Protein AF-A0A1C3KMN3-F1 (afdb_monomer_lite)

pLDDT: mean 79.97, std 15.17, range [24.05, 96.69]

InterPro domains:
  IPR018732 Dpy-19/Dpy-19-like [PF10034] (25-687)
  IPR018732 Dpy-19/Dpy-19-like [PTHR31488] (17-687)

Sequence (960 aa):
MDKCKRNLFKCLFVFFTFYKRFRYDLCRMYDEQKLSLYSEEAFYFSFYDDIIKSDSYWEGINLLINDDRSEHPDTINAIRRFNVYPEIALATLWRLFRLKQFFATPYNFYVYAAIFSQAASVGCLFFFAIYLGKSYFSGIVFLMLFFSCFREKFIMRLSAFPLRENFASVYMWCNILLIYLILLQKKNSSLKYGSLFVSSFLFLLSWQFSVFVSLTHVISLFVIDLLGYKIITELQNTLITFGCSYLFALVVTFFPRYMLYTYFPYVLLAIMITTWIYRKAAVMDSINGDYKKAGDKRGRDKRVNKKQMSNNLIDDNQCHGEKIQATNLYFVRNFALVMRKGFTSICIFLLLRLIIHNREKDDSHVISLLKVRLNLSNHNFDSIIYSLGAEFNPFQKYMFNMIKESALYEYCFLFTSILLFYIIHYFTCFFRRIENKNSLDMFESPFVFLLIQFLFFALLMIIISRLRVLALPLMCVLSSLVASPSFLCNLYTTVRSTLPGSRWHVMPRTLTYAICLLACAFPFAKYFPTEEYTNIASYEPTNLEKNLDLIYWMKTNIEEGEPIITDIPTSSFLRATTNFKLVLHPQYEDVTLRKRVQDYYMLSGCIPFNEAKKYYKDKYNVSYFVSNIYRCAPTGGEINAFTISDHIDSNFSKCKDKNSMRFCNMVLYEYSNYKTLYRNGKYSVIYFGGENKKEDNTPYVYFDEKKYAHINWYIPWIDQCLLTDKMCGLHIADVARTYLDLLHYPLIGTTLYKYIENHFADGNVHVLFHLGEYYDYDVKDVHKANYFYKKAINLIVNGKKLKRGYLYELNPPCSIPKQIKIVTSYIYFLLDTSQRNIEEEIFYLYRKIHILIETVLFAIENGFYYEIVQSPFSDKTTHTIKKKFYYNEIRSVQGVLCENAAYLHSIRHKREEYIHMSQILWRLAKQLSHLNDCVLRNFRIFEGKDPNIVDYLRFFYIYP

Foldseek 3Di:
DVVVVVLVVQLVVQLLLLCLLCVQLLQDDPLLVLVLAWFPLLQLVLLLVLCQPDPDNVVSQVCQCQPCFAAFPDTHNNCLAPLSVLSNVQSCVCVVVVCVVVGVDSSNSLLSLLSSLQSLLLSLLLVLLCVLLVHNLLSLLLVLLLQLQPPPCQQHPSSHRNDLCSNLSNLLSLLLSLLLVCLVPVDDDPVSLVSNLVSLLSNVSSDLCSLVLVQLLLVLLLVLVLLVAPCLVVSLSSLVSNVVSLVVSCVVSVNHPSSVLDLRVLLSVLLNVLSVVVVVVVVVVVVVVVVVVVVVVVVCVVPDDDDDDDDDDDDPDDPPQVRVVVSVCCCVVCVVVSVVSVVSSVVSSVVVNVVCPPDDALCVLVVVLLCVLVVNDDDFLSNLVLVVDPQFAFCDPVSVVSCVLFCLVVLLVVLVVLVVVLVVLVVVCVVVVPRDPLSCVCPRSSNSSLVSSLVVLVVVCRSGVNSSNRNSSSSSSSSSSVLRLVSVFSSVCSVCVVDPDDPDPGDPPVVSVVVSVVSSVVSCVSGDPLVSLQCSLVPPVPCSVVLVQVLVLCVQPPDAQAEEEEDARNSSSCSSNGRYRYNAYNPSSGPNRVVSNLLSLLQLFFAFDVCNLCVCCVPRVHFKYKYFVQCQAPFPDPRGSLNSNCNRPDPNSHAPDSQFHGNNNCQQQPPQQKAFQDAQLTITMIGRDDDNPDRDRDGGHGDDLVVRLDCVSCVRNLVNCVVRPPCSLNSLLSNLVSCVPGRVRPSNSVSSLVVSCVPPLQADLNNLLSNLCCCVPPVNPLVSNLVSLVNSVCQAFDLDDDDQQETEGEPPDDDLLVNLVSLLVVLVSLVVPVDPPNVVVNVVSLSSNLSSLSNLVVCVVVQWGWYFYDDPVDPPDTDIDIGGDDLSVNLSCLLVLLVLLVVLLVVCVVDVVSVVSSVSSLVSSCLSACSHPSNQVCVCVPPVDHQDPVNSVCRSSPHD

Secondary structure (DSSP, 8-state):
-HHHHHHHHHHHHHHHHHHHHHHHHHTS-HHHHHHHS-THHHHHHHHHHHHHHSSSHHHHHHHHHTB-SSSTTS-B-HHHHH--HHHHHHHHHHHHTTGGGT-S-HHHHHHHHHHHHHHHHHHHHHHHHHHHHTSHHHHHHHHHHHHHT-STTSSS-TT-TT-HHHHHHHHHHHHHHHHHHHHHH----HHHHHHHHHHHHHHHHH-TTHHHHHHHHHHHHHHHHHTT-S-HHHHHHHHHHHHHHHHHHHHHTT--HHHHHSHHHHHHHHHHHHHHHHHHHHHHHHHHHHHHHHHHHHHHTTS---------------SSSHHHHHHHHHHHHTHHHHHHHHHHHHHHHHHHHHTTTTS--TTHHHHHHHHHHTTSS---HHHHHHHHSGGGS---HHHHHHHHHSTHHHHHHHHHHHHHHHHHHHHHHHHHT---GGGTGGG-HHHHHHHHHHHHHHHHHHH-GGGHHHHHHHHHHHHGGGG-HHHHHHHHHHHHHHS---S-SS--HHHHHHHHHHHHHHHHHH---HHHHHTTSS-S-TTHHHHHHHHHHHHHHS-TT-EEEE-HHHHHHHHHH---EES--S-TT-HHHHHHHHHHHGGGTT--HHHHHHHHHHHH---EEEEEGGGSS--SSSS-HHHHHHT-S-GGG--SSTTBPPHHHHHHH--SS-EEEEE-SSEEEEE--S-----------B--HHHHTSGGGTHHHHHHHHHH-TTHHHHHHHHHHHHHHTS--HHHHHHHHHHHHHHHTTT-HHHHHHHHHIIIIII--HHHHHHHHHHHHHHS--S---STTEEEEPSSP--HHHHHHHHHHHHHHHHHH--TTHHHHHHHHHHHHHHHHHHHHHHHHHSEEEEEEEPTT-TT-EEEEEEE--TTGGGGGHHHHHHHHHHHHHTTTS-HHHHHHHHHHHHHHHHH-TT-HHHHHHHHHHHSSPPPHHHHHHHHHT--

Radius of gyration: 34.38 Å; chains: 1; bounding box: 83×73×122 Å

Organism: Plasmodium ovale (NCBI:txid36330)

Structure (mmCIF, N/CA/C/O backbone):
data_AF-A0A1C3KMN3-F1
#
_entry.id   AF-A0A1C3KMN3-F1
#
loop_
_atom_site.group_PDB
_atom_site.id
_atom_site.type_symbol
_atom_site.label_atom_id
_atom_site.label_alt_id
_atom_site.label_comp_id
_atom_site.label_asym_id
_atom_site.label_entity_id
_atom_site.label_seq_id
_atom_site.pdbx_PDB_ins_code
_atom_site.Cartn_x
_atom_site.Cartn_y
_atom_site.Cartn_z
_atom_site.occupancy
_atom_site.B_iso_or_equiv
_atom_site.auth_seq_id
_atom_site.auth_comp_id
_atom_site.auth_asym_id
_atom_site.auth_atom_id
_atom_site.pdbx_PDB_model_num
ATOM 1 N N . MET A 1 1 ? -35.635 15.733 7.130 1.00 28.17 1 MET A N 1
ATOM 2 C CA . MET A 1 1 ? -34.953 15.762 5.814 1.00 28.17 1 MET A CA 1
ATOM 3 C C . MET A 1 1 ? -33.735 16.692 5.768 1.00 28.17 1 MET A C 1
ATOM 5 O O . MET A 1 1 ? -32.694 16.246 5.301 1.00 28.17 1 MET A O 1
ATOM 9 N N . ASP A 1 2 ? -33.777 17.914 6.315 1.00 30.12 2 ASP A N 1
ATOM 10 C CA . ASP A 1 2 ? -32.659 18.880 6.182 1.00 30.12 2 ASP A CA 1
ATOM 11 C C . ASP A 1 2 ? -31.349 18.523 6.902 1.00 30.12 2 ASP A C 1
ATOM 13 O O . ASP A 1 2 ? -30.270 18.886 6.431 1.00 30.12 2 ASP A O 1
ATOM 17 N N . LYS A 1 3 ? -31.406 17.769 8.011 1.00 33.81 3 LYS A N 1
ATOM 18 C CA . LYS A 1 3 ? -30.199 17.212 8.656 1.00 33.81 3 LYS A CA 1
ATOM 19 C C . LYS A 1 3 ? -29.521 16.149 7.783 1.00 33.81 3 LYS A C 1
ATOM 21 O O . LYS A 1 3 ? -28.302 16.121 7.716 1.00 33.81 3 LYS A O 1
ATOM 26 N N . CYS A 1 4 ? -30.290 15.328 7.064 1.00 30.70 4 CYS A N 1
ATOM 27 C CA . CYS A 1 4 ? -29.745 14.289 6.184 1.00 30.70 4 CYS A CA 1
ATOM 28 C C . CYS A 1 4 ? -29.090 14.902 4.928 1.00 30.70 4 CYS A C 1
ATOM 30 O O . CYS A 1 4 ? -27.971 14.527 4.586 1.00 30.70 4 CYS A O 1
ATOM 32 N N . LYS A 1 5 ? -29.700 15.942 4.331 1.00 34.69 5 LYS A N 1
ATOM 33 C CA . LYS A 1 5 ? -29.103 16.703 3.211 1.00 34.69 5 LYS A CA 1
ATOM 34 C C . LYS A 1 5 ? -27.776 17.380 3.587 1.00 34.69 5 LYS A C 1
ATOM 36 O O . LYS A 1 5 ? -26.804 17.276 2.845 1.00 34.69 5 LYS A O 1
ATOM 41 N N . ARG A 1 6 ? -27.696 18.025 4.761 1.00 45.41 6 ARG A N 1
ATOM 42 C CA . ARG A 1 6 ? -26.442 18.635 5.257 1.00 45.41 6 ARG A CA 1
ATOM 43 C C . ARG A 1 6 ? -25.358 17.606 5.590 1.00 45.41 6 ARG A C 1
ATOM 45 O O . ARG A 1 6 ? -24.176 17.918 5.465 1.00 45.41 6 ARG A O 1
ATOM 52 N N . ASN A 1 7 ? -25.747 16.399 5.998 1.00 46.66 7 ASN A N 1
ATOM 53 C CA . ASN A 1 7 ? -24.817 15.306 6.278 1.00 46.66 7 ASN A CA 1
ATOM 54 C C . ASN A 1 7 ? -24.230 14.717 4.987 1.00 46.66 7 ASN A C 1
ATOM 56 O O . ASN A 1 7 ? -23.029 14.466 4.934 1.00 46.66 7 ASN A O 1
ATOM 60 N N . LEU A 1 8 ? -25.044 14.595 3.932 1.00 52.62 8 LEU A N 1
ATOM 61 C CA . LEU A 1 8 ? -24.591 14.150 2.613 1.00 52.62 8 LEU A CA 1
ATOM 62 C C . LEU A 1 8 ? -23.532 15.099 2.030 1.00 52.62 8 LEU A C 1
ATOM 64 O O . LEU A 1 8 ? -22.510 14.640 1.536 1.00 52.62 8 LEU A O 1
ATOM 68 N N . PHE A 1 9 ? -23.727 16.416 2.164 1.00 56.66 9 PHE A N 1
ATOM 69 C CA . PHE A 1 9 ? -22.800 17.425 1.633 1.00 56.66 9 PHE A CA 1
ATOM 70 C C . PHE A 1 9 ? -21.374 17.318 2.209 1.00 56.66 9 PHE A C 1
ATOM 72 O O . PHE A 1 9 ? -20.399 17.565 1.507 1.00 56.66 9 PHE A O 1
ATOM 79 N N . LYS A 1 10 ? -21.227 16.906 3.475 1.00 59.88 10 LYS A N 1
ATOM 80 C CA . LYS A 1 10 ? -19.911 16.777 4.129 1.00 59.88 10 LYS A CA 1
ATOM 81 C C . LYS A 1 10 ? -19.177 15.502 3.725 1.00 59.88 10 LYS A C 1
ATOM 83 O O . LYS A 1 10 ? -17.979 15.556 3.466 1.00 59.88 10 LYS A O 1
ATOM 88 N N . CYS A 1 11 ? -19.893 14.381 3.614 1.00 60.88 11 CYS A N 1
ATOM 89 C CA . CYS A 1 11 ? -19.329 13.164 3.027 1.00 60.88 11 CYS A CA 1
ATOM 90 C C . CYS A 1 11 ? -18.953 13.392 1.556 1.00 60.88 11 CYS A C 1
ATOM 92 O O . CYS A 1 11 ? -17.903 12.931 1.125 1.00 60.88 11 CYS A O 1
ATOM 94 N N . LEU A 1 12 ? -19.756 14.166 0.815 1.00 70.38 12 LEU A N 1
ATOM 95 C CA . LEU A 1 12 ? -19.456 14.573 -0.560 1.00 70.38 12 LEU A CA 1
ATOM 96 C C . LEU A 1 12 ? -18.194 15.438 -0.655 1.00 70.38 12 LEU A C 1
ATOM 98 O O . LEU A 1 12 ? -17.430 15.256 -1.595 1.00 70.38 12 LEU A O 1
ATOM 102 N N . PHE A 1 13 ? -17.935 16.327 0.311 1.00 75.25 13 PHE A N 1
ATOM 103 C CA . PHE A 1 13 ? -16.692 17.106 0.344 1.00 75.25 13 PHE A CA 1
ATOM 104 C C . PHE A 1 13 ? -15.461 16.201 0.488 1.00 75.25 13 PHE A C 1
ATOM 106 O O . PHE A 1 13 ? -14.572 16.258 -0.353 1.00 75.25 13 PHE A O 1
ATOM 113 N N . VAL A 1 14 ? -15.442 15.314 1.493 1.00 73.50 14 VAL A N 1
ATOM 114 C CA . VAL A 1 14 ? -14.324 14.371 1.707 1.00 73.50 14 VAL A CA 1
ATOM 115 C C . VAL A 1 14 ? -14.146 13.448 0.499 1.00 73.50 14 VAL A C 1
ATOM 117 O O . VAL A 1 14 ? -13.028 13.241 0.031 1.00 73.50 14 VAL A O 1
ATOM 120 N N . PHE A 1 15 ? -15.255 12.944 -0.048 1.00 76.94 15 PHE A N 1
ATOM 121 C CA . PHE A 1 15 ? -15.255 12.138 -1.263 1.00 76.94 15 PHE A CA 1
ATOM 122 C C . PHE A 1 15 ? -14.649 12.897 -2.449 1.00 76.94 15 PHE A C 1
ATOM 124 O O . PHE A 1 15 ? -13.796 12.355 -3.143 1.00 76.94 15 PHE A O 1
ATOM 131 N N . PHE A 1 16 ? -15.041 14.156 -2.665 1.00 77.44 16 PHE A N 1
ATOM 132 C CA . PHE A 1 16 ? -14.521 14.978 -3.757 1.00 77.44 16 PHE A CA 1
ATOM 133 C C . PHE A 1 16 ? -13.024 15.261 -3.600 1.00 77.44 16 PHE A C 1
ATOM 135 O O . PHE A 1 16 ? -12.285 15.180 -4.580 1.00 77.44 16 PHE A O 1
ATOM 142 N N . THR A 1 17 ? -12.555 15.527 -2.377 1.00 74.38 17 THR A N 1
ATOM 143 C CA . THR A 1 17 ? -11.125 15.705 -2.084 1.00 74.38 17 THR A CA 1
ATOM 144 C C . THR A 1 17 ? -10.329 14.443 -2.422 1.00 74.38 17 THR A C 1
ATOM 146 O O . THR A 1 17 ? -9.282 14.531 -3.062 1.00 74.38 17 THR A O 1
ATOM 149 N N . PHE A 1 18 ? -10.827 13.260 -2.049 1.00 75.25 18 PHE A N 1
ATOM 150 C CA . PHE A 1 18 ? -10.170 11.991 -2.384 1.00 75.25 18 PHE A CA 1
ATOM 151 C C . PHE A 1 18 ? -10.229 11.708 -3.885 1.00 75.25 18 PHE A C 1
ATOM 153 O O . PHE A 1 18 ? -9.210 11.383 -4.484 1.00 75.25 18 PHE A O 1
ATOM 160 N N . TYR A 1 19 ? -11.379 11.919 -4.521 1.00 76.50 19 TYR A N 1
ATOM 161 C CA . TYR A 1 19 ? -11.533 11.773 -5.966 1.00 76.50 19 TYR A CA 1
ATOM 162 C C . TYR A 1 19 ? -10.533 12.632 -6.749 1.00 76.50 19 TYR A C 1
ATOM 164 O O . TYR A 1 19 ? -9.832 12.123 -7.622 1.00 76.50 19 TYR A O 1
ATOM 172 N N . LYS A 1 20 ? -10.415 13.923 -6.413 1.00 72.62 20 LYS A N 1
ATOM 173 C CA . LYS A 1 20 ? -9.483 14.847 -7.077 1.00 72.62 20 LYS A CA 1
ATOM 174 C C . LYS A 1 20 ? -8.027 14.399 -6.966 1.00 72.62 20 LYS A C 1
ATOM 176 O O . LYS A 1 20 ? -7.265 14.628 -7.901 1.00 72.62 20 LYS A O 1
ATOM 181 N N . ARG A 1 21 ? -7.656 13.714 -5.881 1.00 71.56 21 ARG A N 1
ATOM 182 C CA . ARG A 1 21 ? -6.319 13.135 -5.705 1.00 71.56 21 ARG A CA 1
ATOM 183 C C . ARG A 1 21 ? -6.066 11.942 -6.638 1.00 71.56 21 ARG A C 1
ATOM 185 O O . ARG A 1 21 ? -5.025 11.909 -7.276 1.00 71.56 21 ARG A O 1
ATOM 192 N N . PHE A 1 22 ? -7.012 11.010 -6.778 1.00 70.81 22 PHE A N 1
ATOM 193 C CA . PHE A 1 22 ? -6.837 9.777 -7.585 1.00 70.81 22 PHE A CA 1
ATOM 194 C C . PHE A 1 22 ? -7.352 9.871 -9.016 1.00 70.81 22 PHE A C 1
ATOM 196 O O . PHE A 1 22 ? -7.328 8.887 -9.753 1.00 70.81 22 PHE A O 1
ATOM 203 N N . ARG A 1 23 ? -7.791 11.058 -9.444 1.00 71.31 23 ARG A N 1
ATOM 204 C CA . ARG A 1 23 ? -8.304 11.298 -10.801 1.00 71.31 23 ARG A CA 1
ATOM 205 C C . ARG A 1 23 ? -7.384 10.763 -11.905 1.00 71.31 23 ARG A C 1
ATOM 207 O O . ARG A 1 23 ? -7.856 10.408 -12.974 1.00 71.31 23 ARG A O 1
ATOM 214 N N . TYR A 1 24 ? -6.081 10.719 -11.639 1.00 66.19 24 TYR A N 1
ATOM 215 C CA . TYR A 1 24 ? -5.056 10.256 -12.563 1.00 66.19 24 TYR A CA 1
ATOM 216 C C . TYR A 1 24 ? -5.173 8.773 -12.854 1.00 66.19 24 TYR A C 1
ATOM 218 O O . TYR A 1 24 ? -5.346 8.389 -14.008 1.00 66.19 24 TYR A O 1
ATOM 226 N N . ASP A 1 25 ? -5.155 7.956 -11.806 1.00 69.75 25 ASP A N 1
ATOM 227 C CA . ASP A 1 25 ? -5.269 6.507 -11.930 1.00 69.75 25 ASP A CA 1
ATOM 228 C C . ASP A 1 25 ? -6.641 6.116 -12.493 1.00 69.75 25 ASP A C 1
ATOM 230 O O . ASP A 1 25 ? -6.745 5.220 -13.326 1.00 69.75 25 ASP A O 1
ATOM 234 N N . LEU A 1 26 ? -7.689 6.875 -12.160 1.00 75.19 26 LEU A N 1
ATOM 235 C CA . LEU A 1 26 ? -9.047 6.673 -12.682 1.00 75.19 26 LEU A CA 1
ATOM 236 C C . LEU A 1 26 ? -9.202 6.957 -14.189 1.00 75.19 26 LEU A C 1
ATOM 238 O O . LEU A 1 26 ? -10.165 6.493 -14.802 1.00 75.19 26 LEU A O 1
ATOM 242 N N . CYS A 1 27 ? -8.276 7.703 -14.794 1.00 71.12 27 CYS A N 1
ATOM 243 C CA . CYS A 1 27 ? -8.308 8.056 -16.217 1.00 71.12 27 CYS A CA 1
ATOM 244 C C . CYS A 1 27 ? -7.340 7.228 -17.083 1.00 71.12 27 CYS A C 1
ATOM 246 O O . CYS A 1 27 ? -7.290 7.452 -18.292 1.00 71.12 27 CYS A O 1
ATOM 248 N N . ARG A 1 28 ? -6.553 6.317 -16.492 1.00 73.31 28 ARG A N 1
ATOM 249 C CA . ARG A 1 28 ? -5.634 5.433 -17.231 1.00 73.31 28 ARG A CA 1
ATOM 250 C C . ARG A 1 28 ? -6.382 4.382 -18.052 1.00 73.31 28 ARG A C 1
ATOM 252 O O . ARG A 1 28 ? -7.550 4.084 -17.794 1.00 73.31 28 ARG A O 1
ATOM 259 N N . MET A 1 29 ? -5.685 3.781 -19.017 1.00 76.50 29 MET A N 1
ATOM 260 C CA . MET A 1 29 ? -6.203 2.608 -19.722 1.00 76.50 29 MET A CA 1
ATOM 261 C C . MET A 1 29 ? -6.408 1.449 -18.746 1.00 76.50 29 MET A C 1
ATOM 263 O O . MET A 1 29 ? -5.674 1.304 -17.773 1.00 76.50 29 MET A O 1
ATOM 267 N N . TYR A 1 30 ? -7.396 0.597 -19.007 1.00 83.50 30 TYR A N 1
ATOM 268 C CA . TYR A 1 30 ? -7.817 -0.414 -18.039 1.00 83.50 30 TYR A CA 1
ATOM 269 C C . TYR A 1 30 ? -6.701 -1.392 -17.624 1.00 83.50 30 TYR A C 1
ATOM 271 O O . TYR A 1 30 ? -6.631 -1.757 -16.454 1.00 83.50 30 TYR A O 1
ATOM 279 N N . ASP A 1 31 ? -5.789 -1.769 -18.524 1.00 81.56 31 ASP A N 1
ATOM 280 C CA . ASP A 1 31 ? -4.649 -2.629 -18.171 1.00 81.56 31 ASP A CA 1
ATOM 281 C C . ASP A 1 31 ? -3.619 -1.907 -17.285 1.00 81.56 31 ASP A C 1
ATOM 283 O O . ASP A 1 31 ? -3.115 -2.477 -16.317 1.00 81.56 31 ASP A O 1
ATOM 287 N N . GLU A 1 32 ? -3.374 -0.619 -17.534 1.00 81.56 32 GLU A N 1
ATOM 288 C CA . GLU A 1 32 ? -2.528 0.216 -16.674 1.00 81.56 32 GLU A CA 1
ATOM 289 C C . GLU A 1 32 ? -3.159 0.442 -15.296 1.00 81.56 32 GLU A C 1
ATOM 291 O O . GLU A 1 32 ? -2.446 0.492 -14.297 1.00 81.56 32 GLU A O 1
ATOM 296 N N . GLN A 1 33 ? -4.491 0.546 -15.222 1.00 84.94 33 GLN A N 1
ATOM 297 C CA . GLN A 1 33 ? -5.226 0.644 -13.956 1.00 84.94 33 GLN A CA 1
ATOM 298 C C . GLN A 1 33 ? -5.042 -0.602 -13.089 1.00 84.94 33 GLN A C 1
ATOM 300 O O . GLN A 1 33 ? -4.953 -0.507 -11.870 1.00 84.94 33 GLN A O 1
ATOM 305 N N . LYS A 1 34 ? -4.960 -1.788 -13.698 1.00 86.44 34 LYS A N 1
ATOM 306 C CA . LYS A 1 34 ? -4.682 -3.028 -12.954 1.00 86.44 34 LYS A CA 1
ATOM 307 C C . LYS A 1 34 ? -3.258 -3.062 -12.425 1.00 86.44 34 LYS A C 1
ATOM 309 O O . LYS A 1 34 ? -3.024 -3.580 -11.340 1.00 86.44 34 LYS A O 1
ATOM 314 N N . LEU A 1 35 ? -2.325 -2.501 -13.187 1.00 83.62 35 LEU A N 1
ATOM 315 C CA . LEU A 1 35 ? -0.908 -2.440 -12.842 1.00 83.62 35 LEU A CA 1
ATOM 316 C C . LEU A 1 35 ? -0.539 -1.309 -11.883 1.00 83.62 35 LEU A C 1
ATOM 318 O O . LEU A 1 35 ? 0.548 -1.347 -11.304 1.00 83.62 35 LEU A O 1
ATOM 322 N N . SER A 1 36 ? -1.408 -0.310 -11.710 1.00 79.69 36 SER A N 1
ATOM 323 C CA . SER A 1 36 ? -1.231 0.703 -10.669 1.00 79.69 36 SER A CA 1
ATOM 324 C C . SER A 1 36 ? -1.500 0.137 -9.272 1.00 79.69 36 SER A C 1
ATOM 326 O O . SER A 1 36 ? -0.967 0.662 -8.296 1.00 79.69 36 SER A O 1
ATOM 328 N N . LEU A 1 37 ? -2.271 -0.953 -9.170 1.00 83.81 37 LEU A N 1
ATOM 329 C CA . LEU A 1 37 ? -2.503 -1.665 -7.917 1.00 83.81 37 LEU A CA 1
ATOM 330 C C . LEU A 1 37 ? -1.262 -2.458 -7.503 1.00 83.81 37 LEU A C 1
ATOM 332 O O . LEU A 1 37 ? -0.654 -3.172 -8.302 1.00 83.81 37 LEU A O 1
ATOM 336 N N . TYR A 1 38 ? -0.917 -2.385 -6.219 1.00 81.50 38 TYR A N 1
ATOM 337 C CA . TYR A 1 38 ? 0.262 -3.047 -5.670 1.00 81.50 38 TYR A CA 1
ATOM 338 C C . TYR A 1 38 ? -0.104 -4.141 -4.659 1.00 81.50 38 TYR A C 1
ATOM 340 O O . TYR A 1 38 ? -0.890 -3.914 -3.740 1.00 81.50 38 TYR A O 1
ATOM 348 N N . SER A 1 39 ? 0.537 -5.313 -4.768 1.00 85.75 39 SER A N 1
ATOM 349 C CA . SER A 1 39 ? 0.434 -6.403 -3.781 1.00 85.75 39 SER A CA 1
ATOM 350 C C . SER A 1 39 ? -1.034 -6.765 -3.458 1.00 85.75 39 SER A C 1
ATOM 352 O O . SER A 1 39 ? -1.807 -7.033 -4.377 1.00 85.75 39 SER A O 1
ATOM 354 N N . GLU A 1 40 ? -1.447 -6.737 -2.183 1.00 87.31 40 GLU A N 1
ATOM 355 C CA . GLU A 1 40 ? -2.812 -7.044 -1.714 1.00 87.31 40 GLU A CA 1
ATOM 356 C C . GLU A 1 40 ? -3.927 -6.345 -2.509 1.00 87.31 40 GLU A C 1
ATOM 358 O O . GLU A 1 40 ? -4.979 -6.936 -2.736 1.00 87.31 40 GLU A O 1
ATOM 363 N N . GLU A 1 41 ? -3.705 -5.114 -2.973 1.00 88.00 41 GLU A N 1
ATOM 364 C CA . GLU A 1 41 ? -4.703 -4.361 -3.736 1.00 88.00 41 GLU A CA 1
ATOM 365 C C . GLU A 1 41 ? -5.047 -5.038 -5.066 1.00 88.00 41 GLU A C 1
ATOM 367 O O . GLU A 1 41 ? -6.221 -5.204 -5.401 1.00 88.00 41 GLU A O 1
ATOM 372 N N . ALA A 1 42 ? -4.015 -5.453 -5.809 1.00 90.31 42 ALA A N 1
ATOM 373 C CA . ALA A 1 42 ? -4.171 -6.148 -7.083 1.00 90.31 42 ALA A CA 1
ATOM 374 C C . ALA A 1 42 ? -4.768 -7.541 -6.864 1.00 90.31 42 ALA A C 1
ATOM 376 O O . ALA A 1 42 ? -5.629 -7.982 -7.627 1.00 90.31 42 ALA A O 1
ATOM 377 N N . PHE A 1 43 ? -4.356 -8.204 -5.779 1.00 93.00 43 PHE A N 1
ATOM 378 C CA . PHE A 1 43 ? -4.863 -9.516 -5.404 1.00 93.00 43 PHE A CA 1
ATOM 379 C C . PHE A 1 43 ? -6.373 -9.486 -5.132 1.00 93.00 43 PHE A C 1
ATOM 381 O O . PHE A 1 43 ? -7.110 -10.231 -5.775 1.00 93.00 43 PHE A O 1
ATOM 388 N N . TYR A 1 44 ? -6.862 -8.589 -4.266 1.00 93.31 44 TYR A N 1
ATOM 389 C CA . TYR A 1 44 ? -8.300 -8.493 -3.986 1.00 93.31 44 TYR A CA 1
ATOM 390 C C . TYR A 1 44 ? -9.101 -8.026 -5.200 1.00 93.31 44 TYR A C 1
ATOM 392 O O . TYR A 1 44 ? -10.127 -8.624 -5.528 1.00 93.31 44 TYR A O 1
ATOM 400 N N . PHE A 1 45 ? -8.592 -7.035 -5.937 1.00 93.50 45 PHE A N 1
ATOM 401 C CA . PHE A 1 45 ? -9.230 -6.590 -7.174 1.00 93.50 45 PHE A CA 1
ATOM 402 C C . PHE A 1 45 ? -9.413 -7.731 -8.186 1.00 93.50 45 PHE A C 1
ATOM 404 O O . PHE A 1 45 ? -10.430 -7.763 -8.878 1.00 93.50 45 PHE A O 1
ATOM 411 N N . SER A 1 46 ? -8.481 -8.691 -8.250 1.00 93.81 46 SER A N 1
ATOM 412 C CA . SER A 1 46 ? -8.581 -9.820 -9.181 1.00 93.81 46 SER A CA 1
ATOM 413 C C . SER A 1 46 ? -9.831 -10.684 -8.961 1.00 93.81 46 SER A C 1
ATOM 415 O O . SER A 1 46 ? -10.430 -11.109 -9.940 1.00 93.81 46 SER A O 1
ATOM 417 N N . PHE A 1 47 ? -10.308 -10.861 -7.722 1.00 94.62 47 PHE A N 1
ATOM 418 C CA . PHE A 1 47 ? -11.536 -11.626 -7.450 1.00 94.62 47 PHE A CA 1
ATOM 419 C C . PHE A 1 47 ? -12.800 -10.882 -7.891 1.00 94.62 47 PHE A C 1
ATOM 421 O O . PHE A 1 47 ? -13.733 -11.485 -8.420 1.00 94.62 47 PHE A O 1
ATOM 428 N N . TYR A 1 48 ? -12.831 -9.559 -7.702 1.00 94.88 48 TYR A N 1
ATOM 429 C CA . TYR A 1 48 ? -13.888 -8.708 -8.254 1.00 94.88 48 TYR A CA 1
ATOM 430 C C . TYR A 1 48 ? -13.897 -8.780 -9.791 1.00 94.88 48 TYR A C 1
ATOM 432 O O . TYR A 1 48 ? -14.958 -8.919 -10.402 1.00 94.88 48 TYR A O 1
ATOM 440 N N . ASP A 1 49 ? -12.714 -8.741 -10.410 1.00 93.62 49 ASP A N 1
ATOM 441 C CA . ASP A 1 49 ? -12.537 -8.825 -11.861 1.00 93.62 49 ASP A CA 1
ATOM 442 C C . ASP A 1 49 ? -12.937 -10.199 -12.430 1.00 93.62 49 ASP A C 1
ATOM 444 O O . ASP A 1 49 ? -13.622 -10.251 -13.450 1.00 93.62 49 ASP A O 1
ATOM 448 N N . ASP A 1 50 ? -12.611 -11.304 -11.750 1.00 93.94 50 ASP A N 1
ATOM 449 C CA . ASP A 1 50 ? -13.007 -12.671 -12.132 1.00 93.94 50 ASP A CA 1
ATOM 450 C C . ASP A 1 50 ? -14.548 -12.812 -12.181 1.00 93.94 50 ASP A C 1
ATOM 452 O O . ASP A 1 50 ? -15.120 -13.342 -13.143 1.00 93.94 50 ASP A O 1
ATOM 456 N N . ILE A 1 51 ? -15.263 -12.242 -11.199 1.00 94.94 51 ILE A N 1
ATOM 457 C CA . ILE A 1 51 ? -16.735 -12.216 -11.217 1.00 94.94 51 ILE A CA 1
ATOM 458 C C . ILE A 1 51 ? -17.258 -11.310 -12.329 1.00 94.94 51 ILE A C 1
ATOM 460 O O . ILE A 1 51 ? -18.353 -11.551 -12.806 1.00 94.94 51 ILE A O 1
ATOM 464 N N . ILE A 1 52 ? -16.559 -10.267 -12.770 1.00 93.69 52 ILE A N 1
ATOM 465 C CA . ILE A 1 52 ? -17.061 -9.377 -13.836 1.00 93.69 52 ILE A CA 1
ATOM 466 C C . ILE A 1 52 ? -16.807 -9.935 -15.230 1.00 93.69 52 ILE A C 1
ATOM 468 O O . ILE A 1 52 ? -17.644 -9.741 -16.110 1.00 93.69 52 ILE A O 1
ATOM 472 N N . LYS A 1 53 ? -15.668 -10.601 -15.419 1.00 91.56 53 LYS A N 1
ATOM 473 C CA . LYS A 1 53 ? -15.240 -11.172 -16.699 1.00 91.56 53 LYS A CA 1
ATOM 474 C C . LYS A 1 53 ? -15.963 -12.460 -17.076 1.00 91.56 53 LYS A C 1
ATOM 476 O O . LYS A 1 53 ? -16.065 -12.730 -18.262 1.00 91.56 53 LYS A O 1
ATOM 481 N N . SER A 1 54 ? -16.427 -13.233 -16.094 1.00 92.88 54 SER A N 1
ATOM 482 C CA . SER A 1 54 ? -17.167 -14.485 -16.326 1.00 92.88 54 SER A CA 1
ATOM 483 C C . SER A 1 54 ? -18.408 -14.279 -17.203 1.00 92.88 54 SER A C 1
ATOM 485 O O . SER A 1 54 ? -19.004 -13.199 -17.215 1.00 92.88 54 SER A O 1
ATOM 487 N N . ASP A 1 55 ? -18.869 -15.314 -17.897 1.00 91.12 55 ASP A N 1
ATOM 488 C CA . ASP A 1 55 ? -20.078 -15.186 -18.713 1.00 91.12 55 ASP A CA 1
ATOM 489 C C . ASP A 1 55 ? -21.316 -15.115 -17.809 1.00 91.12 55 ASP A C 1
ATOM 491 O O . ASP A 1 55 ? -22.171 -14.229 -17.940 1.00 91.12 55 ASP A O 1
ATOM 495 N N . SER A 1 56 ? -21.362 -15.970 -16.782 1.00 92.38 56 SER A N 1
ATOM 496 C CA . SER A 1 56 ? -22.445 -15.993 -15.793 1.00 92.38 56 SER A CA 1
ATOM 497 C C . SER A 1 56 ? -21.988 -15.632 -14.375 1.00 92.38 56 SER A C 1
ATOM 499 O O . SER A 1 56 ? -20.847 -15.849 -13.981 1.00 92.38 56 SER A O 1
ATOM 501 N N . TYR A 1 57 ? -22.907 -15.093 -13.561 1.00 91.94 57 TYR A N 1
ATOM 502 C CA . TYR A 1 57 ? -22.618 -14.788 -12.151 1.00 91.94 57 TYR A CA 1
ATOM 503 C C . TYR A 1 57 ? -22.226 -16.045 -11.361 1.00 91.94 57 TYR A C 1
ATOM 505 O O . TYR A 1 57 ? -21.287 -16.012 -10.571 1.00 91.94 57 TYR A O 1
ATOM 513 N N . TRP A 1 58 ? -22.930 -17.156 -11.593 1.00 92.19 58 TRP A N 1
ATOM 514 C CA . TRP A 1 58 ? -22.679 -18.421 -10.905 1.00 92.19 58 TRP A CA 1
ATOM 515 C C . TRP A 1 58 ? -21.338 -19.036 -11.274 1.00 92.19 58 TRP A C 1
ATOM 517 O O . TRP A 1 58 ? -20.668 -19.571 -10.399 1.00 92.19 58 TRP A O 1
ATOM 527 N N . GLU A 1 59 ? -20.922 -18.916 -12.531 1.00 94.12 59 GLU A N 1
ATOM 528 C CA . GLU A 1 59 ? -19.580 -19.301 -12.957 1.00 94.12 59 GLU A CA 1
ATOM 529 C C . GLU A 1 59 ? -18.513 -18.466 -12.246 1.00 94.12 59 GLU A C 1
ATOM 531 O O . GLU A 1 59 ? -17.590 -19.037 -11.673 1.00 94.12 59 GLU A O 1
ATOM 536 N N . GLY A 1 60 ? -18.687 -17.141 -12.173 1.00 92.94 60 GLY A N 1
ATOM 537 C CA . GLY A 1 60 ? -17.799 -16.268 -11.403 1.00 92.94 60 GLY A CA 1
ATOM 538 C C . GLY A 1 60 ? -17.679 -16.685 -9.934 1.00 92.94 60 GLY A C 1
ATOM 539 O O . GLY A 1 60 ? -16.580 -16.764 -9.397 1.00 92.94 60 GLY A O 1
ATOM 540 N N . ILE A 1 61 ? -18.794 -17.020 -9.280 1.00 94.38 61 ILE A N 1
ATOM 541 C CA . ILE A 1 61 ? -18.778 -17.531 -7.900 1.00 94.38 61 ILE A CA 1
ATOM 542 C C . ILE A 1 61 ? -18.132 -18.922 -7.814 1.00 94.38 61 ILE A C 1
ATOM 544 O O . ILE A 1 61 ? -17.385 -19.184 -6.872 1.00 94.38 61 ILE A O 1
ATOM 548 N N . ASN A 1 62 ? -18.367 -19.805 -8.786 1.00 94.56 62 ASN A N 1
ATOM 549 C CA . ASN A 1 62 ? -17.766 -21.138 -8.824 1.00 94.56 62 ASN A CA 1
ATOM 550 C C . ASN A 1 62 ? -16.237 -21.075 -8.976 1.00 94.56 62 ASN A C 1
ATOM 552 O O . ASN A 1 62 ? -15.542 -21.840 -8.311 1.00 94.56 62 ASN A O 1
ATOM 556 N N . LEU A 1 63 ? -15.718 -20.122 -9.762 1.00 93.62 63 LEU A N 1
ATOM 557 C CA . LEU A 1 63 ? -14.280 -19.842 -9.875 1.00 93.62 63 LEU A CA 1
ATOM 558 C C . LEU A 1 63 ? -13.659 -19.430 -8.533 1.00 93.62 63 LEU A C 1
ATOM 560 O O . LEU A 1 63 ? -12.521 -19.779 -8.251 1.00 93.62 63 LEU A O 1
ATOM 564 N N . LEU A 1 64 ? -14.404 -18.717 -7.683 1.00 94.56 64 LEU A N 1
ATOM 565 C CA . LEU A 1 64 ? -13.947 -18.349 -6.338 1.00 94.56 64 LEU A CA 1
ATOM 566 C C . LEU A 1 64 ? -14.059 -19.511 -5.336 1.00 94.56 64 LEU A C 1
ATOM 568 O O . LEU A 1 64 ? -13.262 -19.603 -4.404 1.00 94.56 64 LEU A O 1
ATOM 572 N N . ILE A 1 65 ? -15.067 -20.375 -5.467 1.00 93.81 65 ILE A N 1
ATOM 573 C CA . ILE A 1 65 ? -15.251 -21.536 -4.578 1.00 93.81 65 ILE A CA 1
ATOM 574 C C . ILE A 1 65 ? -14.209 -22.623 -4.864 1.00 93.81 65 ILE A C 1
ATOM 576 O O . ILE A 1 65 ? -13.746 -23.266 -3.924 1.00 93.81 65 ILE A O 1
ATOM 580 N N . ASN A 1 66 ? -13.849 -22.805 -6.134 1.00 94.00 66 ASN A N 1
ATOM 581 C CA . ASN A 1 66 ? -12.873 -23.781 -6.609 1.00 94.00 66 ASN A CA 1
ATOM 582 C C . ASN A 1 66 ? -11.675 -23.055 -7.241 1.00 94.00 66 ASN A C 1
ATOM 584 O O . ASN A 1 66 ? -11.363 -23.262 -8.411 1.00 94.00 66 ASN A O 1
ATOM 588 N N . ASP A 1 67 ? -11.038 -22.170 -6.473 1.00 93.94 67 ASP A N 1
ATOM 589 C CA . ASP A 1 67 ? -9.922 -21.352 -6.946 1.00 93.94 67 ASP A CA 1
ATOM 590 C C . ASP A 1 67 ? -8.636 -22.184 -7.002 1.00 93.94 67 ASP A C 1
ATOM 592 O O . ASP A 1 67 ? -8.064 -22.555 -5.974 1.00 93.94 67 ASP A O 1
ATOM 596 N N . ASP A 1 68 ? -8.186 -22.474 -8.221 1.00 93.31 68 ASP A N 1
ATOM 597 C CA . ASP A 1 68 ? -6.946 -23.191 -8.531 1.00 93.31 68 ASP A CA 1
ATOM 598 C C . ASP A 1 68 ? -5.818 -22.254 -9.013 1.00 93.31 68 ASP A C 1
ATOM 600 O O . ASP A 1 68 ? -4.707 -22.706 -9.314 1.00 93.31 68 ASP A O 1
ATOM 604 N N . ARG A 1 69 ? -6.095 -20.942 -9.084 1.00 93.38 69 ARG A N 1
ATOM 605 C CA . ARG A 1 69 ? -5.168 -19.914 -9.581 1.00 93.38 69 ARG A CA 1
ATOM 606 C C . ARG A 1 69 ? -4.363 -19.239 -8.479 1.00 93.38 69 ARG A C 1
ATOM 608 O O . ARG A 1 69 ? -3.291 -18.728 -8.784 1.00 93.38 69 ARG A O 1
ATOM 615 N N . SER A 1 70 ? -4.844 -19.191 -7.235 1.00 92.62 70 SER A N 1
ATOM 616 C CA . SER A 1 70 ? -4.150 -18.452 -6.161 1.00 92.62 70 SER A CA 1
ATOM 617 C C . SER A 1 70 ? -3.098 -19.258 -5.393 1.00 92.62 70 SER A C 1
ATOM 619 O O . SER A 1 70 ? -2.115 -18.668 -4.949 1.00 92.62 70 SER A O 1
ATOM 621 N N . GLU A 1 71 ? -3.305 -20.566 -5.196 1.00 92.75 71 GLU A N 1
ATOM 622 C CA . GLU A 1 71 ? -2.444 -21.431 -4.366 1.00 92.75 71 GLU A CA 1
ATOM 623 C C . GLU A 1 71 ? -2.063 -22.750 -5.084 1.00 92.75 71 GLU A C 1
ATOM 625 O O . GLU A 1 71 ? -2.011 -23.819 -4.475 1.00 92.75 71 GLU A O 1
ATOM 630 N N . HIS A 1 72 ? -1.720 -22.701 -6.376 1.00 92.56 72 HIS A N 1
ATOM 631 C CA . HIS A 1 72 ? -1.356 -23.896 -7.157 1.00 92.56 72 HIS A CA 1
ATOM 632 C C . HIS A 1 72 ? -0.243 -24.725 -6.480 1.00 92.56 72 HIS A C 1
ATOM 634 O O . HIS A 1 72 ? 0.717 -24.128 -5.977 1.00 92.56 72 HIS A O 1
ATOM 640 N N . PRO A 1 73 ? -0.322 -26.071 -6.441 1.00 92.88 73 PRO A N 1
ATOM 641 C CA . PRO A 1 73 ? -1.304 -26.966 -7.076 1.00 92.88 73 PRO A CA 1
ATOM 642 C C . PRO A 1 73 ? -2.605 -27.174 -6.289 1.00 92.88 73 PRO A C 1
ATOM 644 O O . PRO A 1 73 ? -3.492 -27.887 -6.757 1.00 92.88 73 PRO A O 1
ATOM 647 N N . ASP A 1 74 ? -2.725 -26.567 -5.110 1.00 92.31 74 ASP A N 1
ATOM 648 C CA . ASP A 1 74 ? -3.894 -26.735 -4.258 1.00 92.31 74 ASP A CA 1
ATOM 649 C C . ASP A 1 74 ? -5.097 -25.983 -4.842 1.00 92.31 74 ASP A C 1
ATOM 651 O O . ASP A 1 74 ? -4.979 -24.874 -5.367 1.00 92.31 74 ASP A O 1
ATOM 655 N N . THR A 1 75 ? -6.275 -26.595 -4.715 1.00 92.00 75 THR A N 1
ATOM 656 C CA . THR A 1 75 ? -7.556 -25.943 -4.999 1.00 92.00 75 THR A CA 1
ATOM 657 C C . THR A 1 75 ? -8.176 -25.503 -3.683 1.00 92.00 75 THR A C 1
ATOM 659 O O . THR A 1 75 ? -8.336 -26.298 -2.751 1.00 92.00 75 THR A O 1
ATOM 662 N N . ILE A 1 76 ? -8.491 -24.216 -3.573 1.00 91.75 76 ILE A N 1
ATOM 663 C CA . ILE A 1 76 ? -8.979 -23.618 -2.332 1.00 91.75 76 ILE A CA 1
ATOM 664 C C . ILE A 1 76 ? -10.294 -22.878 -2.549 1.00 91.75 76 ILE A C 1
ATOM 666 O O . ILE A 1 76 ? -10.597 -22.373 -3.623 1.00 91.75 76 ILE A O 1
ATOM 670 N N . ASN A 1 77 ? -11.072 -22.761 -1.476 1.00 91.69 77 ASN A N 1
ATOM 671 C CA . ASN A 1 77 ? -12.229 -21.878 -1.465 1.00 91.69 77 ASN A CA 1
ATOM 672 C C . ASN A 1 77 ? -11.780 -20.465 -1.084 1.00 91.69 77 ASN A C 1
ATOM 674 O O . ASN A 1 77 ? -11.604 -20.175 0.103 1.00 91.69 77 ASN A O 1
ATOM 678 N N . ALA A 1 78 ? -11.618 -19.590 -2.079 1.00 90.69 78 ALA A N 1
ATOM 679 C CA . ALA A 1 78 ? -11.160 -18.213 -1.905 1.00 90.69 78 ALA A CA 1
ATOM 680 C C . ALA A 1 78 ? -12.100 -17.386 -1.014 1.00 90.69 78 ALA A C 1
ATOM 682 O O . ALA A 1 78 ? -11.640 -16.535 -0.253 1.00 90.69 78 ALA A O 1
ATOM 683 N N . ILE A 1 79 ? -13.410 -17.661 -1.034 1.00 89.69 79 ILE A N 1
ATOM 684 C CA . ILE A 1 79 ? -14.397 -16.959 -0.195 1.00 89.69 79 ILE A CA 1
ATOM 685 C C . ILE A 1 79 ? -14.091 -17.199 1.286 1.00 89.69 79 ILE A C 1
ATOM 687 O O . ILE A 1 79 ? -13.929 -16.249 2.055 1.00 89.69 79 ILE A O 1
ATOM 691 N N . ARG A 1 80 ? -13.936 -18.473 1.665 1.00 87.06 80 ARG A N 1
ATOM 692 C CA . ARG A 1 80 ? -13.594 -18.896 3.031 1.00 87.06 80 ARG A CA 1
ATOM 693 C C . ARG A 1 80 ? -12.163 -18.521 3.412 1.00 87.06 80 ARG A C 1
ATOM 695 O O . ARG A 1 80 ? -11.913 -18.130 4.550 1.00 87.06 80 ARG A O 1
ATOM 702 N N . ARG A 1 81 ? -11.218 -18.715 2.489 1.00 84.75 81 ARG A N 1
ATOM 703 C CA . ARG A 1 81 ? -9.780 -18.537 2.720 1.00 84.75 81 ARG A CA 1
ATOM 704 C C . ARG A 1 81 ? -9.446 -17.071 2.905 1.00 84.75 81 ARG A C 1
ATOM 706 O O . ARG A 1 81 ? -8.743 -16.711 3.846 1.00 84.75 81 ARG A O 1
ATOM 713 N N . PHE A 1 82 ? -9.964 -16.242 2.007 1.00 86.56 82 PHE A N 1
ATOM 714 C CA . PHE A 1 82 ? -9.519 -14.879 1.909 1.00 86.56 82 PHE A CA 1
ATOM 715 C C . PHE A 1 82 ? -10.462 -13.913 2.584 1.00 86.56 82 PHE A C 1
ATOM 717 O O . PHE A 1 82 ? -9.895 -12.998 3.123 1.00 86.56 82 PHE A O 1
ATOM 724 N N . ASN A 1 83 ? -11.785 -14.075 2.705 1.00 87.06 83 ASN A N 1
ATOM 725 C CA . ASN A 1 83 ? -12.711 -13.022 3.199 1.00 87.06 83 ASN A CA 1
ATOM 726 C C . ASN A 1 83 ? -12.998 -11.931 2.134 1.00 87.06 83 ASN A C 1
ATOM 728 O O . ASN A 1 83 ? -13.006 -10.736 2.423 1.00 87.06 83 ASN A O 1
ATOM 732 N N . VAL A 1 84 ? -13.199 -12.343 0.873 1.00 91.25 84 VAL A N 1
ATOM 733 C CA . VAL A 1 84 ? -13.437 -11.474 -0.310 1.00 91.25 84 VAL A CA 1
ATOM 734 C C . VAL A 1 84 ? -14.893 -10.981 -0.444 1.00 91.25 84 VAL A C 1
ATOM 736 O O . VAL A 1 84 ? -15.445 -10.838 -1.536 1.00 91.25 84 VAL A O 1
ATOM 739 N N . TYR A 1 85 ? -15.569 -10.761 0.687 1.00 92.06 85 TYR A N 1
ATOM 740 C CA . TYR A 1 85 ? -16.972 -10.332 0.715 1.00 92.06 85 TYR A CA 1
ATOM 741 C C . TYR A 1 85 ? -17.207 -8.930 0.138 1.00 92.06 85 TYR A C 1
ATOM 743 O O . TYR A 1 85 ? -18.198 -8.772 -0.584 1.00 92.06 85 TYR A O 1
ATOM 751 N N . PRO A 1 86 ? -16.355 -7.915 0.406 1.00 93.38 86 PRO A N 1
ATOM 752 C CA . PRO A 1 86 ? -16.490 -6.611 -0.240 1.00 93.38 86 PRO A CA 1
ATOM 753 C C . PRO A 1 86 ? -16.470 -6.721 -1.768 1.00 93.38 86 PRO A C 1
ATOM 755 O O . PRO A 1 86 ? -17.311 -6.129 -2.444 1.00 93.38 86 PRO A O 1
ATOM 758 N N . GLU A 1 87 ? -15.574 -7.539 -2.313 1.00 95.00 87 GLU A N 1
ATOM 759 C CA . GLU A 1 87 ? -15.402 -7.748 -3.750 1.00 95.00 87 GLU A CA 1
ATOM 760 C C . GLU A 1 87 ? -16.631 -8.427 -4.368 1.00 95.00 87 GLU A C 1
ATOM 762 O O . GLU A 1 87 ? -17.152 -7.950 -5.377 1.00 95.00 87 GLU A O 1
ATOM 767 N N . ILE A 1 88 ? -17.160 -9.478 -3.728 1.00 94.62 88 ILE A N 1
ATOM 768 C CA . ILE A 1 88 ? -18.391 -10.159 -4.168 1.00 94.62 88 ILE A CA 1
ATOM 769 C C . ILE A 1 88 ? -19.581 -9.197 -4.141 1.00 94.62 88 ILE A C 1
ATOM 771 O O . ILE A 1 88 ? -20.362 -9.151 -5.096 1.00 94.62 88 ILE A O 1
ATOM 775 N N . ALA A 1 89 ? -19.732 -8.407 -3.074 1.00 94.06 89 ALA A N 1
ATOM 776 C CA . ALA A 1 89 ? -20.824 -7.445 -2.953 1.00 94.06 89 ALA A CA 1
ATOM 777 C C . ALA A 1 89 ? -20.762 -6.389 -4.066 1.00 94.06 89 ALA A C 1
ATOM 779 O O . ALA A 1 89 ? -21.766 -6.133 -4.734 1.00 94.06 89 ALA A O 1
ATOM 780 N N . LEU A 1 90 ? -19.580 -5.824 -4.325 1.00 94.62 90 LEU A N 1
ATOM 781 C CA . LEU A 1 90 ? -19.382 -4.838 -5.388 1.00 94.62 90 LEU A CA 1
ATOM 782 C C . LEU A 1 90 ? -19.586 -5.439 -6.783 1.00 94.62 90 LEU A C 1
ATOM 784 O O . LEU A 1 90 ? -20.255 -4.821 -7.610 1.00 94.62 90 LEU A O 1
ATOM 788 N N . ALA A 1 91 ? -19.091 -6.649 -7.045 1.00 94.50 91 ALA A N 1
ATOM 789 C CA . ALA A 1 91 ? -19.298 -7.324 -8.328 1.00 94.50 91 ALA A CA 1
ATOM 790 C C . ALA A 1 91 ? -20.783 -7.646 -8.570 1.00 94.50 91 ALA A C 1
ATOM 792 O O . ALA A 1 91 ? -21.297 -7.496 -9.682 1.00 94.50 91 ALA A O 1
ATOM 793 N N . THR A 1 92 ? -21.499 -8.022 -7.508 1.00 93.81 92 THR A N 1
ATOM 794 C CA . THR A 1 92 ? -22.947 -8.255 -7.546 1.00 93.81 92 THR A CA 1
ATOM 795 C C . THR A 1 92 ? -23.689 -6.964 -7.893 1.00 93.81 92 THR A C 1
ATOM 797 O O . THR A 1 92 ? -24.509 -6.963 -8.808 1.00 93.81 92 THR A O 1
ATOM 800 N N . LEU A 1 93 ? -23.356 -5.838 -7.249 1.00 94.19 93 LEU A N 1
ATOM 801 C CA . LEU A 1 93 ? -23.928 -4.526 -7.583 1.00 94.19 93 LEU A CA 1
ATOM 802 C C . LEU A 1 93 ? -23.623 -4.117 -9.033 1.00 94.19 93 LEU A C 1
ATOM 804 O O . LEU A 1 93 ? -24.517 -3.642 -9.735 1.00 94.19 93 LEU A O 1
ATOM 808 N N . TRP A 1 94 ? -22.393 -4.344 -9.501 1.00 93.06 94 TRP A N 1
ATOM 809 C CA . TRP A 1 94 ? -21.977 -4.047 -10.873 1.00 93.06 94 TRP A CA 1
ATOM 810 C C . TRP A 1 94 ? -22.834 -4.774 -11.914 1.00 93.06 94 TRP A C 1
ATOM 812 O O . TRP A 1 94 ? -23.326 -4.148 -12.861 1.00 93.06 94 TRP A O 1
ATOM 822 N N . ARG A 1 95 ? -23.055 -6.081 -11.720 1.00 90.62 95 ARG A N 1
ATOM 823 C CA . ARG A 1 95 ? -23.873 -6.909 -12.617 1.00 90.62 95 ARG A CA 1
ATOM 824 C C . ARG A 1 95 ? -25.367 -6.606 -12.501 1.00 90.62 95 ARG A C 1
ATOM 826 O O . ARG A 1 95 ? -26.013 -6.423 -13.531 1.00 90.62 95 ARG A O 1
ATOM 833 N N . LEU A 1 96 ? -25.908 -6.515 -11.281 1.00 91.31 96 LEU A N 1
ATOM 834 C CA . LEU A 1 96 ? -27.342 -6.289 -11.041 1.00 91.31 96 LEU A CA 1
ATOM 835 C C . LEU A 1 96 ? -27.829 -4.967 -11.642 1.00 91.31 96 LEU A C 1
ATOM 837 O O . LEU A 1 96 ? -28.869 -4.935 -12.294 1.00 91.31 96 LEU A O 1
ATOM 841 N N . PHE A 1 97 ? -27.062 -3.888 -11.465 1.00 90.00 97 PHE A N 1
ATOM 842 C CA . PHE A 1 97 ? -27.434 -2.555 -11.950 1.00 90.00 97 PHE A CA 1
ATOM 843 C C . PHE A 1 97 ? -26.870 -2.220 -13.337 1.00 90.00 97 PHE A C 1
ATOM 845 O O . PHE A 1 97 ? -27.010 -1.085 -13.788 1.00 90.00 97 PHE A O 1
ATOM 852 N N . ARG A 1 98 ? -26.231 -3.181 -14.024 1.00 87.12 98 ARG A N 1
ATOM 853 C CA . ARG A 1 98 ? -25.594 -2.998 -15.346 1.00 87.12 98 ARG A CA 1
ATOM 854 C C . ARG A 1 98 ? -24.733 -1.730 -15.409 1.00 87.12 98 ARG A C 1
ATOM 856 O O . ARG A 1 98 ? -24.817 -0.932 -16.345 1.00 87.12 98 ARG A O 1
ATOM 863 N N . LEU A 1 99 ? -23.864 -1.564 -14.412 1.00 87.56 99 LEU A N 1
ATOM 864 C CA . LEU A 1 99 ? -23.112 -0.325 -14.180 1.00 87.56 99 LEU A CA 1
ATOM 865 C C . LEU A 1 99 ? -22.077 0.019 -15.264 1.00 87.56 99 LEU A C 1
ATOM 867 O O . LEU A 1 99 ? -21.570 1.140 -15.287 1.00 87.56 99 LEU A O 1
ATOM 871 N N . LYS A 1 100 ? -21.846 -0.886 -16.224 1.00 83.94 100 LYS A N 1
ATOM 872 C CA . LYS A 1 100 ? -21.043 -0.650 -17.435 1.00 83.94 100 LYS A CA 1
ATOM 873 C C . LYS A 1 100 ? -21.495 0.581 -18.238 1.00 83.94 100 LYS A C 1
ATOM 875 O O . LYS A 1 100 ? -20.688 1.154 -18.954 1.00 83.94 100 LYS A O 1
ATOM 880 N N . GLN A 1 101 ? -22.763 0.991 -18.133 1.00 82.06 101 GLN A N 1
ATOM 881 C CA . GLN A 1 101 ? -23.275 2.190 -18.815 1.00 82.06 101 GLN A CA 1
ATOM 882 C C . GLN A 1 101 ? -22.937 3.503 -18.089 1.00 82.06 101 GLN A C 1
ATOM 884 O O . GLN A 1 101 ? -22.917 4.555 -18.718 1.00 82.06 101 GLN A O 1
ATOM 889 N N . PHE A 1 102 ? -22.673 3.453 -16.779 1.00 82.44 102 PHE A N 1
ATOM 890 C CA . PHE A 1 102 ? -22.465 4.642 -15.944 1.00 82.44 102 PHE A CA 1
ATOM 891 C C . PHE A 1 102 ? -20.989 4.924 -15.646 1.00 82.44 102 PHE A C 1
ATOM 893 O O . PHE A 1 102 ? -20.624 6.068 -15.383 1.00 82.44 102 PHE A O 1
ATOM 900 N N . PHE A 1 103 ? -20.137 3.897 -15.677 1.00 85.19 103 PHE A N 1
ATOM 901 C CA . PHE A 1 103 ? -18.716 4.009 -15.353 1.00 85.19 103 PHE A CA 1
ATOM 902 C C . PHE A 1 103 ? -17.840 3.620 -16.542 1.00 85.19 103 PHE A C 1
ATOM 904 O O . PHE A 1 103 ? -18.130 2.653 -17.240 1.00 85.19 103 PHE A O 1
ATOM 911 N N . ALA A 1 104 ? -16.731 4.344 -16.727 1.00 80.50 104 ALA A N 1
ATOM 912 C CA . ALA A 1 104 ? -15.795 4.104 -17.827 1.00 80.50 104 ALA A CA 1
ATOM 913 C C . ALA A 1 104 ? -15.124 2.720 -17.755 1.00 80.50 104 ALA A C 1
ATOM 915 O O . ALA A 1 104 ? -15.011 2.038 -18.770 1.00 80.50 104 ALA A O 1
ATOM 916 N N . THR A 1 105 ? -14.701 2.293 -16.560 1.00 87.56 105 THR A N 1
ATOM 917 C CA . THR A 1 105 ? -14.076 0.984 -16.329 1.00 87.56 105 THR A CA 1
ATOM 918 C C . THR A 1 105 ? -14.600 0.341 -15.037 1.00 87.56 105 THR A C 1
ATOM 920 O O . THR A 1 105 ? -15.010 1.059 -14.116 1.00 87.56 105 THR A O 1
ATOM 923 N N . PRO A 1 106 ? -14.568 -1.004 -14.915 1.00 90.69 106 PRO A N 1
ATOM 924 C CA . PRO A 1 106 ? -14.911 -1.692 -13.667 1.00 90.69 106 PRO A CA 1
ATOM 925 C C . PRO A 1 106 ? -14.019 -1.284 -12.490 1.00 90.69 106 PRO A C 1
ATOM 927 O O . PRO A 1 106 ? -14.480 -1.256 -11.349 1.00 90.69 106 PRO A O 1
ATOM 930 N N . TYR A 1 107 ? -12.758 -0.944 -12.776 1.00 89.88 107 TYR A N 1
ATOM 931 C CA . TYR A 1 107 ? -11.802 -0.418 -11.804 1.00 89.88 107 TYR A CA 1
ATOM 932 C C . TYR A 1 107 ? -12.301 0.878 -11.164 1.00 89.88 107 TYR A C 1
ATOM 934 O O . TYR A 1 107 ? -12.297 0.998 -9.940 1.00 89.88 107 TYR A O 1
ATOM 942 N N . ASN A 1 108 ? -12.816 1.813 -11.972 1.00 88.44 108 ASN A N 1
ATOM 943 C CA . ASN A 1 108 ? -13.307 3.091 -11.464 1.00 88.44 108 ASN A CA 1
ATOM 944 C C . ASN A 1 108 ? -14.427 2.892 -10.438 1.00 88.44 108 ASN A C 1
ATOM 946 O O . ASN A 1 108 ? -14.384 3.498 -9.373 1.00 88.44 108 ASN A O 1
ATOM 950 N N . PHE A 1 109 ? -15.391 2.004 -10.706 1.00 91.56 109 PHE A N 1
ATOM 951 C CA . PHE A 1 109 ? -16.455 1.699 -9.742 1.00 91.56 109 PHE A CA 1
ATOM 952 C C . PHE A 1 109 ? -15.917 1.113 -8.433 1.00 91.56 109 PHE A C 1
ATOM 954 O O . PHE A 1 109 ? -16.311 1.557 -7.354 1.00 91.56 109 PHE A O 1
ATOM 961 N N . TYR A 1 110 ? -14.991 0.159 -8.521 1.00 91.12 110 TYR A N 1
ATOM 962 C CA . TYR A 1 110 ? -14.382 -0.470 -7.352 1.00 91.12 110 TYR A CA 1
ATOM 963 C C . TYR A 1 110 ? -13.637 0.545 -6.471 1.00 91.12 110 TYR A C 1
ATOM 965 O O . TYR A 1 110 ? -13.864 0.619 -5.261 1.00 91.12 110 TYR A O 1
ATOM 973 N N . VAL A 1 111 ? -12.819 1.406 -7.084 1.00 87.75 111 VAL A N 1
ATOM 974 C CA . VAL A 1 111 ? -12.102 2.471 -6.371 1.00 87.75 111 VAL A CA 1
ATOM 975 C C . VAL A 1 111 ? -13.070 3.517 -5.812 1.00 87.75 111 VAL A C 1
ATOM 977 O O . VAL A 1 111 ? -12.908 3.935 -4.666 1.00 87.75 111 VAL A O 1
ATOM 980 N N . TYR A 1 112 ? -14.122 3.903 -6.543 1.00 87.94 112 TYR A N 1
ATOM 981 C CA . TYR A 1 112 ? -15.148 4.810 -6.015 1.00 87.94 112 TYR A CA 1
ATOM 982 C C . TYR A 1 112 ? -15.848 4.247 -4.783 1.00 87.94 112 TYR A C 1
ATOM 984 O O . TYR A 1 112 ? -16.090 4.994 -3.835 1.00 87.94 112 TYR A O 1
ATOM 992 N N . ALA A 1 113 ? -16.136 2.946 -4.755 1.00 90.56 113 ALA A N 1
ATOM 993 C CA . ALA A 1 113 ? -16.712 2.303 -3.582 1.00 90.56 113 ALA A CA 1
ATOM 994 C C . ALA A 1 113 ? -15.756 2.340 -2.377 1.00 90.56 113 ALA A C 1
ATOM 996 O O . ALA A 1 113 ? -16.182 2.672 -1.267 1.00 90.56 113 ALA A O 1
ATOM 997 N N . ALA A 1 114 ? -14.461 2.084 -2.591 1.00 89.00 114 ALA A N 1
ATOM 998 C CA . ALA A 1 114 ? -13.443 2.201 -1.545 1.00 89.00 114 ALA A CA 1
ATOM 999 C C . ALA A 1 114 ? -13.323 3.645 -1.015 1.00 89.00 114 ALA A C 1
ATOM 1001 O O . ALA A 1 114 ? -13.330 3.870 0.199 1.00 89.00 114 ALA A O 1
ATOM 1002 N N . ILE A 1 115 ? -13.290 4.640 -1.911 1.00 86.31 115 ILE A N 1
ATOM 1003 C CA . ILE A 1 115 ? -13.265 6.070 -1.560 1.00 86.31 115 ILE A CA 1
ATOM 1004 C C . ILE A 1 115 ? -14.529 6.460 -0.783 1.00 86.31 115 ILE A C 1
ATOM 1006 O O . ILE A 1 115 ? -14.448 7.185 0.209 1.00 86.31 115 ILE A O 1
ATOM 1010 N N . PHE A 1 116 ? -15.697 5.973 -1.203 1.00 88.69 116 PHE A N 1
ATOM 1011 C CA . PHE A 1 116 ? -16.963 6.239 -0.526 1.00 88.69 116 PHE A CA 1
ATOM 1012 C C . PHE A 1 116 ? -16.990 5.654 0.887 1.00 88.69 116 PHE A C 1
ATOM 1014 O O . PHE A 1 116 ? -17.372 6.356 1.826 1.00 88.69 116 PHE A O 1
ATOM 1021 N N . SER A 1 117 ? -16.521 4.414 1.060 1.00 89.69 117 SER A N 1
ATOM 1022 C CA . SER A 1 117 ? -16.339 3.805 2.381 1.00 89.69 117 SER A CA 1
ATOM 1023 C C . SER A 1 117 ? -15.457 4.694 3.264 1.00 89.69 117 SER A C 1
ATOM 1025 O O . SER A 1 117 ? -15.837 5.079 4.365 1.00 89.69 117 SER A O 1
ATOM 1027 N N . GLN A 1 118 ? -14.318 5.154 2.753 1.00 87.00 118 GLN A N 1
ATOM 1028 C CA . GLN A 1 118 ? -13.427 6.040 3.506 1.00 87.00 118 GLN A CA 1
ATOM 1029 C C . GLN A 1 118 ? -14.050 7.392 3.863 1.00 87.00 118 GLN A C 1
ATOM 1031 O O . GLN A 1 118 ? -13.936 7.857 4.999 1.00 87.00 118 GLN A O 1
ATOM 1036 N N . ALA A 1 119 ? -14.775 8.010 2.935 1.00 87.50 119 ALA A N 1
ATOM 1037 C CA . ALA A 1 119 ? -15.506 9.240 3.213 1.00 87.50 119 ALA A CA 1
ATOM 1038 C C . ALA A 1 119 ? -16.575 9.032 4.303 1.00 87.50 119 ALA A C 1
ATOM 1040 O O . ALA A 1 119 ? -16.743 9.889 5.175 1.00 87.50 119 ALA A O 1
ATOM 1041 N N . ALA A 1 120 ? -17.253 7.880 4.311 1.00 89.88 120 ALA A N 1
ATOM 1042 C CA . ALA A 1 120 ? -18.203 7.515 5.361 1.00 89.88 120 ALA A CA 1
ATOM 1043 C C . ALA A 1 120 ? -17.518 7.305 6.726 1.00 89.88 120 ALA A C 1
ATOM 1045 O O . ALA A 1 120 ? -18.075 7.694 7.753 1.00 89.88 120 ALA A O 1
ATOM 1046 N N . SER A 1 121 ? -16.299 6.762 6.744 1.00 90.62 121 SER A N 1
ATOM 1047 C CA . SER A 1 121 ? -15.479 6.557 7.949 1.00 90.62 121 SER A CA 1
ATOM 1048 C C . SER A 1 121 ? -15.110 7.890 8.605 1.00 90.62 121 SER A C 1
ATOM 1050 O O . SER A 1 121 ? -15.428 8.123 9.777 1.00 90.62 121 SER A O 1
ATOM 1052 N N . VAL A 1 122 ? -14.565 8.828 7.823 1.00 90.12 122 VAL A N 1
ATOM 1053 C CA . VAL A 1 122 ? -14.275 10.198 8.284 1.00 90.12 122 VAL A CA 1
ATOM 1054 C C . VAL A 1 122 ? -15.560 10.922 8.697 1.00 90.12 122 VAL A C 1
ATOM 1056 O O . VAL A 1 122 ? -15.580 11.622 9.710 1.00 90.12 122 VAL A O 1
ATOM 1059 N N . GLY A 1 123 ? -16.660 10.709 7.968 1.00 91.00 123 GLY A N 1
ATOM 1060 C CA . GLY A 1 123 ? -17.983 11.214 8.332 1.00 91.00 123 GLY A CA 1
ATOM 1061 C C . GLY A 1 123 ? -18.449 10.720 9.706 1.00 91.00 123 GLY A C 1
ATOM 1062 O O . GLY A 1 123 ? -18.905 11.521 10.524 1.00 91.00 123 GLY A O 1
ATOM 1063 N N . CYS A 1 124 ? -18.286 9.427 10.003 1.00 91.75 124 CYS A N 1
ATOM 1064 C CA . CYS A 1 124 ? -18.620 8.845 11.305 1.00 91.75 124 CYS A CA 1
ATOM 1065 C C . CYS A 1 124 ? -17.815 9.496 12.438 1.00 91.75 124 CYS A C 1
ATOM 1067 O O . CYS A 1 124 ? -18.391 9.886 13.455 1.00 91.75 124 CYS A O 1
ATOM 1069 N N . LEU A 1 125 ? -16.506 9.682 12.249 1.00 92.81 125 LEU A N 1
ATOM 1070 C CA . LEU A 1 125 ? -15.637 10.362 13.215 1.00 92.81 125 LEU A CA 1
ATOM 1071 C C . LEU A 1 125 ? -16.002 11.841 13.404 1.00 92.81 125 LEU A C 1
ATOM 1073 O O . LEU A 1 125 ? -16.014 12.334 14.530 1.00 92.81 125 LEU A O 1
ATOM 1077 N N . PHE A 1 126 ? -16.372 12.538 12.329 1.00 92.12 126 PHE A N 1
ATOM 1078 C CA . PHE A 1 126 ? -16.845 13.920 12.395 1.00 92.12 126 PHE A CA 1
ATOM 1079 C C . PHE A 1 126 ? -18.106 14.043 13.258 1.00 92.12 126 PHE A C 1
ATOM 1081 O O . PHE A 1 126 ? -18.186 14.912 14.130 1.00 92.12 126 PHE A O 1
ATOM 1088 N N . PHE A 1 127 ? -19.089 13.157 13.064 1.00 89.94 127 PHE A N 1
ATOM 1089 C CA . PHE A 1 127 ? -20.267 13.124 13.933 1.00 89.94 127 PHE A CA 1
ATOM 1090 C C . PHE A 1 127 ? -19.898 12.743 15.359 1.00 89.94 127 PHE A C 1
ATOM 1092 O O . PHE A 1 127 ? -20.423 13.348 16.293 1.00 89.94 127 PHE A O 1
ATOM 1099 N N . PHE A 1 128 ? -18.972 11.802 15.541 1.00 92.31 128 PHE A N 1
ATOM 1100 C CA . PHE A 1 128 ? -18.502 11.419 16.865 1.00 92.31 128 PHE A CA 1
ATOM 1101 C C . PHE A 1 128 ? -17.900 12.615 17.620 1.00 92.31 128 PHE A C 1
ATOM 1103 O O . PHE A 1 128 ? -18.290 12.871 18.759 1.00 92.31 128 PHE A O 1
ATOM 1110 N N . ALA A 1 129 ? -17.063 13.425 16.965 1.00 92.00 129 ALA A N 1
ATOM 1111 C CA . ALA A 1 129 ? -16.511 14.653 17.535 1.00 92.00 129 ALA A CA 1
ATOM 1112 C C . ALA A 1 129 ? -17.597 15.679 17.911 1.00 92.00 129 ALA A C 1
ATOM 1114 O O . ALA A 1 129 ? -17.503 16.313 18.965 1.00 92.00 129 ALA A O 1
ATOM 1115 N N . ILE A 1 130 ? -18.654 15.827 17.102 1.00 90.38 130 ILE A N 1
ATOM 1116 C CA . ILE A 1 130 ? -19.792 16.713 17.418 1.00 90.38 130 ILE A CA 1
ATOM 1117 C C . ILE A 1 130 ? -20.560 16.217 18.639 1.00 90.38 130 ILE A C 1
ATOM 1119 O O . ILE A 1 130 ? -20.906 17.018 19.506 1.00 90.38 130 ILE A O 1
ATOM 1123 N N . TYR A 1 131 ? -20.849 14.915 18.706 1.00 87.75 131 TYR A N 1
ATOM 1124 C CA . TYR A 1 131 ? -21.573 14.331 19.834 1.00 87.75 131 TYR A CA 1
ATOM 1125 C C . TYR A 1 131 ? -20.778 14.466 21.132 1.00 87.75 131 TYR A C 1
ATOM 1127 O O . TYR A 1 131 ? -21.344 14.870 22.147 1.00 87.75 131 TYR A O 1
ATOM 1135 N N . LEU A 1 132 ? -19.471 14.202 21.079 1.00 87.88 132 LEU A N 1
ATOM 1136 C CA . LEU A 1 132 ? -18.571 14.312 22.223 1.00 87.88 132 LEU A CA 1
ATOM 1137 C C . LEU A 1 132 ? -18.412 15.769 22.687 1.00 87.88 132 LEU A C 1
ATOM 1139 O O . LEU A 1 132 ? -18.508 16.062 23.875 1.00 87.88 132 LEU A O 1
ATOM 1143 N N . GLY A 1 133 ? -18.228 16.697 21.744 1.00 84.50 133 GLY A N 1
ATOM 1144 C CA . GLY A 1 133 ? -18.048 18.123 22.019 1.00 84.50 133 GLY A CA 1
ATOM 1145 C C . GLY A 1 133 ? -19.342 18.933 22.146 1.00 84.50 133 GLY A C 1
ATOM 1146 O O . GLY A 1 133 ? -19.258 20.145 22.336 1.00 84.50 133 GLY A O 1
ATOM 1147 N N . LYS A 1 134 ? -20.525 18.321 21.994 1.00 86.00 134 LYS A N 1
ATOM 1148 C CA . LYS A 1 134 ? -21.857 18.973 21.982 1.00 86.00 134 LYS A CA 1
ATOM 1149 C C . LYS A 1 134 ? -21.931 20.238 21.101 1.00 86.00 134 LYS A C 1
ATOM 1151 O O . LYS A 1 134 ? -22.699 21.156 21.381 1.00 86.00 134 LYS A O 1
ATOM 1156 N N . SER A 1 135 ? -21.123 20.310 20.041 1.00 87.25 135 SER A N 1
ATOM 1157 C CA . SER A 1 135 ? -20.948 21.509 19.213 1.00 87.25 135 SER A CA 1
ATOM 1158 C C . SER A 1 135 ? -20.442 21.164 17.815 1.00 87.25 135 SER A C 1
ATOM 1160 O O . SER A 1 135 ? -19.709 20.200 17.632 1.00 87.25 135 SER A O 1
ATOM 1162 N N . TYR A 1 136 ? -20.787 21.980 16.815 1.00 88.75 136 TYR A N 1
ATOM 1163 C CA . TYR A 1 136 ? -20.230 21.840 15.465 1.00 88.75 136 TYR A CA 1
ATOM 1164 C C . TYR A 1 136 ? -18.764 22.285 15.370 1.00 88.75 136 TYR A C 1
ATOM 1166 O O . TYR A 1 136 ? -18.062 21.822 14.473 1.00 88.75 136 TYR A O 1
ATOM 1174 N N . PHE A 1 137 ? -18.294 23.135 16.294 1.00 88.94 137 PHE A N 1
ATOM 1175 C CA . PHE A 1 137 ? -16.904 23.601 16.322 1.00 88.94 137 PHE A CA 1
ATOM 1176 C C . PHE A 1 137 ? -15.915 22.447 16.537 1.00 88.94 137 PHE A C 1
ATOM 1178 O O . PHE A 1 137 ? -14.918 22.380 15.824 1.00 88.94 137 PHE A O 1
ATOM 1185 N N . SER A 1 138 ? -16.225 21.481 17.414 1.00 88.94 138 SER A N 1
ATOM 1186 C CA . SER A 1 138 ? -15.371 20.296 17.594 1.00 88.94 138 SER A CA 1
ATOM 1187 C C . SER A 1 138 ? -15.302 19.449 16.323 1.00 88.94 138 SER A C 1
ATOM 1189 O O . SER A 1 138 ? -14.228 19.009 15.938 1.00 88.94 138 SER A O 1
ATOM 1191 N N . GLY A 1 139 ? -16.418 19.284 15.605 1.00 90.38 139 GLY A N 1
ATOM 1192 C CA . GLY A 1 139 ? -16.425 18.588 14.317 1.00 90.38 139 GLY A CA 1
ATOM 1193 C C . GLY A 1 139 ? -15.541 19.269 13.267 1.00 90.38 139 GLY A C 1
ATOM 1194 O O . GLY A 1 139 ? -14.782 18.597 12.573 1.00 90.38 139 GLY A O 1
ATOM 1195 N N . ILE A 1 140 ? -15.620 20.600 13.147 1.00 89.38 140 ILE A N 1
ATOM 1196 C CA . ILE A 1 140 ? -14.794 21.365 12.198 1.00 89.38 140 ILE A CA 1
ATOM 1197 C C . ILE A 1 140 ? -13.316 21.237 12.568 1.00 89.38 140 ILE A C 1
ATOM 1199 O O . ILE A 1 140 ? -12.523 20.874 11.708 1.00 89.38 140 ILE A O 1
ATOM 1203 N N . VAL A 1 141 ? -12.951 21.450 13.836 1.00 90.06 141 VAL A N 1
ATOM 1204 C CA . VAL A 1 141 ? -11.561 21.298 14.297 1.00 90.06 141 VAL A CA 1
ATOM 1205 C C . VAL A 1 141 ? -11.062 19.873 14.095 1.00 90.06 141 VAL A C 1
ATOM 1207 O O . VAL A 1 141 ? -9.951 19.706 13.610 1.00 90.06 141 VAL A O 1
ATOM 1210 N N . PHE A 1 142 ? -11.873 18.848 14.374 1.00 92.12 142 PHE A N 1
ATOM 1211 C CA . PHE A 1 142 ? -11.529 17.460 14.054 1.00 92.12 142 PHE A CA 1
ATOM 1212 C C . PHE A 1 142 ? -11.185 17.304 12.572 1.00 92.12 142 PHE A C 1
ATOM 1214 O O . PHE A 1 142 ? -10.132 16.761 12.253 1.00 92.12 142 PHE A O 1
ATOM 1221 N N . LEU A 1 143 ? -12.044 17.800 11.676 1.00 88.56 143 LEU A N 1
ATOM 1222 C CA . LEU A 1 143 ? -11.832 17.698 10.235 1.00 88.56 143 LEU A CA 1
ATOM 1223 C C . LEU A 1 143 ? -10.541 18.417 9.818 1.00 88.56 143 LEU A C 1
ATOM 1225 O O . LEU A 1 143 ? -9.784 17.880 9.014 1.00 88.56 143 LEU A O 1
ATOM 1229 N N . MET A 1 144 ? -10.234 19.568 10.420 1.00 86.19 144 MET A N 1
ATOM 1230 C CA . MET A 1 144 ? -8.999 20.305 10.124 1.00 86.19 144 MET A CA 1
ATOM 1231 C C . MET A 1 144 ? -7.753 19.625 10.675 1.00 86.19 144 MET A C 1
ATOM 1233 O O . MET A 1 144 ? -6.756 19.527 9.969 1.00 86.19 144 MET A O 1
ATOM 1237 N N . LEU A 1 145 ? -7.805 19.094 11.896 1.00 87.50 145 LEU A N 1
ATOM 1238 C CA . LEU A 1 145 ? -6.715 18.301 12.460 1.00 87.50 145 LEU A CA 1
ATOM 1239 C C . LEU A 1 145 ? -6.470 17.046 11.618 1.00 87.50 145 LEU A C 1
ATOM 1241 O O . LEU A 1 145 ? -5.327 16.746 11.281 1.00 87.50 145 LEU A O 1
ATOM 1245 N N . PHE A 1 146 ? -7.541 16.368 11.208 1.00 86.75 146 PHE A N 1
ATOM 1246 C CA . PHE A 1 146 ? -7.481 15.191 10.353 1.00 86.75 146 PHE A CA 1
ATOM 1247 C C . PHE A 1 146 ? -6.817 15.499 9.004 1.00 86.75 146 PHE A C 1
ATOM 1249 O O . PHE A 1 146 ? -5.892 14.792 8.607 1.00 86.75 146 PHE A O 1
ATOM 1256 N N . PHE A 1 147 ? -7.229 16.581 8.332 1.00 79.88 147 PHE A N 1
ATOM 1257 C CA . PHE A 1 147 ? -6.611 17.013 7.077 1.00 79.88 147 PHE A CA 1
ATOM 1258 C C . PHE A 1 147 ? -5.183 17.551 7.260 1.00 79.88 147 PHE A C 1
ATOM 1260 O O . PHE A 1 147 ? -4.357 17.364 6.376 1.00 79.88 147 PHE A O 1
ATOM 1267 N N . SER A 1 148 ? -4.837 18.138 8.410 1.00 77.75 148 SER A N 1
ATOM 1268 C CA . SER A 1 148 ? -3.451 18.549 8.699 1.00 77.75 148 SER A CA 1
ATOM 1269 C C . SER A 1 148 ? -2.505 17.357 8.898 1.00 77.75 148 SER A C 1
ATOM 1271 O O . SER A 1 148 ? -1.313 17.449 8.629 1.00 77.75 148 SER A O 1
ATOM 1273 N N . CYS A 1 149 ? -3.037 16.212 9.338 1.00 77.00 149 CYS A N 1
ATOM 1274 C CA . CYS A 1 149 ? -2.302 14.954 9.469 1.00 77.00 149 CYS A CA 1
ATOM 1275 C C . CYS A 1 149 ? -2.388 14.077 8.214 1.00 77.00 149 CYS A C 1
ATOM 1277 O O . CYS A 1 149 ? -1.918 12.937 8.223 1.00 77.00 149 CYS A O 1
ATOM 1279 N N . PHE A 1 150 ? -2.975 14.589 7.132 1.00 69.62 150 PHE A N 1
ATOM 1280 C CA . PHE A 1 150 ? -3.191 13.890 5.868 1.00 69.62 150 PHE A CA 1
ATOM 1281 C C . PHE A 1 150 ? -1.912 13.746 5.032 1.00 69.62 150 PHE A C 1
ATOM 1283 O O . PHE A 1 150 ? -1.984 13.708 3.809 1.00 69.62 150 PHE A O 1
ATOM 1290 N N . ARG A 1 151 ? -0.745 13.641 5.677 1.00 65.69 151 ARG A N 1
ATOM 1291 C CA . ARG A 1 151 ? 0.529 13.422 4.992 1.00 65.69 151 ARG A CA 1
ATOM 1292 C C . ARG A 1 151 ? 0.648 12.010 4.455 1.00 65.69 151 ARG A C 1
ATOM 1294 O O . ARG A 1 151 ? 0.008 11.104 4.989 1.00 65.69 151 ARG A O 1
ATOM 1301 N N . GLU A 1 152 ? 1.420 11.819 3.389 1.00 55.72 152 GLU A N 1
ATOM 1302 C CA . GLU A 1 152 ? 1.509 10.585 2.593 1.00 55.72 152 GLU A CA 1
ATOM 1303 C C . GLU A 1 152 ? 1.663 9.314 3.451 1.00 55.72 152 GLU A C 1
ATOM 1305 O O . GLU A 1 152 ? 2.760 8.895 3.813 1.00 55.72 152 GLU A O 1
ATOM 1310 N N . LYS A 1 153 ? 0.519 8.665 3.733 1.00 58.41 153 LYS A N 1
ATOM 1311 C CA . LYS A 1 153 ? 0.349 7.431 4.532 1.00 58.41 153 LYS A CA 1
ATOM 1312 C C . LYS A 1 153 ? 0.323 7.609 6.060 1.00 58.41 153 LYS A C 1
ATOM 1314 O O . LYS A 1 153 ? 0.372 6.610 6.775 1.00 58.41 153 LYS A O 1
ATOM 1319 N N . PHE A 1 154 ? 0.234 8.832 6.586 1.00 69.81 154 PHE A N 1
ATOM 1320 C CA . PHE A 1 154 ? 0.356 9.102 8.021 1.00 69.81 154 PHE A CA 1
ATOM 1321 C C . PHE A 1 154 ? -0.894 8.737 8.834 1.00 69.81 154 PHE A C 1
ATOM 1323 O O . PHE A 1 154 ? -0.828 7.853 9.685 1.00 69.81 154 PHE A O 1
ATOM 1330 N N . ILE A 1 155 ? -2.032 9.388 8.572 1.00 69.56 155 ILE A N 1
ATOM 1331 C CA . ILE A 1 155 ? -3.292 9.138 9.299 1.00 69.56 155 ILE A CA 1
ATOM 1332 C C . ILE A 1 155 ? -4.141 8.023 8.675 1.00 69.56 155 ILE A C 1
ATOM 1334 O O . ILE A 1 155 ? -4.862 7.320 9.379 1.00 69.56 155 ILE A O 1
ATOM 1338 N N . MET A 1 156 ? -4.033 7.846 7.358 1.00 65.56 156 MET A N 1
ATOM 1339 C CA . MET A 1 156 ? -4.714 6.812 6.579 1.00 65.56 156 MET A CA 1
ATOM 1340 C C . MET A 1 156 ? -3.829 6.352 5.428 1.00 65.56 156 MET A C 1
ATOM 1342 O O . MET A 1 156 ? -2.992 7.112 4.928 1.00 65.56 156 MET A O 1
ATOM 1346 N N . ARG A 1 157 ? -4.045 5.120 4.962 1.00 68.12 157 ARG A N 1
ATOM 1347 C CA . ARG A 1 157 ? -3.276 4.545 3.859 1.00 68.12 157 ARG A CA 1
ATOM 1348 C C . ARG A 1 157 ? -3.854 4.975 2.512 1.00 68.12 157 ARG A C 1
ATOM 1350 O O . ARG A 1 157 ? -4.555 4.237 1.833 1.00 68.12 157 ARG A O 1
ATOM 1357 N N . LEU A 1 158 ? -3.544 6.217 2.158 1.00 57.06 158 LEU A N 1
ATOM 1358 C CA . LEU A 1 158 ? -4.029 6.884 0.950 1.00 57.06 158 LEU A CA 1
ATOM 1359 C C . LEU A 1 158 ? -3.406 6.340 -0.332 1.00 57.06 158 LEU A C 1
ATOM 1361 O O . LEU A 1 158 ? -4.032 6.393 -1.372 1.00 57.06 158 LEU A O 1
ATOM 1365 N N . SER A 1 159 ? -2.198 5.787 -0.290 1.00 57.97 159 SER A N 1
ATOM 1366 C CA . SER A 1 159 ? -1.603 5.200 -1.495 1.00 57.97 159 SER A CA 1
ATOM 1367 C C . SER A 1 159 ? -2.234 3.863 -1.901 1.00 57.97 159 SER A C 1
ATOM 1369 O O . SER A 1 159 ? -1.839 3.329 -2.922 1.00 57.97 159 SER A O 1
ATOM 1371 N N . ALA A 1 160 ? -3.124 3.300 -1.073 1.00 65.81 160 ALA A N 1
ATOM 1372 C CA . ALA A 1 160 ? -3.608 1.929 -1.189 1.00 65.81 160 ALA A CA 1
ATOM 1373 C C . ALA A 1 160 ? -5.096 1.834 -0.811 1.00 65.81 160 ALA A C 1
ATOM 1375 O O . ALA A 1 160 ? -5.464 1.319 0.246 1.00 65.81 160 ALA A O 1
ATOM 1376 N N . PHE A 1 161 ? -5.971 2.415 -1.635 1.00 69.38 161 PHE A N 1
ATOM 1377 C CA . PHE A 1 161 ? -7.404 2.522 -1.332 1.00 69.38 161 PHE A CA 1
ATOM 1378 C C . PHE A 1 161 ? -8.121 1.184 -1.132 1.00 69.38 161 PHE A C 1
ATOM 1380 O O . PHE A 1 161 ? -8.814 1.063 -0.117 1.00 69.38 161 PHE A O 1
ATOM 1387 N N . PRO A 1 162 ? -7.973 0.185 -2.021 1.00 76.75 162 PRO A N 1
ATOM 1388 C CA . PRO A 1 162 ? -8.759 -1.042 -1.961 1.00 76.75 162 PRO A CA 1
ATOM 1389 C C . PRO A 1 162 ? -8.173 -2.083 -0.998 1.00 76.75 162 PRO A C 1
ATOM 1391 O O . PRO A 1 162 ? -8.183 -3.283 -1.259 1.00 76.75 162 PRO A O 1
ATOM 1394 N N . LEU A 1 163 ? -7.650 -1.617 0.131 1.00 83.62 163 LEU A N 1
ATOM 1395 C CA . LEU A 1 163 ? -7.280 -2.470 1.246 1.00 83.62 163 LEU A CA 1
ATOM 1396 C C . LEU A 1 163 ? -8.478 -2.743 2.144 1.00 83.62 163 LEU A C 1
ATOM 1398 O O . LEU A 1 163 ? -9.398 -1.936 2.296 1.00 83.62 163 LEU A O 1
ATOM 1402 N N . ARG A 1 164 ? -8.426 -3.871 2.835 1.00 85.75 164 ARG A N 1
ATOM 1403 C CA . ARG A 1 164 ? -9.517 -4.309 3.707 1.00 85.75 164 ARG A CA 1
ATOM 1404 C C . ARG A 1 164 ? -9.694 -3.463 4.946 1.00 85.75 164 ARG A C 1
ATOM 1406 O O . ARG A 1 164 ? -10.831 -3.179 5.320 1.00 85.75 164 ARG A O 1
ATOM 1413 N N . GLU A 1 165 ? -8.598 -2.996 5.548 1.00 84.94 165 GLU A N 1
ATOM 1414 C CA . GLU A 1 165 ? -8.669 -2.015 6.635 1.00 84.94 165 GLU A CA 1
ATOM 1415 C C . GLU A 1 165 ? -9.472 -0.780 6.212 1.00 84.94 165 GLU A C 1
ATOM 1417 O O . GLU A 1 165 ? -10.199 -0.198 7.022 1.00 84.94 165 GLU A O 1
ATOM 1422 N N . ASN A 1 166 ? -9.417 -0.429 4.923 1.00 85.94 166 ASN A N 1
ATOM 1423 C CA . ASN A 1 166 ? -10.120 0.727 4.420 1.00 85.94 166 ASN A CA 1
ATOM 1424 C C . ASN A 1 166 ? -11.629 0.477 4.254 1.00 85.94 166 ASN A C 1
ATOM 1426 O O . ASN A 1 166 ? -12.431 1.346 4.610 1.00 85.94 166 ASN A O 1
ATOM 1430 N N . PHE A 1 167 ? -12.044 -0.702 3.791 1.00 89.00 167 PHE A N 1
ATOM 1431 C CA . PHE A 1 167 ? -13.464 -1.074 3.770 1.00 89.00 167 PHE A CA 1
ATOM 1432 C C . PHE A 1 167 ? -14.042 -1.234 5.184 1.00 89.00 167 PHE A C 1
ATOM 1434 O O . PHE A 1 167 ? -15.180 -0.847 5.443 1.00 89.00 167 PHE A O 1
ATOM 1441 N N . ALA A 1 168 ? -13.248 -1.738 6.128 1.00 91.94 168 ALA A N 1
ATOM 1442 C CA . ALA A 1 168 ? -13.707 -2.030 7.482 1.00 91.94 168 ALA A CA 1
ATOM 1443 C C . ALA A 1 168 ? -13.740 -0.820 8.431 1.00 91.94 168 ALA A C 1
ATOM 1445 O O . ALA A 1 168 ? -14.463 -0.850 9.432 1.00 91.94 168 ALA A O 1
ATOM 1446 N N . SER A 1 169 ? -12.987 0.247 8.140 1.00 90.25 169 SER A N 1
ATOM 1447 C CA . SER A 1 169 ? -12.823 1.389 9.053 1.00 90.25 169 SER A CA 1
ATOM 1448 C C . SER A 1 169 ? -14.148 2.055 9.462 1.00 90.25 169 SER A C 1
ATOM 1450 O O . SER A 1 169 ? -14.319 2.400 10.629 1.00 90.25 169 SER A O 1
ATOM 1452 N N . VAL A 1 170 ? -15.124 2.162 8.550 1.00 93.06 170 VAL A N 1
ATOM 1453 C CA . VAL A 1 170 ? -16.456 2.737 8.831 1.00 93.06 170 VAL A CA 1
ATOM 1454 C C . VAL A 1 170 ? -17.143 1.997 9.969 1.00 93.06 170 VAL A C 1
ATOM 1456 O O . VAL A 1 170 ? -17.582 2.606 10.943 1.00 93.06 170 VAL A O 1
ATOM 1459 N N . TYR A 1 171 ? -17.203 0.671 9.854 1.00 95.00 171 TYR A N 1
ATOM 1460 C CA . TYR A 1 171 ? -17.894 -0.190 10.804 1.00 95.00 171 TYR A CA 1
ATOM 1461 C C . TYR A 1 171 ? -17.184 -0.214 12.157 1.00 95.00 171 TYR A C 1
ATOM 1463 O O . TYR A 1 171 ? -17.832 -0.235 13.203 1.00 95.00 171 TYR A O 1
ATOM 1471 N N . MET A 1 172 ? -15.852 -0.125 12.159 1.00 94.25 172 MET A N 1
ATOM 1472 C CA . MET A 1 172 ? -15.070 0.017 13.384 1.00 94.25 172 MET A CA 1
ATOM 1473 C C . MET A 1 172 ? -15.453 1.287 14.156 1.00 94.25 172 MET A C 1
ATOM 1475 O O . MET A 1 172 ? -15.761 1.217 15.349 1.00 94.25 172 MET A O 1
ATOM 1479 N N . TRP A 1 173 ? -15.482 2.443 13.485 1.00 94.56 173 TRP A N 1
ATOM 1480 C CA . TRP A 1 173 ? -15.863 3.705 14.124 1.00 94.56 173 TRP A CA 1
ATOM 1481 C C . TRP A 1 173 ? -17.333 3.721 14.535 1.00 94.56 173 TRP A C 1
ATOM 1483 O O . TRP A 1 173 ? -17.653 4.218 15.617 1.00 94.56 173 TRP A O 1
ATOM 1493 N N . CYS A 1 174 ? -18.218 3.125 13.732 1.00 94.69 174 CYS A N 1
ATOM 1494 C CA . CYS A 1 174 ? -19.615 2.924 14.104 1.00 94.69 174 CYS A CA 1
ATOM 1495 C C . CYS A 1 174 ? -19.750 2.072 15.372 1.00 94.69 174 CYS A C 1
ATOM 1497 O O . CYS A 1 174 ? -20.541 2.432 16.239 1.00 94.69 174 CYS A O 1
ATOM 1499 N N . ASN A 1 175 ? -18.959 1.007 15.541 1.00 95.06 175 ASN A N 1
ATOM 1500 C CA . ASN A 1 175 ? -18.980 0.189 16.759 1.00 95.06 175 ASN A CA 1
ATOM 1501 C C . ASN A 1 175 ? -18.599 1.014 17.998 1.00 95.06 175 ASN A C 1
ATOM 1503 O O . ASN A 1 175 ? -19.332 0.997 18.987 1.00 95.06 175 ASN A O 1
ATOM 1507 N N . ILE A 1 176 ? -17.511 1.792 17.936 1.00 94.62 176 ILE A N 1
ATOM 1508 C CA . ILE A 1 176 ? -17.074 2.658 19.048 1.00 94.62 176 ILE A CA 1
ATOM 1509 C C . ILE A 1 176 ? -18.142 3.717 19.368 1.00 94.62 176 ILE A C 1
ATOM 1511 O O . ILE A 1 176 ? -18.497 3.907 20.534 1.00 94.62 176 ILE A O 1
ATOM 1515 N N . LEU A 1 177 ? -18.702 4.369 18.343 1.00 93.50 177 LEU A N 1
ATOM 1516 C CA . LEU A 1 177 ? -19.759 5.372 18.498 1.00 93.50 177 LEU A CA 1
ATOM 1517 C C . LEU A 1 177 ? -21.042 4.771 19.098 1.00 93.50 177 LEU A C 1
ATOM 1519 O O . LEU A 1 177 ? -21.649 5.366 19.988 1.00 93.50 177 LEU A O 1
ATOM 1523 N N . LEU A 1 178 ? -21.469 3.594 18.640 1.00 93.31 178 LEU A N 1
ATOM 1524 C CA . LEU A 1 178 ? -22.667 2.919 19.143 1.00 93.31 178 LEU A CA 1
ATOM 1525 C C . LEU A 1 178 ? -22.492 2.473 20.597 1.00 93.31 178 LEU A C 1
ATOM 1527 O O . LEU A 1 178 ? -23.399 2.697 21.398 1.00 93.31 178 LEU A O 1
ATOM 1531 N N . ILE A 1 179 ? -21.326 1.927 20.964 1.00 92.88 179 ILE A N 1
ATOM 1532 C CA . ILE A 1 179 ? -20.997 1.603 22.361 1.00 92.88 179 ILE A CA 1
ATOM 1533 C C . ILE A 1 179 ? -21.073 2.865 23.226 1.00 92.88 179 ILE A C 1
ATOM 1535 O O . ILE A 1 179 ? -21.730 2.859 24.269 1.00 92.88 179 ILE A O 1
ATOM 1539 N N . TYR A 1 180 ? -20.482 3.971 22.766 1.00 91.69 180 TYR A N 1
ATOM 1540 C CA . TYR A 1 180 ? -20.555 5.257 23.459 1.00 91.69 180 TYR A CA 1
ATOM 1541 C C . TYR A 1 180 ? -22.015 5.704 23.690 1.00 91.69 180 TYR A C 1
ATOM 1543 O O . TYR A 1 180 ? -22.392 6.062 24.807 1.00 91.69 180 TYR A O 1
ATOM 1551 N N . LEU A 1 181 ? -22.880 5.609 22.672 1.00 89.56 181 LEU A N 1
ATOM 1552 C CA . LEU A 1 181 ? -24.303 5.979 22.764 1.00 89.56 181 LEU A CA 1
ATOM 1553 C C . LEU A 1 181 ? -25.147 5.035 23.640 1.00 89.56 181 LEU A C 1
ATOM 1555 O O . LEU A 1 181 ? -26.165 5.461 24.209 1.00 89.56 181 LEU A O 1
ATOM 1559 N N . ILE A 1 182 ? -24.777 3.756 23.725 1.00 90.19 182 ILE A N 1
ATOM 1560 C CA . ILE A 1 182 ? -25.409 2.772 24.616 1.00 90.19 182 ILE A CA 1
ATOM 1561 C C . ILE A 1 182 ? -25.082 3.122 26.070 1.00 90.19 182 ILE A C 1
ATOM 1563 O O . ILE A 1 182 ? -26.003 3.264 26.879 1.00 90.19 182 ILE A O 1
ATOM 1567 N N . LEU A 1 183 ? -23.801 3.357 26.375 1.00 87.00 183 LEU A N 1
ATOM 1568 C CA . LEU A 1 183 ? -23.343 3.725 27.717 1.00 87.00 183 LEU A CA 1
ATOM 1569 C C . LEU A 1 183 ? -23.928 5.065 28.192 1.00 87.00 183 LEU A C 1
ATOM 1571 O O . LEU A 1 183 ? -24.197 5.217 29.384 1.00 87.00 183 LEU A O 1
ATOM 1575 N N . LEU A 1 184 ? -24.137 6.020 27.276 1.00 84.50 184 LEU A N 1
ATOM 1576 C CA . LEU A 1 184 ? -24.651 7.356 27.596 1.00 84.50 184 LEU A CA 1
ATOM 1577 C C . LEU A 1 184 ? -26.128 7.340 28.009 1.00 84.50 184 LEU A C 1
ATOM 1579 O O . LEU A 1 184 ? -26.502 7.907 29.028 1.00 84.50 184 LEU A O 1
ATOM 1583 N N . GLN A 1 185 ? -26.996 6.718 27.206 1.00 77.50 185 GLN A N 1
ATOM 1584 C CA . GLN A 1 185 ? -28.446 6.854 27.399 1.00 77.50 185 GLN A CA 1
ATOM 1585 C C . GLN A 1 185 ? -29.042 5.807 28.350 1.00 77.50 185 GLN A C 1
ATOM 1587 O O . GLN A 1 185 ? -30.181 5.990 28.771 1.00 77.50 185 GLN A O 1
ATOM 1592 N N . LYS A 1 186 ? -28.335 4.698 28.636 1.00 69.69 186 LYS A N 1
ATOM 1593 C CA . LYS A 1 186 ? -28.751 3.582 29.526 1.00 69.69 186 LYS A CA 1
ATOM 1594 C C . LYS A 1 186 ? -30.173 3.031 29.306 1.00 69.69 186 LYS A C 1
ATOM 1596 O O . LYS A 1 186 ? -30.716 2.321 30.145 1.00 69.69 186 LYS A O 1
ATOM 1601 N N . LYS A 1 187 ? -30.792 3.353 28.168 1.00 71.44 187 LYS A N 1
ATOM 1602 C CA . LYS A 1 187 ? -32.112 2.877 27.759 1.00 71.44 187 LYS A CA 1
ATOM 1603 C C . LYS A 1 187 ? -31.928 1.749 26.756 1.00 71.44 187 LYS A C 1
ATOM 1605 O O . LYS A 1 187 ? -31.304 1.960 25.710 1.00 71.44 187 LYS A O 1
ATOM 1610 N N . ASN A 1 188 ? -32.522 0.596 27.056 1.00 68.06 188 ASN A N 1
ATOM 1611 C CA . ASN A 1 188 ? -32.602 -0.530 26.133 1.00 68.06 188 ASN A CA 1
ATOM 1612 C C . ASN A 1 188 ? -33.458 -0.139 24.928 1.00 68.06 188 ASN A C 1
ATOM 1614 O O . ASN A 1 188 ? -34.684 -0.185 24.963 1.00 68.06 188 ASN A O 1
ATOM 1618 N N . SER A 1 189 ? -32.789 0.288 23.862 1.00 77.44 189 SER A N 1
ATOM 1619 C CA . SER A 1 189 ? -33.395 0.471 22.551 1.00 77.44 189 SER A CA 1
ATOM 1620 C C . SER A 1 189 ? -32.916 -0.659 21.657 1.00 77.44 189 SER A C 1
ATOM 1622 O O . SER A 1 189 ? -31.722 -0.744 21.361 1.00 77.44 189 SER A O 1
ATOM 1624 N N . SER A 1 190 ? -33.853 -1.508 21.227 1.00 83.25 190 SER A N 1
ATOM 1625 C CA . SER A 1 190 ? -33.590 -2.605 20.288 1.00 83.25 190 SER A CA 1
ATOM 1626 C C . SER A 1 190 ? -32.865 -2.103 19.033 1.00 83.25 190 SER A C 1
ATOM 1628 O O . SER A 1 190 ? -31.918 -2.737 18.580 1.00 83.25 190 SER A O 1
ATOM 1630 N N . LEU A 1 191 ? -33.195 -0.893 18.561 1.00 88.88 191 LEU A N 1
ATOM 1631 C CA . LEU A 1 191 ? -32.559 -0.281 17.395 1.00 88.88 191 LEU A CA 1
ATOM 1632 C C . LEU A 1 191 ? -31.039 -0.116 17.556 1.00 88.88 191 LEU A C 1
ATOM 1634 O O . LEU A 1 191 ? -30.302 -0.368 16.615 1.00 88.88 191 LEU A O 1
ATOM 1638 N N . LYS A 1 192 ? -30.543 0.279 18.737 1.00 89.00 192 LYS A N 1
ATOM 1639 C CA . LYS A 1 192 ? -29.097 0.497 18.940 1.00 89.00 192 LYS A CA 1
ATOM 1640 C C . LYS A 1 192 ? -28.311 -0.804 18.939 1.00 89.00 192 LYS A C 1
ATOM 1642 O O . LYS A 1 192 ? -27.252 -0.869 18.324 1.00 89.00 192 LYS A O 1
ATOM 1647 N N . TYR A 1 193 ? -28.829 -1.817 19.630 1.00 91.75 193 TYR A N 1
ATOM 1648 C CA . TYR A 1 193 ? -28.210 -3.139 19.670 1.00 91.75 193 TYR A CA 1
ATOM 1649 C C . TYR A 1 193 ? -28.321 -3.839 18.309 1.00 91.75 193 TYR A C 1
ATOM 1651 O O . TYR A 1 193 ? -27.357 -4.459 17.878 1.00 91.75 193 TYR A O 1
ATOM 1659 N N . GLY A 1 194 ? -29.427 -3.651 17.580 1.00 94.19 194 GLY A N 1
ATOM 1660 C CA . GLY A 1 194 ? -29.571 -4.091 16.190 1.00 94.19 194 GLY A CA 1
ATOM 1661 C C . GLY A 1 194 ? -28.556 -3.425 15.255 1.00 94.19 194 GLY A C 1
ATOM 1662 O O . GLY A 1 194 ? -27.865 -4.113 14.508 1.00 94.19 194 GLY A O 1
ATOM 1663 N N . SER A 1 195 ? -28.375 -2.104 15.347 1.00 93.88 195 SER A N 1
ATOM 1664 C CA . SER A 1 195 ? -27.332 -1.401 14.587 1.00 93.88 195 SER A CA 1
ATOM 1665 C C . SER A 1 195 ? -25.923 -1.860 14.967 1.00 93.88 195 SER A C 1
ATOM 1667 O O . SER A 1 195 ? -25.074 -2.002 14.089 1.00 93.88 195 SER A O 1
ATOM 1669 N N . LEU A 1 196 ? -25.666 -2.124 16.254 1.00 95.38 196 LEU A N 1
ATOM 1670 C CA . LEU A 1 196 ? -24.378 -2.649 16.715 1.00 95.38 196 LEU A CA 1
ATOM 1671 C C . LEU A 1 196 ? -24.131 -4.063 16.182 1.00 95.38 196 LEU A C 1
ATOM 1673 O O . LEU A 1 196 ? -23.013 -4.352 15.765 1.00 95.38 196 LEU A O 1
ATOM 1677 N N . PHE A 1 197 ? -25.158 -4.916 16.141 1.00 96.69 197 PHE A N 1
ATOM 1678 C CA . PHE A 1 197 ? -25.090 -6.248 15.541 1.00 96.69 197 PHE A CA 1
ATOM 1679 C C . PHE A 1 197 ? -24.698 -6.171 14.063 1.00 96.69 197 PHE A C 1
ATOM 1681 O O . PHE A 1 197 ? -23.721 -6.801 13.665 1.00 96.69 197 PHE A O 1
ATOM 1688 N N . VAL A 1 198 ? -25.408 -5.360 13.267 1.00 96.19 198 VAL A N 1
ATOM 1689 C CA . VAL A 1 198 ? -25.145 -5.216 11.823 1.00 96.19 198 VAL A CA 1
ATOM 1690 C C . VAL A 1 198 ? -23.754 -4.634 11.572 1.00 96.19 198 VAL A C 1
ATOM 1692 O O . VAL A 1 198 ? -23.004 -5.168 10.760 1.00 96.19 198 VAL A O 1
ATOM 1695 N N . SER A 1 199 ? -23.378 -3.576 12.296 1.00 95.94 199 SER A N 1
ATOM 1696 C CA . SER A 1 199 ? -22.055 -2.955 12.173 1.00 95.94 199 SER A CA 1
ATOM 1697 C C . SER A 1 199 ? -20.934 -3.925 12.564 1.00 95.94 199 SER A C 1
ATOM 1699 O O . SER A 1 199 ? -19.945 -4.051 11.848 1.00 95.94 199 SER A O 1
ATOM 1701 N N . SER A 1 200 ? -21.098 -4.681 13.653 1.00 95.94 200 SER A N 1
ATOM 1702 C CA . SER A 1 200 ? -20.113 -5.684 14.085 1.00 95.94 200 SER A CA 1
ATOM 1703 C C . SER A 1 200 ? -20.000 -6.841 13.095 1.00 95.94 200 SER A C 1
ATOM 1705 O O . SER A 1 200 ? -18.894 -7.280 12.797 1.00 95.94 200 SER A O 1
ATOM 1707 N N . PHE A 1 201 ? -21.120 -7.295 12.532 1.00 95.62 201 PHE A N 1
ATOM 1708 C CA . PHE A 1 201 ? -21.141 -8.324 11.497 1.00 95.62 201 PHE A CA 1
ATOM 1709 C C . PHE A 1 201 ? -20.398 -7.879 10.228 1.00 95.62 201 PHE A C 1
ATOM 1711 O O . PHE A 1 201 ? -19.486 -8.570 9.781 1.00 95.62 201 PHE A O 1
ATOM 1718 N N . LEU A 1 202 ? -20.714 -6.696 9.688 1.00 94.69 202 LEU A N 1
ATOM 1719 C CA . LEU A 1 202 ? -20.036 -6.161 8.500 1.00 94.69 202 LEU A CA 1
ATOM 1720 C C . LEU A 1 202 ? -18.548 -5.886 8.756 1.00 94.69 202 LEU A C 1
ATOM 1722 O O . LEU A 1 202 ? -17.722 -6.091 7.865 1.00 94.69 202 LEU A O 1
ATOM 1726 N N . PHE A 1 203 ? -18.188 -5.483 9.978 1.00 94.62 203 PHE A N 1
ATOM 1727 C CA . PHE A 1 203 ? -16.795 -5.321 10.387 1.00 94.62 203 PHE A CA 1
ATOM 1728 C C . PHE A 1 203 ? -16.017 -6.646 10.332 1.00 94.62 203 PHE A C 1
ATOM 1730 O O . PHE A 1 203 ? -14.903 -6.670 9.809 1.00 94.62 203 PHE A O 1
ATOM 1737 N N . LEU A 1 204 ? -16.616 -7.742 10.815 1.00 92.62 204 LEU A N 1
ATOM 1738 C CA . LEU A 1 204 ? -16.018 -9.082 10.781 1.00 92.62 204 LEU A CA 1
ATOM 1739 C C . LEU A 1 204 ? -15.869 -9.626 9.349 1.00 92.62 204 LEU A C 1
ATOM 1741 O O . LEU A 1 204 ? -14.853 -10.246 9.033 1.00 92.62 204 LEU A O 1
ATOM 1745 N N . LEU A 1 205 ? -16.835 -9.350 8.468 1.00 91.69 205 LEU A N 1
ATOM 1746 C CA . LEU A 1 205 ? -16.776 -9.757 7.056 1.00 91.69 205 LEU A CA 1
ATOM 1747 C C . LEU A 1 205 ? -15.769 -8.960 6.222 1.00 91.69 205 LEU A C 1
ATOM 1749 O O . LEU A 1 205 ? -15.217 -9.481 5.262 1.00 91.69 205 LEU A O 1
ATOM 1753 N N . SER A 1 206 ? -15.545 -7.688 6.551 1.00 90.56 206 SER A N 1
ATOM 1754 C CA . SER A 1 206 ? -14.732 -6.808 5.700 1.00 90.56 206 SER A CA 1
ATOM 1755 C C . SER A 1 206 ? -13.232 -6.922 5.975 1.00 90.56 206 SER A C 1
ATOM 1757 O O . SER A 1 206 ? -12.429 -6.533 5.131 1.00 90.56 206 SER A O 1
ATOM 1759 N N . TRP A 1 207 ? -12.822 -7.410 7.154 1.00 89.38 207 TRP A N 1
ATOM 1760 C CA . TRP A 1 207 ? -11.408 -7.430 7.538 1.00 89.38 207 TRP A CA 1
ATOM 1761 C C . TRP A 1 207 ? -11.047 -8.574 8.479 1.00 89.38 207 TRP A C 1
ATOM 1763 O O . TRP A 1 207 ? -11.694 -8.785 9.499 1.00 89.38 207 TRP A O 1
ATOM 1773 N N . GLN A 1 208 ? -9.950 -9.271 8.177 1.00 85.06 208 GLN A N 1
ATOM 1774 C CA . GLN A 1 208 ? -9.465 -10.411 8.964 1.00 85.06 208 GLN A CA 1
ATOM 1775 C C . GLN A 1 208 ? -9.015 -10.029 10.387 1.00 85.06 208 GLN A C 1
ATOM 1777 O O . GLN A 1 208 ? -9.309 -10.744 11.342 1.00 85.06 208 GLN A O 1
ATOM 1782 N N . PHE A 1 209 ? -8.384 -8.859 10.568 1.00 84.12 209 PHE A N 1
ATOM 1783 C CA . PHE A 1 209 ? -7.899 -8.408 11.882 1.00 84.12 209 PHE A CA 1
ATOM 1784 C C . PHE A 1 209 ? -8.977 -7.723 12.742 1.00 84.12 209 PHE A C 1
ATOM 1786 O O . PHE A 1 209 ? -8.709 -7.320 13.878 1.00 84.12 209 PHE A O 1
ATOM 1793 N N . SER A 1 210 ? -10.213 -7.628 12.244 1.00 89.81 210 SER A N 1
ATOM 1794 C CA . SER A 1 210 ? -11.367 -7.081 12.975 1.00 89.81 210 SER A CA 1
ATOM 1795 C C . SER A 1 210 ? -11.577 -7.751 14.337 1.00 89.81 210 SER A C 1
ATOM 1797 O O . SER A 1 210 ? -11.963 -7.099 15.308 1.00 89.81 210 SER A O 1
ATOM 1799 N N . VAL A 1 211 ? -11.255 -9.041 14.433 1.00 89.69 211 VAL A N 1
ATOM 1800 C CA . VAL A 1 211 ? -11.345 -9.858 15.645 1.00 89.69 211 VAL A CA 1
ATOM 1801 C C . VAL A 1 211 ? -10.446 -9.315 16.768 1.00 89.69 211 VAL A C 1
ATOM 1803 O O . VAL A 1 211 ? -10.868 -9.253 17.925 1.00 89.69 211 VAL A O 1
ATOM 1806 N N . PHE A 1 212 ? -9.243 -8.834 16.439 1.00 87.56 212 PHE A N 1
ATOM 1807 C CA . PHE A 1 212 ? -8.322 -8.235 17.413 1.00 87.56 212 PHE A CA 1
ATOM 1808 C C . PHE A 1 212 ? -8.785 -6.853 17.872 1.00 87.56 212 PHE A C 1
ATOM 1810 O O . PHE A 1 212 ? -8.674 -6.523 19.050 1.00 87.56 212 PHE A O 1
ATOM 1817 N N . VAL A 1 213 ? -9.356 -6.047 16.977 1.00 90.75 213 VAL A N 1
ATOM 1818 C CA . VAL A 1 213 ? -9.909 -4.744 17.368 1.00 90.75 213 VAL A CA 1
ATOM 1819 C C . VAL A 1 213 ? -11.158 -4.927 18.235 1.00 90.75 213 VAL A C 1
ATOM 1821 O O . VAL A 1 213 ? -11.271 -4.303 19.289 1.00 90.75 213 VAL A O 1
ATOM 1824 N N . SER A 1 214 ? -12.050 -5.852 17.881 1.00 92.50 214 SER A N 1
ATOM 1825 C CA . SER A 1 214 ? -13.217 -6.200 18.702 1.00 92.50 214 SER A CA 1
ATOM 1826 C C . SER A 1 214 ? -12.827 -6.718 20.088 1.00 92.50 214 SER A C 1
ATOM 1828 O O . SER A 1 214 ? -13.493 -6.396 21.072 1.00 92.50 214 SER A O 1
ATOM 1830 N N . LEU A 1 215 ? -11.711 -7.447 20.200 1.00 91.81 215 LEU A N 1
ATOM 1831 C CA . LEU A 1 215 ? -11.144 -7.850 21.488 1.00 91.81 215 LEU A CA 1
ATOM 1832 C C . LEU A 1 215 ? -10.803 -6.634 22.365 1.00 91.81 215 LEU A C 1
ATOM 1834 O O . LEU A 1 215 ? -11.143 -6.631 23.547 1.00 91.81 215 LEU A O 1
ATOM 1838 N N . THR A 1 216 ? -10.198 -5.584 21.799 1.00 92.44 216 THR A N 1
ATOM 1839 C CA . THR A 1 216 ? -9.915 -4.354 22.561 1.00 92.44 216 THR A CA 1
ATOM 1840 C C . THR A 1 216 ? -11.193 -3.680 23.059 1.00 92.44 216 THR A C 1
ATOM 1842 O O . THR A 1 216 ? -11.235 -3.280 24.217 1.00 92.44 216 THR A O 1
ATOM 1845 N N . HIS A 1 217 ? -12.272 -3.647 22.265 1.00 93.75 217 HIS A N 1
ATOM 1846 C CA . HIS A 1 217 ? -13.559 -3.096 22.712 1.00 93.75 217 HIS A CA 1
ATOM 1847 C C . HIS A 1 217 ? -14.120 -3.857 23.921 1.00 93.75 217 HIS A C 1
ATOM 1849 O O . HIS A 1 217 ? -14.569 -3.245 24.891 1.00 93.75 217 HIS A O 1
ATOM 1855 N N . VAL A 1 218 ? -14.071 -5.192 23.876 1.00 93.88 218 VAL A N 1
ATOM 1856 C CA . VAL A 1 218 ? -14.547 -6.070 24.956 1.00 93.88 218 VAL A CA 1
ATOM 1857 C C . VAL A 1 218 ? -13.715 -5.886 26.227 1.00 93.88 218 VAL A C 1
ATOM 1859 O O . VAL A 1 218 ? -14.280 -5.746 27.312 1.00 93.88 218 VAL A O 1
ATOM 1862 N N . ILE A 1 219 ? -12.385 -5.834 26.102 1.00 93.12 219 ILE A N 1
ATOM 1863 C CA . ILE A 1 219 ? -11.483 -5.613 27.241 1.00 93.12 219 ILE A CA 1
ATOM 1864 C C . ILE A 1 219 ? -11.711 -4.223 27.841 1.00 93.12 219 ILE A C 1
ATOM 1866 O O . ILE A 1 219 ? -11.880 -4.116 29.053 1.00 93.12 219 ILE A O 1
ATOM 1870 N N . SER A 1 220 ? -11.792 -3.171 27.022 1.00 92.94 220 SER A N 1
ATOM 1871 C CA . SER A 1 220 ? -12.068 -1.803 27.480 1.00 92.94 220 SER A CA 1
ATOM 1872 C C . SER A 1 220 ? -13.385 -1.718 28.255 1.00 92.94 220 SER A C 1
ATOM 1874 O O . SER A 1 220 ? -13.438 -1.110 29.322 1.00 92.94 220 SER A O 1
ATOM 1876 N N . LEU A 1 221 ? -14.442 -2.378 27.772 1.00 92.19 221 LEU A N 1
ATOM 1877 C CA . LEU A 1 221 ? -15.731 -2.446 28.463 1.00 92.19 221 LEU A CA 1
ATOM 1878 C C . LEU A 1 221 ? -15.655 -3.210 29.794 1.00 92.19 221 LEU A C 1
ATOM 1880 O O . LEU A 1 221 ? -16.267 -2.792 30.778 1.00 92.19 221 LEU A O 1
ATOM 1884 N N . PHE A 1 222 ? -14.885 -4.297 29.850 1.00 91.25 222 PHE A N 1
ATOM 1885 C CA . PHE A 1 222 ? -14.667 -5.046 31.087 1.00 91.25 222 PHE A CA 1
ATOM 1886 C C . PHE A 1 222 ? -13.873 -4.237 32.119 1.00 91.25 222 PHE A C 1
ATOM 1888 O O . PHE A 1 222 ? -14.233 -4.234 33.294 1.00 91.25 222 PHE A O 1
ATOM 1895 N N . VAL A 1 223 ? -12.853 -3.482 31.694 1.00 89.88 223 VAL A N 1
ATOM 1896 C CA . VAL A 1 223 ? -12.095 -2.581 32.581 1.00 89.88 223 VAL A CA 1
ATOM 1897 C C . VAL A 1 223 ? -13.020 -1.551 33.235 1.00 89.88 223 VAL A C 1
ATOM 1899 O O . VAL A 1 223 ? -12.880 -1.285 34.424 1.00 89.88 223 VAL A O 1
ATOM 1902 N N . ILE A 1 224 ? -14.019 -1.025 32.524 1.00 88.06 224 ILE A N 1
ATOM 1903 C CA . ILE A 1 224 ? -14.991 -0.084 33.108 1.00 88.06 224 ILE A CA 1
ATOM 1904 C C . ILE A 1 224 ? -15.856 -0.745 34.192 1.00 88.06 224 ILE A C 1
ATOM 1906 O O . ILE A 1 224 ? -16.128 -0.107 35.212 1.00 88.06 224 ILE A O 1
ATOM 1910 N N . ASP A 1 225 ? -16.269 -2.008 34.015 1.00 85.56 225 ASP A N 1
ATOM 1911 C CA . ASP A 1 225 ? -16.973 -2.761 35.072 1.00 85.56 225 ASP A CA 1
ATOM 1912 C C . ASP A 1 225 ? -16.065 -2.991 36.287 1.00 85.56 225 ASP A C 1
ATOM 1914 O O . ASP A 1 225 ? -16.504 -2.833 37.428 1.00 85.56 225 ASP A O 1
ATOM 1918 N N . LEU A 1 226 ? -14.781 -3.293 36.059 1.00 84.19 226 LEU A N 1
ATOM 1919 C CA . LEU A 1 226 ? -13.786 -3.451 37.126 1.00 84.19 226 LEU A CA 1
ATOM 1920 C C . LEU A 1 226 ? -13.533 -2.145 37.894 1.00 84.19 226 LEU A C 1
ATOM 1922 O O . LEU A 1 226 ? -13.360 -2.184 39.110 1.00 84.19 226 LEU A O 1
ATOM 1926 N N . LEU A 1 227 ? -13.581 -0.993 37.218 1.00 80.69 227 LEU A N 1
ATOM 1927 C CA . LEU A 1 227 ? -13.505 0.335 37.844 1.00 80.69 227 LEU A CA 1
ATOM 1928 C C . LEU A 1 227 ? -14.753 0.682 38.683 1.00 80.69 227 LEU A C 1
ATOM 1930 O O . LEU A 1 227 ? -14.780 1.716 39.346 1.00 80.69 227 LEU A O 1
ATOM 1934 N N . GLY A 1 228 ? -15.779 -0.177 38.700 1.00 72.94 228 GLY A N 1
ATOM 1935 C CA . GLY A 1 228 ? -16.943 -0.056 39.580 1.00 72.94 228 GLY A CA 1
ATOM 1936 C C . GLY A 1 228 ? -18.109 0.746 39.001 1.00 72.94 228 GLY A C 1
ATOM 1937 O O . GLY A 1 228 ? -19.087 0.997 39.709 1.00 72.94 228 GLY A O 1
ATOM 1938 N N . TYR A 1 229 ? -18.060 1.135 37.723 1.00 79.38 229 TYR A N 1
ATOM 1939 C CA . TYR A 1 229 ? -19.185 1.809 37.074 1.00 79.38 229 TYR A CA 1
ATOM 1940 C C . TYR A 1 229 ? -20.388 0.861 36.944 1.00 79.38 229 TYR A C 1
ATOM 1942 O O . TYR A 1 229 ? -20.263 -0.284 36.517 1.00 79.38 229 TYR A O 1
ATOM 1950 N N . LYS A 1 230 ? -21.596 1.350 37.262 1.00 75.00 230 LYS A N 1
ATOM 1951 C CA . LYS A 1 230 ? -22.854 0.590 37.123 1.00 75.00 230 LYS A CA 1
ATOM 1952 C C . LYS A 1 230 ? -23.238 0.425 35.643 1.00 75.00 230 LYS A C 1
ATOM 1954 O O . LYS A 1 230 ? -24.095 1.165 35.151 1.00 75.00 230 LYS A O 1
ATOM 1959 N N . ILE A 1 231 ? -22.579 -0.507 34.950 1.00 82.19 231 ILE A N 1
ATOM 1960 C CA . ILE A 1 231 ? -22.775 -0.813 33.520 1.00 82.19 231 ILE A CA 1
ATOM 1961 C C . ILE A 1 231 ? -23.034 -2.303 33.239 1.00 82.19 231 ILE A C 1
ATOM 1963 O O . ILE A 1 231 ? -23.050 -2.704 32.082 1.00 82.19 231 ILE A O 1
ATOM 1967 N N . ILE A 1 232 ? -23.238 -3.136 34.264 1.00 80.56 232 ILE A N 1
ATOM 1968 C CA . ILE A 1 232 ? -23.225 -4.601 34.107 1.00 80.56 232 ILE A CA 1
ATOM 1969 C C . ILE A 1 232 ? -24.298 -5.145 33.148 1.00 80.56 232 ILE A C 1
ATOM 1971 O O . ILE A 1 232 ? -24.025 -6.068 32.384 1.00 80.56 232 ILE A O 1
ATOM 1975 N N . THR A 1 233 ? -25.499 -4.556 33.140 1.00 82.75 233 THR A N 1
ATOM 1976 C CA . THR A 1 233 ? -26.578 -4.930 32.209 1.00 82.75 233 THR A CA 1
ATOM 1977 C C . THR A 1 233 ? -26.201 -4.574 30.771 1.00 82.75 233 THR A C 1
ATOM 1979 O O . THR A 1 233 ? -26.347 -5.386 29.856 1.00 82.75 233 THR A O 1
ATOM 1982 N N . GLU A 1 234 ? -25.624 -3.389 30.589 1.00 87.12 234 GLU A N 1
ATOM 1983 C CA . GLU A 1 234 ? -25.310 -2.836 29.274 1.00 87.12 234 GLU A CA 1
ATOM 1984 C C . GLU A 1 234 ? -24.109 -3.567 28.679 1.00 87.12 234 GLU A C 1
ATOM 1986 O O . GLU A 1 234 ? -24.107 -3.880 27.487 1.00 87.12 234 GLU A O 1
ATOM 1991 N N . LEU A 1 235 ? -23.137 -3.912 29.528 1.00 88.56 235 LEU A N 1
ATOM 1992 C CA . LEU A 1 235 ? -22.015 -4.787 29.221 1.00 88.56 235 LEU A CA 1
ATOM 1993 C C . LEU A 1 235 ? -22.515 -6.148 28.733 1.00 88.56 235 LEU A C 1
ATOM 1995 O O . LEU A 1 235 ? -22.167 -6.546 27.629 1.00 88.56 235 LEU A O 1
ATOM 1999 N N . GLN A 1 236 ? -23.370 -6.837 29.493 1.00 88.50 236 GLN A N 1
ATOM 2000 C CA . GLN A 1 236 ? -23.879 -8.154 29.095 1.00 88.50 236 GLN A CA 1
ATOM 2001 C C . GLN A 1 236 ? -24.629 -8.124 27.763 1.00 88.50 236 GLN A C 1
ATOM 2003 O O . GLN A 1 236 ? -24.344 -8.944 26.894 1.00 88.50 236 GLN A O 1
ATOM 2008 N N . ASN A 1 237 ? -25.532 -7.161 27.563 1.00 90.31 237 ASN A N 1
ATOM 2009 C CA . ASN A 1 237 ? -26.262 -7.025 26.299 1.00 90.31 237 ASN A CA 1
ATOM 2010 C C . ASN A 1 237 ? -25.311 -6.754 25.121 1.00 90.31 237 ASN A C 1
ATOM 2012 O O . ASN A 1 237 ? -25.486 -7.301 24.031 1.00 90.31 237 ASN A O 1
ATOM 2016 N N . THR A 1 238 ? -24.271 -5.949 25.346 1.00 92.00 238 THR A N 1
ATOM 2017 C CA . THR A 1 238 ? -23.239 -5.658 24.342 1.00 92.00 238 THR A CA 1
ATOM 2018 C C . THR A 1 238 ? -22.410 -6.902 24.013 1.00 92.00 238 THR A C 1
ATOM 2020 O O . THR A 1 238 ? -22.198 -7.198 22.840 1.00 92.00 238 THR A O 1
ATOM 2023 N N . LEU A 1 239 ? -22.001 -7.682 25.021 1.00 93.25 239 LEU A N 1
ATOM 2024 C CA . LEU A 1 239 ? -21.261 -8.935 24.828 1.00 93.25 239 LEU A CA 1
ATOM 2025 C C . LEU A 1 239 ? -22.098 -9.986 24.088 1.00 93.25 239 LEU A C 1
ATOM 2027 O O . LEU A 1 239 ? -21.587 -10.627 23.177 1.00 93.25 239 LEU A O 1
ATOM 2031 N N . ILE A 1 240 ? -23.389 -10.121 24.418 1.00 93.12 240 ILE A N 1
ATOM 2032 C CA . ILE A 1 240 ? -24.319 -11.001 23.691 1.00 93.12 240 ILE A CA 1
ATOM 2033 C C . ILE A 1 240 ? -24.425 -10.562 22.228 1.00 93.12 240 ILE A C 1
ATOM 2035 O O . ILE A 1 240 ? -24.343 -11.396 21.335 1.00 93.12 240 ILE A O 1
ATOM 2039 N N . THR A 1 241 ? -24.533 -9.258 21.967 1.00 94.12 241 THR A N 1
ATOM 2040 C CA . THR A 1 241 ? -24.598 -8.714 20.600 1.00 94.12 241 THR A CA 1
ATOM 2041 C C . THR A 1 241 ? -23.330 -9.038 19.798 1.00 94.12 241 THR A C 1
ATOM 2043 O O . THR A 1 241 ? -23.414 -9.479 18.647 1.00 94.12 241 THR A O 1
ATOM 2046 N N . PHE A 1 242 ? -22.148 -8.884 20.406 1.00 94.62 242 PHE A N 1
ATOM 2047 C CA . PHE A 1 242 ? -20.880 -9.303 19.801 1.00 94.62 242 PHE A CA 1
ATOM 2048 C C . PHE A 1 242 ? -20.812 -10.819 19.581 1.00 94.62 242 PHE A C 1
ATOM 2050 O O . PHE A 1 242 ? -20.379 -11.255 18.520 1.00 94.62 242 PHE A O 1
ATOM 2057 N N . GLY A 1 243 ? -21.293 -11.625 20.531 1.00 94.31 243 GLY A N 1
ATOM 2058 C CA . GLY A 1 243 ? -21.361 -13.082 20.397 1.00 94.31 243 GLY A CA 1
ATOM 2059 C C . GLY A 1 243 ? -22.270 -13.525 19.253 1.00 94.31 243 GLY A C 1
ATOM 2060 O O . GLY A 1 243 ? -21.856 -14.320 18.415 1.00 94.31 243 GLY A O 1
ATOM 2061 N N . CYS A 1 244 ? -23.478 -12.966 19.157 1.00 95.38 244 CYS A N 1
ATOM 2062 C CA . CYS A 1 244 ? -24.419 -13.266 18.079 1.00 95.38 244 CYS A CA 1
ATOM 2063 C C . CYS A 1 244 ? -23.876 -12.843 16.710 1.00 95.38 244 CYS A C 1
ATOM 2065 O O . CYS A 1 244 ? -23.967 -13.616 15.760 1.00 95.38 244 CYS A O 1
ATOM 2067 N N . SER A 1 245 ? -23.302 -11.639 16.594 1.00 95.81 245 SER A N 1
ATOM 2068 C CA . SER A 1 245 ? -22.721 -11.168 15.325 1.00 95.81 245 SER A CA 1
ATOM 2069 C C . SER A 1 245 ? -21.511 -12.001 14.903 1.00 95.81 245 SER A C 1
ATOM 2071 O O . SER A 1 245 ? -21.379 -12.315 13.724 1.00 95.81 245 SER A O 1
ATOM 2073 N N . TYR A 1 246 ? -20.681 -12.433 15.855 1.00 94.31 246 TYR A N 1
ATOM 2074 C CA . TYR A 1 246 ? -19.565 -13.342 15.606 1.00 94.31 246 TYR A CA 1
ATOM 2075 C C . TYR A 1 246 ? -20.022 -14.739 15.167 1.00 94.31 246 TYR A C 1
ATOM 2077 O O . TYR A 1 246 ? -19.502 -15.258 14.184 1.00 94.31 246 TYR A O 1
ATOM 2085 N N . LEU A 1 247 ? -21.023 -15.330 15.829 1.00 93.75 247 LEU A N 1
ATOM 2086 C CA . LEU A 1 247 ? -21.593 -16.620 15.419 1.00 93.75 247 LEU A CA 1
ATOM 2087 C C . LEU A 1 247 ? -22.220 -16.541 14.025 1.00 93.75 247 LEU A C 1
ATOM 2089 O O . LEU A 1 247 ? -22.014 -17.430 13.203 1.00 93.75 247 LEU A O 1
ATOM 2093 N N . PHE A 1 248 ? -22.942 -15.459 13.735 1.00 94.81 248 PHE A N 1
ATOM 2094 C CA . PHE A 1 248 ? -23.519 -15.246 12.413 1.00 94.81 248 PHE A CA 1
ATOM 2095 C C . PHE A 1 248 ? -22.432 -15.069 11.342 1.00 94.81 248 PHE A C 1
ATOM 2097 O O . PHE A 1 248 ? -22.499 -15.701 10.289 1.00 94.81 248 PHE A O 1
ATOM 2104 N N . ALA A 1 249 ? -21.381 -14.295 11.636 1.00 92.81 249 ALA A N 1
ATOM 2105 C CA . ALA A 1 249 ? -20.222 -14.161 10.758 1.00 92.81 249 ALA A CA 1
ATOM 2106 C C . ALA A 1 249 ? -19.520 -15.506 10.520 1.00 92.81 249 ALA A C 1
ATOM 2108 O O . ALA A 1 249 ? -19.194 -15.806 9.377 1.00 92.81 249 ALA A O 1
ATOM 2109 N N . LEU A 1 250 ? -19.343 -16.351 11.543 1.00 91.69 250 LEU A N 1
ATOM 2110 C CA . LEU A 1 250 ? -18.747 -17.687 11.398 1.00 91.69 250 LEU A CA 1
ATOM 2111 C C . LEU A 1 250 ? -19.518 -18.579 10.418 1.00 91.69 250 LEU A C 1
ATOM 2113 O O . LEU A 1 250 ? -18.899 -19.281 9.618 1.00 91.69 250 LEU A O 1
ATOM 2117 N N . VAL A 1 251 ? -20.853 -18.544 10.468 1.00 92.19 251 VAL A N 1
ATOM 2118 C CA . VAL A 1 251 ? -21.706 -19.320 9.555 1.00 92.19 251 VAL A CA 1
ATOM 2119 C C . VAL A 1 251 ? -21.581 -18.790 8.127 1.00 92.19 251 VAL A C 1
ATOM 2121 O O . VAL A 1 251 ? -21.341 -19.570 7.209 1.00 92.19 251 VAL A O 1
ATOM 2124 N N . VAL A 1 252 ? -21.673 -17.469 7.938 1.00 90.69 252 VAL A N 1
ATOM 2125 C CA . VAL A 1 252 ? -21.564 -16.827 6.613 1.00 90.69 252 VAL A CA 1
ATOM 2126 C C . VAL A 1 252 ? -20.174 -17.014 5.992 1.00 90.69 252 VAL A C 1
ATOM 2128 O O . VAL A 1 252 ? -20.061 -17.130 4.773 1.00 90.69 252 VAL A O 1
ATOM 2131 N N . THR A 1 253 ? -19.128 -17.078 6.821 1.00 88.19 253 THR A N 1
ATOM 2132 C CA . THR A 1 253 ? -17.723 -17.264 6.408 1.00 88.19 253 THR A CA 1
ATOM 2133 C C . THR A 1 253 ? -17.294 -18.716 6.227 1.00 88.19 253 THR A C 1
ATOM 2135 O O . THR A 1 253 ? -16.129 -18.979 5.935 1.00 88.19 253 THR A O 1
ATOM 2138 N N . PHE A 1 254 ? -18.218 -19.673 6.361 1.00 88.12 254 PHE A N 1
ATOM 2139 C CA . PHE A 1 254 ? -17.933 -21.108 6.264 1.00 88.12 254 PHE A CA 1
ATOM 2140 C C . PHE A 1 254 ? -16.839 -21.573 7.243 1.00 88.12 254 PHE A C 1
ATOM 2142 O O . PHE A 1 254 ? -15.975 -22.382 6.896 1.00 88.12 254 PHE A O 1
ATOM 2149 N N . PHE A 1 255 ? -16.873 -21.075 8.483 1.00 87.81 255 PHE A N 1
ATOM 2150 C CA . PHE A 1 255 ? -15.976 -21.492 9.569 1.00 87.81 255 PHE A CA 1
ATOM 2151 C C . PHE A 1 255 ? -14.478 -21.379 9.204 1.00 87.81 255 PHE A C 1
ATOM 2153 O O . PHE A 1 255 ? -13.771 -22.396 9.083 1.00 87.81 255 PHE A O 1
ATOM 2160 N N . PRO A 1 256 ? -13.959 -20.156 8.993 1.00 84.25 256 PRO A N 1
ATOM 2161 C CA . PRO A 1 256 ? -12.555 -19.945 8.675 1.00 84.25 256 PRO A CA 1
ATOM 2162 C C . PRO A 1 256 ? -11.679 -20.177 9.915 1.00 84.25 256 PRO A C 1
ATOM 2164 O O . PRO A 1 256 ? -12.068 -19.880 11.049 1.00 84.25 256 PRO A O 1
ATOM 2167 N N . ARG A 1 257 ? -10.467 -20.707 9.701 1.00 80.25 257 ARG A N 1
ATOM 2168 C CA . ARG A 1 257 ? -9.547 -21.098 10.788 1.00 80.25 257 ARG A CA 1
ATOM 2169 C C . ARG A 1 257 ? -9.164 -19.918 11.687 1.00 80.25 257 ARG A C 1
ATOM 2171 O O . ARG A 1 257 ? -9.211 -20.060 12.909 1.00 80.25 257 ARG A O 1
ATOM 2178 N N . TYR A 1 258 ? -8.888 -18.748 11.104 1.00 78.62 258 TYR A N 1
ATOM 2179 C CA . TYR A 1 258 ? -8.497 -17.556 11.862 1.00 78.62 258 TYR A CA 1
ATOM 2180 C C . TYR A 1 258 ? -9.595 -17.097 12.838 1.00 78.62 258 TYR A C 1
ATOM 2182 O O . T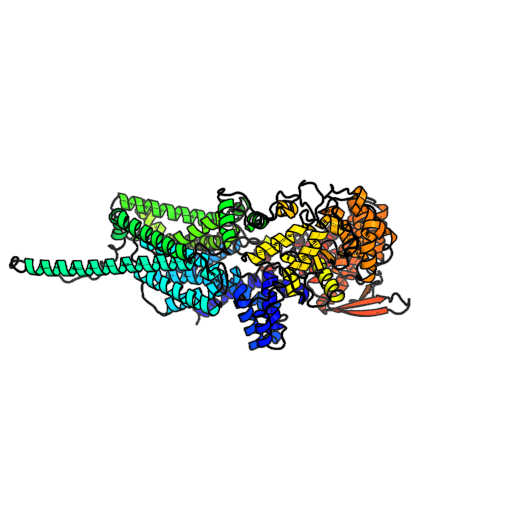YR A 1 258 ? -9.310 -16.778 13.988 1.00 78.62 258 TYR A O 1
ATOM 2190 N N . MET A 1 259 ? -10.881 -17.133 12.465 1.00 83.56 259 MET A N 1
ATOM 2191 C CA . MET A 1 259 ? -11.937 -16.733 13.405 1.00 83.56 259 MET A CA 1
ATOM 2192 C C . MET A 1 259 ? -12.088 -17.727 14.556 1.00 83.56 259 MET A C 1
ATOM 2194 O O . MET A 1 259 ? -12.345 -17.294 15.674 1.00 83.56 259 MET A O 1
ATOM 2198 N N . LEU A 1 260 ? -11.916 -19.030 14.315 1.00 81.81 260 LEU A N 1
ATOM 2199 C CA . LEU A 1 260 ? -12.096 -20.070 15.335 1.00 81.81 260 LEU A CA 1
ATOM 2200 C C . LEU A 1 260 ? -10.947 -20.118 16.351 1.00 81.81 260 LEU A C 1
ATOM 2202 O O . LEU A 1 260 ? -11.183 -20.281 17.549 1.00 81.81 260 LEU A O 1
ATOM 2206 N N . TYR A 1 261 ? -9.702 -19.991 15.889 1.00 78.81 261 TYR A N 1
ATOM 2207 C CA . TYR A 1 261 ? -8.514 -20.209 16.724 1.00 78.81 261 TYR A CA 1
ATOM 2208 C C . TYR A 1 261 ? -7.893 -18.926 17.305 1.00 78.81 261 TYR A C 1
ATOM 2210 O O . TYR A 1 261 ? -6.917 -18.998 18.056 1.00 78.81 261 TYR A O 1
ATOM 2218 N N . THR A 1 262 ? -8.477 -17.759 17.027 1.00 80.75 262 THR A N 1
ATOM 2219 C CA . THR A 1 262 ? -8.084 -16.466 17.617 1.00 80.75 262 THR A CA 1
ATOM 2220 C C . THR A 1 262 ? -8.482 -16.340 19.089 1.00 80.75 262 THR A C 1
ATOM 2222 O O . THR A 1 262 ? -9.360 -17.030 19.590 1.00 80.75 262 THR A O 1
ATOM 2225 N N . TYR A 1 263 ? -7.878 -15.394 19.815 1.00 83.00 263 TYR A N 1
ATOM 2226 C CA . TYR A 1 263 ? -8.158 -15.183 21.245 1.00 83.00 263 TYR A CA 1
ATOM 2227 C C . TYR A 1 263 ? -9.560 -14.634 21.561 1.00 83.00 263 TYR A C 1
ATOM 2229 O O . TYR A 1 263 ? -10.029 -14.771 22.690 1.00 83.00 263 TYR A O 1
ATOM 2237 N N . PHE A 1 264 ? -10.227 -14.011 20.591 1.00 88.44 264 PHE A N 1
ATOM 2238 C CA . PHE A 1 264 ? -11.488 -13.298 20.792 1.00 88.44 264 PHE A CA 1
ATOM 2239 C C . PHE A 1 264 ? -12.642 -14.145 21.347 1.00 88.44 264 PHE A C 1
ATOM 2241 O O . PHE A 1 264 ? -13.160 -13.750 22.392 1.00 88.44 264 PHE A O 1
ATOM 2248 N N . PRO A 1 265 ? -13.045 -15.289 20.750 1.00 89.00 265 PRO A N 1
ATOM 2249 C CA . PRO A 1 265 ? -14.154 -16.090 21.277 1.00 89.00 265 PRO A CA 1
ATOM 2250 C C . PRO A 1 265 ? -13.915 -16.547 22.722 1.00 89.00 265 PRO A C 1
ATOM 2252 O O . PRO A 1 265 ? -14.834 -16.510 23.538 1.00 89.00 265 PRO A O 1
ATOM 2255 N N . TYR A 1 266 ? -12.675 -16.905 23.075 1.00 88.75 266 TYR A N 1
ATOM 2256 C CA . TYR A 1 266 ? -12.328 -17.353 24.429 1.00 88.75 266 TYR A CA 1
ATOM 2257 C C . TYR A 1 266 ? -12.412 -16.220 25.450 1.00 88.75 266 TYR A C 1
ATOM 2259 O O . TYR A 1 266 ? -12.957 -16.412 26.535 1.00 88.75 266 TYR A O 1
ATOM 2267 N N . VAL A 1 267 ? -11.897 -15.034 25.113 1.00 90.50 267 VAL A N 1
ATOM 2268 C CA . VAL A 1 267 ? -11.974 -13.863 26.000 1.00 90.50 267 VAL A CA 1
ATOM 2269 C C . VAL A 1 267 ? -13.416 -13.371 26.127 1.00 90.50 267 VAL A C 1
ATOM 2271 O O . VAL A 1 267 ? -13.860 -13.068 27.234 1.00 90.50 267 VAL A O 1
ATOM 2274 N N . LEU A 1 268 ? -14.170 -13.351 25.025 1.00 91.56 268 LEU A N 1
ATOM 2275 C CA . LEU A 1 268 ? -15.585 -12.990 25.019 1.00 91.56 268 LEU A CA 1
ATOM 2276 C C . LEU A 1 268 ? -16.391 -13.918 25.937 1.00 91.56 268 LEU A C 1
ATOM 2278 O O . LEU A 1 268 ? -17.086 -13.433 26.827 1.00 91.56 268 LEU A O 1
ATOM 2282 N N . LEU A 1 269 ? -16.245 -15.238 25.783 1.00 91.12 269 LEU A N 1
ATOM 2283 C CA . LEU A 1 269 ? -16.924 -16.225 26.628 1.00 91.12 269 LEU A CA 1
ATOM 2284 C C . LEU A 1 269 ? -16.492 -16.127 28.094 1.00 91.12 269 LEU A C 1
ATOM 2286 O O . LEU A 1 269 ? -17.348 -16.152 28.976 1.00 91.12 269 LEU A O 1
ATOM 2290 N N . ALA A 1 270 ? -15.197 -15.959 28.376 1.00 91.38 270 ALA A N 1
ATOM 2291 C CA . ALA A 1 270 ? -14.705 -15.812 29.746 1.00 91.38 270 ALA A CA 1
ATOM 2292 C C . ALA A 1 270 ? -15.318 -14.590 30.452 1.00 91.38 270 ALA A C 1
ATOM 2294 O O . ALA A 1 270 ? -15.800 -14.689 31.586 1.00 91.38 270 ALA A O 1
ATOM 2295 N N . ILE A 1 271 ? -15.381 -13.446 29.766 1.00 91.75 271 ILE A N 1
ATOM 2296 C CA . ILE A 1 271 ? -15.984 -12.221 30.305 1.00 91.75 271 ILE A CA 1
ATOM 2297 C C . ILE A 1 271 ? -17.514 -12.359 30.412 1.00 91.75 271 ILE A C 1
ATOM 2299 O O . ILE A 1 271 ? -18.118 -11.917 31.391 1.00 91.75 271 ILE A O 1
ATOM 2303 N N . MET A 1 272 ? -18.171 -13.022 29.460 1.00 90.56 272 MET A N 1
ATOM 2304 C CA . MET A 1 272 ? -19.611 -13.299 29.540 1.00 90.56 272 MET A CA 1
ATOM 2305 C C . MET A 1 272 ? -19.962 -14.191 30.737 1.00 90.56 272 MET A C 1
ATOM 2307 O O . MET A 1 272 ? -20.864 -13.859 31.506 1.00 90.56 272 MET A O 1
ATOM 2311 N N . ILE A 1 273 ? -19.233 -15.291 30.938 1.00 89.88 273 ILE A N 1
ATOM 2312 C CA . ILE A 1 273 ? -19.469 -16.227 32.046 1.00 89.88 273 ILE A CA 1
ATOM 2313 C C . ILE A 1 273 ? -19.209 -15.535 33.385 1.00 89.88 273 ILE A C 1
ATOM 2315 O O . ILE A 1 273 ? -20.039 -15.616 34.290 1.00 89.88 273 ILE A O 1
ATOM 2319 N N . THR A 1 274 ? -18.098 -14.806 33.517 1.00 89.00 274 THR A N 1
ATOM 2320 C CA . THR A 1 274 ? -17.805 -14.076 34.760 1.00 89.00 274 THR A CA 1
ATOM 2321 C C . THR A 1 274 ? -18.866 -13.039 35.077 1.00 89.00 274 THR A C 1
ATOM 2323 O O . THR A 1 274 ? -19.422 -13.047 36.175 1.00 89.00 274 THR A O 1
ATOM 2326 N N . THR A 1 275 ? -19.212 -12.171 34.128 1.00 86.50 275 THR A N 1
ATOM 2327 C CA . THR A 1 275 ? -20.247 -11.155 34.364 1.00 86.50 275 THR A CA 1
ATOM 2328 C C . THR A 1 275 ? -21.589 -11.794 34.721 1.00 86.50 275 THR A C 1
ATOM 2330 O O . THR A 1 275 ? -22.295 -11.273 35.584 1.00 86.50 275 THR A O 1
ATOM 2333 N N . TRP A 1 276 ? -21.938 -12.941 34.129 1.00 87.31 276 TRP A N 1
ATOM 2334 C CA . TRP A 1 276 ? -23.144 -13.698 34.475 1.00 87.31 276 TRP A CA 1
ATOM 2335 C C . TRP A 1 276 ? -23.116 -14.254 35.905 1.00 87.31 276 TRP A C 1
ATOM 2337 O O . TRP A 1 276 ? -24.070 -14.027 36.653 1.00 87.31 276 TRP A O 1
ATOM 2347 N N . ILE A 1 277 ? -22.016 -14.896 36.321 1.00 86.25 277 ILE A N 1
ATOM 2348 C CA . ILE A 1 277 ? -21.831 -15.423 37.687 1.00 86.25 277 ILE A CA 1
ATOM 2349 C C . ILE A 1 277 ? -22.002 -14.305 38.719 1.00 86.25 277 ILE A C 1
ATOM 2351 O O . ILE A 1 277 ? -22.785 -14.438 39.660 1.00 86.25 277 ILE A O 1
ATOM 2355 N N . TYR A 1 278 ? -21.310 -13.181 38.528 1.00 82.62 278 TYR A N 1
ATOM 2356 C CA . TYR A 1 278 ? -21.347 -12.073 39.482 1.00 82.62 278 TYR A CA 1
ATOM 2357 C C . TYR A 1 278 ? -22.675 -11.316 39.470 1.00 82.62 278 TYR A C 1
ATOM 2359 O O . TYR A 1 278 ? -23.102 -10.837 40.519 1.00 82.62 278 TYR A O 1
ATOM 2367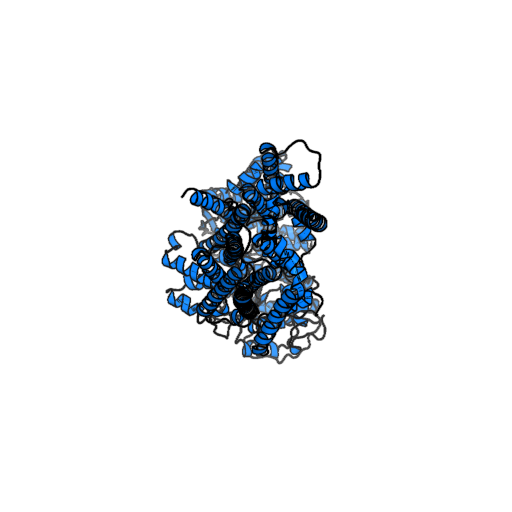 N N . ARG A 1 279 ? -23.368 -11.240 38.327 1.00 80.69 279 ARG A N 1
ATOM 2368 C CA . ARG A 1 279 ? -24.734 -10.701 38.275 1.00 80.69 279 ARG A CA 1
ATOM 2369 C C . ARG A 1 279 ? -25.699 -11.588 39.057 1.00 80.69 279 ARG A C 1
ATOM 2371 O O . ARG A 1 279 ? -26.483 -11.068 39.843 1.00 80.69 279 ARG A O 1
ATOM 2378 N N . LYS A 1 280 ? -25.632 -12.911 38.874 1.00 80.25 280 LYS A N 1
ATOM 2379 C CA . LYS A 1 280 ? -26.483 -13.863 39.602 1.00 80.25 280 LYS A CA 1
ATOM 2380 C C . LYS A 1 280 ? -26.200 -13.828 41.104 1.00 80.25 280 LYS A C 1
ATOM 2382 O O . LYS A 1 280 ? -27.146 -13.791 41.882 1.00 80.25 280 LYS A O 1
ATOM 2387 N N . ALA A 1 281 ? -24.927 -13.767 41.501 1.00 74.94 281 ALA A N 1
ATOM 2388 C CA . ALA A 1 281 ? -24.530 -13.611 42.900 1.00 74.94 281 ALA A CA 1
ATOM 2389 C C . ALA A 1 281 ? -25.087 -12.313 43.509 1.00 74.94 281 ALA A C 1
ATOM 2391 O O . ALA A 1 281 ? -25.718 -12.362 44.557 1.00 74.94 281 ALA A O 1
ATOM 2392 N N . ALA A 1 282 ? -24.971 -11.179 42.808 1.00 69.56 282 ALA A N 1
ATOM 2393 C CA . ALA A 1 282 ? -25.520 -9.904 43.274 1.00 69.56 282 ALA A CA 1
ATOM 2394 C C . ALA A 1 282 ? -27.054 -9.924 43.423 1.00 69.56 282 ALA A C 1
ATOM 2396 O O . ALA A 1 282 ? -27.591 -9.355 44.373 1.00 69.56 282 ALA A O 1
ATOM 2397 N N . VAL A 1 283 ? -27.767 -10.595 42.511 1.00 69.25 283 VAL A N 1
ATOM 2398 C CA . VAL A 1 283 ? -29.222 -10.792 42.622 1.00 69.25 283 VAL A CA 1
ATOM 2399 C C . VAL A 1 283 ? -29.554 -11.679 43.828 1.00 69.25 283 VAL A C 1
ATOM 2401 O O . VAL A 1 283 ? -30.427 -11.325 44.617 1.00 69.25 283 VAL A O 1
ATOM 2404 N N . MET A 1 284 ? -28.826 -12.778 44.030 1.00 62.56 284 MET A N 1
ATOM 2405 C CA . MET A 1 284 ? -29.024 -13.686 45.166 1.00 62.56 284 MET A CA 1
ATOM 2406 C C . MET A 1 284 ? -28.764 -12.998 46.516 1.00 62.56 284 MET A C 1
ATOM 2408 O O . MET A 1 284 ? -29.530 -13.182 47.460 1.00 62.56 284 MET A O 1
ATOM 2412 N N . ASP A 1 285 ? -27.733 -12.153 46.593 1.00 63.00 285 ASP A N 1
ATOM 2413 C CA . ASP A 1 285 ? -27.410 -11.364 47.785 1.00 63.00 285 ASP A CA 1
ATOM 2414 C C . ASP A 1 285 ? -28.491 -10.317 48.086 1.00 63.00 285 ASP A C 1
ATOM 2416 O O . ASP A 1 285 ? -28.826 -10.097 49.251 1.00 63.00 285 ASP A O 1
ATOM 2420 N N . SER A 1 286 ? -29.086 -9.703 47.053 1.00 60.75 286 SER A N 1
ATOM 2421 C CA . SER A 1 286 ? -30.211 -8.775 47.236 1.00 60.75 286 SER A CA 1
ATOM 2422 C C . SER A 1 286 ? -31.463 -9.480 47.765 1.00 60.75 286 SER A C 1
ATOM 2424 O O . SER A 1 286 ? -32.075 -9.002 48.717 1.00 60.75 286 SER A O 1
ATOM 2426 N N . ILE A 1 287 ? -31.771 -10.670 47.236 1.00 60.38 287 ILE A N 1
ATOM 2427 C CA . ILE A 1 287 ? -32.896 -11.499 47.681 1.00 60.38 287 ILE A CA 1
ATOM 2428 C C . ILE A 1 287 ? -32.688 -11.932 49.139 1.00 60.38 287 ILE A C 1
ATOM 2430 O O . ILE A 1 287 ? -33.570 -11.739 49.973 1.00 60.38 287 ILE A O 1
ATOM 2434 N N . ASN A 1 288 ? -31.502 -12.438 49.491 1.00 58.94 288 ASN A N 1
ATOM 2435 C CA . ASN A 1 288 ? -31.180 -12.827 50.868 1.00 58.94 288 ASN A CA 1
ATOM 2436 C C . ASN A 1 288 ? -31.189 -11.637 51.841 1.00 58.94 288 ASN A C 1
ATOM 2438 O O . ASN A 1 288 ? -31.597 -11.791 52.993 1.00 58.94 288 ASN A O 1
ATOM 2442 N N . GLY A 1 289 ? -30.773 -10.447 51.396 1.00 58.03 289 GLY A N 1
ATOM 2443 C CA . GLY A 1 289 ? -30.858 -9.209 52.171 1.00 58.03 289 GLY A CA 1
ATOM 2444 C C . GLY A 1 289 ? -32.299 -8.782 52.466 1.00 58.03 289 GLY A C 1
ATOM 2445 O O . GLY A 1 289 ? -32.596 -8.383 53.595 1.00 58.03 289 GLY A O 1
ATOM 2446 N N . ASP A 1 290 ? -33.200 -8.925 51.494 1.00 54.88 290 ASP A N 1
ATOM 2447 C CA . ASP A 1 290 ? -34.629 -8.653 51.676 1.00 54.88 290 ASP A CA 1
ATOM 2448 C C . ASP A 1 290 ? -35.311 -9.707 52.559 1.00 54.88 290 ASP A C 1
ATOM 2450 O O . ASP A 1 290 ? -36.089 -9.338 53.440 1.00 54.88 290 ASP A O 1
ATOM 2454 N N . TYR A 1 291 ? -34.943 -10.991 52.455 1.00 55.09 291 TYR A N 1
ATOM 2455 C CA . TYR A 1 291 ? -35.392 -12.025 53.402 1.00 55.09 291 TYR A CA 1
ATOM 2456 C C . TYR A 1 291 ? -34.910 -11.754 54.834 1.00 55.09 291 TYR A C 1
ATOM 2458 O O . TYR A 1 291 ? -35.680 -11.907 55.784 1.00 55.09 291 TYR A O 1
ATOM 2466 N N . LYS A 1 292 ? -33.667 -11.287 55.011 1.00 52.50 292 LYS A N 1
ATOM 2467 C CA . LYS A 1 292 ? -33.120 -10.932 56.332 1.00 52.50 292 LYS A CA 1
ATOM 2468 C C . LYS A 1 292 ? -33.817 -9.701 56.921 1.00 52.50 292 LYS A C 1
ATOM 2470 O O . LYS A 1 292 ? -34.145 -9.709 58.101 1.00 52.50 292 LYS A O 1
ATOM 2475 N N . LYS A 1 293 ? -34.134 -8.684 56.105 1.00 55.19 293 LYS A N 1
ATOM 2476 C CA . LYS A 1 293 ? -34.941 -7.513 56.515 1.00 55.19 293 LYS A CA 1
ATOM 2477 C C . LYS A 1 293 ? -36.405 -7.862 56.803 1.00 55.19 293 LYS A C 1
ATOM 2479 O O . LYS A 1 293 ? -36.997 -7.262 57.697 1.00 55.19 293 LYS A O 1
ATOM 2484 N N . ALA A 1 294 ? -36.989 -8.821 56.085 1.00 49.75 294 ALA A N 1
ATOM 2485 C CA . ALA A 1 294 ? -38.333 -9.332 56.358 1.00 49.75 294 ALA A CA 1
ATOM 2486 C C . ALA A 1 294 ? -38.385 -10.160 57.658 1.00 49.75 294 ALA A C 1
ATOM 2488 O O . ALA A 1 294 ? -39.350 -10.053 58.417 1.00 49.75 294 ALA A O 1
ATOM 2489 N N . GLY A 1 295 ? -37.324 -10.918 57.961 1.00 50.44 295 GLY A N 1
ATOM 2490 C CA . GLY A 1 295 ? -37.143 -11.604 59.244 1.00 50.44 295 GLY A CA 1
ATOM 2491 C C . GLY A 1 295 ? -36.953 -10.642 60.424 1.00 50.44 295 GLY A C 1
ATOM 2492 O O . GLY A 1 295 ? -37.564 -10.831 61.472 1.00 50.44 295 GLY A O 1
ATOM 2493 N N . ASP A 1 296 ? -36.188 -9.563 60.235 1.00 49.31 296 ASP A N 1
ATOM 2494 C CA . ASP A 1 296 ? -35.913 -8.561 61.280 1.00 49.31 296 ASP A CA 1
ATOM 2495 C C . ASP A 1 296 ? -37.115 -7.620 61.536 1.00 49.31 296 ASP A C 1
ATOM 2497 O O . ASP A 1 296 ? -37.328 -7.151 62.656 1.00 49.31 296 ASP A O 1
ATOM 2501 N N . LYS A 1 297 ? -37.983 -7.403 60.530 1.00 46.12 297 LYS A N 1
ATOM 2502 C CA . LYS A 1 297 ? -39.284 -6.723 60.708 1.00 46.12 297 LYS A CA 1
ATOM 2503 C C . LYS A 1 297 ? -40.263 -7.537 61.564 1.00 46.12 297 LYS A C 1
ATOM 2505 O O . LYS A 1 297 ? -40.879 -6.962 62.456 1.00 46.12 297 LYS A O 1
ATOM 2510 N N . ARG A 1 298 ? -40.322 -8.870 61.410 1.00 42.03 298 ARG A N 1
ATOM 2511 C CA . ARG A 1 298 ? -41.110 -9.742 62.314 1.00 42.03 298 ARG A CA 1
ATOM 2512 C C . ARG A 1 298 ? -40.583 -9.759 63.757 1.00 42.03 298 ARG A C 1
ATOM 2514 O O . ARG A 1 298 ? -41.347 -10.064 64.668 1.00 42.03 298 ARG A O 1
ATOM 2521 N N . GLY A 1 299 ? -39.314 -9.399 63.980 1.00 43.09 299 GLY A N 1
ATOM 2522 C CA . GLY A 1 299 ? -38.726 -9.213 65.313 1.00 43.09 299 GLY A CA 1
ATOM 2523 C C . GLY A 1 299 ? -38.947 -7.822 65.931 1.00 43.09 299 GLY A C 1
ATOM 2524 O O . GLY A 1 299 ? -38.956 -7.695 67.156 1.00 43.09 299 GLY A O 1
ATOM 2525 N N . ARG A 1 300 ? -39.161 -6.776 65.116 1.00 39.97 300 ARG A N 1
ATOM 2526 C CA . ARG A 1 300 ? -39.365 -5.385 65.581 1.00 39.97 300 ARG A CA 1
ATOM 2527 C C . ARG A 1 300 ? -40.824 -4.971 65.781 1.00 39.97 300 ARG A C 1
ATOM 2529 O O . ARG A 1 300 ? -41.057 -4.047 66.560 1.00 39.97 300 ARG A O 1
ATOM 2536 N N . ASP A 1 301 ? -41.790 -5.698 65.222 1.00 39.66 301 ASP A N 1
ATOM 2537 C CA . ASP A 1 301 ? -43.232 -5.428 65.405 1.00 39.66 301 ASP A CA 1
ATOM 2538 C C . ASP A 1 301 ? -43.774 -5.713 66.824 1.00 39.66 301 ASP A C 1
ATOM 2540 O O . ASP A 1 301 ? -44.959 -5.532 67.089 1.00 39.66 301 ASP A O 1
ATOM 2544 N N . LYS A 1 302 ? -42.919 -6.088 67.789 1.00 40.97 302 LYS A N 1
ATOM 2545 C CA . LYS A 1 302 ? -43.284 -6.171 69.218 1.00 40.97 302 LYS A CA 1
ATOM 2546 C C . LYS A 1 302 ? -42.743 -5.037 70.101 1.00 40.97 302 LYS A C 1
ATOM 2548 O O . LYS A 1 302 ? -42.987 -5.075 71.305 1.00 40.97 302 LYS A O 1
ATOM 2553 N N . ARG A 1 303 ? -42.005 -4.040 69.580 1.00 40.25 303 ARG A N 1
ATOM 2554 C CA . ARG A 1 303 ? -41.300 -3.068 70.455 1.00 40.25 303 ARG A CA 1
ATOM 2555 C C . ARG A 1 303 ? -41.316 -1.586 70.087 1.00 40.25 303 ARG A C 1
ATOM 2557 O O . ARG A 1 303 ? -40.604 -0.834 70.742 1.00 40.25 303 ARG A O 1
ATOM 2564 N N . VAL A 1 304 ? -42.117 -1.111 69.136 1.00 36.44 304 VAL A N 1
ATOM 2565 C CA . VAL A 1 304 ? -42.210 0.345 68.903 1.00 36.44 304 VAL A CA 1
ATOM 2566 C C . VAL A 1 304 ? -43.640 0.745 68.566 1.00 36.44 304 VAL A C 1
ATOM 2568 O O . VAL A 1 304 ? -44.000 0.924 67.412 1.00 36.44 304 VAL A O 1
ATOM 2571 N N . ASN A 1 305 ? -44.460 0.891 69.605 1.00 32.53 305 ASN A N 1
ATOM 2572 C CA . ASN A 1 305 ? -45.759 1.546 69.515 1.00 32.53 305 ASN A CA 1
ATOM 2573 C C . ASN A 1 305 ? -45.756 2.756 70.464 1.00 32.53 305 ASN A C 1
ATOM 2575 O O . ASN A 1 305 ? -46.292 2.688 71.567 1.00 32.53 305 ASN A O 1
ATOM 2579 N N . LYS A 1 306 ? -45.056 3.836 70.080 1.00 32.31 306 LYS A N 1
ATOM 2580 C CA . LYS A 1 306 ? -45.313 5.224 70.522 1.00 32.31 306 LYS A CA 1
ATOM 2581 C C . LYS A 1 306 ? -44.324 6.206 69.882 1.00 32.31 306 LYS A C 1
ATOM 2583 O O . LYS A 1 306 ? -43.120 6.017 70.011 1.00 32.31 306 LYS A O 1
ATOM 2588 N N . LYS A 1 307 ? -44.879 7.308 69.355 1.00 29.38 307 LYS A N 1
ATOM 2589 C CA . LYS A 1 307 ? -44.238 8.483 68.717 1.00 29.38 307 LYS A CA 1
ATOM 2590 C C . LYS A 1 307 ? -43.728 8.181 67.295 1.00 29.38 307 LYS A C 1
ATOM 2592 O O . LYS A 1 307 ? -42.991 7.234 67.104 1.00 29.38 307 LYS A O 1
ATOM 2597 N N . GLN A 1 308 ? -44.073 8.918 66.242 1.00 27.20 308 GLN A N 1
ATOM 2598 C CA . GLN A 1 308 ? -44.444 10.326 66.167 1.00 27.20 308 GLN A CA 1
ATOM 2599 C C . GLN A 1 308 ? -45.157 10.588 64.831 1.00 27.20 308 GLN A C 1
ATOM 2601 O O . GLN A 1 308 ? -44.784 10.041 63.797 1.00 27.20 308 GLN A O 1
ATOM 2606 N N . MET A 1 309 ? -46.195 11.414 64.900 1.00 24.92 309 MET A N 1
ATOM 2607 C CA . MET A 1 309 ? -46.979 11.937 63.788 1.00 24.92 309 MET A CA 1
ATOM 2608 C C . MET A 1 309 ? -46.337 13.238 63.266 1.00 24.92 309 MET A C 1
ATOM 2610 O O . MET A 1 309 ? -45.770 13.992 64.053 1.00 24.92 309 MET A O 1
ATOM 2614 N N . SER A 1 310 ? -46.503 13.472 61.959 1.00 25.14 310 SER A N 1
ATOM 2615 C CA . SER A 1 310 ? -46.224 14.681 61.155 1.00 25.14 310 SER A CA 1
ATOM 2616 C C . SER A 1 310 ? -44.759 15.031 60.836 1.00 25.14 310 SER A C 1
ATOM 2618 O O . SER A 1 310 ? -44.014 15.473 61.706 1.00 25.14 310 SER A O 1
ATOM 2620 N N . ASN A 1 311 ? -44.360 14.942 59.560 1.00 24.17 311 ASN A N 1
ATOM 2621 C CA . ASN A 1 311 ? -44.386 16.097 58.648 1.00 24.17 311 ASN A CA 1
ATOM 2622 C C . ASN A 1 311 ? -43.784 15.782 57.262 1.00 24.17 311 ASN A C 1
ATOM 2624 O O . ASN A 1 311 ? -42.750 15.134 57.149 1.00 24.17 311 ASN A O 1
ATOM 2628 N N . ASN A 1 312 ? -44.432 16.382 56.260 1.00 24.62 312 ASN A N 1
ATOM 2629 C CA . ASN A 1 312 ? -43.917 16.876 54.980 1.00 24.62 312 ASN A CA 1
ATOM 2630 C C . ASN A 1 312 ? -43.760 15.929 53.776 1.00 24.62 312 ASN A C 1
ATOM 2632 O O . ASN A 1 312 ? -42.805 15.175 53.621 1.00 24.62 312 ASN A O 1
ATOM 2636 N N . LEU A 1 313 ? -44.716 16.128 52.860 1.00 28.78 313 LEU A N 1
ATOM 2637 C CA . LEU A 1 313 ? -44.526 16.205 51.413 1.00 28.78 313 LEU A CA 1
ATOM 2638 C C . LEU A 1 313 ? -43.345 17.123 51.033 1.00 28.78 313 LEU A C 1
ATOM 2640 O O . LEU A 1 313 ? -43.151 18.149 51.685 1.00 28.78 313 LEU A O 1
ATOM 2644 N N . ILE A 1 314 ? -42.696 16.780 49.908 1.00 26.80 314 ILE A N 1
ATOM 2645 C CA . ILE A 1 314 ? -41.984 17.610 48.906 1.00 26.80 314 ILE A CA 1
ATOM 2646 C C . ILE A 1 314 ? -40.598 17.039 48.514 1.00 26.80 314 ILE A C 1
ATOM 2648 O O . ILE A 1 314 ? -39.752 16.749 49.354 1.00 26.80 314 ILE A O 1
ATOM 2652 N N . ASP A 1 315 ? -40.421 16.975 47.187 1.00 24.05 315 ASP A N 1
ATOM 2653 C CA . ASP A 1 315 ? -39.199 16.922 46.367 1.00 24.05 315 ASP A CA 1
ATOM 2654 C C . ASP A 1 315 ? -38.558 15.581 45.959 1.00 24.05 315 ASP A C 1
ATOM 2656 O O . ASP A 1 315 ? -37.474 15.176 46.387 1.00 24.05 315 ASP A O 1
ATOM 2660 N N . ASP A 1 316 ? -39.162 15.006 44.913 1.00 27.44 316 ASP A N 1
ATOM 2661 C CA . ASP A 1 316 ? -38.464 14.346 43.806 1.00 27.44 316 ASP A CA 1
ATOM 2662 C C . ASP A 1 316 ? -37.459 15.312 43.139 1.00 27.44 316 ASP A C 1
ATOM 2664 O O . ASP A 1 316 ? -37.815 16.001 42.188 1.00 27.44 316 ASP A O 1
ATOM 2668 N N . ASN A 1 317 ? -36.204 15.389 43.616 1.00 27.14 317 ASN A N 1
ATOM 2669 C CA . ASN A 1 317 ? -35.050 15.859 42.810 1.00 27.14 317 ASN A CA 1
ATOM 2670 C C . ASN A 1 317 ? -33.652 15.649 43.448 1.00 27.14 317 ASN A C 1
ATOM 2672 O O . ASN A 1 317 ? -32.733 16.447 43.248 1.00 27.14 317 ASN A O 1
ATOM 2676 N N . GLN A 1 318 ? -33.422 14.546 44.176 1.00 25.61 318 GLN A N 1
ATOM 2677 C CA . GLN A 1 318 ? -32.128 14.280 44.844 1.00 25.61 318 GLN A CA 1
ATOM 2678 C C . GLN A 1 318 ? -31.341 13.040 44.363 1.00 25.61 318 GLN A C 1
ATOM 2680 O O . GLN A 1 318 ? -30.339 12.674 44.965 1.00 25.61 318 GLN A O 1
ATOM 2685 N N . CYS A 1 319 ? -31.689 12.412 43.232 1.00 25.89 319 CYS A N 1
ATOM 2686 C CA . CYS A 1 319 ? -31.122 11.098 42.861 1.00 25.89 319 CYS A CA 1
ATOM 2687 C C . CYS A 1 319 ? -29.866 11.109 41.942 1.00 25.89 319 CYS A C 1
ATOM 2689 O O . CYS A 1 319 ? -29.495 10.075 41.374 1.00 25.89 319 CYS A O 1
ATOM 2691 N N . HIS A 1 320 ? -29.188 12.252 41.761 1.00 30.64 320 HIS A N 1
ATOM 2692 C CA . HIS A 1 320 ? -28.027 12.342 40.851 1.00 30.64 320 HIS A CA 1
ATOM 2693 C C . HIS A 1 320 ? -26.658 12.589 41.514 1.00 30.64 320 HIS A C 1
ATOM 2695 O O . HIS A 1 320 ? -25.648 12.278 40.887 1.00 30.64 320 HIS A O 1
ATOM 2701 N N . GLY A 1 321 ? -26.599 13.034 42.778 1.00 29.31 321 GLY A N 1
ATOM 2702 C CA . GLY A 1 321 ? -25.338 13.275 43.508 1.00 29.31 321 GLY A CA 1
ATOM 2703 C C . GLY A 1 321 ? -24.700 12.028 44.143 1.00 29.31 321 GLY A C 1
ATOM 2704 O O . GLY A 1 321 ? -23.480 11.914 44.191 1.00 29.31 321 GLY A O 1
ATOM 2705 N N . GLU A 1 322 ? -25.499 11.034 44.539 1.00 32.06 322 GLU A N 1
ATOM 2706 C CA . GLU A 1 322 ? -25.011 9.834 45.247 1.00 32.06 322 GLU A CA 1
ATOM 2707 C C . GLU A 1 322 ? -24.298 8.801 44.346 1.00 32.06 322 GLU A C 1
ATOM 2709 O O . GLU A 1 322 ? -23.675 7.855 44.833 1.00 32.06 322 GLU A O 1
ATOM 2714 N N . LYS A 1 323 ? -24.372 8.931 43.013 1.00 37.12 323 LYS A N 1
ATOM 2715 C CA . LYS A 1 323 ? -23.936 7.860 42.092 1.00 37.12 323 LYS A CA 1
ATOM 2716 C C . LYS A 1 323 ? -22.418 7.726 41.920 1.00 37.12 323 LYS A C 1
ATOM 2718 O O . LYS A 1 323 ? -21.988 6.629 41.573 1.00 37.12 323 LYS A O 1
ATOM 2723 N N . ILE A 1 324 ? -21.624 8.774 42.166 1.00 40.28 324 ILE A N 1
ATOM 2724 C CA . ILE A 1 324 ? -20.169 8.782 41.883 1.00 40.28 324 ILE A CA 1
ATOM 2725 C C . ILE A 1 324 ? -19.314 8.802 43.168 1.00 40.28 324 ILE A C 1
ATOM 2727 O O . ILE A 1 324 ? -18.220 8.235 43.205 1.00 40.28 324 ILE A O 1
ATOM 2731 N N . GLN A 1 325 ? -19.827 9.341 44.279 1.00 34.62 325 GLN A N 1
ATOM 2732 C CA . GLN A 1 325 ? -19.193 9.168 45.597 1.00 34.62 325 GLN A CA 1
ATOM 2733 C C . GLN A 1 325 ? -19.181 7.677 46.004 1.00 34.62 325 GLN A C 1
ATOM 2735 O O . GLN A 1 325 ? -18.226 7.188 46.609 1.00 34.62 325 GLN A O 1
ATOM 2740 N N . ALA A 1 326 ? -20.190 6.920 45.552 1.00 39.78 326 ALA A N 1
ATOM 2741 C CA . ALA A 1 326 ? -20.277 5.475 45.714 1.00 39.78 326 ALA A CA 1
ATOM 2742 C C . ALA A 1 326 ? -19.254 4.674 44.879 1.00 39.78 326 ALA A C 1
ATOM 2744 O O . ALA A 1 326 ? -18.850 3.609 45.332 1.00 39.78 326 ALA A O 1
ATOM 2745 N N . THR A 1 327 ? -18.802 5.134 43.701 1.00 44.59 327 THR A N 1
ATOM 2746 C CA . THR A 1 327 ? -17.894 4.353 42.824 1.00 44.59 327 THR A CA 1
ATOM 2747 C C . THR A 1 327 ? -16.442 4.325 43.307 1.00 44.59 327 THR A C 1
ATOM 2749 O O . THR A 1 327 ? -15.762 3.315 43.151 1.00 44.59 327 THR A O 1
ATOM 2752 N N . ASN A 1 328 ? -15.963 5.383 43.966 1.00 44.06 328 ASN A N 1
ATOM 2753 C CA . ASN A 1 328 ? -14.552 5.477 44.371 1.00 44.06 328 ASN A CA 1
ATOM 2754 C C . ASN A 1 328 ? -14.286 4.956 45.790 1.00 44.06 328 ASN A C 1
ATOM 2756 O O . ASN A 1 328 ? -13.235 4.365 46.036 1.00 44.06 328 ASN A O 1
ATOM 2760 N N . LEU A 1 329 ? -15.278 5.033 46.691 1.00 45.69 329 LEU A N 1
ATOM 2761 C CA . LEU A 1 329 ? -15.266 4.225 47.917 1.00 45.69 329 LEU A CA 1
ATOM 2762 C C . LEU A 1 329 ? -15.449 2.727 47.607 1.00 45.69 329 LEU A C 1
ATOM 2764 O O . LEU A 1 329 ? -15.012 1.893 48.391 1.00 45.69 329 LEU A O 1
ATOM 2768 N N . TYR A 1 330 ? -16.061 2.374 46.470 1.00 50.91 330 TYR A N 1
ATOM 2769 C CA . TYR A 1 330 ? -16.238 0.988 46.032 1.00 50.91 330 TYR A CA 1
ATOM 2770 C C . TYR A 1 330 ? -14.924 0.345 45.577 1.00 50.91 330 TYR A C 1
ATOM 2772 O O . TYR A 1 330 ? -14.672 -0.781 45.981 1.00 50.91 330 TYR A O 1
ATOM 2780 N N . PHE A 1 331 ? -14.051 1.019 44.817 1.00 49.28 331 PHE A N 1
ATOM 2781 C CA . PHE A 1 331 ? -12.784 0.403 44.381 1.00 49.28 331 PHE A CA 1
ATOM 2782 C C . PHE A 1 331 ? -11.855 0.062 45.557 1.00 49.28 331 PHE A C 1
ATOM 2784 O O . PHE A 1 331 ? -11.352 -1.053 45.628 1.00 49.28 331 PHE A O 1
ATOM 2791 N N . VAL A 1 332 ? -11.680 0.974 46.522 1.00 51.94 332 VAL A N 1
ATOM 2792 C CA . VAL A 1 332 ? -10.819 0.739 47.700 1.00 51.94 332 VAL A CA 1
ATOM 2793 C C . VAL A 1 332 ? -11.467 -0.243 48.685 1.00 51.94 332 VAL A C 1
ATOM 2795 O O . VAL A 1 332 ? -10.793 -1.135 49.194 1.00 51.94 332 VAL A O 1
ATOM 2798 N N . ARG A 1 333 ? -12.786 -0.147 48.922 1.00 54.59 333 ARG A N 1
ATOM 2799 C CA . ARG A 1 333 ? -13.510 -1.046 49.845 1.00 54.59 333 ARG A CA 1
ATOM 2800 C C . ARG A 1 333 ? -13.755 -2.442 49.264 1.00 54.59 333 ARG A C 1
ATOM 2802 O O . ARG A 1 333 ? -13.825 -3.403 50.019 1.00 54.59 333 ARG A O 1
ATOM 2809 N N . ASN A 1 334 ? -13.854 -2.563 47.939 1.00 62.25 334 ASN A N 1
ATOM 2810 C CA . ASN A 1 334 ? -14.130 -3.810 47.220 1.00 62.25 334 ASN A CA 1
ATOM 2811 C C . ASN A 1 334 ? -12.980 -4.227 46.289 1.00 62.25 334 ASN A C 1
ATOM 2813 O O . ASN A 1 334 ? -13.206 -4.992 45.350 1.00 62.25 334 ASN A O 1
ATOM 2817 N N . PHE A 1 335 ? -11.745 -3.787 46.555 1.00 69.81 335 PHE A N 1
ATOM 2818 C CA . PHE A 1 335 ? -10.558 -4.167 45.778 1.00 69.81 335 PHE A CA 1
ATOM 2819 C C . PHE A 1 335 ? -10.425 -5.692 45.660 1.00 69.81 335 PHE A C 1
ATOM 2821 O O . PHE A 1 335 ? -10.215 -6.227 44.574 1.00 69.81 335 PHE A O 1
ATOM 2828 N N . ALA A 1 336 ? -10.677 -6.414 46.757 1.00 71.56 336 ALA A N 1
ATOM 2829 C CA . ALA A 1 336 ? -10.705 -7.874 46.770 1.00 71.56 336 ALA A CA 1
ATOM 2830 C C . ALA A 1 336 ? -11.761 -8.466 45.813 1.00 71.56 336 ALA A C 1
ATOM 2832 O O . ALA A 1 336 ? -11.507 -9.479 45.164 1.00 71.56 336 ALA A O 1
ATOM 2833 N N . LEU A 1 337 ? -12.931 -7.830 45.673 1.00 75.44 337 LEU A N 1
ATOM 2834 C CA . LEU A 1 337 ? -13.986 -8.260 44.747 1.00 75.44 337 LEU A CA 1
ATOM 2835 C C . LEU A 1 337 ? -13.576 -8.007 43.293 1.00 75.44 337 LEU A C 1
ATOM 2837 O O . LEU A 1 337 ? -13.767 -8.887 42.456 1.00 75.44 337 LEU A O 1
ATOM 2841 N N . VAL A 1 338 ? -12.983 -6.845 43.001 1.00 78.94 338 VAL A N 1
ATOM 2842 C CA . VAL A 1 338 ? -12.454 -6.498 41.669 1.00 78.94 338 VAL A CA 1
ATOM 2843 C C . VAL A 1 338 ? -11.360 -7.484 41.254 1.00 78.94 338 VAL A C 1
ATOM 2845 O O . VAL A 1 338 ? -11.434 -8.060 40.169 1.00 78.94 338 VAL A O 1
ATOM 2848 N N . MET A 1 339 ? -10.403 -7.764 42.143 1.00 80.19 339 MET A N 1
ATOM 2849 C CA . MET A 1 339 ? -9.342 -8.745 41.897 1.00 80.19 339 MET A CA 1
ATOM 2850 C C . MET A 1 339 ? -9.901 -10.158 41.720 1.00 80.19 339 MET A C 1
ATOM 2852 O O . MET A 1 339 ? -9.482 -10.866 40.807 1.00 80.19 339 MET A O 1
ATOM 2856 N N . ARG A 1 340 ? -10.905 -10.562 42.511 1.00 84.62 340 ARG A N 1
ATOM 2857 C CA . ARG A 1 340 ? -11.577 -11.862 42.349 1.00 84.62 340 ARG A CA 1
ATOM 2858 C C . ARG A 1 340 ? -12.315 -11.957 41.007 1.00 84.62 340 ARG A C 1
ATOM 2860 O O . ARG A 1 340 ? -12.213 -12.981 40.335 1.00 84.62 340 ARG A O 1
ATOM 2867 N N . LYS A 1 341 ? -13.011 -10.897 40.576 1.00 83.62 341 LYS A N 1
ATOM 2868 C CA . LYS A 1 341 ? -13.653 -10.807 39.249 1.00 83.62 341 LYS A CA 1
ATOM 2869 C C . LYS A 1 341 ? -12.634 -10.919 38.110 1.00 83.62 341 LYS A C 1
ATOM 2871 O O . LYS A 1 341 ? -12.848 -11.671 37.164 1.00 83.62 341 LYS A O 1
ATOM 2876 N N . GLY A 1 342 ? -11.516 -10.199 38.203 1.00 86.25 342 GLY A N 1
ATOM 2877 C CA . GLY A 1 342 ? -10.436 -10.279 37.219 1.00 86.25 342 GLY A CA 1
ATOM 2878 C C . GLY A 1 342 ? -9.805 -11.673 37.165 1.00 86.25 342 GLY A C 1
ATOM 2879 O O . GLY A 1 342 ? -9.706 -12.266 36.092 1.00 86.25 342 GLY A O 1
ATOM 2880 N N . PHE A 1 343 ? -9.455 -12.235 38.325 1.00 88.25 343 PHE A N 1
ATOM 2881 C CA . PHE A 1 343 ? -8.829 -13.555 38.435 1.00 88.25 343 PHE A CA 1
ATOM 2882 C C . PHE A 1 343 ? -9.742 -14.676 37.931 1.00 88.25 343 PHE A C 1
ATOM 2884 O O . PHE A 1 343 ? -9.299 -15.519 37.159 1.00 88.25 343 PHE A O 1
ATOM 2891 N N . THR A 1 344 ? -11.032 -14.654 38.282 1.00 87.94 344 THR A N 1
ATOM 2892 C CA . THR A 1 344 ? -12.007 -15.627 37.753 1.00 87.94 344 THR A CA 1
ATOM 2893 C C . THR A 1 344 ? -12.100 -15.572 36.227 1.00 87.94 344 THR A C 1
ATOM 2895 O O . THR A 1 344 ? -12.155 -16.626 35.597 1.00 87.94 344 THR A O 1
ATOM 2898 N N . SER A 1 345 ? -12.039 -14.380 35.623 1.00 88.12 345 SER A N 1
ATOM 2899 C CA . SER A 1 345 ? -12.044 -14.220 34.159 1.00 88.12 345 SER A CA 1
ATOM 2900 C C . SER A 1 345 ? -10.801 -14.835 33.524 1.00 88.12 345 SER A C 1
ATOM 2902 O O . SER A 1 345 ? -10.906 -15.609 32.573 1.00 88.12 345 SER A O 1
ATOM 2904 N N . ILE A 1 346 ? -9.627 -14.579 34.107 1.00 88.75 346 ILE A N 1
ATOM 2905 C CA . ILE A 1 346 ? -8.355 -15.150 33.645 1.00 88.75 346 ILE A CA 1
ATOM 2906 C C . ILE A 1 346 ? -8.352 -16.677 33.795 1.00 88.75 346 ILE A C 1
ATOM 2908 O O . ILE A 1 346 ? -7.966 -17.372 32.858 1.00 88.75 346 ILE A O 1
ATOM 2912 N N . CYS A 1 347 ? -8.818 -17.220 34.923 1.00 89.38 347 CYS A N 1
ATOM 2913 C CA . CYS A 1 347 ? -8.910 -18.667 35.132 1.00 89.38 347 CYS A CA 1
ATOM 2914 C C . CYS A 1 347 ? -9.832 -19.336 34.111 1.00 89.38 347 CYS A C 1
ATOM 2916 O O . CYS A 1 347 ? -9.443 -20.335 33.510 1.00 89.38 347 CYS A O 1
ATOM 2918 N N . ILE A 1 348 ? -11.025 -18.777 33.874 1.00 89.25 348 ILE A N 1
ATOM 2919 C CA . ILE A 1 348 ? -11.959 -19.306 32.870 1.00 89.25 348 ILE A CA 1
ATOM 2920 C C . ILE A 1 348 ? -11.336 -19.226 31.475 1.00 89.25 348 ILE A C 1
ATOM 2922 O O . ILE A 1 348 ? -11.396 -20.196 30.726 1.00 89.25 348 ILE A O 1
ATOM 2926 N N . PHE A 1 349 ? -10.684 -18.113 31.134 1.00 88.00 349 PHE A N 1
ATOM 2927 C CA . PHE A 1 349 ? -9.970 -17.976 29.867 1.00 88.00 349 PHE A CA 1
ATOM 2928 C C . PHE A 1 349 ? -8.875 -19.041 29.693 1.00 88.00 349 PHE A C 1
ATOM 2930 O O . PHE A 1 349 ? -8.794 -19.663 28.634 1.00 88.00 349 PHE A O 1
ATOM 2937 N N . LEU A 1 350 ? -8.050 -19.283 30.718 1.00 85.75 350 LEU A N 1
ATOM 2938 C CA . LEU A 1 350 ? -7.001 -20.305 30.671 1.00 85.75 350 LEU A CA 1
ATOM 2939 C C . LEU A 1 350 ? -7.591 -21.713 30.516 1.00 85.75 350 LEU A C 1
ATOM 2941 O O . LEU A 1 350 ? -7.098 -22.471 29.684 1.00 85.75 350 LEU A O 1
ATOM 2945 N N . LEU A 1 351 ? -8.673 -22.032 31.234 1.00 87.25 351 LEU A N 1
ATOM 2946 C CA . LEU A 1 351 ? -9.395 -23.304 31.101 1.00 87.25 351 LEU A CA 1
ATOM 2947 C C . LEU A 1 351 ? -9.951 -23.501 29.686 1.00 87.25 351 LEU A C 1
ATOM 2949 O O . LEU A 1 351 ? -9.723 -24.543 29.078 1.00 87.25 351 LEU A O 1
ATOM 2953 N N . LEU A 1 352 ? -10.619 -22.485 29.132 1.00 85.38 352 LEU A N 1
ATOM 2954 C CA . LEU A 1 352 ? -11.136 -22.521 27.760 1.00 85.38 352 LEU A CA 1
ATOM 2955 C C . LEU A 1 352 ? -10.009 -22.700 26.734 1.00 85.38 352 LEU A C 1
ATOM 2957 O O . LEU A 1 352 ? -10.176 -23.395 25.736 1.00 85.38 352 LEU A O 1
ATOM 2961 N N . ARG A 1 353 ? -8.840 -22.106 26.988 1.00 81.06 353 ARG A N 1
ATOM 2962 C CA . ARG A 1 353 ? -7.683 -22.192 26.093 1.00 81.06 353 ARG A CA 1
ATOM 2963 C C . ARG A 1 353 ? -7.009 -23.568 26.100 1.00 81.06 353 ARG A C 1
ATOM 2965 O O . ARG A 1 353 ? -6.440 -23.947 25.075 1.00 81.06 353 ARG A O 1
ATOM 2972 N N . LEU A 1 354 ? -7.062 -24.319 27.203 1.00 81.75 354 LEU A N 1
ATOM 2973 C CA . LEU A 1 354 ? -6.487 -25.672 27.273 1.00 81.75 354 LEU A CA 1
ATOM 2974 C C . LEU A 1 354 ? -7.112 -26.623 26.243 1.00 81.75 354 LEU A C 1
ATOM 2976 O O . LEU A 1 354 ? -6.418 -27.494 25.726 1.00 81.75 354 LEU A O 1
ATOM 2980 N N . ILE A 1 355 ? -8.371 -26.390 25.861 1.00 77.25 355 ILE A N 1
ATOM 2981 C CA . ILE A 1 355 ? -9.115 -27.196 24.879 1.00 77.25 355 ILE A CA 1
ATOM 2982 C C . ILE A 1 355 ? -8.424 -27.208 23.494 1.00 77.25 355 ILE A C 1
ATOM 2984 O O . ILE A 1 355 ? -8.621 -28.132 22.711 1.00 77.25 355 ILE A O 1
ATOM 2988 N N . ILE A 1 356 ? -7.597 -26.203 23.171 1.00 69.38 356 ILE A N 1
ATOM 2989 C CA . ILE A 1 356 ? -7.082 -25.955 21.805 1.00 69.38 356 ILE A CA 1
ATOM 2990 C C . ILE A 1 356 ? -5.546 -25.932 21.754 1.00 69.38 356 ILE A C 1
ATOM 2992 O O . ILE A 1 356 ? -4.942 -25.564 20.750 1.00 69.38 356 ILE A O 1
ATOM 2996 N N . HIS A 1 357 ? -4.877 -26.379 22.821 1.00 64.12 357 HIS A N 1
ATOM 2997 C CA . HIS A 1 357 ? -3.416 -26.322 22.933 1.00 64.12 357 HIS A CA 1
ATOM 2998 C C . HIS A 1 357 ? -2.662 -26.991 21.760 1.00 64.12 357 HIS A C 1
ATOM 3000 O O . HIS A 1 357 ? -1.614 -26.492 21.364 1.00 64.12 357 HIS A O 1
ATOM 3006 N N . ASN A 1 358 ? -3.231 -28.038 21.148 1.00 60.34 358 ASN A N 1
ATOM 3007 C CA . ASN A 1 358 ? -2.586 -28.845 20.100 1.00 60.34 358 ASN A CA 1
ATOM 3008 C 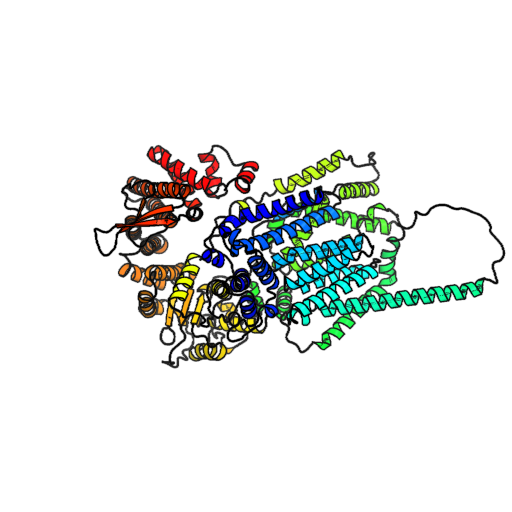C . ASN A 1 358 ? -2.856 -28.397 18.647 1.00 60.34 358 ASN A C 1
ATOM 3010 O O . ASN A 1 358 ? -2.591 -29.163 17.722 1.00 60.34 358 ASN A O 1
ATOM 3014 N N . ARG A 1 359 ? -3.417 -27.206 18.397 1.00 63.97 359 ARG A N 1
ATOM 3015 C CA . ARG A 1 359 ? -3.674 -26.727 17.023 1.00 63.97 359 ARG A CA 1
ATOM 3016 C C . ARG A 1 359 ? -2.697 -25.621 16.622 1.00 63.97 359 ARG A C 1
ATOM 3018 O O . ARG A 1 359 ? -2.471 -24.680 17.384 1.00 63.97 359 ARG A O 1
ATOM 3025 N N . GLU A 1 360 ? -2.130 -25.749 15.418 1.00 55.91 360 GLU A N 1
ATOM 3026 C CA . GLU A 1 360 ? -1.282 -24.724 14.801 1.00 55.91 360 GLU A CA 1
ATOM 3027 C C . GLU A 1 360 ? -2.045 -23.401 14.688 1.00 55.91 360 GLU A C 1
ATOM 3029 O O . GLU A 1 360 ? -3.235 -23.371 14.372 1.00 55.91 360 GLU A O 1
ATOM 3034 N N . LYS A 1 361 ? -1.353 -22.301 14.994 1.00 63.25 361 LYS A N 1
ATOM 3035 C CA . LYS A 1 361 ? -1.944 -20.964 15.035 1.00 63.25 361 LYS A CA 1
ATOM 3036 C C . LYS A 1 361 ? -1.471 -20.155 13.844 1.00 63.25 361 LYS A C 1
ATOM 3038 O O . LYS A 1 361 ? -0.294 -19.784 13.785 1.00 63.25 361 LYS A O 1
ATOM 3043 N N . ASP A 1 362 ? -2.410 -19.808 12.978 1.00 56.06 362 ASP A N 1
ATOM 3044 C CA . ASP A 1 362 ? -2.196 -18.904 11.847 1.00 56.06 362 ASP A CA 1
ATOM 3045 C C . ASP A 1 362 ? -1.581 -17.561 12.319 1.00 56.06 362 ASP A C 1
ATOM 3047 O O . ASP A 1 362 ? -0.598 -17.090 11.742 1.00 56.06 362 ASP A O 1
ATOM 3051 N N . ASP A 1 363 ? -1.998 -17.055 13.490 1.00 61.22 363 ASP A N 1
ATOM 3052 C CA . ASP A 1 363 ? -1.533 -15.786 14.088 1.00 61.22 363 ASP A CA 1
ATOM 3053 C C . ASP A 1 363 ? -0.233 -15.873 14.912 1.00 61.22 363 ASP A C 1
ATOM 3055 O O . ASP A 1 363 ? 0.166 -14.906 15.570 1.00 61.22 363 ASP A O 1
ATOM 3059 N N . SER A 1 364 ? 0.432 -17.033 14.951 1.00 67.25 364 SER A N 1
ATOM 3060 C CA . SER A 1 364 ? 1.670 -17.216 15.735 1.00 67.25 364 SER A CA 1
ATOM 3061 C C . SER A 1 364 ? 2.749 -16.180 15.390 1.00 67.25 364 SER A C 1
ATOM 3063 O O . SER A 1 364 ? 3.442 -15.695 16.289 1.00 67.25 364 SER A O 1
ATOM 3065 N N . HIS A 1 365 ? 2.817 -15.778 14.121 1.00 69.38 365 HIS A N 1
ATOM 3066 C CA . HIS A 1 365 ? 3.758 -14.788 13.605 1.00 69.38 365 HIS A CA 1
ATOM 3067 C C . HIS A 1 365 ? 3.526 -13.368 14.164 1.00 69.38 365 HIS A C 1
ATOM 3069 O O . HIS A 1 365 ? 4.473 -12.605 14.344 1.00 69.38 365 HIS A O 1
ATOM 3075 N N . VAL A 1 366 ? 2.280 -12.999 14.497 1.00 71.69 366 VAL A N 1
ATOM 3076 C CA . VAL A 1 366 ? 1.965 -11.692 15.107 1.00 71.69 366 VAL A CA 1
ATOM 3077 C C . VAL A 1 366 ? 2.576 -11.617 16.504 1.00 71.69 366 VAL A C 1
ATOM 3079 O O . VAL A 1 366 ? 3.156 -10.608 16.900 1.00 71.69 366 VAL A O 1
ATOM 3082 N N . ILE A 1 367 ? 2.490 -12.717 17.255 1.00 73.25 367 ILE A N 1
ATOM 3083 C CA . ILE A 1 367 ? 3.053 -12.805 18.603 1.00 73.25 367 ILE A CA 1
ATOM 3084 C C . ILE A 1 367 ? 4.579 -12.858 18.546 1.00 73.25 367 ILE A C 1
ATOM 3086 O O . ILE A 1 367 ? 5.221 -12.229 19.385 1.00 73.25 367 ILE A O 1
ATOM 3090 N N . SER A 1 368 ? 5.174 -13.585 17.592 1.00 71.25 368 SER A N 1
ATOM 3091 C CA . SER A 1 368 ? 6.633 -13.587 17.432 1.00 71.25 368 SER A CA 1
ATOM 3092 C C . SER A 1 368 ? 7.143 -12.196 17.069 1.00 71.25 368 SER A C 1
ATOM 3094 O O . SER A 1 368 ? 8.099 -11.738 17.685 1.00 71.25 368 SER A O 1
ATOM 3096 N N . LEU A 1 369 ? 6.455 -11.475 16.177 1.00 77.19 369 LEU A N 1
ATOM 3097 C CA . LEU A 1 369 ? 6.774 -10.084 15.867 1.00 77.19 369 LEU A CA 1
ATOM 3098 C C . LEU A 1 369 ? 6.709 -9.204 17.124 1.00 77.19 369 LEU A C 1
ATOM 3100 O O . LEU A 1 369 ? 7.667 -8.494 17.415 1.00 77.19 369 LEU A O 1
ATOM 3104 N N . LEU A 1 370 ? 5.631 -9.288 17.913 1.00 77.00 370 LEU A N 1
ATOM 3105 C CA . LEU A 1 370 ? 5.508 -8.534 19.168 1.00 77.00 370 LEU A CA 1
ATOM 3106 C C . LEU A 1 370 ? 6.622 -8.876 20.169 1.00 77.00 370 LEU A C 1
ATOM 3108 O O . LEU A 1 370 ? 7.178 -7.970 20.784 1.00 77.00 370 LEU A O 1
ATOM 3112 N N . LYS A 1 371 ? 6.984 -10.156 20.321 1.00 79.56 371 LYS A N 1
ATOM 3113 C CA . LYS A 1 371 ? 8.083 -10.581 21.204 1.00 79.56 371 LYS A CA 1
ATOM 3114 C C . LYS A 1 371 ? 9.423 -10.013 20.752 1.00 79.56 371 LYS A C 1
ATOM 3116 O O . LYS A 1 371 ? 10.154 -9.493 21.587 1.00 79.56 371 LYS A O 1
ATOM 3121 N N . VAL A 1 372 ? 9.714 -10.059 19.454 1.00 81.25 372 VAL A N 1
ATOM 3122 C CA . VAL A 1 372 ? 10.932 -9.472 18.880 1.00 81.25 372 VAL A CA 1
ATOM 3123 C C . VAL A 1 372 ? 10.975 -7.966 19.138 1.00 81.25 372 VAL A C 1
ATOM 3125 O O . VAL A 1 372 ? 11.991 -7.455 19.593 1.00 81.25 372 VAL A O 1
ATOM 3128 N N . ARG A 1 373 ? 9.861 -7.248 18.941 1.00 80.38 373 ARG A N 1
ATOM 3129 C CA . ARG A 1 373 ? 9.802 -5.795 19.194 1.00 80.38 373 ARG A CA 1
ATOM 3130 C C . ARG A 1 373 ? 9.925 -5.414 20.667 1.00 80.38 373 ARG A C 1
ATOM 3132 O O . ARG A 1 373 ? 10.391 -4.322 20.967 1.00 80.38 373 ARG A O 1
ATOM 3139 N N . LEU A 1 374 ? 9.523 -6.299 21.573 1.00 80.00 374 LEU A N 1
ATOM 3140 C CA . LEU A 1 374 ? 9.696 -6.126 23.016 1.00 80.00 374 LEU A CA 1
ATOM 3141 C C . LEU A 1 374 ? 11.058 -6.643 23.519 1.00 80.00 374 LEU A C 1
ATOM 3143 O O . LEU A 1 374 ? 11.251 -6.729 24.728 1.00 80.00 374 LEU A O 1
ATOM 3147 N N . ASN A 1 375 ? 11.990 -6.996 22.622 1.00 79.94 375 ASN A N 1
ATOM 3148 C CA . ASN A 1 375 ? 13.291 -7.602 22.937 1.00 79.94 375 ASN A CA 1
ATOM 3149 C C . ASN A 1 375 ? 13.190 -8.895 23.773 1.00 79.94 375 ASN A C 1
ATOM 3151 O O . ASN A 1 375 ? 14.082 -9.220 24.551 1.00 79.94 375 ASN A O 1
ATOM 3155 N N . LEU A 1 376 ? 12.097 -9.647 23.615 1.00 79.12 376 LEU A N 1
ATOM 3156 C CA . LEU A 1 376 ? 11.841 -10.915 24.309 1.00 79.12 376 LEU A CA 1
ATOM 3157 C C . LEU A 1 376 ? 12.266 -12.146 23.491 1.00 79.12 376 LEU A C 1
ATOM 3159 O O . LEU A 1 376 ? 12.226 -13.263 24.006 1.00 79.12 376 LEU A O 1
ATOM 3163 N N . SER A 1 377 ? 12.610 -11.981 22.210 1.00 81.25 377 SER A N 1
ATOM 3164 C CA . SER A 1 377 ? 13.052 -13.068 21.326 1.00 81.25 377 SER A CA 1
ATOM 3165 C C . SER A 1 377 ? 13.902 -12.559 20.163 1.00 81.25 377 SER A C 1
ATOM 3167 O O . SER A 1 377 ? 13.727 -11.425 19.724 1.00 81.25 377 SER A O 1
ATOM 3169 N N . ASN A 1 378 ? 14.749 -13.428 19.608 1.00 81.44 378 ASN A N 1
ATOM 3170 C CA . ASN A 1 378 ? 15.528 -13.135 18.403 1.00 81.44 378 ASN A CA 1
ATOM 3171 C C . ASN A 1 378 ? 14.663 -13.150 17.134 1.00 81.44 378 ASN A C 1
ATOM 3173 O O . ASN A 1 378 ? 13.602 -13.779 17.093 1.00 81.44 378 ASN A O 1
ATOM 3177 N N . HIS A 1 379 ? 15.152 -12.479 16.092 1.00 78.69 379 HIS A N 1
ATOM 3178 C CA . HIS A 1 379 ? 14.531 -12.470 14.772 1.00 78.69 379 HIS A CA 1
ATOM 3179 C C . HIS A 1 379 ? 14.495 -13.874 14.138 1.00 78.69 379 HIS A C 1
ATOM 3181 O O . HIS A 1 379 ? 15.483 -14.606 14.129 1.00 78.69 379 HIS A O 1
ATOM 3187 N N . ASN A 1 380 ? 13.339 -14.218 13.578 1.00 83.00 380 ASN A N 1
ATOM 3188 C CA . ASN A 1 380 ? 13.089 -15.385 12.728 1.00 83.00 380 ASN A CA 1
ATOM 3189 C C . ASN A 1 380 ? 12.743 -14.930 11.297 1.00 83.00 380 ASN A C 1
ATOM 3191 O O . ASN A 1 380 ? 12.487 -13.744 11.091 1.00 83.00 380 ASN A O 1
ATOM 3195 N N . PHE A 1 381 ? 12.683 -15.853 10.327 1.00 84.25 381 PHE A N 1
ATOM 3196 C CA . PHE A 1 381 ? 12.360 -15.540 8.924 1.00 84.25 381 PHE A CA 1
ATOM 3197 C C . PHE A 1 381 ? 11.169 -14.571 8.781 1.00 84.25 381 PHE A C 1
ATOM 3199 O O . PHE A 1 381 ? 11.290 -13.505 8.177 1.00 84.25 381 PHE A O 1
ATOM 3206 N N . ASP A 1 382 ? 10.048 -14.894 9.434 1.00 83.69 382 ASP A N 1
ATOM 3207 C CA . ASP A 1 382 ? 8.814 -14.105 9.369 1.00 83.69 382 ASP A CA 1
ATOM 3208 C C . ASP A 1 382 ? 8.991 -12.672 9.893 1.00 83.69 382 ASP A C 1
ATOM 3210 O O . ASP A 1 382 ? 8.576 -11.706 9.253 1.00 83.69 382 ASP A O 1
ATOM 3214 N N . SER A 1 383 ? 9.624 -12.502 11.058 1.00 82.50 383 SER A N 1
ATOM 3215 C CA . SER A 1 383 ? 9.824 -11.172 11.656 1.00 82.50 383 SER A CA 1
ATOM 3216 C C . SER A 1 383 ? 10.826 -10.314 10.884 1.00 82.50 383 SER A C 1
ATOM 3218 O O . SER A 1 383 ? 10.718 -9.085 10.923 1.00 82.50 383 SER A O 1
ATOM 3220 N N . ILE A 1 384 ? 11.776 -10.923 10.167 1.00 81.69 384 ILE A N 1
ATOM 3221 C CA . ILE A 1 384 ? 12.700 -10.201 9.279 1.00 81.69 384 ILE A CA 1
ATOM 3222 C C . ILE A 1 384 ? 11.955 -9.697 8.042 1.00 81.69 384 ILE A C 1
ATOM 3224 O O . ILE A 1 384 ? 12.104 -8.524 7.699 1.00 81.69 384 ILE A O 1
ATOM 3228 N N . ILE A 1 385 ? 11.092 -10.518 7.430 1.00 82.31 385 ILE A N 1
ATOM 3229 C CA . ILE A 1 385 ? 10.244 -10.074 6.309 1.00 82.31 385 ILE A CA 1
ATOM 3230 C C . ILE A 1 385 ? 9.389 -8.874 6.717 1.00 82.31 385 ILE A C 1
ATOM 3232 O O . ILE A 1 385 ? 9.343 -7.884 5.989 1.00 82.31 385 ILE A O 1
ATOM 3236 N N . TYR A 1 386 ? 8.765 -8.908 7.897 1.00 78.38 386 TYR A N 1
ATOM 3237 C CA . TYR A 1 386 ? 8.019 -7.749 8.393 1.00 78.38 386 TYR A CA 1
ATOM 3238 C C . TYR A 1 386 ? 8.918 -6.526 8.615 1.00 78.38 386 TYR A C 1
ATOM 3240 O O . TYR A 1 386 ? 8.499 -5.406 8.339 1.00 78.38 386 TYR A O 1
ATOM 3248 N N . SER A 1 387 ? 10.165 -6.719 9.049 1.00 77.12 387 SER A N 1
ATOM 3249 C CA . SER A 1 387 ? 11.112 -5.624 9.304 1.00 77.12 387 SER A CA 1
ATOM 3250 C C . SER A 1 387 ? 11.608 -4.914 8.036 1.00 77.12 387 SER A C 1
ATOM 3252 O O . SER A 1 387 ? 12.056 -3.773 8.141 1.00 77.12 387 SER A O 1
ATOM 3254 N N . LEU A 1 388 ? 11.466 -5.523 6.848 1.00 73.88 388 LEU A N 1
ATOM 3255 C CA . LEU A 1 388 ? 11.686 -4.839 5.562 1.00 73.88 388 LEU A CA 1
ATOM 3256 C C . LEU A 1 388 ? 10.718 -3.665 5.360 1.00 73.88 388 LEU A C 1
ATOM 3258 O O . LEU A 1 388 ? 11.053 -2.666 4.726 1.00 73.88 388 LEU A O 1
ATOM 3262 N N . GLY A 1 389 ? 9.492 -3.792 5.869 1.00 72.31 389 GLY A N 1
ATOM 3263 C CA . GLY A 1 389 ? 8.493 -2.741 5.779 1.00 72.31 389 GLY A CA 1
ATOM 3264 C C . GLY A 1 389 ? 8.702 -1.711 6.881 1.00 72.31 389 GLY A C 1
ATOM 3265 O O . GLY A 1 389 ? 8.481 -2.010 8.054 1.00 72.31 389 GLY A O 1
ATOM 3266 N N . ALA A 1 390 ? 9.011 -0.463 6.512 1.00 68.88 390 ALA A N 1
ATOM 3267 C CA . ALA A 1 390 ? 9.109 0.647 7.467 1.00 68.88 390 ALA A CA 1
ATOM 3268 C C . ALA A 1 390 ? 7.852 0.793 8.357 1.00 68.88 390 ALA A C 1
ATOM 3270 O O . ALA A 1 390 ? 7.938 1.268 9.485 1.00 68.88 390 ALA A O 1
ATOM 3271 N N . GLU A 1 391 ? 6.695 0.332 7.873 1.00 71.81 391 GLU A N 1
ATOM 3272 C CA . GLU A 1 391 ? 5.409 0.355 8.574 1.00 71.81 391 GLU A CA 1
ATOM 3273 C C . GLU A 1 391 ? 5.339 -0.605 9.778 1.00 71.81 391 GLU A C 1
ATOM 3275 O O . GLU A 1 391 ? 4.649 -0.319 10.756 1.00 71.81 391 GLU A O 1
ATOM 3280 N N . PHE A 1 392 ? 6.059 -1.727 9.765 1.00 78.00 392 PHE A N 1
ATOM 3281 C CA . PHE A 1 392 ? 6.048 -2.696 10.872 1.00 78.00 392 PHE A CA 1
ATOM 3282 C C . PHE A 1 392 ? 7.170 -2.462 11.888 1.00 78.00 392 PHE A C 1
ATOM 3284 O O . PHE A 1 392 ? 7.324 -3.229 12.847 1.00 78.00 392 PHE A O 1
ATOM 3291 N N . ASN A 1 393 ? 7.967 -1.415 11.681 1.00 81.88 393 ASN A N 1
ATOM 3292 C CA . ASN A 1 393 ? 8.921 -0.941 12.669 1.00 81.88 393 ASN A CA 1
ATOM 3293 C C . ASN A 1 393 ? 8.197 -0.128 13.762 1.00 81.88 393 ASN A C 1
ATOM 3295 O O . ASN A 1 393 ? 7.069 0.337 13.543 1.00 81.88 393 ASN A O 1
ATOM 3299 N N . PRO A 1 394 ? 8.813 0.031 14.949 1.00 86.12 394 PRO A N 1
ATOM 3300 C CA . PRO A 1 394 ? 8.288 0.899 15.998 1.00 86.12 394 PRO A CA 1
ATOM 3301 C C . PRO A 1 394 ? 8.097 2.336 15.514 1.00 86.12 394 PRO A C 1
ATOM 3303 O O . PRO A 1 394 ? 8.710 2.766 14.533 1.00 86.12 394 PRO A O 1
ATOM 3306 N N . PHE A 1 395 ? 7.258 3.094 16.215 1.00 85.56 395 PHE A N 1
ATOM 3307 C CA . PHE A 1 395 ? 6.960 4.473 15.840 1.00 85.56 395 PHE A CA 1
ATOM 3308 C C . PHE A 1 395 ? 8.221 5.354 15.911 1.00 85.56 395 PHE A C 1
ATOM 3310 O O . PHE A 1 395 ? 8.778 5.593 16.982 1.00 85.56 395 PHE A O 1
ATOM 3317 N N . GLN A 1 396 ? 8.693 5.819 14.753 1.00 85.94 396 GLN A N 1
ATOM 3318 C CA . GLN A 1 396 ? 10.002 6.461 14.623 1.00 85.94 396 GLN A CA 1
ATOM 3319 C C . GLN A 1 396 ? 9.965 7.970 14.925 1.00 85.94 396 GLN A C 1
ATOM 3321 O O . GLN A 1 396 ? 8.925 8.625 14.848 1.00 85.94 396 GLN A O 1
ATOM 3326 N N . LYS A 1 397 ? 11.135 8.569 15.195 1.00 86.94 397 LYS A N 1
ATOM 3327 C CA . LYS A 1 397 ? 11.272 10.008 15.500 1.00 86.94 397 LYS A CA 1
ATOM 3328 C C . LYS A 1 397 ? 10.753 10.918 14.380 1.00 86.94 397 LYS A C 1
ATOM 3330 O O . LYS A 1 397 ? 10.106 11.920 14.671 1.00 86.94 397 LYS A O 1
ATOM 3335 N N . TYR A 1 398 ? 10.972 10.556 13.113 1.00 84.50 398 TYR A N 1
ATOM 3336 C CA . TYR A 1 398 ? 10.450 11.326 11.977 1.00 84.50 398 TYR A CA 1
ATOM 3337 C C . TYR A 1 398 ? 8.909 11.376 11.985 1.00 84.50 398 TYR A C 1
ATOM 3339 O O . TYR A 1 398 ? 8.314 12.397 11.656 1.00 84.50 398 TYR A O 1
ATOM 3347 N N . MET A 1 399 ? 8.254 10.306 12.453 1.00 86.50 399 MET A N 1
ATOM 3348 C CA . MET A 1 399 ? 6.796 10.225 12.571 1.00 86.50 399 MET A CA 1
ATOM 3349 C C . MET A 1 399 ? 6.263 11.138 13.675 1.00 86.50 399 MET A C 1
ATOM 3351 O O . MET A 1 399 ? 5.227 11.773 13.498 1.00 86.50 399 MET A O 1
ATOM 3355 N N . PHE A 1 400 ? 6.991 11.263 14.788 1.00 86.81 400 PHE A N 1
ATOM 3356 C CA . PHE A 1 400 ? 6.684 12.256 15.819 1.00 86.81 400 PHE A CA 1
ATOM 3357 C C . PHE A 1 400 ? 6.877 13.688 15.317 1.00 86.81 400 PHE A C 1
ATOM 3359 O O . PHE A 1 400 ? 6.038 14.544 15.598 1.00 86.81 400 PHE A O 1
ATOM 3366 N N . ASN A 1 401 ? 7.935 13.946 14.542 1.00 85.62 401 ASN A N 1
ATOM 3367 C CA . ASN A 1 401 ? 8.153 15.257 13.932 1.00 85.62 401 ASN A CA 1
ATOM 3368 C C . ASN A 1 401 ? 6.994 15.636 12.998 1.00 85.62 401 ASN A C 1
ATOM 3370 O O . ASN A 1 401 ? 6.512 16.760 13.083 1.00 85.62 401 ASN A O 1
ATOM 3374 N N . MET A 1 402 ? 6.448 14.688 12.226 1.00 83.12 402 MET A N 1
ATOM 3375 C CA . MET A 1 402 ? 5.246 14.935 11.415 1.00 83.12 402 MET A CA 1
ATOM 3376 C C . MET A 1 402 ? 4.026 15.350 12.259 1.00 83.12 402 MET A C 1
ATOM 3378 O O . MET A 1 402 ? 3.297 16.261 11.869 1.00 83.12 402 MET A O 1
ATOM 3382 N N . ILE A 1 403 ? 3.809 14.751 13.442 1.00 87.12 403 ILE A N 1
ATOM 3383 C CA . ILE A 1 403 ? 2.742 15.197 14.367 1.00 87.12 403 ILE A CA 1
ATOM 3384 C C . ILE A 1 403 ? 3.034 16.609 14.877 1.00 87.12 403 ILE A C 1
ATOM 3386 O O . ILE A 1 403 ? 2.120 17.427 14.952 1.00 87.12 403 ILE A O 1
ATOM 3390 N N . LYS A 1 404 ? 4.291 16.900 15.227 1.00 86.19 404 LYS A N 1
ATOM 3391 C CA . LYS A 1 404 ? 4.718 18.202 15.758 1.00 86.19 404 LYS A CA 1
ATOM 3392 C C . LYS A 1 404 ? 4.571 19.331 14.740 1.00 86.19 404 LYS A C 1
ATOM 3394 O O . LYS A 1 404 ? 4.221 20.448 15.112 1.00 86.19 404 LYS A O 1
ATOM 3399 N N . GLU A 1 405 ? 4.844 19.058 13.472 1.00 82.50 405 GLU A N 1
ATOM 3400 C CA . GLU A 1 405 ? 4.651 20.028 12.395 1.00 82.50 405 GLU A CA 1
ATOM 3401 C C . GLU A 1 405 ? 3.165 20.269 12.108 1.00 82.50 405 GLU A C 1
ATOM 3403 O O . GLU A 1 405 ? 2.770 21.398 11.823 1.00 82.50 405 GLU A O 1
ATOM 3408 N N . SER A 1 406 ? 2.320 19.246 12.265 1.00 83.38 406 SER A N 1
ATOM 3409 C CA . SER A 1 406 ? 0.866 19.425 12.241 1.00 83.38 406 SER A CA 1
ATOM 3410 C C . SER A 1 406 ? 0.365 20.206 13.466 1.00 83.38 406 SER A C 1
ATOM 3412 O O . SER A 1 406 ? 1.044 20.307 14.488 1.00 83.38 406 SER A O 1
ATOM 3414 N N . ALA A 1 407 ? -0.860 20.729 13.411 1.00 86.38 407 ALA A N 1
ATOM 3415 C CA . ALA A 1 407 ? -1.493 21.355 14.577 1.00 86.38 407 ALA A CA 1
ATOM 3416 C C . ALA A 1 407 ? -1.981 20.345 15.630 1.00 86.38 407 ALA A C 1
ATOM 3418 O O . ALA A 1 407 ? -2.446 20.734 16.699 1.00 86.38 407 ALA A O 1
ATOM 3419 N N . LEU A 1 408 ? -1.901 19.040 15.353 1.00 90.12 408 LEU A N 1
ATOM 3420 C CA . LEU A 1 408 ? -2.385 18.016 16.272 1.00 90.12 408 LEU A CA 1
ATOM 3421 C C . LEU A 1 408 ? -1.583 17.977 17.574 1.00 90.12 408 LEU A C 1
ATOM 3423 O O . LEU A 1 408 ? -2.168 17.722 18.625 1.00 90.12 408 LEU A O 1
ATOM 3427 N N . TYR A 1 409 ? -0.279 18.261 17.528 1.00 90.19 409 TYR A N 1
ATOM 3428 C CA . TYR A 1 409 ? 0.557 18.283 18.726 1.00 90.19 409 TYR A CA 1
ATOM 3429 C C . TYR A 1 409 ? 0.089 19.334 19.740 1.00 90.19 409 TYR A C 1
ATOM 3431 O O . TYR A 1 409 ? -0.112 18.995 20.904 1.00 90.19 409 TYR A O 1
ATOM 3439 N N . GLU A 1 410 ? -0.157 20.578 19.315 1.00 90.31 410 GLU A N 1
ATOM 3440 C CA . GLU A 1 410 ? -0.618 21.653 20.206 1.00 90.31 410 GLU A CA 1
ATOM 3441 C C . GLU A 1 410 ? -1.971 21.329 20.828 1.00 90.31 410 GLU A C 1
ATOM 3443 O O . GLU A 1 410 ? -2.154 21.493 22.032 1.00 90.31 410 GLU A O 1
ATOM 3448 N N . TYR A 1 411 ? -2.921 20.846 20.025 1.00 91.94 411 TYR A N 1
ATOM 3449 C CA . TYR A 1 411 ? -4.260 20.530 20.521 1.00 91.94 411 TYR A CA 1
ATOM 3450 C C . TYR A 1 411 ? -4.243 19.331 21.459 1.00 91.94 411 TYR A C 1
ATOM 3452 O O . TYR A 1 411 ? -4.935 19.346 22.474 1.00 91.94 411 TYR A O 1
ATOM 3460 N N . CYS A 1 412 ? -3.434 18.316 21.155 1.00 92.12 412 CYS A N 1
ATOM 3461 C CA . CYS A 1 412 ? -3.253 17.167 22.031 1.00 92.12 412 CYS A CA 1
ATOM 3462 C C . CYS A 1 412 ? -2.584 17.593 23.348 1.00 92.12 412 CYS A C 1
ATOM 3464 O O . CYS A 1 412 ? -3.055 17.237 24.427 1.00 92.12 412 CYS A O 1
ATOM 3466 N N . PHE A 1 413 ? -1.551 18.438 23.294 1.00 92.31 413 PHE A N 1
ATOM 3467 C CA . PHE A 1 413 ? -0.903 18.984 24.486 1.00 92.31 413 PHE A CA 1
ATOM 3468 C C . PHE A 1 413 ? -1.869 19.814 25.347 1.00 92.31 413 PHE A C 1
ATOM 3470 O O . PHE A 1 413 ? -1.947 19.610 26.560 1.00 92.31 413 PHE A O 1
ATOM 3477 N N . LEU A 1 414 ? -2.666 20.693 24.734 1.00 90.94 414 LEU A N 1
ATOM 3478 C CA . LEU A 1 414 ? -3.701 21.461 25.432 1.00 90.94 414 LEU A CA 1
ATOM 3479 C C . LEU A 1 414 ? -4.759 20.542 26.049 1.00 90.94 414 LEU A C 1
ATOM 3481 O O . LEU A 1 414 ? -5.096 20.693 27.221 1.00 90.94 414 LEU A O 1
ATOM 3485 N N . PHE A 1 415 ? -5.250 19.558 25.294 1.00 91.38 415 PHE A N 1
ATOM 3486 C CA . PHE A 1 415 ? -6.225 18.585 25.781 1.00 91.38 415 PHE A CA 1
ATOM 3487 C C . PHE A 1 415 ? -5.687 17.784 26.972 1.00 91.38 415 PHE A C 1
ATOM 3489 O O . PHE A 1 415 ? -6.358 17.687 27.996 1.00 91.38 415 PHE A O 1
ATOM 3496 N N . THR A 1 416 ? -4.468 17.249 26.874 1.00 89.81 416 THR A N 1
ATOM 3497 C CA . THR A 1 416 ? -3.830 16.490 27.965 1.00 89.81 416 THR A CA 1
ATOM 3498 C C . THR A 1 416 ? -3.557 17.357 29.191 1.00 89.81 416 THR A C 1
ATOM 3500 O O . THR A 1 416 ? -3.806 16.906 30.305 1.00 89.81 416 THR A O 1
ATOM 3503 N N . SER A 1 417 ? -3.142 18.614 29.010 1.00 89.75 417 SER A N 1
ATOM 3504 C CA . SER A 1 417 ? -2.979 19.582 30.103 1.00 89.75 417 SER A CA 1
ATOM 3505 C C . SER A 1 417 ? -4.302 19.856 30.818 1.00 89.75 417 SER A C 1
ATOM 3507 O O . SER A 1 417 ? -4.364 19.838 32.047 1.00 89.75 417 SER A O 1
ATOM 3509 N N . ILE A 1 418 ? -5.386 20.049 30.059 1.00 86.75 418 ILE A N 1
ATOM 3510 C CA . ILE A 1 418 ? -6.731 20.236 30.615 1.00 86.75 418 ILE A CA 1
ATOM 3511 C C . ILE A 1 418 ? -7.191 18.970 31.349 1.00 86.75 418 ILE A C 1
ATOM 3513 O O . ILE A 1 418 ? -7.700 19.056 32.466 1.00 86.75 418 ILE A O 1
ATOM 3517 N N . LEU A 1 419 ? -6.982 17.789 30.762 1.00 86.12 419 LEU A N 1
ATOM 3518 C CA . LEU A 1 419 ? -7.324 16.512 31.386 1.00 86.12 419 LEU A CA 1
ATOM 3519 C C . LEU A 1 419 ? -6.559 16.315 32.702 1.00 86.12 419 LEU A C 1
ATOM 3521 O O . LEU A 1 419 ? -7.166 15.954 33.707 1.00 86.12 419 LEU A O 1
ATOM 3525 N N . LEU A 1 420 ? -5.255 16.607 32.723 1.00 87.00 420 LEU A N 1
ATOM 3526 C CA . LEU A 1 420 ? -4.422 16.543 33.923 1.00 87.00 420 LEU A CA 1
ATOM 3527 C C . LEU A 1 420 ? -4.926 17.511 35.000 1.00 87.00 420 LEU A C 1
ATOM 3529 O O . LEU A 1 420 ? -5.042 17.118 36.158 1.00 87.00 420 LEU A O 1
ATOM 3533 N N . PHE A 1 421 ? -5.290 18.740 34.624 1.00 85.38 421 PHE A N 1
ATOM 3534 C CA . PHE A 1 421 ? -5.897 19.704 35.543 1.00 85.38 421 PHE A CA 1
ATOM 3535 C C . PHE A 1 421 ? -7.187 19.158 36.168 1.00 85.38 421 PHE A C 1
ATOM 3537 O O . PHE A 1 421 ? -7.346 19.212 37.386 1.00 85.38 421 PHE A O 1
ATOM 3544 N N . TYR A 1 422 ? -8.080 18.569 35.369 1.00 80.88 422 TYR A N 1
ATOM 3545 C CA . TYR A 1 422 ? -9.294 17.933 35.883 1.00 80.88 422 TYR A CA 1
ATOM 3546 C C . TYR A 1 422 ? -9.000 16.756 36.818 1.00 80.88 422 TYR A C 1
ATOM 3548 O O . TYR A 1 422 ? -9.680 16.617 37.833 1.00 80.88 422 TYR A O 1
ATOM 3556 N N . ILE A 1 423 ? -7.991 15.934 36.513 1.00 81.06 423 ILE A N 1
ATOM 3557 C CA . ILE A 1 423 ? -7.556 14.822 37.372 1.00 81.06 423 ILE A CA 1
ATOM 3558 C C . ILE A 1 423 ? -7.024 15.355 38.710 1.00 81.06 423 ILE A C 1
ATOM 3560 O O . ILE A 1 423 ? -7.456 14.900 39.768 1.00 81.06 423 ILE A O 1
ATOM 3564 N N . ILE A 1 424 ? -6.130 16.348 38.687 1.00 81.50 424 ILE A N 1
ATOM 3565 C CA . ILE A 1 424 ? -5.570 16.966 39.900 1.00 81.50 424 ILE A CA 1
ATOM 3566 C C . ILE A 1 424 ? -6.679 17.621 40.723 1.00 81.50 424 ILE A C 1
ATOM 3568 O O . ILE A 1 424 ? -6.742 17.429 41.938 1.00 81.50 424 ILE A O 1
ATOM 3572 N N . HIS A 1 425 ? -7.580 18.360 40.075 1.00 76.06 425 HIS A N 1
ATOM 3573 C CA . HIS A 1 425 ? -8.729 18.980 40.727 1.00 76.06 425 HIS A CA 1
ATOM 3574 C C . HIS A 1 425 ? -9.631 17.931 41.382 1.00 76.06 425 HIS A C 1
ATOM 3576 O O . HIS A 1 425 ? -10.009 18.080 42.541 1.00 76.06 425 HIS A O 1
ATOM 3582 N N . TYR A 1 426 ? -9.917 16.839 40.673 1.00 73.94 426 TYR A N 1
ATOM 3583 C CA . TYR A 1 426 ? -10.686 15.714 41.188 1.00 73.94 426 TYR A CA 1
ATOM 3584 C C . TYR A 1 426 ? -10.039 15.101 42.442 1.00 73.94 426 TYR A C 1
ATOM 3586 O O . TYR A 1 426 ? -10.706 14.975 43.471 1.00 73.94 426 TYR A O 1
ATOM 3594 N N . PHE A 1 427 ? -8.735 14.803 42.408 1.00 73.00 427 PHE A N 1
ATOM 3595 C CA . PHE A 1 427 ? -8.011 14.302 43.583 1.00 73.00 427 PHE A CA 1
ATOM 3596 C C . PHE A 1 427 ? -7.972 15.325 44.726 1.00 73.00 427 PHE A C 1
ATOM 3598 O O . PHE A 1 427 ? -8.122 14.960 45.889 1.00 73.00 427 PHE A O 1
ATOM 3605 N N . THR A 1 428 ? -7.837 16.614 44.421 1.00 74.25 428 THR A N 1
ATOM 3606 C CA . THR A 1 428 ? -7.831 17.681 45.434 1.00 74.25 428 THR A CA 1
ATOM 3607 C C . THR A 1 428 ? -9.194 17.809 46.120 1.00 74.25 428 THR A C 1
ATOM 3609 O O . THR A 1 428 ? -9.256 17.894 47.346 1.00 74.25 428 THR A O 1
ATOM 3612 N N . CYS A 1 429 ? -10.296 17.770 45.362 1.00 68.81 429 CYS A N 1
ATOM 3613 C CA . CYS A 1 429 ? -11.655 17.722 45.911 1.00 68.81 429 CYS A CA 1
ATOM 3614 C C . CYS A 1 429 ? -11.880 16.465 46.756 1.00 68.81 429 CYS A C 1
ATOM 3616 O O . CYS A 1 429 ? -12.482 16.556 47.826 1.00 68.81 429 CYS A O 1
ATOM 3618 N N . PHE A 1 430 ? -11.354 15.320 46.311 1.00 65.88 430 PHE A N 1
ATOM 3619 C CA . PHE A 1 430 ? -11.405 14.061 47.050 1.00 65.88 430 PHE A CA 1
ATOM 3620 C C . PHE A 1 430 ? -10.716 14.173 48.418 1.00 65.88 430 PHE A C 1
ATOM 3622 O O . PHE A 1 430 ? -11.342 13.881 49.437 1.00 65.88 430 PHE A O 1
ATOM 3629 N N . PHE A 1 431 ? -9.475 14.669 48.467 1.00 66.25 431 PHE A N 1
ATOM 3630 C CA . PHE A 1 431 ? -8.753 14.866 49.731 1.00 66.25 431 PHE A CA 1
ATOM 3631 C C . PHE A 1 431 ? -9.410 15.913 50.636 1.00 66.25 431 PHE A C 1
ATOM 3633 O O . PHE A 1 431 ? -9.380 15.772 51.856 1.00 66.25 431 PHE A O 1
ATOM 3640 N N . ARG A 1 432 ? -10.041 16.944 50.060 1.00 66.44 432 ARG A N 1
ATOM 3641 C CA . ARG A 1 432 ? -10.719 18.008 50.817 1.00 66.44 432 ARG A CA 1
ATOM 3642 C C . ARG A 1 432 ? -12.169 17.684 51.209 1.00 66.44 432 ARG A C 1
ATOM 3644 O O . ARG A 1 432 ? -12.772 18.494 51.903 1.00 66.44 432 ARG A O 1
ATOM 3651 N N . ARG A 1 433 ? -12.735 16.534 50.800 1.00 60.12 433 ARG A N 1
ATOM 3652 C CA . ARG A 1 433 ? -14.156 16.152 51.011 1.00 60.12 433 ARG A CA 1
ATOM 3653 C C . ARG A 1 433 ? -15.176 17.209 50.544 1.00 60.12 433 ARG A C 1
ATOM 3655 O O . ARG A 1 433 ? -16.284 17.276 51.066 1.00 60.12 433 ARG A O 1
ATOM 3662 N N . ILE A 1 434 ? -14.829 18.022 49.549 1.00 60.78 434 ILE A N 1
ATOM 3663 C CA . ILE A 1 434 ? -15.735 19.047 49.012 1.00 60.78 434 ILE A CA 1
ATOM 3664 C C . ILE A 1 434 ? -16.558 18.428 47.878 1.00 60.78 434 ILE A C 1
ATOM 3666 O O . ILE A 1 434 ? -16.005 18.036 46.849 1.00 60.78 434 ILE A O 1
ATOM 3670 N N . GLU A 1 435 ? -17.878 18.353 48.052 1.00 51.97 435 GLU A N 1
ATOM 3671 C CA . GLU A 1 435 ? -18.814 17.961 46.994 1.00 51.97 435 GLU A CA 1
ATOM 3672 C C . GLU A 1 435 ? -18.987 19.102 45.995 1.00 51.97 435 GLU A C 1
ATOM 3674 O O . GLU A 1 435 ? -19.707 20.065 46.244 1.00 51.97 435 GLU A O 1
ATOM 3679 N N . ASN A 1 436 ? -18.337 18.990 44.838 1.00 50.84 436 ASN A N 1
ATOM 3680 C CA . ASN A 1 436 ? -18.563 19.907 43.728 1.00 50.84 436 ASN A CA 1
ATOM 3681 C C . ASN A 1 436 ? -19.126 19.128 42.532 1.00 50.84 436 ASN A C 1
ATOM 3683 O O . ASN A 1 436 ? -18.431 18.308 41.935 1.00 50.84 436 ASN A O 1
ATOM 3687 N N . LYS A 1 437 ? -20.402 19.369 42.195 1.00 48.84 437 LYS A N 1
ATOM 3688 C CA . LYS A 1 437 ? -21.150 18.637 41.150 1.00 48.84 437 LYS A CA 1
ATOM 3689 C C . LYS A 1 437 ? -20.540 18.781 39.746 1.00 48.84 437 LYS A C 1
ATOM 3691 O O . LYS A 1 437 ? -20.573 17.832 38.977 1.00 48.84 437 LYS A O 1
ATOM 3696 N N . ASN A 1 438 ? -19.929 19.924 39.425 1.00 46.00 438 ASN A N 1
ATOM 3697 C CA . ASN A 1 438 ? -19.571 20.263 38.040 1.00 46.00 438 ASN A CA 1
ATOM 3698 C C . ASN A 1 438 ? -18.259 19.631 37.527 1.00 46.00 438 ASN A C 1
ATOM 3700 O O . ASN A 1 438 ? -18.059 19.557 36.317 1.00 46.00 438 ASN A O 1
ATOM 3704 N N . SER A 1 439 ? -17.351 19.181 38.403 1.00 47.28 439 SER A N 1
ATOM 3705 C CA . SER A 1 439 ? -16.082 18.551 37.987 1.00 47.28 439 SER A CA 1
ATOM 3706 C C . SER A 1 439 ? -16.205 17.046 37.718 1.00 47.28 439 SER A C 1
ATOM 3708 O O . SER A 1 439 ? -15.323 16.463 37.089 1.00 47.28 439 SER A O 1
ATOM 3710 N N . LEU A 1 440 ? -17.292 16.418 38.176 1.00 50.09 440 LEU A N 1
ATOM 3711 C CA . LEU A 1 440 ? -17.525 14.975 38.077 1.00 50.09 440 LEU A CA 1
ATOM 3712 C C . LEU A 1 440 ? -18.186 14.538 36.759 1.00 50.09 440 LEU A C 1
ATOM 3714 O O . LEU A 1 440 ? -18.020 13.385 36.363 1.00 50.09 440 LEU A O 1
ATOM 3718 N N . ASP A 1 441 ? -18.873 15.444 36.058 1.00 57.25 441 ASP A N 1
ATOM 3719 C CA . ASP A 1 441 ? -19.611 15.143 34.818 1.00 57.25 441 ASP A CA 1
ATOM 3720 C C . ASP A 1 441 ? -18.700 14.771 33.632 1.00 57.25 441 ASP A C 1
ATOM 3722 O O . ASP A 1 441 ? -19.157 14.222 32.633 1.00 57.25 441 ASP A O 1
ATOM 3726 N N . MET A 1 442 ? -17.393 15.053 33.710 1.00 62.88 442 MET A N 1
ATOM 3727 C CA . MET A 1 442 ? -16.454 14.692 32.641 1.00 62.88 442 MET A CA 1
ATOM 3728 C C . MET A 1 442 ? -16.057 13.206 32.675 1.00 62.88 442 MET A C 1
ATOM 3730 O O . MET A 1 442 ? -15.819 12.613 31.626 1.00 62.88 442 MET A O 1
ATOM 3734 N N . PHE A 1 443 ? -16.015 12.575 33.854 1.00 71.88 443 PHE A N 1
ATOM 3735 C CA . PHE A 1 443 ? -15.590 11.175 34.029 1.00 71.88 443 PHE A CA 1
ATOM 3736 C C . PHE A 1 443 ? -16.765 10.187 34.006 1.00 71.88 443 PHE A C 1
ATOM 3738 O O . PHE A 1 443 ? -16.782 9.180 34.724 1.00 71.88 443 PHE A O 1
ATOM 3745 N N . GLU A 1 444 ? -17.760 10.459 33.165 1.00 77.44 444 GLU A N 1
ATOM 3746 C CA . GLU A 1 444 ? -18.826 9.503 32.893 1.00 77.44 444 GLU A CA 1
ATOM 3747 C C . GLU A 1 444 ? -18.277 8.239 32.210 1.00 77.44 444 GLU A C 1
ATOM 3749 O O . GLU A 1 444 ? -17.311 8.278 31.440 1.00 77.44 444 GLU A O 1
ATOM 3754 N N . SER A 1 445 ? -18.944 7.101 32.437 1.00 81.69 445 SER A N 1
ATOM 3755 C CA . SER A 1 445 ? -18.547 5.808 31.864 1.00 81.69 445 SER A CA 1
ATOM 3756 C C . SER A 1 445 ? -18.293 5.815 30.343 1.00 81.69 445 SER A C 1
ATOM 3758 O O . SER A 1 445 ? -17.345 5.150 29.924 1.00 81.69 445 SER A O 1
ATOM 3760 N N . PRO A 1 446 ? -19.051 6.547 29.491 1.00 86.81 446 PRO A N 1
ATOM 3761 C CA . PRO A 1 446 ? -18.780 6.589 28.052 1.00 86.81 446 PRO A CA 1
ATOM 3762 C C . PRO A 1 446 ? -17.465 7.303 27.702 1.00 86.81 446 PRO A C 1
ATOM 3764 O O . PRO A 1 446 ? -16.796 6.918 26.746 1.00 86.81 446 PRO A O 1
ATOM 3767 N N . PHE A 1 447 ? -17.077 8.338 28.455 1.00 88.12 447 PHE A N 1
ATOM 3768 C CA . PHE A 1 447 ? -15.832 9.071 28.208 1.00 88.12 447 PHE A CA 1
ATOM 3769 C C . PHE A 1 447 ? -14.611 8.264 28.664 1.00 88.12 447 PHE A C 1
ATOM 3771 O O . PHE A 1 447 ? -13.616 8.182 27.946 1.00 88.12 447 PHE A O 1
ATOM 3778 N N . VAL A 1 448 ? -14.719 7.585 29.811 1.00 89.12 448 VAL A N 1
ATOM 3779 C CA . VAL A 1 448 ? -13.665 6.691 30.319 1.00 89.12 448 VAL A CA 1
ATOM 3780 C C . VAL A 1 448 ? -13.430 5.509 29.375 1.00 89.12 448 VAL A C 1
ATOM 3782 O O . VAL A 1 448 ? -12.277 5.165 29.121 1.00 89.12 448 VAL A O 1
ATOM 3785 N N . PHE A 1 449 ? -14.489 4.944 28.778 1.00 92.19 449 PHE A N 1
ATOM 3786 C CA . PHE A 1 449 ? -14.363 3.951 27.703 1.00 92.19 449 PHE A CA 1
ATOM 3787 C C . PHE A 1 449 ? -13.468 4.443 26.568 1.00 92.19 449 PHE A C 1
ATOM 3789 O O . PHE A 1 449 ? -12.536 3.749 26.166 1.00 92.19 449 PHE A O 1
ATOM 3796 N N . LEU A 1 450 ? -13.741 5.651 26.071 1.00 93.19 450 LEU A N 1
ATOM 3797 C CA . LEU A 1 450 ? -13.011 6.223 24.949 1.00 93.19 450 LEU A CA 1
ATOM 3798 C C . LEU A 1 450 ? -11.538 6.483 25.294 1.00 93.19 450 LEU A C 1
ATOM 3800 O O . LEU A 1 450 ? -10.672 6.219 24.464 1.00 93.19 450 LEU A O 1
ATOM 3804 N N . LEU A 1 451 ? -11.246 6.947 26.515 1.00 92.25 451 LEU A N 1
ATOM 3805 C CA . LEU A 1 451 ? -9.873 7.137 26.992 1.00 92.25 451 LEU A CA 1
ATOM 3806 C C . LEU A 1 451 ? -9.106 5.812 27.081 1.00 92.25 451 LEU A C 1
ATOM 3808 O O . LEU A 1 451 ? -7.986 5.734 26.584 1.00 92.25 451 LEU A O 1
ATOM 3812 N N . ILE A 1 452 ? -9.704 4.764 27.657 1.00 92.75 452 ILE A N 1
ATOM 3813 C CA . ILE A 1 452 ? -9.080 3.430 27.734 1.00 92.75 452 ILE A CA 1
ATOM 3814 C C . ILE A 1 452 ? -8.824 2.884 26.326 1.00 92.75 452 ILE A C 1
ATOM 3816 O O . ILE A 1 452 ? -7.731 2.398 26.034 1.00 92.75 452 ILE A O 1
ATOM 3820 N N . GLN A 1 453 ? -9.804 3.022 25.431 1.00 94.19 453 GLN A N 1
ATOM 3821 C CA . GLN A 1 453 ? -9.679 2.581 24.046 1.00 94.19 453 GLN A CA 1
ATOM 3822 C C . GLN A 1 453 ? -8.551 3.317 23.309 1.00 94.19 453 GLN A C 1
ATOM 3824 O O . GLN A 1 453 ? -7.751 2.689 22.614 1.00 94.19 453 GLN A O 1
ATOM 3829 N N . PHE A 1 454 ? -8.453 4.638 23.486 1.00 94.69 454 PHE A N 1
ATOM 3830 C CA . PHE A 1 454 ? -7.369 5.438 22.925 1.00 94.69 454 PHE A CA 1
ATOM 3831 C C . PHE A 1 454 ? -6.002 5.012 23.473 1.00 94.69 454 PHE A C 1
ATOM 3833 O O . PHE A 1 454 ? -5.069 4.856 22.689 1.00 94.69 454 PHE A O 1
ATOM 3840 N N . LEU A 1 455 ? -5.881 4.762 24.781 1.00 93.69 455 LEU A N 1
ATOM 3841 C CA . LEU A 1 455 ? -4.631 4.298 25.392 1.00 93.69 455 LEU A CA 1
ATOM 3842 C C . LEU A 1 455 ? -4.178 2.950 24.817 1.00 93.69 455 LEU A C 1
ATOM 3844 O O . LEU A 1 455 ? -3.001 2.800 24.490 1.00 93.69 455 LEU A O 1
ATOM 3848 N N . PHE A 1 456 ? -5.095 1.997 24.622 1.00 92.62 456 PHE A N 1
ATOM 3849 C CA . PHE A 1 456 ? -4.767 0.729 23.963 1.00 92.62 456 PHE A CA 1
ATOM 3850 C C . PHE A 1 456 ? -4.248 0.938 22.538 1.00 92.62 456 PHE A C 1
ATOM 3852 O O . PHE A 1 456 ? -3.214 0.379 22.173 1.00 92.62 456 PHE A O 1
ATOM 3859 N N . PHE A 1 457 ? -4.924 1.765 21.738 1.00 93.69 457 PHE A N 1
ATOM 3860 C CA . PHE A 1 457 ? -4.478 2.053 20.374 1.00 93.69 457 PHE A CA 1
ATOM 3861 C C . PHE A 1 457 ? -3.152 2.822 20.337 1.00 93.69 457 PHE A C 1
ATOM 3863 O O . PHE A 1 457 ? -2.313 2.528 19.488 1.00 93.69 457 PHE A O 1
ATOM 3870 N N . ALA A 1 458 ? -2.918 3.754 21.262 1.00 92.69 458 ALA A N 1
ATOM 3871 C CA . ALA A 1 458 ? -1.665 4.497 21.360 1.00 92.69 458 ALA A CA 1
ATOM 3872 C C . ALA A 1 458 ? -0.483 3.586 21.736 1.00 92.69 458 ALA A C 1
ATOM 3874 O O . ALA A 1 458 ? 0.576 3.679 21.118 1.00 92.69 458 ALA A O 1
ATOM 3875 N N . LEU A 1 459 ? -0.667 2.660 22.684 1.00 91.50 459 LEU A N 1
ATOM 3876 C CA . LEU A 1 459 ? 0.352 1.660 23.033 1.00 91.50 459 LEU A CA 1
ATOM 3877 C C . LEU A 1 459 ? 0.680 0.756 21.841 1.00 91.50 459 LEU A C 1
ATOM 3879 O O . LEU A 1 459 ? 1.849 0.541 21.527 1.00 91.50 459 LEU A O 1
ATOM 3883 N N . LEU A 1 460 ? -0.346 0.274 21.138 1.00 88.12 460 LEU A N 1
ATOM 3884 C CA . LEU A 1 460 ? -0.172 -0.537 19.933 1.00 88.12 460 LEU A CA 1
ATOM 3885 C C . LEU A 1 460 ? 0.565 0.222 18.821 1.00 88.12 460 LEU A C 1
ATOM 3887 O O . LEU A 1 460 ? 1.451 -0.346 18.187 1.00 88.12 460 LEU A O 1
ATOM 3891 N N . MET A 1 461 ? 0.240 1.502 18.620 1.00 89.25 461 MET A N 1
ATOM 3892 C CA . MET A 1 461 ? 0.910 2.378 17.656 1.00 89.25 461 MET A CA 1
ATOM 3893 C C . MET A 1 461 ? 2.407 2.534 17.951 1.00 89.25 461 MET A C 1
ATOM 3895 O O . MET A 1 461 ? 3.203 2.551 17.015 1.00 89.25 461 MET A O 1
ATOM 3899 N N . ILE A 1 462 ? 2.799 2.652 19.224 1.00 89.75 462 ILE A N 1
ATOM 3900 C CA . ILE A 1 462 ? 4.211 2.792 19.615 1.00 89.75 462 ILE A CA 1
ATOM 3901 C C . ILE A 1 462 ? 5.000 1.525 19.251 1.00 89.75 462 ILE A C 1
ATOM 3903 O O . ILE A 1 462 ? 6.114 1.629 18.737 1.00 89.75 462 ILE A O 1
ATOM 3907 N N . ILE A 1 463 ? 4.411 0.342 19.467 1.00 86.94 463 ILE A N 1
ATOM 3908 C CA . ILE A 1 463 ? 5.054 -0.952 19.187 1.00 86.94 463 ILE A CA 1
ATOM 3909 C C . ILE A 1 463 ? 5.115 -1.230 17.677 1.00 86.94 463 ILE A C 1
ATOM 3911 O O . ILE A 1 463 ? 6.149 -1.667 17.173 1.00 86.94 463 ILE A O 1
ATOM 3915 N N . ILE A 1 464 ? 4.016 -0.988 16.953 1.00 86.44 464 ILE A N 1
ATOM 3916 C CA . ILE A 1 464 ? 3.891 -1.238 15.511 1.00 86.44 464 ILE A CA 1
ATOM 3917 C C . ILE A 1 464 ? 3.325 0.013 14.844 1.00 86.44 464 ILE A C 1
ATOM 3919 O O . ILE A 1 464 ? 2.137 0.322 14.979 1.00 86.44 464 ILE A O 1
ATOM 3923 N N . SER A 1 465 ? 4.149 0.701 14.051 1.00 85.31 465 SER A N 1
ATOM 3924 C CA . SER A 1 465 ? 3.756 1.991 13.481 1.00 85.31 465 SER A CA 1
ATOM 3925 C C . SER A 1 465 ? 2.550 1.905 12.533 1.00 85.31 465 SER A C 1
ATOM 3927 O O . SER A 1 465 ? 1.767 2.853 12.462 1.00 85.31 465 SER A O 1
ATOM 3929 N N . ARG A 1 466 ? 2.318 0.758 11.871 1.00 83.75 466 ARG A N 1
ATOM 3930 C CA . ARG A 1 466 ? 1.148 0.503 11.006 1.00 83.75 466 ARG A CA 1
ATOM 3931 C C . ARG A 1 466 ? -0.183 0.708 11.742 1.00 83.75 466 ARG A C 1
ATOM 3933 O O . ARG A 1 466 ? -1.153 1.147 11.129 1.00 83.75 466 ARG A O 1
ATOM 3940 N N . LEU A 1 467 ? -0.231 0.479 13.058 1.00 85.75 467 LEU A N 1
ATOM 3941 C CA . LEU A 1 467 ? -1.443 0.633 13.878 1.00 85.75 467 LEU A CA 1
ATOM 3942 C C . LEU A 1 467 ? -1.772 2.098 14.230 1.00 85.75 467 LEU A C 1
ATOM 3944 O O . LEU A 1 467 ? -2.807 2.365 14.842 1.00 85.75 467 LEU A O 1
ATOM 3948 N N . ARG A 1 468 ? -0.966 3.071 13.775 1.00 87.50 468 ARG A N 1
ATOM 3949 C CA . ARG A 1 468 ? -1.259 4.515 13.893 1.00 87.50 468 ARG A CA 1
ATOM 3950 C C . ARG A 1 468 ? -2.607 4.922 13.294 1.00 87.50 468 ARG A C 1
ATOM 3952 O O . ARG A 1 468 ? -3.223 5.862 13.787 1.00 87.50 468 ARG A O 1
ATOM 3959 N N . VAL A 1 469 ? -3.089 4.184 12.290 1.00 86.56 469 VAL A N 1
ATOM 3960 C CA . VAL A 1 469 ? -4.396 4.403 11.638 1.00 86.56 469 VAL A CA 1
ATOM 3961 C C . VAL A 1 469 ? -5.563 4.230 12.624 1.00 86.56 469 VAL A C 1
ATOM 3963 O O . VAL A 1 469 ? -6.633 4.792 12.418 1.00 86.56 469 VAL A O 1
ATOM 3966 N N . LEU A 1 470 ? -5.361 3.509 13.734 1.00 89.25 470 LEU A N 1
ATOM 3967 C CA . LEU A 1 470 ? -6.346 3.373 14.812 1.00 89.25 470 LEU A CA 1
ATOM 3968 C C . LEU A 1 470 ? -6.226 4.501 15.851 1.00 89.25 470 LEU A C 1
ATOM 3970 O O . LEU A 1 470 ? -7.228 5.032 16.325 1.00 89.25 470 LEU A O 1
ATOM 3974 N N . ALA A 1 471 ? -5.000 4.878 16.220 1.00 91.62 471 ALA A N 1
ATOM 3975 C CA . ALA A 1 471 ? -4.751 5.828 17.305 1.00 91.62 471 ALA A CA 1
ATOM 3976 C C . ALA A 1 471 ? -4.930 7.294 16.880 1.00 91.62 471 ALA A C 1
ATOM 3978 O O . ALA A 1 471 ? -5.575 8.068 17.590 1.00 91.62 471 ALA A O 1
ATOM 3979 N N . LEU A 1 472 ? -4.380 7.684 15.725 1.00 91.62 472 LEU A N 1
ATOM 3980 C CA . LEU A 1 472 ? -4.355 9.077 15.272 1.00 91.62 472 LEU A CA 1
ATOM 3981 C C . LEU A 1 472 ? -5.761 9.663 15.053 1.00 91.62 472 LEU A C 1
ATOM 3983 O O . LEU A 1 472 ? -5.996 10.771 15.535 1.00 91.62 472 LEU A O 1
ATOM 3987 N N . PRO A 1 473 ? -6.734 8.962 14.429 1.00 92.75 473 PRO A N 1
ATOM 3988 C CA . PRO A 1 473 ? -8.074 9.523 14.268 1.00 92.75 473 PRO A CA 1
ATOM 3989 C C . PRO A 1 473 ? -8.792 9.754 15.605 1.00 92.75 473 PRO A C 1
ATOM 3991 O O . PRO A 1 473 ? -9.438 10.788 15.776 1.00 92.75 473 PRO A O 1
ATOM 3994 N N . LEU A 1 474 ? -8.629 8.854 16.586 1.00 92.88 474 LEU A N 1
ATOM 3995 C CA . LEU A 1 474 ? -9.143 9.080 17.944 1.00 92.88 474 LEU A CA 1
ATOM 3996 C C . LEU A 1 474 ? -8.423 10.232 18.645 1.00 92.88 474 LEU A C 1
ATOM 3998 O O . LEU A 1 474 ? -9.073 11.016 19.336 1.00 92.88 474 LEU A O 1
ATOM 4002 N N . MET A 1 475 ? -7.112 10.380 18.434 1.00 93.56 475 MET A N 1
ATOM 4003 C CA . MET A 1 475 ? -6.353 11.524 18.938 1.00 93.56 475 MET A CA 1
ATOM 4004 C C . MET A 1 475 ? -6.919 12.836 18.393 1.00 93.56 475 MET A C 1
ATOM 4006 O O . MET A 1 475 ? -7.117 13.768 19.169 1.00 93.56 475 MET A O 1
ATOM 4010 N N . CYS A 1 476 ? -7.252 12.907 17.098 1.00 93.31 476 CYS A N 1
ATOM 4011 C CA . CYS A 1 476 ? -7.913 14.070 16.499 1.00 93.31 476 CYS A CA 1
ATOM 4012 C C . CYS A 1 476 ? -9.291 14.333 17.127 1.00 93.31 476 CYS A C 1
ATOM 4014 O O . CYS A 1 476 ? -9.610 15.484 17.423 1.00 93.31 476 CYS A O 1
ATOM 4016 N N . VAL A 1 477 ? -10.104 13.291 17.360 1.00 93.69 477 VAL A N 1
ATOM 4017 C CA . VAL A 1 477 ? -11.431 13.434 17.993 1.00 93.69 477 VAL A CA 1
ATOM 4018 C C . VAL A 1 477 ? -11.302 13.992 19.412 1.00 93.69 477 VAL A C 1
ATOM 4020 O O . VAL A 1 477 ? -11.967 14.976 19.732 1.00 93.69 477 VAL A O 1
ATOM 4023 N N . LEU A 1 478 ? -10.424 13.428 20.245 1.00 93.00 478 LEU A N 1
ATOM 4024 C CA . LEU A 1 478 ? -10.203 13.895 21.620 1.00 93.00 478 LEU A CA 1
ATOM 4025 C C . LEU A 1 478 ? -9.623 15.315 21.654 1.00 93.00 478 LEU A C 1
ATOM 4027 O O . LEU A 1 478 ? -10.131 16.179 22.364 1.00 93.00 478 LEU A O 1
ATOM 4031 N N . SER A 1 479 ? -8.620 15.584 20.819 1.00 92.81 479 SER A N 1
ATOM 4032 C CA . SER A 1 479 ? -7.970 16.898 20.725 1.00 92.81 479 SER A CA 1
ATOM 4033 C C . SER A 1 479 ? -8.936 17.993 20.250 1.00 92.81 479 SER A C 1
ATOM 4035 O O . SER A 1 479 ? -8.833 19.142 20.675 1.00 92.81 479 SER A O 1
ATOM 4037 N N . SER A 1 480 ? -9.935 17.648 19.428 1.00 93.56 480 SER A N 1
ATOM 4038 C CA . SER A 1 480 ? -10.951 18.600 18.956 1.00 93.56 480 SER A CA 1
ATOM 4039 C C . SER A 1 480 ? -11.865 19.154 20.060 1.00 93.56 480 SER A C 1
ATOM 4041 O O . SER A 1 480 ? -12.510 20.188 19.866 1.00 93.56 480 SER A O 1
ATOM 4043 N N . LEU A 1 481 ? -11.906 18.516 21.237 1.00 90.25 481 LEU A N 1
ATOM 4044 C CA . LEU A 1 481 ? -12.723 18.960 22.373 1.00 90.25 481 LEU A CA 1
ATOM 4045 C C . LEU A 1 481 ? -12.264 20.290 22.966 1.00 90.25 481 LEU A C 1
ATOM 4047 O O . LEU A 1 481 ? -13.084 21.000 23.545 1.00 90.25 481 LEU A O 1
ATOM 4051 N N . VAL A 1 482 ? -11.000 20.668 22.762 1.00 88.31 482 VAL A N 1
ATOM 4052 C CA . VAL A 1 482 ? -10.464 21.973 23.183 1.00 88.31 482 VAL A CA 1
ATOM 4053 C C . VAL A 1 482 ? -11.268 23.130 22.570 1.00 88.31 482 VAL A C 1
ATOM 4055 O O . VAL A 1 482 ? -11.415 24.174 23.194 1.00 88.31 482 VAL A O 1
ATOM 4058 N N . ALA A 1 483 ? -11.862 22.929 21.390 1.00 86.62 483 ALA A N 1
ATOM 4059 C CA . ALA A 1 483 ? -12.690 23.918 20.701 1.00 86.62 483 ALA A CA 1
ATOM 4060 C C . ALA A 1 483 ? -14.203 23.772 20.970 1.00 86.62 483 ALA A C 1
ATOM 4062 O O . ALA A 1 483 ? -15.024 24.352 20.257 1.00 86.62 483 ALA A O 1
ATOM 4063 N N . SER A 1 484 ? -14.611 22.973 21.962 1.00 87.12 484 SER A N 1
ATOM 4064 C CA . SER A 1 484 ? -16.018 22.860 22.354 1.00 87.12 484 SER A CA 1
ATOM 4065 C C . SER A 1 484 ? -16.413 24.000 23.306 1.00 87.12 484 SER A C 1
ATOM 4067 O O . SER A 1 484 ? -15.841 24.105 24.393 1.00 87.12 484 SER A O 1
ATOM 4069 N N . PRO A 1 485 ? -17.456 24.796 22.988 1.00 82.44 485 PRO A N 1
ATOM 4070 C CA . PRO A 1 485 ? -17.982 25.810 23.896 1.00 82.44 485 PRO A CA 1
ATOM 4071 C C . PRO A 1 485 ? -18.411 25.234 25.247 1.00 82.44 485 PRO A C 1
ATOM 4073 O O . PRO A 1 485 ? -18.106 25.819 26.278 1.00 82.44 485 PRO A O 1
ATOM 4076 N N . SER A 1 486 ? -19.070 24.068 25.268 1.00 78.88 486 SER A N 1
ATOM 4077 C CA . SER A 1 486 ? -19.483 23.438 26.528 1.00 78.88 486 SER A CA 1
ATOM 4078 C C . SER A 1 486 ? -18.289 22.991 27.365 1.00 78.88 486 SER A C 1
ATOM 4080 O O . SER A 1 486 ? -18.299 23.155 28.580 1.00 78.88 486 SER A O 1
ATOM 4082 N N . PHE A 1 487 ? -17.247 22.462 26.719 1.00 80.00 487 PHE A N 1
ATOM 4083 C CA . PHE A 1 487 ? -16.037 22.027 27.409 1.00 80.00 487 PHE A CA 1
ATOM 4084 C C . PHE A 1 487 ? -15.265 23.220 27.986 1.00 80.00 487 PHE A C 1
ATOM 4086 O O . PHE A 1 487 ? -14.889 23.206 29.155 1.00 80.00 487 PHE A O 1
ATOM 4093 N N . LEU A 1 488 ? -15.119 24.296 27.208 1.00 79.56 488 LEU A N 1
ATOM 4094 C CA . LEU A 1 488 ? -14.483 25.541 27.643 1.00 79.56 488 LEU A CA 1
ATOM 4095 C C . LEU A 1 488 ? -15.257 26.234 28.773 1.00 79.56 488 LEU A C 1
ATOM 4097 O O . LEU A 1 488 ? -14.647 26.711 29.730 1.00 79.56 488 LEU A O 1
ATOM 4101 N N . CYS A 1 489 ? -16.591 26.266 28.705 1.00 75.88 489 CYS A N 1
ATOM 4102 C CA . CYS A 1 489 ? -17.418 26.796 29.789 1.00 75.88 489 CYS A CA 1
ATOM 4103 C C . CYS A 1 489 ? -17.241 25.982 31.079 1.00 75.88 489 CYS A C 1
ATOM 4105 O O . CYS A 1 489 ? -17.031 26.572 32.140 1.00 75.88 489 CYS A O 1
ATOM 4107 N N . ASN A 1 490 ? -17.252 24.647 30.991 1.00 75.94 490 ASN A N 1
ATOM 4108 C CA . ASN A 1 490 ? -17.021 23.772 32.143 1.00 75.94 490 ASN A CA 1
ATOM 4109 C C . ASN A 1 490 ? -15.620 23.981 32.739 1.00 75.94 490 ASN A C 1
ATOM 4111 O O . ASN A 1 490 ? -15.469 24.063 33.963 1.00 75.94 490 ASN A O 1
ATOM 4115 N N . LEU A 1 491 ? -14.600 24.128 31.890 1.00 77.31 491 LEU A N 1
ATOM 4116 C CA . LEU A 1 491 ? -13.230 24.410 32.315 1.00 77.31 491 LEU A CA 1
ATOM 4117 C C . LEU A 1 491 ? -13.158 25.734 33.078 1.00 77.31 491 LEU A C 1
ATOM 4119 O O . LEU A 1 491 ? -12.640 25.770 34.192 1.00 77.31 491 LEU A O 1
ATOM 4123 N N . TYR A 1 492 ? -13.755 26.798 32.533 1.00 76.00 492 TYR A N 1
ATOM 4124 C CA . TYR A 1 492 ? -13.800 28.112 33.175 1.00 76.00 492 TYR A CA 1
ATOM 4125 C C . TYR A 1 492 ? -14.461 28.057 34.558 1.00 76.00 492 TYR A C 1
ATOM 4127 O O . TYR A 1 492 ? -13.909 28.578 35.530 1.00 76.00 492 TYR A O 1
ATOM 4135 N N . THR A 1 493 ? -15.604 27.371 34.679 1.00 72.25 493 THR A N 1
ATOM 4136 C CA . THR A 1 493 ? -16.277 27.205 35.979 1.00 72.25 493 THR A CA 1
ATOM 4137 C C . THR A 1 493 ? -15.431 26.422 36.983 1.00 72.25 493 THR A C 1
ATOM 4139 O O . THR A 1 493 ? -15.408 26.766 38.164 1.00 72.25 493 THR A O 1
ATOM 4142 N N . THR A 1 494 ? -14.684 25.416 36.519 1.00 71.56 494 THR A N 1
ATOM 4143 C CA . THR A 1 494 ? -13.835 24.577 37.377 1.00 71.56 494 THR A CA 1
ATOM 4144 C C . THR A 1 494 ? -12.620 25.364 37.876 1.00 71.56 494 THR A C 1
ATOM 4146 O O . THR A 1 494 ? -12.381 25.421 39.080 1.00 71.56 494 THR A O 1
ATOM 4149 N N . VAL A 1 495 ? -11.913 26.067 36.984 1.00 74.06 495 VAL A N 1
ATOM 4150 C CA . VAL A 1 495 ? -10.754 26.914 37.327 1.00 74.06 495 VAL A CA 1
ATOM 4151 C C . VAL A 1 495 ? -11.141 28.039 38.296 1.00 74.06 495 VAL A C 1
ATOM 4153 O O . VAL A 1 495 ? -10.417 28.329 39.252 1.00 74.06 495 VAL A O 1
ATOM 4156 N N . ARG A 1 496 ? -12.317 28.650 38.110 1.00 70.56 496 ARG A N 1
ATOM 4157 C CA . ARG A 1 496 ? -12.849 29.667 39.031 1.00 70.56 496 ARG A CA 1
ATOM 4158 C C . ARG A 1 496 ? -13.105 29.100 40.429 1.00 70.56 496 ARG A C 1
ATOM 4160 O O . ARG A 1 496 ? -12.842 29.799 41.404 1.00 70.56 496 ARG A O 1
ATOM 4167 N N . SER A 1 497 ? -13.604 27.865 40.529 1.00 66.81 497 SER A N 1
ATOM 4168 C CA . SER A 1 497 ? -13.859 27.215 41.822 1.00 66.81 497 SER A CA 1
ATOM 4169 C C . SER A 1 497 ? -12.575 26.941 42.617 1.00 66.81 497 SER A C 1
ATOM 4171 O O . SER A 1 497 ? -12.602 26.956 43.843 1.00 66.81 497 SER A O 1
ATOM 4173 N N . THR A 1 498 ? -11.437 26.784 41.932 1.00 67.31 498 THR A N 1
ATOM 4174 C CA . THR A 1 498 ? -10.112 26.643 42.556 1.00 67.31 498 THR A CA 1
ATOM 4175 C C . THR A 1 498 ? -9.427 27.961 42.920 1.00 67.31 498 THR A C 1
ATOM 4177 O O . THR A 1 498 ? -8.611 27.970 43.838 1.00 67.31 498 THR A O 1
ATOM 4180 N N . LEU A 1 499 ? -9.737 29.065 42.226 1.00 65.56 499 LEU A N 1
ATOM 4181 C CA . LEU A 1 499 ? -9.099 30.381 42.394 1.00 65.56 499 LEU A CA 1
ATOM 4182 C C . LEU A 1 499 ? -10.155 31.462 42.719 1.00 65.56 499 LEU A C 1
ATOM 4184 O O . LEU A 1 499 ? -10.751 32.059 41.810 1.00 65.56 499 LEU A O 1
ATOM 4188 N N . PRO A 1 500 ? -10.430 31.730 44.010 1.00 55.41 500 PRO A N 1
ATOM 4189 C CA . PRO A 1 500 ? -11.395 32.744 44.424 1.00 55.41 500 PRO A CA 1
ATOM 4190 C C . PRO A 1 500 ? -10.846 34.176 44.219 1.00 55.41 500 PRO A C 1
ATOM 4192 O O . PRO A 1 500 ? -10.074 34.658 45.034 1.00 55.41 500 PRO A O 1
ATOM 4195 N N . GLY A 1 501 ? -11.248 34.877 43.142 1.00 55.22 501 GLY A N 1
ATOM 4196 C CA . GLY A 1 501 ? -10.897 36.301 42.942 1.00 55.22 501 GLY A CA 1
ATOM 4197 C C . GLY A 1 501 ? -11.548 37.083 41.776 1.00 55.22 501 GLY A C 1
ATOM 4198 O O . GLY A 1 501 ? -11.355 38.288 41.686 1.00 55.22 501 GLY A O 1
ATOM 4199 N N . SER A 1 502 ? -12.331 36.465 40.877 1.00 53.12 502 SER A N 1
ATOM 4200 C CA . SER A 1 502 ? -12.866 37.124 39.655 1.00 53.12 502 SER A CA 1
ATOM 4201 C C . SER A 1 502 ? -14.355 37.540 39.727 1.00 53.12 502 SER A C 1
ATOM 4203 O O . SER A 1 502 ? -15.221 36.745 40.085 1.00 53.12 502 SER A O 1
ATOM 4205 N N . ARG A 1 503 ? -14.691 38.774 39.317 1.00 50.53 503 ARG A N 1
ATOM 4206 C CA . ARG A 1 503 ? -16.062 39.344 39.350 1.00 50.53 503 ARG A CA 1
ATOM 4207 C C . ARG A 1 503 ? -17.059 38.770 38.325 1.00 50.53 503 ARG A C 1
ATOM 4209 O O . ARG A 1 503 ? -18.247 39.053 38.435 1.00 50.53 503 ARG A O 1
ATOM 4216 N N . TRP A 1 504 ? -16.624 37.977 37.344 1.00 52.19 504 TRP A N 1
ATOM 4217 C CA . TRP A 1 504 ? -17.502 37.494 36.267 1.00 52.19 504 TRP A CA 1
ATOM 4218 C C . TRP A 1 504 ? -18.040 36.086 36.564 1.00 52.19 504 TRP A C 1
ATOM 4220 O O . TRP A 1 504 ? -17.270 35.133 36.674 1.00 52.19 504 TRP A O 1
ATOM 4230 N N . HIS A 1 505 ? -19.366 35.950 36.686 1.00 52.44 505 HIS A N 1
ATOM 4231 C CA . HIS A 1 505 ? -20.034 34.670 36.973 1.00 52.44 505 HIS A CA 1
ATOM 4232 C C . HIS A 1 505 ? -20.125 33.726 35.759 1.00 52.44 505 HIS A C 1
ATOM 4234 O O . HIS A 1 505 ? -20.219 32.514 35.941 1.00 52.44 505 HIS A O 1
ATOM 4240 N N . VAL A 1 506 ? -20.087 34.252 34.527 1.00 59.09 506 VAL A N 1
ATOM 4241 C CA . VAL A 1 506 ? -20.230 33.480 33.281 1.00 59.09 506 VAL A CA 1
ATOM 4242 C C . VAL A 1 506 ? -19.222 33.990 32.250 1.00 59.09 506 VAL A C 1
ATOM 4244 O O . VAL A 1 506 ? -19.101 35.197 32.047 1.00 59.09 506 VAL A O 1
ATOM 4247 N N . MET A 1 507 ? -18.506 33.072 31.592 1.00 62.44 507 MET A N 1
ATOM 4248 C CA . MET A 1 507 ? -17.622 33.396 30.467 1.00 62.44 507 MET A CA 1
ATOM 4249 C C . MET A 1 507 ? -18.470 34.036 29.348 1.00 62.44 507 MET A C 1
ATOM 4251 O O . MET A 1 507 ? -19.472 33.432 28.948 1.00 62.44 507 MET A O 1
ATOM 4255 N N . PRO A 1 508 ? -18.143 35.245 28.851 1.00 75.19 508 PRO A N 1
ATOM 4256 C CA . PRO A 1 508 ? -18.943 35.890 27.818 1.00 75.19 508 PRO A CA 1
ATOM 4257 C C . PRO A 1 508 ? -19.050 34.985 26.589 1.00 75.19 508 PRO A C 1
ATOM 4259 O O . PRO A 1 508 ? -18.032 34.557 26.045 1.00 75.19 508 PRO A O 1
ATOM 4262 N N . ARG A 1 509 ? -20.277 34.713 26.121 1.00 77.62 509 ARG A N 1
ATOM 4263 C CA . ARG A 1 509 ? -20.507 33.851 24.943 1.00 77.62 509 ARG A CA 1
ATOM 4264 C C . ARG A 1 509 ? -19.693 34.320 23.733 1.00 77.62 509 ARG A C 1
ATOM 4266 O O . ARG A 1 509 ? -19.167 33.494 22.997 1.00 77.62 509 ARG A O 1
ATOM 4273 N N . THR A 1 510 ? -19.545 35.633 23.563 1.00 77.69 510 THR A N 1
ATOM 4274 C CA . THR A 1 510 ? -18.727 36.263 22.517 1.00 77.69 510 THR A CA 1
ATOM 4275 C C . THR A 1 510 ? -17.257 35.845 22.587 1.00 77.69 510 THR A C 1
ATOM 4277 O O . THR A 1 510 ? -16.685 35.477 21.566 1.00 77.69 510 THR A O 1
ATOM 4280 N N . LEU A 1 511 ? -16.666 35.816 23.785 1.00 80.81 511 LEU A N 1
ATOM 4281 C CA . LEU A 1 511 ? -15.282 35.397 24.003 1.00 80.81 511 LEU A CA 1
ATOM 4282 C C . LEU A 1 511 ? -15.102 33.895 23.741 1.00 80.81 511 LEU A C 1
ATOM 4284 O O . LEU A 1 511 ? -14.144 33.499 23.082 1.00 80.81 511 LEU A O 1
ATOM 4288 N N . THR A 1 512 ? -16.050 33.056 24.175 1.00 80.50 512 THR A N 1
ATOM 4289 C CA . THR A 1 512 ? -16.021 31.610 23.887 1.00 80.50 512 THR A CA 1
ATOM 4290 C C . THR A 1 512 ? -16.088 31.332 22.384 1.00 80.50 512 THR A C 1
ATOM 4292 O O . THR A 1 512 ? -15.300 30.538 21.875 1.00 80.50 512 THR A O 1
ATOM 4295 N N . TYR A 1 513 ? -16.980 32.006 21.652 1.00 83.81 513 TYR A N 1
ATOM 4296 C CA . TYR A 1 513 ? -17.072 31.849 20.198 1.00 83.81 513 TYR A CA 1
ATOM 4297 C C . TYR A 1 513 ? -15.848 32.409 19.463 1.00 83.81 513 TYR A C 1
ATOM 4299 O O . TYR A 1 513 ? -15.413 31.791 18.494 1.00 83.81 513 TYR A O 1
ATOM 4307 N N . ALA A 1 514 ? -15.244 33.505 19.935 1.00 84.31 514 ALA A N 1
ATOM 4308 C CA . ALA A 1 514 ? -13.996 34.030 19.378 1.00 84.31 514 ALA A CA 1
ATOM 4309 C C . ALA A 1 514 ? -12.835 33.029 19.527 1.00 84.31 514 ALA A C 1
ATOM 4311 O O . ALA A 1 514 ? -12.131 32.758 18.555 1.00 84.31 514 ALA A O 1
ATOM 4312 N N . ILE A 1 515 ? -12.691 32.405 20.703 1.00 83.62 515 ILE A N 1
ATOM 4313 C CA . ILE A 1 515 ? -11.705 31.335 20.938 1.00 83.62 515 ILE A CA 1
ATOM 4314 C C . ILE A 1 515 ? -11.982 30.135 20.022 1.00 83.62 515 ILE A C 1
ATOM 4316 O O . ILE A 1 515 ? -11.057 29.605 19.416 1.00 83.62 515 ILE A O 1
ATOM 4320 N N . CYS A 1 516 ? -13.247 29.730 19.863 1.00 85.25 516 CYS A N 1
ATOM 4321 C CA . CYS A 1 516 ? -13.611 28.619 18.977 1.00 85.25 516 CYS A CA 1
ATOM 4322 C C . CYS A 1 516 ? -13.317 28.920 17.497 1.00 85.25 516 CYS A C 1
ATOM 4324 O O . CYS A 1 516 ? -12.896 28.026 16.764 1.00 85.25 516 CYS A O 1
ATOM 4326 N N . LEU A 1 517 ? -13.514 30.165 17.048 1.00 84.88 517 LEU A N 1
ATOM 4327 C CA . LEU A 1 517 ? -13.185 30.597 15.686 1.00 84.88 517 LEU A CA 1
ATOM 4328 C C . LEU A 1 517 ? -11.674 30.599 15.443 1.00 84.88 517 LEU A C 1
ATOM 4330 O O . LEU A 1 517 ? -11.224 30.048 14.439 1.00 84.88 517 LEU A O 1
ATOM 4334 N N . LEU A 1 518 ? -10.891 31.140 16.381 1.00 85.25 518 LEU A N 1
ATOM 4335 C CA . LEU A 1 518 ? -9.427 31.073 16.328 1.00 85.25 518 LEU A CA 1
ATOM 4336 C C . LEU A 1 518 ? -8.938 29.620 16.322 1.00 85.25 518 LEU A C 1
ATOM 4338 O O . LEU A 1 518 ? -8.060 29.268 15.535 1.00 85.25 518 LEU A O 1
ATOM 4342 N N . ALA A 1 519 ? -9.563 28.758 17.126 1.00 83.31 519 ALA A N 1
ATOM 4343 C CA . ALA A 1 519 ? -9.246 27.337 17.160 1.00 83.31 519 ALA A CA 1
ATOM 4344 C C . ALA A 1 519 ? -9.585 26.609 15.841 1.00 83.31 519 ALA A C 1
ATOM 4346 O O . ALA A 1 519 ? -8.930 25.646 15.459 1.00 83.31 519 ALA A O 1
ATOM 4347 N N . CYS A 1 520 ? -10.577 27.077 15.083 1.00 84.31 520 CYS A N 1
ATOM 4348 C CA . CYS A 1 520 ? -10.839 26.540 13.745 1.00 84.31 520 CYS A CA 1
ATOM 4349 C C . CYS A 1 520 ? -9.820 27.021 12.704 1.00 84.31 520 CYS A C 1
ATOM 4351 O O . CYS A 1 520 ? -9.493 26.273 11.784 1.00 84.31 520 CYS A O 1
ATOM 4353 N N . ALA A 1 521 ? -9.325 28.254 12.836 1.00 82.00 521 ALA A N 1
ATOM 4354 C CA . ALA A 1 521 ? -8.398 28.855 11.880 1.00 82.00 521 ALA A CA 1
ATOM 4355 C C . ALA A 1 521 ? -6.950 28.365 12.057 1.00 82.00 521 ALA A C 1
ATOM 4357 O O . ALA A 1 521 ? -6.240 28.174 11.070 1.00 82.00 521 ALA A O 1
ATOM 4358 N N . PHE A 1 522 ? -6.512 28.129 13.298 1.00 85.00 522 PHE A N 1
ATOM 4359 C CA . PHE A 1 522 ? -5.117 27.794 13.601 1.00 85.00 522 PHE A CA 1
ATOM 4360 C C . PHE A 1 522 ? -4.600 26.521 12.905 1.00 85.00 522 PHE A C 1
ATOM 4362 O O . PHE A 1 522 ? -3.508 26.589 12.341 1.00 85.00 522 PHE A O 1
ATOM 4369 N N . PRO A 1 523 ? -5.333 25.384 12.866 1.00 82.56 523 PRO A N 1
ATOM 4370 C CA . PRO A 1 523 ? -4.852 24.191 12.173 1.00 82.56 523 PRO A CA 1
ATOM 4371 C C . PRO A 1 523 ? -4.545 24.427 10.695 1.00 82.56 523 PRO A C 1
ATOM 4373 O O . PRO A 1 523 ? -3.523 23.959 10.202 1.00 82.56 523 PRO A O 1
ATOM 4376 N N . PHE A 1 524 ? -5.388 25.214 10.021 1.00 74.62 524 PHE A N 1
ATOM 4377 C CA . PHE A 1 524 ? -5.192 25.598 8.626 1.00 74.62 524 PHE A CA 1
ATOM 4378 C C . PHE A 1 524 ? -4.016 26.549 8.422 1.00 74.62 524 PHE A C 1
ATOM 4380 O O . PHE A 1 524 ? -3.302 26.421 7.433 1.00 74.62 524 PHE A O 1
ATOM 4387 N N . ALA A 1 525 ? -3.830 27.507 9.334 1.00 77.25 525 ALA A N 1
ATOM 4388 C CA . ALA A 1 525 ? -2.740 28.474 9.248 1.00 77.25 525 ALA A CA 1
ATOM 4389 C C . ALA A 1 525 ? -1.374 27.829 9.515 1.00 77.25 525 ALA A C 1
ATOM 4391 O O . ALA A 1 525 ? -0.386 28.211 8.897 1.00 77.25 525 ALA A O 1
ATOM 4392 N N . LYS A 1 526 ? -1.318 26.857 10.434 1.00 79.94 526 LYS A N 1
ATOM 4393 C CA . LYS A 1 526 ? -0.067 26.202 10.814 1.00 79.94 526 LYS A CA 1
ATOM 4394 C C . LYS A 1 526 ? 0.425 25.227 9.747 1.00 79.94 526 LYS A C 1
ATOM 4396 O O . LYS A 1 526 ? 1.608 25.235 9.426 1.00 79.94 526 LYS A O 1
ATOM 4401 N N . TYR A 1 527 ? -0.458 24.373 9.232 1.00 73.06 527 TYR A N 1
ATOM 4402 C CA . TYR A 1 527 ? -0.077 23.416 8.202 1.00 73.06 527 TYR A CA 1
ATOM 4403 C C . TYR A 1 527 ? -1.220 23.187 7.218 1.00 73.06 527 TYR A C 1
ATOM 4405 O O . TYR A 1 527 ? -2.216 22.526 7.523 1.00 73.06 527 TYR A O 1
ATOM 4413 N N . PHE A 1 528 ? -1.041 23.723 6.014 1.00 70.81 528 PHE A N 1
ATOM 4414 C CA . PHE A 1 528 ? -1.823 23.339 4.851 1.00 70.81 528 PHE A CA 1
ATOM 4415 C C . PHE A 1 528 ? -1.064 22.216 4.131 1.00 70.81 528 PHE A C 1
ATOM 4417 O O . PHE A 1 528 ? 0.131 22.397 3.901 1.00 70.81 528 PHE A O 1
ATOM 4424 N N . PRO A 1 529 ? -1.705 21.083 3.786 1.00 66.31 529 PRO A N 1
ATOM 4425 C CA . PRO A 1 529 ? -1.045 19.943 3.145 1.00 66.31 529 PRO A CA 1
ATOM 4426 C C . PRO A 1 529 ? -0.700 20.252 1.677 1.00 66.31 529 PRO A C 1
ATOM 4428 O O . PRO A 1 529 ? -1.293 19.714 0.746 1.00 66.31 529 PRO A O 1
ATOM 4431 N N . THR A 1 530 ? 0.197 21.220 1.461 1.00 62.38 530 THR A N 1
ATOM 4432 C CA . THR A 1 530 ? 0.622 21.689 0.139 1.00 62.38 530 THR A CA 1
ATOM 4433 C C . THR A 1 530 ? 1.282 20.560 -0.634 1.00 62.38 530 THR A C 1
ATOM 4435 O O . THR A 1 530 ? 0.902 20.339 -1.776 1.00 62.38 530 THR A O 1
ATOM 4438 N N . GLU A 1 531 ? 2.190 19.812 -0.001 1.00 59.50 531 GLU A N 1
ATOM 4439 C CA . GLU A 1 531 ? 2.938 18.717 -0.632 1.00 59.50 531 GLU A CA 1
ATOM 4440 C C . GLU A 1 531 ? 2.018 17.615 -1.172 1.00 59.50 531 GLU A C 1
ATOM 4442 O O . GLU A 1 531 ? 2.223 17.103 -2.268 1.00 59.50 531 GLU A O 1
ATOM 4447 N N . GLU A 1 532 ? 0.943 17.281 -0.462 1.00 58.78 532 GLU A N 1
ATOM 4448 C CA . GLU A 1 532 ? 0.016 16.224 -0.874 1.00 58.78 532 GLU A CA 1
ATOM 4449 C C . GLU A 1 532 ? -0.916 16.653 -2.007 1.00 58.78 532 GLU A C 1
ATOM 4451 O O . GLU A 1 532 ? -1.445 15.804 -2.732 1.00 58.78 532 GLU A O 1
ATOM 4456 N N . TYR A 1 533 ? -1.129 17.960 -2.158 1.00 59.16 533 TYR A N 1
ATOM 4457 C CA . TYR A 1 533 ? -1.833 18.532 -3.300 1.00 59.16 533 TYR A CA 1
ATOM 4458 C C . TYR A 1 533 ? -0.900 18.741 -4.506 1.00 59.16 533 TYR A C 1
ATOM 4460 O O . TYR A 1 533 ? -1.387 18.750 -5.636 1.00 59.16 533 TYR A O 1
ATOM 4468 N N . THR A 1 534 ? 0.415 18.872 -4.301 1.00 56.56 534 THR A N 1
ATOM 4469 C CA . THR A 1 534 ? 1.408 19.120 -5.363 1.00 56.56 534 THR A CA 1
ATOM 4470 C C . THR A 1 534 ? 2.035 17.850 -5.938 1.00 56.56 534 THR A C 1
ATOM 4472 O O . THR A 1 534 ? 2.166 17.734 -7.160 1.00 56.56 534 THR A O 1
ATOM 4475 N N . ASN A 1 535 ? 2.307 16.835 -5.115 1.00 54.78 535 ASN A N 1
ATOM 4476 C CA . ASN A 1 535 ? 2.950 15.572 -5.515 1.00 54.78 535 ASN A CA 1
ATOM 4477 C C . ASN A 1 535 ? 2.005 14.544 -6.159 1.00 54.78 535 ASN A C 1
ATOM 4479 O O . ASN A 1 535 ? 2.177 13.342 -6.000 1.00 54.78 535 ASN A O 1
ATOM 4483 N N . ILE A 1 536 ? 0.994 14.968 -6.921 1.00 53.97 536 ILE A N 1
ATOM 4484 C CA . ILE A 1 536 ? 0.078 14.004 -7.557 1.00 53.97 536 ILE A CA 1
ATOM 4485 C C . ILE A 1 536 ? 0.690 13.373 -8.826 1.00 53.97 536 ILE A C 1
ATOM 4487 O O . ILE A 1 536 ? 0.298 12.283 -9.229 1.00 53.97 536 ILE A O 1
ATOM 4491 N N . ALA A 1 537 ? 1.676 14.032 -9.446 1.00 44.28 537 ALA A N 1
ATOM 4492 C CA . ALA A 1 537 ? 2.306 13.584 -10.693 1.00 44.28 537 ALA A CA 1
ATOM 4493 C C . ALA A 1 537 ? 3.594 12.756 -10.500 1.00 44.28 537 ALA A C 1
ATOM 4495 O O . ALA A 1 537 ? 4.022 12.088 -11.434 1.00 44.28 537 ALA A O 1
ATOM 4496 N N . SER A 1 538 ? 4.210 12.770 -9.312 1.00 43.88 538 SER A N 1
ATOM 4497 C CA . SER A 1 538 ? 5.457 12.035 -9.026 1.00 43.88 538 SER A CA 1
ATOM 4498 C C . SER A 1 538 ? 5.246 10.546 -8.715 1.00 43.88 538 SER A C 1
ATOM 4500 O O . SER A 1 538 ? 6.215 9.803 -8.582 1.00 43.88 538 SER A O 1
ATOM 4502 N N . TYR A 1 539 ? 3.991 10.088 -8.659 1.00 48.91 539 TYR A N 1
ATOM 4503 C CA . TYR A 1 539 ? 3.606 8.686 -8.471 1.00 48.91 539 TYR A CA 1
ATOM 4504 C C . TYR A 1 539 ? 3.307 7.963 -9.790 1.00 48.91 539 TYR A C 1
ATOM 4506 O O . TYR A 1 539 ? 2.386 7.145 -9.862 1.00 48.91 539 TYR A O 1
ATOM 4514 N N . GLU A 1 540 ? 4.065 8.214 -10.860 1.00 48.81 540 GLU A N 1
ATOM 4515 C CA . GLU A 1 540 ? 4.151 7.160 -11.872 1.00 48.81 540 GLU A CA 1
ATOM 4516 C C . GLU A 1 540 ? 4.671 5.902 -11.164 1.00 48.81 540 GLU A C 1
ATOM 4518 O O . GLU A 1 540 ? 5.686 5.984 -10.465 1.00 48.81 540 GLU A O 1
ATOM 4523 N N . PRO A 1 541 ? 3.984 4.745 -11.267 1.00 55.50 541 PRO A N 1
ATOM 4524 C CA . PRO A 1 541 ? 4.537 3.511 -10.746 1.00 55.50 541 PRO A CA 1
ATOM 4525 C C . PRO A 1 541 ? 5.891 3.371 -11.425 1.00 55.50 541 PRO A C 1
ATOM 4527 O O . PRO A 1 541 ? 5.938 3.246 -12.649 1.00 55.50 541 PRO A O 1
ATOM 4530 N N . THR A 1 542 ? 6.976 3.426 -10.651 1.00 54.50 542 THR A N 1
ATOM 4531 C CA . THR A 1 542 ? 8.364 3.588 -11.129 1.00 54.50 542 THR A CA 1
ATOM 4532 C C . THR A 1 542 ? 8.839 2.478 -12.074 1.00 54.50 542 THR A C 1
ATOM 4534 O O . THR A 1 542 ? 9.989 2.455 -12.486 1.00 54.50 542 THR A O 1
ATOM 4537 N N . ASN A 1 543 ? 7.958 1.537 -12.419 1.00 69.50 543 ASN A N 1
ATOM 4538 C CA . ASN A 1 543 ? 8.194 0.371 -13.247 1.00 69.50 543 ASN A CA 1
ATOM 4539 C C . ASN A 1 543 ? 6.962 -0.042 -14.082 1.00 69.50 543 ASN A C 1
ATOM 4541 O O . ASN A 1 543 ? 6.854 -1.216 -14.429 1.00 69.50 543 ASN A O 1
ATOM 4545 N N . LEU A 1 544 ? 6.004 0.854 -14.358 1.00 77.44 544 LEU A N 1
ATOM 4546 C CA . LEU A 1 544 ? 4.790 0.487 -15.106 1.00 77.44 544 LEU A CA 1
ATOM 4547 C C . LEU A 1 544 ? 5.117 -0.095 -16.489 1.00 77.44 544 LEU A C 1
ATOM 4549 O O . LEU A 1 544 ? 4.596 -1.150 -16.832 1.00 77.44 544 LEU A O 1
ATOM 4553 N N . GLU A 1 545 ? 6.015 0.556 -17.231 1.00 79.56 545 GLU A N 1
ATOM 4554 C CA . GLU A 1 545 ? 6.486 0.118 -18.555 1.00 79.56 545 GLU A CA 1
ATOM 4555 C C . GLU A 1 545 ? 7.101 -1.291 -18.480 1.00 79.56 545 GLU A C 1
ATOM 4557 O O . GLU A 1 545 ? 6.638 -2.212 -19.144 1.00 79.56 545 GLU A O 1
ATOM 4562 N N . LYS A 1 546 ? 8.022 -1.519 -17.534 1.00 86.25 546 LYS A N 1
ATOM 4563 C CA . LYS A 1 546 ? 8.642 -2.838 -17.304 1.00 86.25 546 LYS A CA 1
ATOM 4564 C C . LYS A 1 546 ? 7.636 -3.918 -16.883 1.00 86.25 546 LYS A C 1
ATOM 4566 O O . LYS A 1 546 ? 7.836 -5.095 -17.178 1.00 86.25 546 LYS A O 1
ATOM 4571 N N . ASN A 1 547 ? 6.569 -3.556 -16.171 1.00 89.12 547 ASN A N 1
ATOM 4572 C CA . ASN A 1 547 ? 5.502 -4.497 -15.820 1.00 89.12 547 ASN A CA 1
ATOM 4573 C C . ASN A 1 547 ? 4.634 -4.844 -17.047 1.00 89.12 547 ASN A C 1
ATOM 4575 O O . ASN A 1 547 ? 4.253 -6.003 -17.208 1.00 89.12 547 ASN A O 1
ATOM 4579 N N . LEU A 1 548 ? 4.329 -3.857 -17.900 1.00 86.75 548 LEU A N 1
ATOM 4580 C CA . LEU A 1 548 ? 3.574 -4.046 -19.144 1.00 86.75 548 LEU A CA 1
ATOM 4581 C C . LEU A 1 548 ? 4.336 -4.938 -20.127 1.00 86.75 548 LEU A C 1
ATOM 4583 O O . LEU A 1 548 ? 3.751 -5.889 -20.646 1.00 86.75 548 LEU A O 1
ATOM 4587 N N . ASP A 1 549 ? 5.630 -4.679 -20.320 1.00 89.25 549 ASP A N 1
ATOM 4588 C CA . ASP A 1 549 ? 6.484 -5.458 -21.220 1.00 89.25 549 ASP A CA 1
ATOM 4589 C C . ASP A 1 549 ? 6.526 -6.935 -20.819 1.00 89.25 549 ASP A C 1
ATOM 4591 O O . ASP A 1 549 ? 6.356 -7.813 -21.667 1.00 89.25 549 ASP A O 1
ATOM 4595 N N . LEU A 1 550 ? 6.664 -7.215 -19.515 1.00 93.06 550 LEU A N 1
ATOM 4596 C CA . LEU A 1 550 ? 6.624 -8.580 -18.991 1.00 93.06 550 LEU A CA 1
ATOM 4597 C C . LEU A 1 550 ? 5.291 -9.259 -19.332 1.00 93.06 550 LEU A C 1
ATOM 4599 O O . LEU A 1 550 ? 5.285 -10.377 -19.839 1.00 93.06 550 LEU A O 1
ATOM 4603 N N . ILE A 1 551 ? 4.158 -8.602 -19.064 1.00 92.25 551 ILE A N 1
ATOM 4604 C CA . ILE A 1 551 ? 2.833 -9.190 -19.312 1.00 92.25 551 ILE A CA 1
ATOM 4605 C C . ILE A 1 551 ? 2.614 -9.443 -20.800 1.00 92.25 551 ILE A C 1
ATOM 4607 O O . ILE A 1 551 ? 2.112 -10.507 -21.163 1.00 92.25 551 ILE A O 1
ATOM 4611 N N . TYR A 1 552 ? 2.967 -8.483 -21.657 1.00 90.94 552 TYR A N 1
ATOM 4612 C CA . TYR A 1 552 ? 2.810 -8.624 -23.102 1.00 90.94 552 TYR A CA 1
ATOM 4613 C C . TYR A 1 552 ? 3.651 -9.787 -23.634 1.00 90.94 552 TYR A C 1
ATOM 4615 O O . TYR A 1 552 ? 3.142 -10.628 -24.381 1.00 90.94 552 TYR A O 1
ATOM 4623 N N . TRP A 1 553 ? 4.907 -9.883 -23.191 1.00 93.75 553 TRP A N 1
ATOM 4624 C CA . TRP A 1 553 ? 5.787 -10.983 -23.565 1.00 93.75 553 TRP A CA 1
ATOM 4625 C C . TRP A 1 553 ? 5.245 -12.330 -23.065 1.00 93.75 553 TRP A C 1
ATOM 4627 O O . TRP A 1 553 ? 5.160 -13.274 -23.849 1.00 93.75 553 TRP A O 1
ATOM 4637 N N . MET A 1 554 ? 4.797 -12.418 -21.807 1.00 94.06 554 MET A N 1
ATOM 4638 C CA . MET A 1 554 ? 4.264 -13.663 -21.236 1.00 94.06 554 MET A CA 1
ATOM 4639 C C . MET A 1 554 ? 2.982 -14.125 -21.933 1.00 94.06 554 MET A C 1
ATOM 4641 O O . MET A 1 554 ? 2.877 -15.300 -22.257 1.00 94.06 554 MET A O 1
ATOM 4645 N N . LYS A 1 555 ? 2.036 -13.220 -22.221 1.00 92.12 555 LYS A N 1
ATOM 4646 C CA . LYS A 1 555 ? 0.797 -13.554 -22.953 1.00 92.12 555 LYS A CA 1
ATOM 4647 C C . LYS A 1 555 ? 1.051 -14.053 -24.375 1.00 92.12 555 LYS A C 1
ATOM 4649 O O . LYS A 1 555 ? 0.213 -14.750 -24.930 1.00 92.12 555 LYS A O 1
ATOM 4654 N N . THR A 1 556 ? 2.172 -13.653 -24.973 1.00 92.88 556 THR A N 1
ATOM 4655 C CA . THR A 1 556 ? 2.526 -14.029 -26.347 1.00 92.88 556 THR A CA 1
ATOM 4656 C C . THR A 1 556 ? 3.307 -15.343 -26.398 1.00 92.88 556 THR A C 1
ATOM 4658 O O . THR A 1 556 ? 3.160 -16.095 -27.356 1.00 92.88 556 THR A O 1
ATOM 4661 N N . ASN A 1 557 ? 4.140 -15.619 -25.388 1.00 93.19 557 ASN A N 1
ATOM 4662 C CA . ASN A 1 557 ? 5.120 -16.711 -25.420 1.00 93.19 557 ASN A CA 1
ATOM 4663 C C . ASN A 1 557 ? 4.819 -17.880 -24.461 1.00 93.19 557 ASN A C 1
ATOM 4665 O O . ASN A 1 557 ? 5.483 -18.910 -24.559 1.00 93.19 557 ASN A O 1
ATOM 4669 N N . ILE A 1 558 ? 3.878 -17.736 -23.521 1.00 93.19 558 ILE A N 1
ATOM 4670 C CA . ILE A 1 558 ? 3.522 -18.769 -22.532 1.00 93.19 558 ILE A CA 1
ATOM 4671 C C . ILE A 1 558 ? 2.026 -19.077 -22.637 1.00 93.19 558 ILE A C 1
ATOM 4673 O O . ILE A 1 558 ? 1.205 -18.164 -22.726 1.00 93.19 558 ILE A O 1
ATOM 4677 N N . GLU A 1 559 ? 1.677 -20.363 -22.599 1.00 92.06 559 GLU A N 1
ATOM 4678 C CA . GLU A 1 559 ? 0.289 -20.829 -22.643 1.00 92.06 559 GLU A CA 1
ATOM 4679 C C . GLU A 1 559 ? -0.503 -20.407 -21.395 1.00 92.06 559 GLU A C 1
ATOM 4681 O O . GLU A 1 559 ? -0.011 -20.461 -20.264 1.00 92.06 559 GLU A O 1
ATOM 4686 N N . GLU A 1 560 ? -1.754 -19.979 -21.588 1.00 89.25 560 GLU A N 1
ATOM 4687 C CA . GLU A 1 560 ? -2.621 -19.605 -20.471 1.00 89.25 560 GLU A CA 1
ATOM 4688 C C . GLU A 1 560 ? -2.884 -20.799 -19.538 1.00 89.25 560 GLU A C 1
ATOM 4690 O O . GLU A 1 560 ? -3.069 -21.929 -19.977 1.00 89.25 560 GLU A O 1
ATOM 4695 N N . GLY A 1 561 ? -2.935 -20.541 -18.227 1.00 89.75 561 GLY A N 1
ATOM 4696 C CA . GLY A 1 561 ? -3.167 -21.576 -17.214 1.00 89.75 561 GLY A CA 1
ATOM 4697 C C . GLY A 1 561 ? -1.910 -22.311 -16.734 1.00 89.75 561 GLY A C 1
ATOM 4698 O O . GLY A 1 561 ? -2.007 -23.072 -15.768 1.00 89.75 561 GLY A O 1
ATOM 4699 N N . GLU A 1 562 ? -0.740 -22.045 -17.323 1.00 93.25 562 GLU A N 1
ATOM 4700 C CA . GLU A 1 562 ? 0.538 -22.561 -16.821 1.00 93.25 562 GLU A CA 1
ATOM 4701 C C . GLU A 1 562 ? 0.821 -22.082 -15.381 1.00 93.25 562 GLU A C 1
ATOM 4703 O O . GLU A 1 562 ? 0.524 -20.927 -15.031 1.00 93.25 562 GLU A O 1
ATOM 4708 N N . PRO A 1 563 ? 1.386 -22.950 -14.519 1.00 94.06 563 PRO A N 1
ATOM 4709 C CA . PRO A 1 563 ? 1.739 -22.597 -13.157 1.00 94.06 563 PRO A CA 1
ATOM 4710 C C . PRO A 1 563 ? 3.072 -21.845 -13.095 1.00 94.06 563 PRO A C 1
ATOM 4712 O O . PRO A 1 563 ? 4.087 -22.256 -13.663 1.00 94.06 563 PRO A O 1
ATOM 4715 N N . ILE A 1 564 ? 3.069 -20.740 -12.353 1.00 94.56 564 ILE A N 1
ATOM 4716 C CA . ILE A 1 564 ? 4.181 -19.803 -12.233 1.00 94.56 564 ILE A CA 1
ATOM 4717 C C . ILE A 1 564 ? 4.473 -19.537 -10.762 1.00 94.56 564 ILE A C 1
ATOM 4719 O O . ILE A 1 564 ? 3.583 -19.272 -9.947 1.00 94.56 564 ILE A O 1
ATOM 4723 N N . ILE A 1 565 ? 5.759 -19.545 -10.429 1.00 93.00 565 ILE A N 1
ATOM 4724 C CA . ILE A 1 565 ? 6.251 -19.114 -9.125 1.00 93.00 565 ILE A CA 1
ATOM 4725 C C . ILE A 1 565 ? 6.994 -17.776 -9.266 1.00 93.00 565 ILE A C 1
ATOM 4727 O O . ILE A 1 565 ? 7.788 -17.563 -10.185 1.00 93.00 565 ILE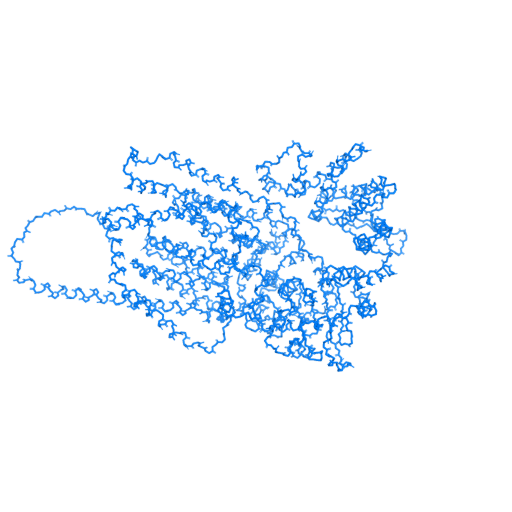 A O 1
ATOM 4731 N N . THR A 1 566 ? 6.693 -16.836 -8.375 1.00 93.31 566 THR A N 1
ATOM 4732 C CA . THR A 1 566 ? 7.234 -15.472 -8.393 1.00 93.31 566 THR A CA 1
ATOM 4733 C C . THR A 1 566 ? 7.114 -14.835 -7.008 1.00 93.31 566 THR A C 1
ATOM 4735 O O . THR A 1 566 ? 6.505 -15.431 -6.123 1.00 93.31 566 THR A O 1
ATOM 4738 N N . ASP A 1 567 ? 7.676 -13.643 -6.789 1.00 90.50 567 ASP A N 1
ATOM 4739 C CA . ASP A 1 567 ? 7.553 -12.963 -5.502 1.00 90.50 567 ASP A CA 1
ATOM 4740 C C . ASP A 1 567 ? 6.151 -12.379 -5.268 1.00 90.50 567 ASP A C 1
ATOM 4742 O O . ASP A 1 567 ? 5.365 -12.142 -6.185 1.00 90.50 567 ASP A O 1
ATOM 4746 N N . ILE A 1 568 ? 5.849 -12.107 -3.997 1.00 88.88 568 ILE A N 1
ATOM 4747 C CA . ILE A 1 568 ? 4.545 -11.624 -3.521 1.00 88.88 568 ILE A CA 1
ATOM 4748 C C . ILE A 1 568 ? 3.953 -10.466 -4.360 1.00 88.88 568 ILE A C 1
ATOM 4750 O O . ILE A 1 568 ? 2.822 -10.598 -4.837 1.00 88.88 568 ILE A O 1
ATOM 4754 N N . PRO A 1 569 ? 4.648 -9.332 -4.581 1.00 88.69 569 PRO A N 1
ATOM 4755 C CA . PRO A 1 569 ? 4.056 -8.231 -5.339 1.00 88.69 569 PRO A CA 1
ATOM 4756 C C . PRO A 1 569 ? 3.821 -8.597 -6.810 1.00 88.69 569 PRO A C 1
ATOM 4758 O O . PRO A 1 569 ? 2.819 -8.171 -7.382 1.00 88.69 569 PRO A O 1
ATOM 4761 N N . THR A 1 570 ? 4.699 -9.411 -7.402 1.00 91.38 570 THR A N 1
ATOM 4762 C CA . THR A 1 570 ? 4.612 -9.812 -8.811 1.00 91.38 570 THR A CA 1
ATOM 4763 C C . THR A 1 570 ? 3.467 -10.785 -9.052 1.00 91.38 570 THR A C 1
ATOM 4765 O O . THR A 1 570 ? 2.684 -10.593 -9.980 1.00 91.38 570 THR A O 1
ATOM 4768 N N . SER A 1 571 ? 3.285 -11.757 -8.155 1.00 93.50 571 SER A N 1
ATOM 4769 C CA . SER A 1 571 ? 2.153 -12.693 -8.212 1.00 93.50 571 SER A CA 1
ATOM 4770 C C . SER A 1 571 ? 0.814 -11.951 -8.229 1.00 93.50 571 SER A C 1
ATOM 4772 O O . SER A 1 571 ? -0.064 -12.253 -9.029 1.00 93.50 571 SER A O 1
ATOM 4774 N N . SER A 1 572 ? 0.679 -10.900 -7.421 1.00 91.44 572 SER A N 1
ATOM 4775 C CA . SER A 1 572 ? -0.587 -10.190 -7.251 1.00 91.44 572 SER A CA 1
ATOM 4776 C C . SER A 1 572 ? -1.066 -9.496 -8.531 1.00 91.44 572 SER A C 1
ATOM 4778 O O . SER A 1 572 ? -2.232 -9.629 -8.905 1.00 91.44 572 SER A O 1
ATOM 4780 N N . PHE A 1 573 ? -0.182 -8.775 -9.231 1.00 90.06 573 PHE A N 1
ATOM 4781 C CA . PHE A 1 573 ? -0.573 -8.105 -10.474 1.00 90.06 573 PHE A CA 1
ATOM 4782 C C . PHE A 1 573 ? -0.650 -9.080 -11.654 1.00 90.06 573 PHE A C 1
ATOM 4784 O O . PHE A 1 573 ? -1.502 -8.894 -12.526 1.00 90.06 573 PHE A O 1
ATOM 4791 N N . LEU A 1 574 ? 0.179 -10.136 -11.684 1.00 92.94 574 LEU A N 1
ATOM 4792 C CA . LEU A 1 574 ? 0.045 -11.198 -12.685 1.00 92.94 574 LEU A CA 1
ATOM 4793 C C . LEU A 1 574 ? -1.324 -11.870 -12.554 1.00 92.94 574 LEU A C 1
ATOM 4795 O O . LEU A 1 574 ? -2.006 -12.030 -13.564 1.00 92.94 574 LEU A O 1
ATOM 4799 N N . ARG A 1 575 ? -1.800 -12.131 -11.328 1.00 93.12 575 ARG A N 1
ATOM 4800 C CA . ARG A 1 575 ? -3.156 -12.652 -11.091 1.00 93.12 575 ARG A CA 1
ATOM 4801 C C . ARG A 1 575 ? -4.241 -11.736 -11.658 1.00 93.12 575 ARG A C 1
ATOM 4803 O O . ARG A 1 575 ? -5.201 -12.204 -12.260 1.00 93.12 575 ARG A O 1
ATOM 4810 N N . ALA A 1 576 ? -4.101 -10.427 -11.458 1.00 91.12 576 ALA A N 1
ATOM 4811 C CA . ALA A 1 576 ? -5.088 -9.445 -11.906 1.00 91.12 576 ALA A CA 1
ATOM 4812 C C . ALA A 1 576 ? -5.124 -9.269 -13.438 1.00 91.12 576 ALA A C 1
ATOM 4814 O O . ALA A 1 576 ? -6.150 -8.880 -14.002 1.00 91.12 576 ALA A O 1
ATOM 4815 N N . THR A 1 577 ? -4.009 -9.529 -14.125 1.00 90.81 577 THR A N 1
ATOM 4816 C CA . THR A 1 577 ? -3.822 -9.191 -15.549 1.00 90.81 577 THR A CA 1
ATOM 4817 C C . THR A 1 577 ? -3.768 -10.399 -16.488 1.00 90.81 577 THR A C 1
ATOM 4819 O O . THR A 1 577 ? -3.971 -10.228 -17.696 1.00 90.81 577 THR A O 1
ATOM 4822 N N . THR A 1 578 ? -3.531 -11.603 -15.959 1.00 92.00 578 THR A N 1
ATOM 4823 C CA . THR A 1 578 ? -3.317 -12.851 -16.713 1.00 92.00 578 THR A CA 1
ATOM 4824 C C . THR A 1 578 ? -4.089 -14.026 -16.106 1.00 92.00 578 THR A C 1
ATOM 4826 O O . THR A 1 578 ? -4.493 -13.973 -14.946 1.00 92.00 578 THR A O 1
ATOM 4829 N N . ASN A 1 579 ? -4.248 -15.109 -16.871 1.00 91.94 579 ASN A N 1
ATOM 4830 C CA . ASN A 1 579 ? -4.918 -16.341 -16.436 1.00 91.94 579 ASN A CA 1
ATOM 4831 C C . ASN A 1 579 ? -3.951 -17.410 -15.886 1.00 91.94 579 ASN A C 1
ATOM 4833 O O . ASN A 1 579 ? -4.347 -18.558 -15.709 1.00 91.94 579 ASN A O 1
ATOM 4837 N N . PHE A 1 580 ? -2.690 -17.059 -15.608 1.00 94.44 580 PHE A N 1
ATOM 4838 C CA . PHE A 1 580 ? -1.718 -18.000 -15.041 1.00 94.44 580 PHE A CA 1
ATOM 4839 C C . PHE A 1 580 ? -2.117 -18.463 -13.636 1.00 94.44 580 PHE A C 1
ATOM 4841 O O . PHE A 1 580 ? -2.793 -17.739 -12.892 1.00 94.44 580 PHE A O 1
ATOM 4848 N N . LYS A 1 581 ? -1.665 -19.665 -13.268 1.00 94.94 581 LYS A N 1
ATOM 4849 C CA . LYS A 1 581 ? -1.818 -20.206 -11.914 1.00 94.94 581 LYS A CA 1
ATOM 4850 C C . LYS A 1 581 ? -0.601 -19.819 -11.088 1.00 94.94 581 LYS A C 1
ATOM 4852 O O . LYS A 1 581 ? 0.528 -19.945 -11.545 1.00 94.94 581 LYS A O 1
ATOM 4857 N N . LEU A 1 582 ? -0.810 -19.333 -9.876 1.00 95.44 582 LEU A N 1
ATOM 4858 C CA . LEU A 1 582 ? 0.248 -18.810 -9.022 1.00 95.44 582 LEU A CA 1
ATOM 4859 C C . LEU A 1 582 ? 0.434 -19.702 -7.805 1.00 95.44 582 LEU A C 1
ATOM 4861 O O . LEU A 1 582 ? -0.527 -20.190 -7.215 1.00 95.44 582 LEU A O 1
ATOM 4865 N N . VAL A 1 583 ? 1.695 -19.903 -7.428 1.00 93.75 583 VAL A N 1
ATOM 4866 C CA . VAL A 1 583 ? 2.051 -20.702 -6.246 1.00 93.75 583 VAL A CA 1
ATOM 4867 C C . VAL A 1 583 ? 1.882 -19.915 -4.950 1.00 93.75 583 VAL A C 1
ATOM 4869 O O . VAL A 1 583 ? 1.577 -20.494 -3.911 1.00 93.75 583 VAL A O 1
ATOM 4872 N N . LEU A 1 584 ? 2.123 -18.607 -4.970 1.00 92.75 584 LEU A N 1
ATOM 4873 C CA . LEU A 1 584 ? 2.055 -17.771 -3.776 1.00 92.75 584 LEU A CA 1
ATOM 4874 C C . LEU A 1 584 ? 1.404 -16.427 -4.082 1.00 92.75 584 LEU A C 1
ATOM 4876 O O . LEU A 1 584 ? 1.300 -16.027 -5.238 1.00 92.75 584 LEU A O 1
ATOM 4880 N N . HIS A 1 585 ? 0.975 -15.741 -3.026 1.00 91.69 585 HIS A N 1
ATOM 4881 C CA . HIS A 1 585 ? 0.213 -14.495 -3.075 1.00 91.69 585 HIS A CA 1
ATOM 4882 C C . HIS A 1 585 ? 0.480 -13.675 -1.784 1.00 91.69 585 HIS A C 1
ATOM 4884 O O . HIS A 1 585 ? 1.251 -14.121 -0.929 1.00 91.69 585 HIS A O 1
ATOM 4890 N N . PRO A 1 586 ? -0.084 -12.462 -1.605 1.00 87.69 586 PRO A N 1
ATOM 4891 C CA . PRO A 1 586 ? 0.328 -11.554 -0.529 1.00 87.69 586 PRO A CA 1
ATOM 4892 C C . PRO A 1 586 ? -0.278 -11.831 0.851 1.00 87.69 586 PRO A C 1
ATOM 4894 O O . PRO A 1 586 ? 0.124 -11.184 1.815 1.00 87.69 586 PRO A O 1
ATOM 4897 N N . GLN A 1 587 ? -1.218 -12.768 0.981 1.00 84.69 587 GLN A N 1
ATOM 4898 C CA . GLN A 1 587 ? -1.959 -12.978 2.231 1.00 84.69 587 GLN A CA 1
ATOM 4899 C C . GLN A 1 587 ? -1.204 -13.921 3.193 1.00 84.69 587 GLN A C 1
ATOM 4901 O O . GLN A 1 587 ? -1.527 -15.100 3.332 1.00 84.69 587 GLN A O 1
ATOM 4906 N N . TYR A 1 588 ? -0.162 -13.378 3.835 1.00 78.50 588 TYR A N 1
ATOM 4907 C CA . TYR A 1 588 ? 0.863 -14.063 4.649 1.00 78.50 588 TYR A CA 1
ATOM 4908 C C . TYR A 1 588 ? 0.367 -14.697 5.972 1.00 78.50 588 TYR A C 1
ATOM 4910 O O . TYR A 1 588 ? 1.147 -15.227 6.773 1.00 78.50 588 TYR A O 1
ATOM 4918 N N . GLU A 1 589 ? -0.933 -14.648 6.245 1.00 75.00 589 GLU A N 1
ATOM 4919 C CA . GLU A 1 589 ? -1.544 -15.125 7.486 1.00 75.00 589 GLU A CA 1
ATOM 4920 C C . GLU A 1 589 ? -1.557 -16.654 7.589 1.00 75.00 589 GLU A C 1
ATOM 4922 O O . GLU A 1 589 ? -1.520 -17.190 8.698 1.00 75.00 589 GLU A O 1
ATOM 4927 N N . ASP A 1 590 ? -1.531 -17.370 6.465 1.00 81.50 590 ASP A N 1
ATOM 4928 C CA . ASP A 1 590 ? -1.504 -18.832 6.463 1.00 81.50 590 ASP A CA 1
ATOM 4929 C C . ASP A 1 590 ? -0.133 -19.420 6.786 1.00 81.50 590 ASP A C 1
ATOM 4931 O O . ASP A 1 590 ? 0.867 -19.039 6.183 1.00 81.50 590 ASP A O 1
ATOM 4935 N N . VAL A 1 591 ? -0.083 -20.452 7.630 1.00 81.19 591 VAL A N 1
ATOM 4936 C CA . VAL A 1 591 ? 1.155 -21.221 7.870 1.00 81.19 591 VAL A CA 1
ATOM 4937 C C . VAL A 1 591 ? 1.669 -21.857 6.573 1.00 81.19 591 VAL A C 1
ATOM 4939 O O . VAL A 1 591 ? 2.868 -21.863 6.299 1.00 81.19 591 VAL A O 1
ATOM 4942 N N . THR A 1 592 ? 0.745 -22.388 5.775 1.00 84.94 592 THR A N 1
ATOM 4943 C CA . THR A 1 592 ? 1.001 -23.040 4.486 1.00 84.94 592 THR A CA 1
ATOM 4944 C C . THR A 1 592 ? 1.626 -22.064 3.481 1.00 84.94 592 THR A C 1
ATOM 4946 O O . THR A 1 592 ? 2.691 -22.341 2.922 1.00 84.94 592 THR A O 1
ATOM 4949 N N . LEU A 1 593 ? 1.059 -20.861 3.352 1.00 87.56 593 LEU A N 1
ATOM 4950 C CA . LEU A 1 593 ? 1.604 -19.823 2.483 1.00 87.56 593 LEU A CA 1
ATOM 4951 C C . LEU A 1 593 ? 2.956 -19.291 2.961 1.00 87.56 593 LEU A C 1
ATOM 4953 O O . LEU A 1 593 ? 3.840 -19.071 2.137 1.00 87.56 593 LEU A O 1
ATOM 4957 N N . ARG A 1 594 ? 3.169 -19.134 4.274 1.00 87.25 594 ARG A N 1
ATOM 4958 C CA . ARG A 1 594 ? 4.488 -18.739 4.802 1.00 87.25 594 ARG A CA 1
ATOM 4959 C C . ARG A 1 594 ? 5.587 -19.706 4.373 1.00 87.25 594 ARG A C 1
ATOM 4961 O O . ARG A 1 594 ? 6.657 -19.259 3.968 1.00 87.25 594 ARG A O 1
ATOM 4968 N N . LYS A 1 595 ? 5.304 -21.013 4.368 1.00 88.38 595 LYS A N 1
ATOM 4969 C CA . LYS A 1 595 ? 6.231 -22.030 3.841 1.00 88.38 595 LYS A CA 1
ATOM 4970 C C . LYS A 1 595 ? 6.463 -21.871 2.335 1.00 88.38 595 LYS A C 1
ATOM 4972 O O . LYS A 1 595 ? 7.608 -21.915 1.909 1.00 88.38 595 LYS A O 1
ATOM 4977 N N . ARG A 1 596 ? 5.421 -21.608 1.538 1.00 91.06 596 ARG A N 1
ATOM 4978 C CA . ARG A 1 596 ? 5.557 -21.316 0.092 1.00 91.06 596 ARG A CA 1
ATOM 4979 C C . ARG A 1 596 ? 6.428 -20.080 -0.170 1.00 91.06 596 ARG A C 1
ATOM 4981 O O . ARG A 1 596 ? 7.222 -20.062 -1.106 1.00 91.06 596 ARG A O 1
ATOM 4988 N N . VAL A 1 597 ? 6.323 -19.054 0.677 1.00 90.75 597 VAL A N 1
ATOM 4989 C CA . VAL A 1 597 ? 7.196 -17.874 0.607 1.00 90.75 597 VAL A CA 1
ATOM 4990 C C . VAL A 1 597 ? 8.627 -18.227 1.004 1.00 90.75 597 VAL A C 1
ATOM 4992 O O . VAL A 1 597 ? 9.543 -17.844 0.285 1.00 90.75 597 VAL A O 1
ATOM 4995 N N . GLN A 1 598 ? 8.844 -18.982 2.086 1.00 89.56 598 GLN A N 1
ATOM 4996 C CA . GLN A 1 598 ? 10.179 -19.496 2.428 1.00 89.56 598 GLN A CA 1
ATOM 4997 C C . GLN A 1 598 ? 10.798 -20.273 1.263 1.00 89.56 598 GLN A C 1
ATOM 4999 O O . GLN A 1 598 ? 11.951 -20.018 0.918 1.00 89.56 598 GLN A O 1
ATOM 5004 N N . ASP A 1 599 ? 10.014 -21.139 0.615 1.00 89.75 599 ASP A N 1
ATOM 5005 C CA . ASP A 1 599 ? 10.445 -21.900 -0.555 1.00 89.75 599 ASP A CA 1
ATOM 5006 C C . ASP A 1 599 ? 10.880 -20.980 -1.696 1.00 89.75 599 ASP A C 1
ATOM 5008 O O . ASP A 1 599 ? 11.945 -21.179 -2.264 1.00 89.75 599 ASP A O 1
ATOM 5012 N N . TYR A 1 600 ? 10.126 -19.919 -1.995 1.00 90.25 600 TYR A N 1
ATOM 5013 C CA . TYR A 1 600 ? 10.546 -18.924 -2.987 1.00 90.25 600 TYR A CA 1
ATOM 5014 C C . TYR A 1 600 ? 11.891 -18.269 -2.628 1.00 90.25 600 TYR A C 1
ATOM 5016 O O . TYR A 1 600 ? 12.753 -18.101 -3.492 1.00 90.25 600 TYR A O 1
ATOM 5024 N N . TYR A 1 601 ? 12.105 -17.925 -1.353 1.00 89.56 601 TYR A N 1
ATOM 5025 C CA . TYR A 1 601 ? 13.367 -17.332 -0.891 1.00 89.56 601 TYR A CA 1
ATOM 5026 C C . TYR A 1 601 ? 14.548 -18.311 -0.911 1.00 89.56 601 TYR A C 1
ATOM 5028 O O . TYR A 1 601 ? 15.692 -17.855 -0.837 1.00 89.56 601 TYR A O 1
ATOM 5036 N N . MET A 1 602 ? 14.327 -19.619 -1.092 1.00 87.88 602 MET A N 1
ATOM 5037 C CA . MET A 1 602 ? 15.420 -20.562 -1.363 1.00 87.88 602 MET A CA 1
ATOM 5038 C C . MET A 1 602 ? 16.162 -20.199 -2.654 1.00 87.88 602 MET A C 1
ATOM 5040 O O . MET A 1 602 ? 17.355 -20.479 -2.759 1.00 87.88 602 MET A O 1
ATOM 5044 N N . LEU A 1 603 ? 15.509 -19.505 -3.599 1.00 86.44 603 LEU A N 1
ATOM 5045 C CA . LEU A 1 603 ? 16.159 -18.961 -4.793 1.00 86.44 603 LEU A CA 1
ATOM 5046 C C . LEU A 1 603 ? 17.297 -17.982 -4.438 1.00 86.44 603 LEU A C 1
ATOM 5048 O O . LEU A 1 603 ? 18.329 -17.957 -5.101 1.00 86.44 603 LEU A O 1
ATOM 5052 N N . SER A 1 604 ? 17.138 -17.200 -3.371 1.00 87.75 604 SER A N 1
ATOM 5053 C CA . SER A 1 604 ? 18.163 -16.279 -2.863 1.00 87.75 604 SER A CA 1
ATOM 5054 C C . SER A 1 604 ? 19.194 -16.965 -1.948 1.00 87.75 604 SER A C 1
ATOM 5056 O O . SER A 1 604 ? 20.137 -16.312 -1.503 1.00 87.75 604 SER A O 1
ATOM 5058 N N . GLY A 1 605 ? 19.026 -18.262 -1.666 1.00 87.56 605 GLY A N 1
ATOM 5059 C CA . GLY A 1 605 ? 19.927 -19.083 -0.854 1.00 87.56 605 GLY A CA 1
ATOM 5060 C C . GLY A 1 605 ? 20.965 -19.855 -1.677 1.00 87.56 605 GLY A C 1
ATOM 5061 O O . GLY A 1 605 ? 21.271 -19.502 -2.816 1.00 87.56 605 GLY A O 1
ATOM 5062 N N . CYS A 1 606 ? 21.496 -20.928 -1.090 1.00 85.19 606 CYS A N 1
ATOM 5063 C CA . CYS A 1 606 ? 22.491 -21.826 -1.682 1.00 85.19 606 CYS A CA 1
ATOM 5064 C C . CYS A 1 606 ? 21.942 -23.255 -1.854 1.00 85.19 606 CYS A C 1
ATOM 5066 O O . CYS A 1 606 ? 22.502 -24.209 -1.318 1.00 85.19 606 CYS A O 1
ATOM 5068 N N . ILE A 1 607 ? 20.822 -23.404 -2.569 1.00 83.50 607 ILE A N 1
ATOM 5069 C CA . ILE A 1 607 ? 20.234 -24.713 -2.891 1.00 83.50 607 ILE A CA 1
ATOM 5070 C C . ILE A 1 607 ? 20.922 -25.412 -4.092 1.00 83.50 607 ILE A C 1
ATOM 5072 O O . ILE A 1 607 ? 20.846 -24.900 -5.208 1.00 83.50 607 ILE A O 1
ATOM 5076 N N . PRO A 1 608 ? 21.497 -26.622 -3.928 1.00 78.12 608 PRO A N 1
ATOM 5077 C CA . PRO A 1 608 ? 22.089 -27.393 -5.025 1.00 78.12 608 PRO A CA 1
ATOM 5078 C C . PRO A 1 608 ? 21.214 -27.485 -6.284 1.00 78.12 608 PRO A C 1
ATOM 5080 O O . PRO A 1 608 ? 19.994 -27.649 -6.205 1.00 78.12 608 PRO A O 1
ATOM 5083 N N . PHE A 1 609 ? 21.848 -27.434 -7.458 1.00 73.00 609 PHE A N 1
ATOM 5084 C CA . PHE A 1 609 ? 21.167 -27.314 -8.750 1.00 73.00 609 PHE A CA 1
ATOM 5085 C C . PHE A 1 609 ? 20.133 -28.410 -9.026 1.00 73.00 609 PHE A C 1
ATOM 5087 O O . PHE A 1 609 ? 18.974 -28.113 -9.320 1.00 73.00 609 PHE A O 1
ATOM 5094 N N . ASN A 1 610 ? 20.543 -29.675 -8.915 1.00 71.19 610 ASN A N 1
ATOM 5095 C CA . ASN A 1 610 ? 19.667 -30.820 -9.172 1.00 71.19 610 ASN A CA 1
ATOM 5096 C C . ASN A 1 610 ? 18.460 -30.838 -8.229 1.00 71.19 610 ASN A C 1
ATOM 5098 O O . ASN A 1 610 ? 17.353 -31.214 -8.618 1.00 71.19 610 ASN A O 1
ATOM 5102 N N . GLU A 1 611 ? 18.680 -30.409 -6.989 1.00 77.06 611 GLU A N 1
ATOM 5103 C CA . GLU A 1 611 ? 17.671 -30.441 -5.945 1.00 77.06 611 GLU A CA 1
ATOM 5104 C C . GLU A 1 611 ? 16.681 -29.289 -6.079 1.00 77.06 611 GLU A C 1
ATOM 5106 O O . GLU A 1 611 ? 15.494 -29.518 -5.887 1.00 77.06 611 GLU A O 1
ATOM 5111 N N . ALA A 1 612 ? 17.108 -28.091 -6.496 1.00 79.25 612 ALA A N 1
ATOM 5112 C CA . ALA A 1 612 ? 16.206 -26.960 -6.729 1.00 79.25 612 ALA A CA 1
ATOM 5113 C C . ALA A 1 612 ? 15.130 -27.297 -7.766 1.00 79.25 612 ALA A C 1
ATOM 5115 O O . ALA A 1 612 ? 13.932 -27.180 -7.502 1.00 79.25 612 ALA A O 1
ATOM 5116 N N . LYS A 1 613 ? 15.555 -27.762 -8.944 1.00 76.25 613 LYS A N 1
ATOM 5117 C CA . LYS A 1 613 ? 14.642 -28.114 -10.034 1.00 76.25 613 LYS A CA 1
ATOM 5118 C C . LYS A 1 613 ? 13.702 -29.248 -9.634 1.00 76.25 613 LYS A C 1
ATOM 5120 O O . LYS A 1 613 ? 12.496 -29.136 -9.848 1.00 76.25 613 LYS A O 1
ATOM 5125 N N . LYS A 1 614 ? 14.248 -30.309 -9.030 1.00 79.25 614 LYS A N 1
ATOM 5126 C CA . LYS A 1 614 ? 13.457 -31.436 -8.529 1.00 79.25 614 LYS A CA 1
ATOM 5127 C C . LYS A 1 614 ? 12.450 -30.974 -7.478 1.00 79.25 614 LYS A C 1
ATOM 5129 O O . LYS A 1 614 ? 11.279 -31.301 -7.580 1.00 79.25 614 LYS A O 1
ATOM 5134 N N . TYR A 1 615 ? 12.868 -30.137 -6.534 1.00 85.69 615 TYR A N 1
ATOM 5135 C CA . TYR A 1 615 ? 12.010 -29.627 -5.471 1.00 85.69 615 TYR A CA 1
ATOM 5136 C C . TYR A 1 615 ? 10.810 -28.850 -6.014 1.00 85.69 615 TYR A C 1
ATOM 5138 O O . TYR A 1 615 ? 9.674 -29.167 -5.669 1.00 85.69 615 TYR A O 1
ATOM 5146 N N . TYR A 1 616 ? 11.025 -27.864 -6.892 1.00 86.88 616 TYR A N 1
ATOM 5147 C CA . TYR A 1 616 ? 9.914 -27.069 -7.430 1.00 86.88 616 TYR A CA 1
ATOM 5148 C C . TYR A 1 616 ? 9.015 -27.872 -8.373 1.00 86.88 616 TYR A C 1
ATOM 5150 O O . TYR A 1 616 ? 7.796 -27.671 -8.363 1.00 86.88 616 TYR A O 1
ATOM 5158 N N . LYS A 1 617 ? 9.583 -28.796 -9.158 1.00 85.06 617 LYS A N 1
ATOM 5159 C CA . LYS A 1 617 ? 8.798 -29.643 -10.060 1.00 85.06 617 LYS A CA 1
ATOM 5160 C C . LYS A 1 617 ? 7.983 -30.685 -9.291 1.00 85.06 617 LYS A C 1
ATOM 5162 O O . LYS A 1 617 ? 6.790 -30.797 -9.545 1.00 85.06 617 LYS A O 1
ATOM 5167 N N . ASP A 1 618 ? 8.578 -31.367 -8.317 1.00 86.00 618 ASP A N 1
ATOM 5168 C CA . ASP A 1 618 ? 7.905 -32.403 -7.525 1.00 86.00 618 ASP A CA 1
ATOM 5169 C C . ASP A 1 618 ? 6.864 -31.799 -6.572 1.00 86.00 618 ASP A C 1
ATOM 5171 O O . ASP A 1 618 ? 5.787 -32.363 -6.390 1.00 86.00 618 ASP A O 1
ATOM 5175 N N . LYS A 1 619 ? 7.159 -30.640 -5.965 1.00 88.75 619 LYS A N 1
ATOM 5176 C CA . LYS A 1 619 ? 6.279 -30.016 -4.963 1.00 88.75 619 LYS A CA 1
ATOM 5177 C C . LYS A 1 619 ? 5.165 -29.166 -5.570 1.00 88.75 619 LYS A C 1
ATOM 5179 O O . LYS A 1 619 ? 4.048 -29.194 -5.062 1.00 88.75 619 LYS A O 1
ATOM 5184 N N . TYR A 1 620 ? 5.466 -28.389 -6.613 1.00 90.88 620 TYR A N 1
ATOM 5185 C CA . TYR A 1 620 ? 4.533 -27.402 -7.172 1.00 90.88 620 TYR A CA 1
ATOM 5186 C C . TYR A 1 620 ? 4.164 -27.643 -8.638 1.00 90.88 620 TYR A C 1
ATOM 5188 O O . TYR A 1 620 ? 3.343 -26.906 -9.170 1.00 90.88 620 TYR A O 1
ATOM 5196 N N . ASN A 1 621 ? 4.763 -28.635 -9.307 1.00 90.25 621 ASN A N 1
ATOM 5197 C CA . ASN A 1 621 ? 4.612 -28.877 -10.746 1.00 90.25 621 ASN A CA 1
ATOM 5198 C C . ASN A 1 621 ? 4.915 -27.649 -11.632 1.00 90.25 621 ASN A C 1
ATOM 5200 O O . ASN A 1 621 ? 4.413 -27.525 -12.748 1.00 90.25 621 ASN A O 1
ATOM 5204 N N . VAL A 1 622 ? 5.779 -26.746 -11.165 1.00 89.88 622 VAL A N 1
ATOM 5205 C CA . VAL A 1 622 ? 6.106 -25.507 -11.883 1.00 89.88 622 VAL A CA 1
ATOM 5206 C C . VAL A 1 622 ? 7.272 -25.710 -12.841 1.00 89.88 622 VAL A C 1
ATOM 5208 O O . VAL A 1 622 ? 8.285 -26.314 -12.489 1.00 89.88 622 VAL A O 1
ATOM 5211 N N . SER A 1 623 ? 7.142 -25.140 -14.039 1.00 88.06 623 SER A N 1
ATOM 5212 C CA . SER A 1 623 ? 8.211 -25.090 -15.045 1.00 88.06 623 SER A CA 1
ATOM 5213 C C . SER A 1 623 ? 8.740 -23.669 -15.284 1.00 88.06 623 SER A C 1
ATOM 5215 O O . SER A 1 623 ? 9.851 -23.522 -15.791 1.00 88.06 623 SER A O 1
ATOM 5217 N N . TYR A 1 624 ? 7.982 -22.634 -14.902 1.00 91.75 624 TYR A N 1
ATOM 5218 C CA . TYR A 1 624 ? 8.306 -21.226 -15.141 1.00 91.75 624 TYR A CA 1
ATOM 5219 C C . TYR A 1 624 ? 8.501 -20.450 -13.838 1.00 91.75 624 TYR A C 1
ATOM 5221 O O . TYR A 1 624 ? 7.657 -20.463 -12.940 1.00 91.75 624 TYR A O 1
ATOM 5229 N N . PHE A 1 625 ? 9.603 -19.714 -13.761 1.00 91.06 625 PHE A N 1
ATOM 5230 C CA . PHE A 1 625 ? 9.949 -18.874 -12.623 1.00 91.06 625 PHE A CA 1
ATOM 5231 C C . PHE A 1 625 ? 10.109 -17.432 -13.077 1.00 91.06 625 PHE A C 1
ATOM 5233 O O . PHE A 1 625 ? 10.913 -17.139 -13.961 1.00 91.06 625 PHE A O 1
ATOM 5240 N N . VAL A 1 626 ? 9.374 -16.519 -12.450 1.00 93.19 626 VAL A N 1
ATOM 5241 C CA . VAL A 1 626 ? 9.527 -15.081 -12.690 1.00 93.19 626 VAL A CA 1
ATOM 5242 C C . VAL A 1 626 ? 10.291 -14.491 -11.514 1.00 93.19 626 VAL A C 1
ATOM 5244 O O . VAL A 1 626 ? 9.744 -14.293 -10.425 1.00 93.19 626 VAL A O 1
ATOM 5247 N N . SER A 1 627 ? 11.580 -14.238 -11.731 1.00 90.06 627 SER A N 1
ATOM 5248 C CA . SER A 1 627 ? 12.472 -13.650 -10.733 1.00 90.06 627 SER A CA 1
ATOM 5249 C C . SER A 1 627 ? 12.526 -12.136 -10.883 1.00 90.06 627 SER A C 1
ATOM 5251 O O . SER A 1 627 ? 12.623 -11.612 -11.992 1.00 90.06 627 SER A O 1
ATOM 5253 N N . ASN A 1 628 ? 12.483 -11.434 -9.756 1.00 89.12 628 ASN A N 1
ATOM 5254 C CA . ASN A 1 628 ? 12.694 -9.996 -9.690 1.00 89.12 628 ASN A CA 1
ATOM 5255 C C . ASN A 1 628 ? 14.151 -9.727 -9.295 1.00 89.12 628 ASN A C 1
ATOM 5257 O O . ASN A 1 628 ? 14.644 -10.323 -8.336 1.00 89.12 628 ASN A O 1
ATOM 5261 N N . ILE A 1 629 ? 14.835 -8.820 -9.993 1.00 85.88 629 ILE A N 1
ATOM 5262 C CA . ILE A 1 629 ? 16.273 -8.575 -9.822 1.00 85.88 629 ILE A CA 1
ATOM 5263 C C . ILE A 1 629 ? 16.660 -8.207 -8.383 1.00 85.88 629 ILE A C 1
ATOM 5265 O O . ILE A 1 629 ? 17.714 -8.620 -7.906 1.00 85.88 629 ILE A O 1
ATOM 5269 N N . TYR A 1 630 ? 15.772 -7.537 -7.639 1.00 82.62 630 TYR A N 1
ATOM 5270 C CA . TYR A 1 630 ? 15.987 -7.204 -6.223 1.00 82.62 630 TYR A CA 1
ATOM 5271 C C . TYR A 1 630 ? 16.124 -8.439 -5.314 1.00 82.62 630 TYR A C 1
ATOM 5273 O O . TYR A 1 630 ? 16.618 -8.329 -4.195 1.00 82.62 630 TYR A O 1
ATOM 5281 N N . ARG A 1 631 ? 15.694 -9.626 -5.765 1.00 85.19 631 ARG A N 1
ATOM 5282 C CA . ARG A 1 631 ? 15.879 -10.901 -5.046 1.00 85.19 631 ARG A CA 1
ATOM 5283 C C . ARG A 1 631 ? 17.254 -11.526 -5.290 1.00 85.19 631 ARG A C 1
ATOM 5285 O O . ARG A 1 631 ? 17.629 -12.449 -4.570 1.00 85.19 631 ARG A O 1
ATOM 5292 N N . CYS A 1 632 ? 17.998 -10.990 -6.254 1.00 80.25 632 CYS A N 1
ATOM 5293 C CA . CYS A 1 632 ? 19.341 -11.411 -6.648 1.00 80.25 632 CYS A CA 1
ATOM 5294 C C . CYS A 1 632 ? 20.417 -10.362 -6.404 1.00 80.25 632 CYS A C 1
ATOM 5296 O O . CYS A 1 632 ? 21.543 -10.509 -6.865 1.00 80.25 632 CYS A O 1
ATOM 5298 N N . ALA A 1 633 ? 20.082 -9.313 -5.661 1.00 75.56 633 ALA A N 1
ATOM 5299 C CA . ALA A 1 633 ? 21.000 -8.242 -5.338 1.00 75.56 633 ALA A CA 1
ATOM 5300 C C . ALA A 1 633 ? 21.189 -8.153 -3.817 1.00 75.56 633 ALA A C 1
ATOM 5302 O O . ALA A 1 633 ? 20.193 -8.118 -3.082 1.00 75.56 633 ALA A O 1
ATOM 5303 N N . PRO A 1 634 ? 22.434 -8.046 -3.322 1.00 68.00 634 PRO A N 1
ATOM 5304 C CA . PRO A 1 634 ? 22.692 -7.608 -1.961 1.00 68.00 634 PRO A CA 1
ATOM 5305 C C . PRO A 1 634 ? 22.449 -6.093 -1.900 1.00 68.00 634 PRO A C 1
ATOM 5307 O O . PRO A 1 634 ? 23.375 -5.293 -1.945 1.00 68.00 634 PRO A O 1
ATOM 5310 N N . THR A 1 635 ? 21.188 -5.665 -1.866 1.00 62.34 635 THR A N 1
ATOM 5311 C CA . THR A 1 635 ? 20.855 -4.239 -1.728 1.00 62.34 635 THR A CA 1
ATOM 5312 C C . THR A 1 635 ? 21.409 -3.705 -0.402 1.00 62.34 635 THR A C 1
ATOM 5314 O O . THR A 1 635 ? 21.282 -4.391 0.612 1.00 62.34 635 THR A O 1
ATOM 5317 N N . GLY A 1 636 ? 21.988 -2.498 -0.398 1.00 53.75 636 GLY A N 1
ATOM 5318 C CA . GLY A 1 636 ? 22.832 -1.931 0.675 1.00 53.75 636 GLY A CA 1
ATOM 5319 C C . GLY A 1 636 ? 22.198 -1.638 2.049 1.00 53.75 636 GLY A C 1
ATOM 5320 O O . GLY A 1 636 ? 22.731 -0.819 2.790 1.00 53.75 636 GLY A O 1
ATOM 5321 N N . GLY A 1 637 ? 21.075 -2.265 2.403 1.00 62.00 637 GLY A N 1
ATOM 5322 C CA . GLY A 1 637 ? 20.530 -2.250 3.765 1.00 62.00 637 GLY A CA 1
ATOM 5323 C C . GLY A 1 637 ? 21.009 -3.447 4.595 1.00 62.00 637 GLY A C 1
ATOM 5324 O O . GLY A 1 637 ? 21.378 -4.479 4.040 1.00 62.00 637 GLY A O 1
ATOM 5325 N N . GLU A 1 638 ? 20.941 -3.340 5.929 1.00 64.94 638 GLU A N 1
ATOM 5326 C CA . GLU A 1 638 ? 21.248 -4.453 6.853 1.00 64.94 638 GLU A CA 1
ATOM 5327 C C . GLU A 1 638 ? 20.365 -5.692 6.619 1.00 64.94 638 GLU A C 1
ATOM 5329 O O . GLU A 1 638 ? 20.780 -6.813 6.904 1.00 64.94 638 GLU A O 1
ATOM 5334 N N . ILE A 1 639 ? 19.153 -5.496 6.085 1.00 74.56 639 ILE A N 1
ATOM 5335 C CA . ILE A 1 639 ? 18.226 -6.564 5.707 1.00 74.56 639 ILE A CA 1
ATOM 5336 C C . ILE A 1 639 ? 18.038 -6.535 4.188 1.00 74.56 639 ILE A C 1
ATOM 5338 O O . ILE A 1 639 ? 17.466 -5.592 3.642 1.00 74.56 639 ILE A O 1
ATOM 5342 N N . ASN A 1 640 ? 18.469 -7.595 3.508 1.00 80.19 640 ASN A N 1
ATOM 5343 C CA . ASN A 1 640 ? 18.266 -7.825 2.080 1.00 80.19 640 ASN A CA 1
ATOM 5344 C C . ASN A 1 640 ? 17.772 -9.262 1.809 1.00 80.19 640 ASN A C 1
ATOM 5346 O O . ASN A 1 640 ? 17.573 -10.062 2.727 1.00 80.19 640 ASN A O 1
ATOM 5350 N N . ALA A 1 641 ? 17.526 -9.601 0.539 1.00 83.25 641 ALA A N 1
ATOM 5351 C CA . ALA A 1 641 ? 17.017 -10.926 0.171 1.00 83.25 641 ALA A CA 1
ATOM 5352 C C . ALA A 1 641 ? 17.958 -12.070 0.600 1.00 83.25 641 ALA A C 1
ATOM 5354 O O . ALA A 1 641 ? 17.485 -13.140 0.984 1.00 83.25 641 ALA A O 1
ATOM 5355 N N . PHE A 1 642 ? 19.273 -11.831 0.599 1.00 85.88 642 PHE A N 1
ATOM 5356 C CA . PHE A 1 642 ? 20.275 -12.826 0.984 1.00 85.88 642 PHE A CA 1
ATOM 5357 C C . PHE A 1 642 ? 20.287 -13.042 2.497 1.00 85.88 642 PHE A C 1
ATOM 5359 O O . PHE A 1 642 ? 20.216 -14.186 2.942 1.00 85.88 642 PHE A O 1
ATOM 5366 N N . THR A 1 643 ? 20.250 -11.973 3.298 1.00 83.94 643 THR A N 1
ATOM 5367 C CA . THR A 1 643 ? 20.141 -12.102 4.760 1.00 83.94 643 THR A CA 1
ATOM 5368 C C . THR A 1 643 ? 18.841 -12.791 5.160 1.00 83.94 643 THR A C 1
ATOM 5370 O O . THR A 1 643 ? 18.838 -13.593 6.082 1.00 83.94 643 THR A O 1
ATOM 5373 N N . ILE A 1 644 ? 17.732 -12.540 4.454 1.00 85.69 644 ILE A N 1
ATOM 5374 C CA . ILE A 1 644 ? 16.460 -13.244 4.698 1.00 85.69 644 ILE A CA 1
ATOM 5375 C C . ILE A 1 644 ? 16.600 -14.737 4.398 1.00 85.69 644 ILE A C 1
ATOM 5377 O O . ILE A 1 644 ? 16.147 -15.564 5.189 1.00 85.69 644 ILE A O 1
ATOM 5381 N N . SER A 1 645 ? 17.261 -15.083 3.290 1.00 86.06 645 SER A N 1
ATOM 5382 C CA . SER A 1 645 ? 17.484 -16.480 2.909 1.00 86.06 645 SER A CA 1
ATOM 5383 C C . SER A 1 645 ? 18.330 -17.257 3.929 1.00 86.06 645 SER A C 1
ATOM 5385 O O . SER A 1 645 ? 18.097 -18.446 4.144 1.00 86.06 645 SER A O 1
ATOM 5387 N N . ASP A 1 646 ? 19.242 -16.585 4.640 1.00 84.06 646 ASP A N 1
ATOM 5388 C CA . ASP A 1 646 ? 20.062 -17.203 5.691 1.00 84.06 646 ASP A CA 1
ATOM 5389 C C . ASP A 1 646 ? 19.222 -17.630 6.918 1.00 84.06 646 ASP A C 1
ATOM 5391 O O . ASP A 1 646 ? 19.622 -18.516 7.679 1.00 84.06 646 ASP A O 1
ATOM 5395 N N . HIS A 1 647 ? 18.034 -17.040 7.097 1.00 85.62 647 HIS A N 1
ATOM 5396 C CA . HIS A 1 647 ? 17.100 -17.338 8.186 1.00 85.62 647 HIS A CA 1
ATOM 5397 C C . HIS A 1 647 ? 15.984 -18.325 7.809 1.00 85.62 647 HIS A C 1
ATOM 5399 O O . HIS A 1 647 ? 15.103 -18.553 8.636 1.00 85.62 647 HIS A O 1
ATOM 5405 N N . ILE A 1 648 ? 16.009 -18.923 6.611 1.00 85.56 648 ILE A N 1
ATOM 5406 C CA . ILE A 1 648 ? 15.046 -19.968 6.214 1.00 85.56 648 ILE A CA 1
ATOM 5407 C C . ILE A 1 648 ? 15.114 -21.145 7.202 1.00 85.56 648 ILE A C 1
ATOM 5409 O O . ILE A 1 648 ? 16.189 -21.506 7.686 1.00 85.56 648 ILE A O 1
ATOM 5413 N N . ASP A 1 649 ? 13.977 -21.766 7.514 1.00 80.81 649 ASP A N 1
ATOM 5414 C CA . ASP A 1 649 ? 13.926 -22.840 8.513 1.00 80.81 649 ASP A CA 1
ATOM 5415 C C . ASP A 1 649 ? 14.718 -24.087 8.066 1.00 80.81 649 ASP A C 1
ATOM 5417 O O . ASP A 1 649 ? 15.372 -24.746 8.879 1.00 80.81 649 ASP A O 1
ATOM 5421 N N . SER A 1 650 ? 14.743 -24.384 6.763 1.00 76.62 650 SER A N 1
ATOM 5422 C CA . SER A 1 650 ? 15.541 -25.474 6.198 1.00 76.62 650 SER A CA 1
ATOM 5423 C C . SER A 1 650 ? 17.036 -25.150 6.181 1.00 76.62 650 SER A C 1
ATOM 5425 O O . SER A 1 650 ? 17.489 -24.260 5.464 1.00 76.62 650 SER A O 1
ATOM 5427 N N . ASN A 1 651 ? 17.841 -25.947 6.889 1.00 73.50 651 ASN A N 1
ATOM 5428 C CA . ASN A 1 651 ? 19.306 -25.840 6.832 1.00 73.50 651 ASN A CA 1
ATOM 5429 C C . ASN A 1 651 ? 19.890 -26.195 5.457 1.00 73.50 651 ASN A C 1
ATOM 5431 O O . ASN A 1 651 ? 20.996 -25.777 5.137 1.00 73.50 651 ASN A O 1
ATOM 5435 N N . PHE A 1 652 ? 19.137 -26.941 4.649 1.00 77.12 652 PHE A N 1
ATOM 5436 C CA . PHE A 1 652 ? 19.547 -27.420 3.335 1.00 77.12 652 PHE A CA 1
ATOM 5437 C C . PHE A 1 652 ? 19.849 -26.297 2.323 1.00 77.12 652 PHE A C 1
ATOM 5439 O O . PHE A 1 652 ? 20.773 -26.416 1.530 1.00 77.12 652 PHE A O 1
ATOM 5446 N N . SER A 1 653 ? 19.113 -25.185 2.374 1.00 78.56 653 SER A N 1
ATOM 5447 C CA . SER A 1 653 ? 19.269 -24.054 1.448 1.00 78.56 653 SER A CA 1
ATOM 5448 C C . SER A 1 653 ? 20.191 -22.948 1.970 1.00 78.56 653 SER A C 1
ATOM 5450 O O . SER A 1 653 ? 20.348 -21.921 1.305 1.00 78.56 653 SER A O 1
ATOM 5452 N N . LYS A 1 654 ? 20.764 -23.101 3.172 1.00 81.56 654 LYS A N 1
ATOM 5453 C CA . LYS A 1 654 ? 21.603 -22.069 3.795 1.00 81.56 654 LYS A CA 1
ATOM 5454 C C . LYS A 1 654 ? 23.009 -22.095 3.220 1.00 81.56 654 LYS A C 1
ATOM 5456 O O . LYS A 1 654 ? 23.628 -23.148 3.087 1.00 81.56 654 LYS A O 1
ATOM 5461 N N . CYS A 1 655 ? 23.542 -20.915 2.940 1.00 79.75 655 CYS A N 1
ATOM 5462 C CA . CYS A 1 655 ? 24.918 -20.783 2.492 1.00 79.75 655 CYS A CA 1
ATOM 5463 C C . CYS A 1 655 ? 25.892 -21.041 3.649 1.00 79.75 655 CYS A C 1
ATOM 5465 O O . CYS A 1 655 ? 25.728 -20.493 4.739 1.00 79.75 655 CYS A O 1
ATOM 5467 N N . LYS A 1 656 ? 26.922 -21.863 3.405 1.00 79.44 656 LYS A N 1
ATOM 5468 C CA . LYS A 1 656 ? 28.018 -22.086 4.368 1.00 79.44 656 LYS A CA 1
ATOM 5469 C C . LYS A 1 656 ? 28.866 -20.826 4.548 1.00 79.44 656 LYS A C 1
ATOM 5471 O O . LYS A 1 656 ? 29.222 -20.484 5.669 1.00 79.44 656 LYS A O 1
ATOM 5476 N N . ASP A 1 657 ? 29.154 -20.146 3.440 1.00 78.19 657 ASP A N 1
ATOM 5477 C CA . ASP A 1 657 ? 29.809 -18.841 3.409 1.00 78.19 657 ASP A CA 1
ATOM 5478 C C . ASP A 1 657 ? 28.805 -17.782 2.938 1.00 78.19 657 ASP A C 1
ATOM 5480 O O . ASP A 1 657 ? 28.158 -17.941 1.900 1.00 78.19 657 ASP A O 1
ATOM 5484 N N . LYS A 1 658 ? 28.674 -16.685 3.686 1.00 75.00 658 LYS A N 1
ATOM 5485 C CA . LYS A 1 658 ? 27.738 -15.598 3.371 1.00 75.00 658 LYS A CA 1
ATOM 5486 C C . LYS A 1 658 ? 28.108 -14.843 2.094 1.00 75.00 658 LYS A C 1
ATOM 5488 O O . LYS A 1 658 ? 27.207 -14.294 1.458 1.00 75.00 658 LYS A O 1
ATOM 5493 N N . ASN A 1 659 ? 29.387 -14.862 1.716 1.00 73.94 659 ASN A N 1
ATOM 5494 C CA . ASN A 1 659 ? 29.915 -14.195 0.523 1.00 73.94 659 ASN A CA 1
ATOM 5495 C C . ASN A 1 659 ? 29.851 -15.070 -0.737 1.00 73.94 659 ASN A C 1
ATOM 5497 O O . ASN A 1 659 ? 30.249 -14.631 -1.817 1.00 73.94 659 ASN A O 1
ATOM 5501 N N . SER A 1 660 ? 29.369 -16.308 -0.612 1.00 78.69 660 SER A N 1
ATOM 5502 C CA . SER A 1 660 ? 29.194 -17.183 -1.765 1.00 78.69 660 SER A CA 1
ATOM 5503 C C . SER A 1 660 ? 28.110 -16.652 -2.708 1.00 78.69 660 SER A C 1
ATOM 5505 O O . SER A 1 660 ? 27.145 -15.994 -2.299 1.00 78.69 660 SER A O 1
ATOM 5507 N N . MET A 1 661 ? 28.291 -16.926 -3.999 1.00 80.25 661 MET A N 1
ATOM 5508 C CA . MET A 1 661 ? 27.287 -16.657 -5.021 1.00 80.25 661 MET A CA 1
ATOM 5509 C C . MET A 1 661 ? 25.981 -17.363 -4.640 1.00 80.25 661 MET A C 1
ATOM 5511 O O . MET A 1 661 ? 26.005 -18.483 -4.150 1.00 80.25 661 MET A O 1
ATOM 5515 N N . ARG A 1 662 ? 24.830 -16.715 -4.834 1.00 85.19 662 ARG A N 1
ATOM 5516 C CA . ARG A 1 662 ? 23.523 -17.314 -4.517 1.00 85.19 662 ARG A CA 1
ATOM 5517 C C . ARG A 1 662 ? 22.958 -18.068 -5.720 1.00 85.19 662 ARG A C 1
ATOM 5519 O O . ARG A 1 662 ? 23.362 -17.817 -6.856 1.00 85.19 662 ARG A O 1
ATOM 5526 N N . PHE A 1 663 ? 21.998 -18.965 -5.494 1.00 84.38 663 PHE A N 1
ATOM 5527 C CA . PHE A 1 663 ? 21.383 -19.778 -6.551 1.00 84.38 663 PHE A CA 1
ATOM 5528 C C . PHE A 1 663 ? 20.829 -18.919 -7.685 1.00 84.38 663 PHE A C 1
ATOM 5530 O O . PHE A 1 663 ? 21.113 -19.173 -8.853 1.00 84.38 663 PHE A O 1
ATOM 5537 N N . CYS A 1 664 ? 20.116 -17.846 -7.355 1.00 85.19 664 CYS A N 1
ATOM 5538 C CA . CYS A 1 664 ? 19.543 -16.986 -8.375 1.00 85.19 664 CYS A CA 1
ATOM 5539 C C . CYS A 1 664 ? 20.589 -16.236 -9.210 1.00 85.19 664 CYS A C 1
ATOM 5541 O O . CYS A 1 664 ? 20.327 -15.954 -10.374 1.00 85.19 664 CYS A O 1
ATOM 5543 N N . ASN A 1 665 ? 21.790 -15.982 -8.672 1.00 82.50 665 ASN A N 1
ATOM 5544 C CA . ASN A 1 665 ? 22.892 -15.459 -9.474 1.00 82.50 665 ASN A CA 1
ATOM 5545 C C . ASN A 1 665 ? 23.329 -16.513 -10.494 1.00 82.50 665 ASN A C 1
ATOM 5547 O O . ASN A 1 665 ? 23.540 -16.170 -11.648 1.00 82.50 665 ASN A O 1
ATOM 5551 N N . MET A 1 666 ? 23.432 -17.790 -10.107 1.00 79.88 666 MET A N 1
ATOM 5552 C CA . MET A 1 666 ? 23.870 -18.848 -11.032 1.00 79.88 666 MET A CA 1
ATOM 5553 C C . MET A 1 666 ? 22.880 -19.028 -12.174 1.00 79.88 666 MET A C 1
ATOM 5555 O O . MET A 1 666 ? 23.285 -19.077 -13.328 1.00 79.88 666 MET A O 1
ATOM 5559 N N . VAL A 1 667 ? 21.582 -19.008 -11.870 1.00 79.81 667 VAL A N 1
ATOM 5560 C CA . VAL A 1 667 ? 20.515 -19.108 -12.876 1.00 79.81 667 VAL A CA 1
ATOM 5561 C C . VAL A 1 667 ? 20.577 -17.985 -13.926 1.00 79.81 667 VAL A C 1
ATOM 5563 O O . VAL A 1 667 ? 20.164 -18.190 -15.063 1.00 79.81 667 VAL A O 1
ATOM 5566 N N . LEU A 1 668 ? 21.110 -16.806 -13.583 1.00 79.25 668 LEU A N 1
ATOM 5567 C CA . LEU A 1 668 ? 21.246 -15.691 -14.530 1.00 79.25 668 LEU A CA 1
ATOM 5568 C C . LEU A 1 668 ? 22.414 -15.849 -15.517 1.00 79.25 668 LEU A C 1
ATOM 5570 O O . LEU A 1 668 ? 22.364 -15.240 -16.589 1.00 79.25 668 LEU A O 1
ATOM 5574 N N . TYR A 1 669 ? 23.449 -16.621 -15.170 1.00 77.81 669 TYR A N 1
ATOM 5575 C CA . TYR A 1 669 ? 24.658 -16.763 -15.994 1.00 77.81 669 TYR A CA 1
ATOM 5576 C C . TYR A 1 669 ? 24.839 -18.165 -16.573 1.00 77.81 669 TYR A C 1
ATOM 5578 O O . TYR A 1 669 ? 25.424 -18.294 -17.639 1.00 77.81 669 TYR A O 1
ATOM 5586 N N . GLU A 1 670 ? 24.347 -19.218 -15.924 1.00 75.06 670 GLU A N 1
ATOM 5587 C CA . GLU A 1 670 ? 24.564 -20.599 -16.351 1.00 75.06 670 GLU A CA 1
ATOM 5588 C C . GLU A 1 670 ? 23.331 -21.188 -17.053 1.00 75.06 670 GLU A C 1
ATOM 5590 O O . GLU A 1 670 ? 22.277 -21.398 -16.455 1.00 75.06 670 GLU A O 1
ATOM 5595 N N . TYR A 1 671 ? 23.494 -21.502 -18.343 1.00 72.25 671 TYR A N 1
ATOM 5596 C CA . TYR A 1 671 ? 22.423 -21.961 -19.244 1.00 72.25 671 TYR A CA 1
ATOM 5597 C C . TYR A 1 671 ? 22.430 -23.479 -19.488 1.00 72.25 671 TYR A C 1
ATOM 5599 O O . TYR A 1 671 ? 21.729 -23.987 -20.362 1.00 72.25 671 TYR A O 1
ATOM 5607 N N . SER A 1 672 ? 23.257 -24.228 -18.753 1.00 68.75 672 SER A N 1
ATOM 5608 C CA . SER A 1 672 ? 23.397 -25.682 -18.912 1.00 68.75 672 SER A CA 1
ATOM 5609 C C . SER A 1 672 ? 22.125 -26.431 -18.504 1.00 68.75 672 SER A C 1
ATOM 5611 O O . SER A 1 672 ? 21.686 -27.339 -19.211 1.00 68.75 672 SER A O 1
ATOM 5613 N N . ASN A 1 673 ? 21.526 -26.019 -17.384 1.00 72.19 673 ASN A N 1
ATOM 5614 C CA . ASN A 1 673 ? 20.370 -26.668 -16.762 1.00 72.19 673 ASN A CA 1
ATOM 5615 C C . ASN A 1 673 ? 19.086 -25.822 -16.820 1.00 72.19 673 ASN A C 1
ATOM 5617 O O . ASN A 1 673 ? 17.997 -26.349 -16.585 1.00 72.19 673 ASN A O 1
ATOM 5621 N N . TYR A 1 674 ? 19.205 -24.534 -17.157 1.00 78.56 674 TYR A N 1
ATOM 5622 C CA . TYR A 1 674 ? 18.117 -23.557 -17.172 1.00 78.56 674 TYR A CA 1
ATOM 5623 C C . TYR A 1 674 ? 18.126 -22.755 -18.460 1.00 78.56 674 TYR A C 1
ATOM 5625 O O . TYR A 1 674 ? 19.176 -22.538 -19.062 1.00 78.56 674 TYR A O 1
ATOM 5633 N N . LYS A 1 675 ? 16.954 -22.273 -18.866 1.00 86.00 675 LYS A N 1
ATOM 5634 C CA . LYS A 1 675 ? 16.840 -21.353 -19.996 1.00 86.00 675 LYS A CA 1
ATOM 5635 C C . LYS A 1 675 ? 16.237 -20.045 -19.524 1.00 86.00 675 LYS A C 1
ATOM 5637 O O . LYS A 1 675 ? 15.074 -20.011 -19.129 1.00 86.00 675 LYS A O 1
ATOM 5642 N N . THR A 1 676 ? 17.008 -18.967 -19.586 1.00 89.00 676 THR A N 1
ATOM 5643 C CA . THR A 1 676 ? 16.464 -17.619 -19.400 1.00 89.00 676 THR A CA 1
ATOM 5644 C C . THR A 1 676 ? 15.789 -17.191 -20.697 1.00 89.00 676 THR A C 1
ATOM 5646 O O . THR A 1 676 ? 16.458 -17.007 -21.710 1.00 89.00 676 THR A O 1
ATOM 5649 N N . LEU A 1 677 ? 14.462 -17.075 -20.670 1.00 91.19 677 LEU A N 1
ATOM 5650 C CA . LEU A 1 677 ? 13.648 -16.784 -21.850 1.00 91.19 677 LEU A CA 1
ATOM 5651 C C . LEU A 1 677 ? 13.450 -15.280 -22.075 1.00 91.19 677 LEU A C 1
ATOM 5653 O O . LEU A 1 677 ? 13.335 -14.848 -23.214 1.00 91.19 677 LEU A O 1
ATOM 5657 N N . TYR A 1 678 ? 13.420 -14.491 -20.998 1.00 93.62 678 TYR A N 1
ATOM 5658 C CA . TYR A 1 678 ? 13.129 -13.055 -21.043 1.00 93.62 678 TYR A CA 1
ATOM 5659 C C . TYR A 1 678 ? 13.839 -12.307 -19.922 1.00 93.62 678 TYR A C 1
ATOM 5661 O O . TYR A 1 678 ? 13.926 -12.831 -18.807 1.00 93.62 678 TYR A O 1
ATOM 5669 N N . ARG A 1 679 ? 14.287 -11.071 -20.183 1.00 93.06 679 ARG A N 1
ATOM 5670 C CA . ARG A 1 679 ? 14.767 -10.130 -19.156 1.00 93.06 679 ARG A CA 1
ATOM 5671 C C . ARG A 1 679 ? 14.521 -8.693 -19.603 1.00 93.06 679 ARG A C 1
ATOM 5673 O O . ARG A 1 679 ? 14.796 -8.411 -20.753 1.00 93.06 679 ARG A O 1
ATOM 5680 N N . ASN A 1 680 ? 14.133 -7.789 -18.699 1.00 91.19 680 ASN A N 1
ATOM 5681 C CA . ASN A 1 680 ? 13.935 -6.352 -18.994 1.00 91.19 680 ASN A CA 1
ATOM 5682 C C . ASN A 1 680 ? 14.532 -5.410 -17.930 1.00 91.19 680 ASN A C 1
ATOM 5684 O O . ASN A 1 680 ? 13.953 -4.394 -17.538 1.00 91.19 680 ASN A O 1
ATOM 5688 N N . GLY A 1 681 ? 15.661 -5.815 -17.351 1.00 86.88 681 GLY A N 1
ATOM 5689 C CA . GLY A 1 681 ? 16.328 -5.110 -16.253 1.00 86.88 681 GLY A CA 1
ATOM 5690 C C . GLY A 1 681 ? 15.644 -5.265 -14.892 1.00 86.88 681 GLY A C 1
ATOM 5691 O O . GLY A 1 681 ? 16.323 -5.273 -13.876 1.00 86.88 681 GLY A O 1
ATOM 5692 N N . LYS A 1 682 ? 14.324 -5.480 -14.832 1.00 89.69 682 LYS A N 1
ATOM 5693 C CA . LYS A 1 682 ? 13.612 -5.738 -13.568 1.00 89.69 682 LYS A CA 1
ATOM 5694 C C . LYS A 1 682 ? 13.276 -7.209 -13.370 1.00 89.69 682 LYS A C 1
ATOM 5696 O O . LYS A 1 682 ? 13.507 -7.753 -12.292 1.00 89.69 682 LYS A O 1
ATOM 5701 N N . TYR A 1 683 ? 12.717 -7.839 -14.395 1.00 92.88 683 TYR A N 1
ATOM 5702 C CA . TYR A 1 683 ? 12.263 -9.221 -14.338 1.00 92.88 683 TYR A CA 1
ATOM 5703 C C . TYR A 1 683 ? 13.164 -10.133 -15.152 1.00 92.88 683 TYR A C 1
ATOM 5705 O O . TYR A 1 683 ? 13.835 -9.703 -16.089 1.00 92.88 683 TYR A O 1
ATOM 5713 N N . SER A 1 684 ? 13.189 -11.406 -14.782 1.00 92.69 684 SER A N 1
ATOM 5714 C CA . SER A 1 684 ? 13.778 -12.480 -15.573 1.00 92.69 684 SER A CA 1
ATOM 5715 C C . SER A 1 684 ? 12.840 -13.681 -15.544 1.00 92.69 684 SER A C 1
ATOM 5717 O O . SER A 1 684 ? 12.481 -14.148 -14.461 1.00 92.69 684 SER A O 1
ATOM 5719 N N . VAL A 1 685 ? 12.421 -14.154 -16.719 1.00 93.38 685 VAL A N 1
ATOM 5720 C CA . VAL A 1 685 ? 11.607 -15.370 -16.853 1.00 93.38 685 VAL A CA 1
ATOM 5721 C C . VAL A 1 685 ? 12.538 -16.530 -17.149 1.00 93.38 685 VAL A C 1
ATOM 5723 O O . VAL A 1 685 ? 13.226 -16.550 -18.171 1.00 93.38 685 VAL A O 1
ATOM 5726 N N . ILE A 1 686 ? 12.562 -17.488 -16.235 1.00 90.38 686 ILE A N 1
ATOM 5727 C CA . ILE A 1 686 ? 13.428 -18.657 -16.278 1.00 90.38 686 ILE A CA 1
ATOM 5728 C C . ILE A 1 686 ? 12.555 -19.886 -16.486 1.00 90.38 686 ILE A C 1
ATOM 5730 O O . ILE A 1 686 ? 11.552 -20.077 -15.799 1.00 90.38 686 ILE A O 1
ATOM 5734 N N . TYR A 1 687 ? 12.962 -20.731 -17.422 1.00 88.94 687 TYR A N 1
ATOM 5735 C CA . TYR A 1 687 ? 12.348 -22.018 -17.685 1.00 88.94 687 TYR A CA 1
ATOM 5736 C C . TYR A 1 687 ? 13.219 -23.152 -17.145 1.00 88.94 687 TYR A C 1
ATOM 5738 O O . TYR A 1 687 ? 14.403 -23.271 -17.477 1.00 88.94 687 TYR A O 1
ATOM 5746 N N . PHE A 1 688 ? 12.600 -23.992 -16.318 1.00 79.75 688 PHE A N 1
ATOM 5747 C CA . PHE A 1 688 ? 13.214 -25.139 -15.652 1.00 79.75 688 PHE A CA 1
ATOM 5748 C C . PHE A 1 688 ? 13.068 -26.459 -16.432 1.00 79.75 688 PHE A C 1
ATOM 5750 O O . PHE A 1 688 ? 13.617 -27.473 -16.004 1.00 79.75 688 PHE A O 1
ATOM 5757 N N . GLY A 1 689 ? 12.346 -26.497 -17.558 1.00 65.25 689 GLY A N 1
ATOM 5758 C CA . GLY A 1 689 ? 12.056 -27.751 -18.266 1.00 65.25 689 GLY A CA 1
ATOM 5759 C C . GLY A 1 689 ? 13.183 -28.266 -19.180 1.00 65.25 689 GLY A C 1
ATOM 5760 O O . GLY A 1 689 ? 13.777 -27.522 -19.960 1.00 65.25 689 GLY A O 1
ATOM 5761 N N . GLY A 1 690 ? 13.458 -29.575 -19.095 1.00 59.62 690 GLY A N 1
ATOM 5762 C CA . GLY A 1 690 ? 14.438 -30.325 -19.902 1.00 59.62 690 GLY A CA 1
ATOM 5763 C C . GLY A 1 690 ? 15.004 -31.542 -19.151 1.00 59.62 690 GLY A C 1
ATOM 5764 O O . GLY A 1 690 ? 14.904 -31.590 -17.927 1.00 59.62 690 GLY A O 1
ATOM 5765 N N . GLU A 1 691 ? 15.605 -32.519 -19.836 1.00 54.69 691 GLU A N 1
ATOM 5766 C CA . GLU A 1 691 ? 16.376 -33.594 -19.180 1.00 54.69 691 GLU A CA 1
ATOM 5767 C C . GLU A 1 691 ? 17.619 -33.011 -18.485 1.00 54.69 691 GLU A C 1
ATOM 5769 O O . GLU A 1 691 ? 18.224 -32.062 -18.991 1.00 54.69 691 GLU A O 1
ATOM 5774 N N . ASN A 1 692 ? 17.990 -33.534 -17.309 1.00 54.31 692 ASN A N 1
ATOM 5775 C CA . ASN A 1 692 ? 19.197 -33.107 -16.595 1.00 54.31 692 ASN A CA 1
ATOM 5776 C C . ASN A 1 692 ? 20.423 -33.506 -17.419 1.00 54.31 692 ASN A C 1
ATOM 5778 O O . ASN A 1 692 ? 20.866 -34.649 -17.371 1.00 54.31 692 ASN A O 1
ATOM 5782 N N . LYS A 1 693 ? 20.961 -32.569 -18.204 1.00 53.59 693 LYS A N 1
ATOM 5783 C CA . LYS A 1 693 ? 22.092 -32.860 -19.091 1.00 53.59 693 LYS A CA 1
ATOM 5784 C C . LYS A 1 693 ? 23.408 -33.049 -18.328 1.00 53.59 693 LYS A C 1
ATOM 5786 O O . LYS A 1 693 ? 24.321 -33.649 -18.888 1.00 53.59 693 LYS A O 1
ATOM 5791 N N . LYS A 1 694 ? 23.519 -32.559 -17.082 1.00 56.69 694 LYS A N 1
ATOM 5792 C CA . LYS A 1 694 ? 24.674 -32.764 -16.188 1.00 56.69 694 LYS A CA 1
ATOM 5793 C C . LYS A 1 694 ? 24.257 -32.793 -14.716 1.00 56.69 694 LYS A C 1
ATOM 5795 O O . LYS A 1 694 ? 23.509 -31.922 -14.280 1.00 56.69 694 LYS A O 1
ATOM 5800 N N . GLU A 1 695 ? 24.793 -33.746 -13.953 1.00 54.94 695 GLU A N 1
ATOM 5801 C CA . GLU A 1 695 ? 24.780 -33.681 -12.491 1.00 54.94 695 GLU A CA 1
ATOM 5802 C C . GLU A 1 695 ? 25.785 -32.619 -12.042 1.00 54.94 695 GLU A C 1
ATOM 5804 O O . GLU A 1 695 ? 26.993 -32.833 -12.126 1.00 54.94 695 GLU A O 1
ATOM 5809 N N . ASP A 1 696 ? 25.296 -31.459 -11.610 1.00 55.25 696 ASP A N 1
ATOM 5810 C CA . ASP A 1 696 ? 26.162 -30.387 -11.128 1.00 55.25 696 ASP A CA 1
ATOM 5811 C C . ASP A 1 696 ? 25.977 -30.190 -9.619 1.00 55.25 696 ASP A C 1
ATOM 5813 O O . ASP A 1 696 ? 25.014 -29.576 -9.157 1.00 55.25 696 ASP A O 1
ATOM 5817 N N . ASN A 1 697 ? 26.900 -30.770 -8.851 1.00 57.78 697 ASN A N 1
ATOM 5818 C CA . ASN A 1 697 ? 27.028 -30.572 -7.406 1.00 57.78 697 ASN A CA 1
ATOM 5819 C C . ASN A 1 697 ? 28.132 -29.549 -7.083 1.00 57.78 697 ASN A C 1
ATOM 5821 O O . ASN A 1 697 ? 28.699 -29.590 -5.986 1.00 57.78 697 ASN A O 1
ATOM 5825 N N . THR A 1 698 ? 28.510 -28.678 -8.031 1.00 56.50 698 THR A N 1
ATOM 5826 C CA . THR A 1 698 ? 29.580 -27.706 -7.788 1.00 56.50 698 THR A CA 1
ATOM 5827 C C . THR A 1 698 ? 29.243 -26.819 -6.585 1.00 56.50 698 THR A C 1
ATOM 5829 O O . THR A 1 698 ? 28.123 -26.319 -6.452 1.00 56.50 698 THR A O 1
ATOM 5832 N N . PRO A 1 699 ? 30.190 -26.653 -5.643 1.00 56.19 699 PRO A N 1
ATOM 5833 C CA . PRO A 1 699 ? 29.973 -25.811 -4.482 1.00 56.19 699 PRO A CA 1
ATOM 5834 C C . PRO A 1 699 ? 29.856 -24.352 -4.917 1.00 56.19 699 PRO A C 1
ATOM 5836 O O . PRO A 1 699 ? 30.553 -23.903 -5.823 1.00 56.19 699 PRO A O 1
ATOM 5839 N N . TYR A 1 700 ? 29.014 -23.597 -4.218 1.00 64.75 700 TYR A N 1
ATOM 5840 C CA . TYR A 1 700 ? 28.879 -22.162 -4.426 1.00 64.75 700 TYR A CA 1
ATOM 5841 C C . TYR A 1 700 ? 30.208 -21.439 -4.206 1.00 64.75 700 TYR A C 1
ATOM 5843 O O . TYR A 1 700 ? 30.691 -21.331 -3.078 1.00 64.75 700 TYR A O 1
ATOM 5851 N N . VAL A 1 701 ? 30.793 -20.944 -5.295 1.00 69.62 701 VAL A N 1
ATOM 5852 C CA . VAL A 1 701 ? 32.025 -20.146 -5.281 1.00 69.62 701 VAL A CA 1
ATOM 5853 C C . VAL A 1 701 ? 31.675 -18.664 -5.113 1.00 69.62 701 VAL A C 1
ATOM 5855 O O . VAL A 1 701 ? 30.532 -18.247 -5.306 1.00 69.62 701 VAL A O 1
ATOM 5858 N N . TYR A 1 702 ? 32.656 -17.852 -4.731 1.00 73.56 702 TYR A N 1
ATOM 5859 C CA . TYR A 1 702 ? 32.556 -16.397 -4.796 1.00 73.56 702 TYR A CA 1
ATOM 5860 C C . TYR A 1 702 ? 32.219 -15.920 -6.222 1.00 73.56 702 TYR A C 1
ATOM 5862 O O . TYR A 1 702 ? 32.692 -16.489 -7.209 1.00 73.56 702 TYR A O 1
ATOM 5870 N N . PHE A 1 703 ? 31.400 -14.872 -6.330 1.00 77.38 703 PHE A N 1
ATOM 5871 C CA . PHE A 1 703 ? 31.034 -14.293 -7.621 1.00 77.38 703 PHE A CA 1
ATOM 5872 C C . PHE A 1 703 ? 32.222 -13.546 -8.244 1.00 77.38 703 PHE A C 1
ATOM 5874 O O . PHE A 1 703 ? 32.635 -12.503 -7.743 1.00 77.38 703 PHE A O 1
ATOM 5881 N N . ASP A 1 704 ? 32.749 -14.061 -9.355 1.00 82.25 704 ASP A N 1
ATOM 5882 C CA . ASP A 1 704 ? 33.808 -13.402 -10.123 1.00 82.25 704 ASP A CA 1
ATOM 5883 C C . ASP A 1 704 ? 33.227 -12.634 -11.315 1.00 82.25 704 ASP A C 1
ATOM 5885 O O . ASP A 1 704 ? 32.864 -13.213 -12.342 1.00 82.25 704 ASP A O 1
ATOM 5889 N N . GLU A 1 705 ? 33.172 -11.309 -11.187 1.00 84.88 705 GLU A N 1
ATOM 5890 C CA . GLU A 1 705 ? 32.714 -10.425 -12.257 1.00 84.88 705 GLU A CA 1
ATOM 5891 C C . GLU A 1 705 ? 33.536 -10.602 -13.541 1.00 84.88 705 GLU A C 1
ATOM 5893 O O . GLU A 1 705 ? 32.961 -10.606 -14.626 1.00 84.88 705 GLU A O 1
ATOM 5898 N N . LYS A 1 706 ? 34.861 -10.802 -13.457 1.00 87.06 706 LYS A N 1
ATOM 5899 C CA . LYS A 1 706 ? 35.717 -10.905 -14.653 1.00 87.06 706 LYS A CA 1
ATOM 5900 C C . LYS A 1 706 ? 35.371 -12.136 -15.481 1.00 87.06 706 LYS A C 1
ATOM 5902 O O . LYS A 1 706 ? 35.330 -12.052 -16.706 1.00 87.06 706 LYS A O 1
ATOM 5907 N N . LYS A 1 707 ? 35.063 -13.254 -14.819 1.00 86.56 707 LYS A N 1
ATOM 5908 C CA . LYS A 1 707 ? 34.594 -14.485 -15.470 1.00 86.56 707 LYS A CA 1
ATOM 5909 C C . LYS A 1 707 ? 33.290 -14.249 -16.237 1.00 86.56 707 LYS A C 1
ATOM 5911 O O . LYS A 1 707 ? 33.169 -14.690 -17.382 1.00 86.56 707 LYS A O 1
ATOM 5916 N N . TYR A 1 708 ? 32.323 -13.576 -15.612 1.00 86.44 708 TYR A N 1
ATOM 5917 C CA . TYR A 1 708 ? 30.983 -13.379 -16.176 1.00 86.44 708 TYR A CA 1
ATOM 5918 C C . TYR A 1 708 ? 30.849 -12.131 -17.052 1.00 86.44 708 TYR A C 1
ATOM 5920 O O . TYR A 1 708 ? 29.854 -11.996 -17.749 1.00 86.44 708 TYR A O 1
ATOM 5928 N N . ALA A 1 709 ? 31.857 -11.258 -17.097 1.00 89.62 709 ALA A N 1
ATOM 5929 C CA . ALA A 1 709 ? 31.877 -10.098 -17.983 1.00 89.62 709 ALA A CA 1
ATOM 5930 C C . ALA A 1 709 ? 31.918 -10.481 -19.470 1.00 89.62 709 ALA A C 1
ATOM 5932 O O . ALA A 1 709 ? 31.548 -9.670 -20.307 1.00 89.62 709 ALA A O 1
ATOM 5933 N N . HIS A 1 710 ? 32.331 -11.700 -19.827 1.00 91.31 710 HIS A N 1
ATOM 5934 C CA . HIS A 1 710 ? 32.362 -12.141 -21.221 1.00 91.31 710 HIS A CA 1
ATOM 5935 C C . HIS A 1 710 ? 30.958 -12.306 -21.826 1.00 91.31 710 HIS A C 1
ATOM 5937 O O . HIS A 1 710 ? 30.107 -13.005 -21.276 1.00 91.31 710 HIS A O 1
ATOM 5943 N N . ILE A 1 711 ? 30.755 -11.753 -23.030 1.00 90.38 711 ILE A N 1
ATOM 5944 C CA . ILE A 1 711 ? 29.453 -11.740 -23.721 1.00 90.38 711 ILE A CA 1
ATOM 5945 C C . ILE A 1 711 ? 28.861 -13.137 -23.960 1.00 90.38 711 ILE A C 1
ATOM 5947 O O . ILE A 1 711 ? 27.643 -13.286 -23.953 1.00 90.38 711 ILE A O 1
ATOM 5951 N N . ASN A 1 712 ? 29.701 -14.168 -24.098 1.00 90.62 712 ASN A N 1
ATOM 5952 C CA . ASN A 1 712 ? 29.281 -15.552 -24.348 1.00 90.62 712 ASN A CA 1
ATOM 5953 C C . ASN A 1 712 ? 28.305 -16.092 -23.294 1.00 90.62 712 ASN A C 1
ATOM 5955 O O . ASN A 1 712 ? 27.471 -16.931 -23.619 1.00 90.62 712 ASN A O 1
ATOM 5959 N N . TRP A 1 713 ? 28.370 -15.593 -22.056 1.00 88.56 713 TRP A N 1
ATOM 5960 C CA . TRP A 1 713 ? 27.420 -15.961 -21.004 1.00 88.56 713 TRP A CA 1
ATOM 5961 C C . TRP A 1 713 ? 26.016 -15.392 -21.230 1.00 88.56 713 TRP A C 1
ATOM 5963 O O . TRP A 1 713 ? 25.068 -15.876 -20.635 1.00 88.56 713 TRP A O 1
ATOM 5973 N N . TYR A 1 714 ? 25.851 -14.389 -22.089 1.00 90.81 714 TYR A N 1
ATOM 5974 C CA . TYR A 1 714 ? 24.561 -13.756 -22.373 1.00 90.81 714 TYR A CA 1
ATOM 5975 C C . TYR A 1 714 ? 24.003 -14.137 -23.742 1.00 90.81 714 TYR A C 1
ATOM 5977 O O . TYR A 1 714 ? 22.793 -14.036 -23.925 1.00 90.81 714 TYR A O 1
ATOM 5985 N N . ILE A 1 715 ? 24.844 -14.616 -24.668 1.00 91.25 715 ILE A N 1
ATOM 5986 C CA . ILE A 1 715 ? 24.433 -15.040 -26.017 1.00 91.25 715 ILE A CA 1
ATOM 5987 C C . ILE A 1 715 ? 23.226 -15.994 -26.002 1.00 91.25 715 ILE A C 1
ATOM 5989 O O . ILE A 1 715 ? 22.276 -15.703 -26.718 1.00 91.25 715 ILE A O 1
ATOM 5993 N N . PRO A 1 716 ? 23.148 -17.040 -25.149 1.00 90.19 716 PRO A N 1
ATOM 5994 C CA . PRO A 1 716 ? 21.984 -17.930 -25.151 1.00 90.19 716 PRO A CA 1
ATOM 5995 C C . PRO A 1 716 ? 20.653 -17.220 -24.862 1.00 90.19 716 PRO A C 1
ATOM 5997 O O . PRO A 1 716 ? 19.622 -17.578 -25.428 1.00 90.19 716 PRO A O 1
ATOM 6000 N N . TRP A 1 717 ? 20.663 -16.212 -23.985 1.00 91.56 717 TRP A N 1
ATOM 6001 C CA . TRP A 1 717 ? 19.487 -15.377 -23.740 1.00 91.56 717 TRP A CA 1
ATOM 6002 C C . TRP A 1 717 ? 19.262 -14.380 -24.879 1.00 91.56 717 TRP A C 1
ATOM 6004 O O . TRP A 1 717 ? 18.123 -14.205 -25.304 1.00 91.56 717 TRP A O 1
ATOM 6014 N N . ILE A 1 718 ? 20.319 -13.742 -25.386 1.00 93.00 718 ILE A N 1
ATOM 6015 C CA . ILE A 1 718 ? 20.224 -12.756 -26.470 1.00 93.00 718 ILE A CA 1
ATOM 6016 C C . ILE A 1 718 ? 19.654 -13.396 -27.743 1.00 93.00 718 ILE A C 1
ATOM 6018 O O . ILE A 1 718 ? 18.740 -12.831 -28.338 1.00 93.00 718 ILE A O 1
ATOM 6022 N N . ASP A 1 719 ? 20.105 -14.592 -28.118 1.00 92.38 719 ASP A N 1
ATOM 6023 C CA . ASP A 1 719 ? 19.593 -15.332 -29.276 1.00 92.38 719 ASP A CA 1
ATOM 6024 C C . ASP A 1 719 ? 18.096 -15.636 -29.121 1.00 92.38 719 ASP A C 1
ATOM 6026 O O . ASP A 1 719 ? 17.307 -15.435 -30.043 1.00 92.38 719 ASP A O 1
ATOM 6030 N N . GLN A 1 720 ? 17.670 -16.054 -27.924 1.00 89.94 720 GLN A N 1
ATOM 6031 C CA . GLN A 1 720 ? 16.256 -16.288 -27.621 1.00 89.94 720 GLN A CA 1
ATOM 6032 C C . GLN A 1 720 ? 15.437 -14.988 -27.653 1.00 89.94 720 GLN A C 1
ATOM 6034 O O . GLN A 1 720 ? 14.298 -14.963 -28.125 1.00 89.94 720 GLN A O 1
ATOM 6039 N N . CYS A 1 721 ? 16.013 -13.903 -27.148 1.00 92.31 721 CYS A N 1
ATOM 6040 C CA . CYS A 1 721 ? 15.418 -12.576 -27.098 1.00 92.31 721 CYS A CA 1
ATOM 6041 C C . CYS A 1 721 ? 15.203 -12.015 -28.512 1.00 92.31 721 CYS A C 1
ATOM 6043 O O . CYS A 1 721 ? 14.111 -11.548 -28.815 1.00 92.31 721 CYS A O 1
ATOM 6045 N N . LEU A 1 722 ? 16.170 -12.177 -29.421 1.00 91.56 722 LEU A N 1
ATOM 6046 C CA . LEU A 1 722 ? 16.040 -11.799 -30.834 1.00 91.56 722 LEU A CA 1
ATOM 6047 C C . LEU A 1 722 ? 14.870 -12.502 -31.544 1.00 91.56 722 LEU A C 1
ATOM 6049 O O . LEU A 1 722 ? 14.299 -11.944 -32.479 1.00 91.56 722 LEU A O 1
ATOM 6053 N N . LEU A 1 723 ? 14.507 -13.712 -31.104 1.00 90.56 723 LEU A N 1
ATOM 6054 C CA . LEU A 1 723 ? 13.401 -14.491 -31.670 1.00 90.56 723 LEU A CA 1
ATOM 6055 C C . LEU A 1 723 ? 12.043 -14.166 -31.036 1.00 90.56 723 LEU A C 1
ATOM 6057 O O . LEU A 1 723 ? 11.026 -14.151 -31.727 1.00 90.56 723 LEU A O 1
ATOM 6061 N N . THR A 1 724 ? 12.012 -13.955 -29.719 1.00 90.56 724 THR A N 1
ATOM 6062 C CA . THR A 1 724 ? 10.763 -13.891 -28.933 1.00 90.56 724 THR A CA 1
ATOM 6063 C C . THR A 1 724 ? 10.353 -12.479 -28.527 1.00 90.56 724 THR A C 1
ATOM 6065 O O . THR A 1 724 ? 9.212 -12.270 -28.105 1.00 90.56 724 THR A O 1
ATOM 6068 N N . ASP A 1 725 ? 11.254 -11.504 -28.652 1.00 88.19 725 ASP A N 1
ATOM 6069 C CA . ASP A 1 725 ? 11.073 -10.155 -28.136 1.00 88.19 725 ASP A CA 1
ATOM 6070 C C . ASP A 1 725 ? 11.336 -9.074 -29.191 1.00 88.19 725 ASP A C 1
ATOM 6072 O O . ASP A 1 725 ? 12.451 -8.861 -29.667 1.00 88.19 725 ASP A O 1
ATOM 6076 N N . LYS A 1 726 ? 10.288 -8.312 -29.511 1.00 83.56 726 LYS A N 1
ATOM 6077 C CA . LYS A 1 726 ? 10.364 -7.187 -30.454 1.00 83.56 726 LYS A CA 1
ATOM 6078 C C . LYS A 1 726 ? 11.199 -6.020 -29.917 1.00 83.56 726 LYS A C 1
ATOM 6080 O O . LYS A 1 726 ? 11.701 -5.226 -30.710 1.00 83.56 726 LYS A O 1
ATOM 6085 N N . MET A 1 727 ? 11.342 -5.905 -28.597 1.00 86.12 727 MET A N 1
ATOM 6086 C CA . MET A 1 727 ? 12.071 -4.839 -27.904 1.00 86.12 727 MET A CA 1
ATOM 6087 C C . MET A 1 727 ? 13.424 -5.317 -27.368 1.00 86.12 727 MET A C 1
ATOM 6089 O O . MET A 1 727 ? 14.028 -4.638 -26.538 1.00 86.12 727 MET A O 1
ATOM 6093 N N . CYS A 1 728 ? 13.944 -6.435 -27.888 1.00 90.06 728 CYS A N 1
ATOM 6094 C CA . CYS A 1 728 ? 15.146 -7.084 -27.374 1.00 90.06 728 CYS A CA 1
ATOM 6095 C C . CYS A 1 728 ? 16.331 -6.124 -27.150 1.00 90.06 728 CYS A C 1
ATOM 6097 O O . CYS A 1 728 ? 16.911 -6.094 -26.067 1.00 90.06 728 CYS A O 1
ATOM 6099 N N . GLY A 1 729 ? 16.653 -5.266 -28.127 1.00 89.38 729 GLY A N 1
ATOM 6100 C CA . GLY A 1 729 ? 17.749 -4.298 -27.992 1.00 89.38 729 GLY A CA 1
ATOM 6101 C C . GLY A 1 729 ? 17.571 -3.313 -26.824 1.00 89.38 729 GLY A C 1
ATOM 6102 O O . GLY A 1 729 ? 18.544 -2.983 -26.146 1.00 89.38 729 GLY A O 1
ATOM 6103 N N . LEU A 1 730 ? 16.334 -2.876 -26.548 1.00 88.56 730 LEU A N 1
ATOM 6104 C CA . LEU A 1 730 ? 16.017 -2.004 -25.411 1.00 88.56 730 LEU A CA 1
ATOM 6105 C C . LEU A 1 730 ? 16.162 -2.759 -24.092 1.00 88.56 730 LEU A C 1
ATOM 6107 O O . LEU A 1 730 ? 16.767 -2.261 -23.148 1.00 88.56 730 LEU A O 1
ATOM 6111 N N . HIS A 1 731 ? 15.656 -3.985 -24.037 1.00 92.19 731 HIS A N 1
ATOM 6112 C CA . HIS A 1 731 ? 15.727 -4.793 -22.829 1.00 92.19 731 HIS A CA 1
ATOM 6113 C C . HIS A 1 731 ? 17.155 -5.212 -22.470 1.00 92.19 731 HIS A C 1
ATOM 6115 O O . HIS A 1 731 ? 17.490 -5.251 -21.286 1.00 92.19 731 HIS A O 1
ATOM 6121 N N . ILE A 1 732 ? 18.032 -5.437 -23.457 1.00 93.75 732 ILE A N 1
ATOM 6122 C CA . ILE A 1 732 ? 19.473 -5.615 -23.208 1.00 93.75 732 ILE A CA 1
ATOM 6123 C C . ILE A 1 732 ? 20.068 -4.336 -22.601 1.00 93.75 732 ILE A C 1
ATOM 6125 O O . ILE A 1 732 ? 20.834 -4.432 -21.640 1.00 93.75 732 ILE A O 1
ATOM 6129 N N . ALA A 1 733 ? 19.681 -3.149 -23.086 1.00 92.12 733 ALA A N 1
ATOM 6130 C CA . ALA A 1 733 ? 20.129 -1.870 -22.522 1.00 92.12 733 ALA A CA 1
ATOM 6131 C C . ALA A 1 733 ? 19.649 -1.675 -21.074 1.00 92.12 733 ALA A C 1
ATOM 6133 O O . ALA A 1 733 ? 20.434 -1.293 -20.208 1.00 92.12 733 ALA A O 1
ATOM 6134 N N . ASP A 1 734 ? 18.392 -2.009 -20.782 1.00 91.44 734 ASP A N 1
ATOM 6135 C CA . ASP A 1 734 ? 17.829 -1.976 -19.427 1.00 91.44 734 ASP A CA 1
ATOM 6136 C C . ASP A 1 734 ? 18.553 -2.929 -18.469 1.00 91.44 734 ASP A C 1
ATOM 6138 O O . ASP A 1 734 ? 18.814 -2.594 -17.306 1.00 91.44 734 ASP A O 1
ATOM 6142 N N . VAL A 1 735 ? 18.890 -4.133 -18.941 1.00 92.38 735 VAL A N 1
ATOM 6143 C CA . VAL A 1 735 ? 19.692 -5.091 -18.175 1.00 92.38 735 VAL A CA 1
ATOM 6144 C C . VAL A 1 735 ? 21.086 -4.521 -17.921 1.00 92.38 735 VAL A C 1
ATOM 6146 O O . VAL A 1 735 ? 21.525 -4.529 -16.771 1.00 92.38 735 VAL A O 1
ATOM 6149 N N . ALA A 1 736 ? 21.750 -3.965 -18.938 1.00 93.56 736 ALA A N 1
ATOM 6150 C CA . ALA A 1 736 ? 23.062 -3.333 -18.801 1.00 93.56 736 ALA A CA 1
ATOM 6151 C C . ALA A 1 736 ? 23.047 -2.193 -17.768 1.00 93.56 736 ALA A C 1
ATOM 6153 O O . ALA A 1 736 ? 23.892 -2.173 -16.873 1.00 93.56 736 ALA A O 1
ATOM 6154 N N . ARG A 1 737 ? 22.038 -1.312 -17.814 1.00 91.88 737 ARG A N 1
ATOM 6155 C CA . ARG A 1 737 ? 21.844 -0.239 -16.826 1.00 91.88 737 ARG A CA 1
ATOM 6156 C C . ARG A 1 737 ? 21.675 -0.786 -15.412 1.00 91.88 737 ARG A C 1
ATOM 6158 O O . ARG A 1 737 ? 22.290 -0.288 -14.477 1.00 91.88 737 ARG A O 1
ATOM 6165 N N . THR A 1 738 ? 20.893 -1.851 -15.254 1.00 89.94 738 THR A N 1
ATOM 6166 C CA . THR A 1 738 ? 20.673 -2.483 -13.944 1.00 89.94 738 THR A CA 1
ATOM 6167 C C . THR A 1 738 ? 21.972 -3.047 -13.357 1.00 89.94 738 THR A C 1
ATOM 6169 O O . THR A 1 738 ? 22.194 -2.963 -12.147 1.00 89.94 738 THR A O 1
ATOM 6172 N N . TYR A 1 739 ? 22.863 -3.577 -14.200 1.00 90.00 739 TYR A N 1
ATOM 6173 C CA . TYR A 1 739 ? 24.192 -4.016 -13.769 1.00 90.00 739 TYR A CA 1
ATOM 6174 C C . TYR A 1 739 ? 25.064 -2.864 -13.257 1.00 90.00 739 TYR A C 1
ATOM 6176 O O . TYR A 1 739 ? 25.775 -3.051 -12.270 1.00 90.00 739 TYR A O 1
ATOM 6184 N N . LEU A 1 740 ? 24.978 -1.683 -13.875 1.00 89.44 740 LEU A N 1
ATOM 6185 C CA . LEU A 1 740 ? 25.698 -0.485 -13.434 1.00 89.44 740 LEU A CA 1
ATOM 6186 C C . LEU A 1 740 ? 25.125 0.078 -12.123 1.00 89.44 740 LEU A C 1
ATOM 6188 O O . LEU A 1 740 ? 25.859 0.250 -11.149 1.00 89.44 740 LEU A O 1
ATOM 6192 N N . ASP A 1 741 ? 23.812 0.312 -12.084 1.00 86.06 741 ASP A N 1
ATOM 6193 C CA . ASP A 1 741 ? 23.164 1.078 -11.011 1.00 86.06 741 ASP A CA 1
ATOM 6194 C C . ASP A 1 741 ? 22.886 0.276 -9.749 1.00 86.06 741 ASP A C 1
ATOM 6196 O O . ASP A 1 741 ? 23.006 0.796 -8.642 1.00 86.06 741 ASP A O 1
ATOM 6200 N N . LEU A 1 742 ? 22.433 -0.968 -9.915 1.00 83.25 742 LEU A N 1
ATOM 6201 C CA . LEU A 1 742 ? 21.811 -1.736 -8.838 1.00 83.25 742 LEU A CA 1
ATOM 6202 C C . LEU A 1 742 ? 22.707 -2.865 -8.344 1.00 83.25 742 LEU A C 1
ATOM 6204 O O . LEU A 1 742 ? 22.744 -3.137 -7.147 1.00 83.25 742 LEU A O 1
ATOM 6208 N N . LEU A 1 743 ? 23.400 -3.539 -9.263 1.00 82.31 743 LEU A N 1
ATOM 6209 C CA . LEU A 1 743 ? 24.298 -4.645 -8.926 1.00 82.31 743 LEU A CA 1
ATOM 6210 C C . LEU A 1 743 ? 25.755 -4.205 -8.746 1.00 82.31 743 LEU A C 1
ATOM 6212 O O . LEU A 1 743 ? 26.540 -4.964 -8.187 1.00 82.31 743 LEU A O 1
ATOM 6216 N N . HIS A 1 744 ? 26.103 -2.994 -9.193 1.00 86.06 744 HIS A N 1
ATOM 6217 C CA . HIS A 1 744 ? 27.453 -2.431 -9.129 1.00 86.06 744 HIS A CA 1
ATOM 6218 C C . HIS A 1 744 ? 28.526 -3.318 -9.794 1.00 86.06 744 HIS A C 1
ATOM 6220 O O . HIS A 1 744 ? 29.634 -3.456 -9.278 1.00 86.06 744 HIS A O 1
ATOM 6226 N N . TYR A 1 745 ? 28.203 -3.894 -10.960 1.00 88.12 745 TYR A N 1
ATOM 6227 C CA . TYR A 1 745 ? 29.117 -4.688 -11.796 1.00 88.12 745 TYR A CA 1
ATOM 6228 C C . TYR A 1 745 ? 29.414 -3.965 -13.128 1.00 88.12 745 TYR A C 1
ATOM 6230 O O . TYR A 1 745 ? 28.759 -4.225 -14.151 1.00 88.12 745 TYR A O 1
ATOM 6238 N N . PRO A 1 746 ? 30.372 -3.015 -13.135 1.00 89.94 746 PRO A N 1
ATOM 6239 C CA . PRO A 1 746 ? 30.639 -2.147 -14.278 1.00 89.94 746 PRO A CA 1
ATOM 6240 C C . PRO A 1 746 ? 31.210 -2.863 -15.508 1.00 89.94 746 PRO A C 1
ATOM 6242 O O . PRO A 1 746 ? 30.938 -2.434 -16.634 1.00 89.94 746 PRO A O 1
ATOM 6245 N N . LEU A 1 747 ? 31.974 -3.949 -15.344 1.00 92.56 747 LEU A N 1
ATOM 6246 C CA . LEU A 1 747 ? 32.562 -4.704 -16.460 1.00 92.56 747 LEU A CA 1
ATOM 6247 C C . LEU A 1 747 ? 31.482 -5.432 -17.259 1.00 92.56 747 LEU A C 1
ATOM 6249 O O . LEU A 1 747 ? 31.510 -5.435 -18.494 1.00 92.56 747 LEU A O 1
ATOM 6253 N N . ILE A 1 748 ? 30.507 -6.009 -16.554 1.00 91.94 748 ILE A N 1
ATOM 6254 C CA . ILE A 1 748 ? 29.345 -6.656 -17.167 1.00 91.94 748 ILE A CA 1
ATOM 6255 C C . ILE A 1 748 ? 28.507 -5.620 -17.918 1.00 91.94 748 ILE A C 1
ATOM 6257 O O . ILE A 1 748 ? 28.242 -5.796 -19.109 1.00 91.94 748 ILE A O 1
ATOM 6261 N N . GLY A 1 749 ? 28.135 -4.523 -17.246 1.00 92.44 749 GLY A N 1
ATOM 6262 C CA . GLY A 1 749 ? 27.343 -3.454 -17.860 1.00 92.44 749 GLY A CA 1
ATOM 6263 C C . GLY A 1 749 ? 28.009 -2.909 -19.126 1.00 92.44 749 GLY A C 1
ATOM 6264 O O . GLY A 1 749 ? 27.385 -2.846 -20.183 1.00 92.44 749 GLY A O 1
ATOM 6265 N N . THR A 1 750 ? 29.314 -2.629 -19.056 1.00 94.06 750 THR A N 1
ATOM 6266 C CA . THR A 1 750 ? 30.113 -2.156 -20.199 1.00 94.06 750 THR A CA 1
ATOM 6267 C C . THR A 1 750 ? 30.138 -3.156 -21.354 1.00 94.06 750 THR A C 1
ATOM 6269 O O . THR A 1 750 ? 30.059 -2.757 -22.515 1.00 94.06 750 THR A O 1
ATOM 6272 N N . THR A 1 751 ? 30.241 -4.457 -21.074 1.00 94.81 751 THR A N 1
ATOM 6273 C CA . THR A 1 751 ? 30.271 -5.473 -22.137 1.00 94.81 751 THR A CA 1
ATOM 6274 C C . THR A 1 751 ? 28.933 -5.573 -22.862 1.00 94.81 751 THR A C 1
ATOM 6276 O O . THR A 1 751 ? 28.909 -5.655 -24.091 1.00 94.81 751 THR A O 1
ATOM 6279 N N . LEU A 1 752 ? 27.821 -5.492 -22.128 1.00 94.38 752 LEU A N 1
ATOM 6280 C CA . LEU A 1 752 ? 26.486 -5.467 -22.724 1.00 94.38 752 LEU A CA 1
ATOM 6281 C C . LEU A 1 752 ? 26.267 -4.200 -23.563 1.00 94.38 752 LEU A C 1
ATOM 6283 O O . LEU A 1 752 ? 25.790 -4.305 -24.689 1.00 94.38 752 LEU A O 1
ATOM 6287 N N . TYR A 1 753 ? 26.692 -3.024 -23.088 1.00 94.50 753 TYR A N 1
ATOM 6288 C CA . TYR A 1 753 ? 26.613 -1.790 -23.882 1.00 94.50 753 TYR A CA 1
ATOM 6289 C C . TYR A 1 753 ? 27.445 -1.847 -25.168 1.00 94.50 753 TYR A C 1
ATOM 6291 O O . TYR A 1 753 ? 26.959 -1.435 -26.219 1.00 94.50 753 TYR A O 1
ATOM 6299 N N . LYS A 1 754 ? 28.649 -2.430 -25.130 1.00 93.56 754 LYS A N 1
ATOM 6300 C CA . LYS A 1 754 ? 29.460 -2.661 -26.341 1.00 93.56 754 LYS A CA 1
ATOM 6301 C C . LYS A 1 754 ? 28.778 -3.603 -27.334 1.00 93.56 754 LYS A C 1
ATOM 6303 O O . LYS A 1 754 ? 28.859 -3.390 -28.539 1.00 93.56 754 LYS A O 1
ATOM 6308 N N . TYR A 1 755 ? 28.098 -4.642 -26.850 1.00 93.94 755 TYR A N 1
ATOM 6309 C CA . TYR A 1 755 ? 27.315 -5.521 -27.719 1.00 93.94 755 TYR A CA 1
ATOM 6310 C C . TYR A 1 755 ? 26.168 -4.756 -28.398 1.00 93.94 755 TYR A C 1
ATOM 6312 O O . TYR A 1 755 ? 25.972 -4.872 -29.607 1.00 93.94 755 TYR A O 1
ATOM 6320 N N . ILE A 1 756 ? 25.456 -3.916 -27.642 1.00 92.38 756 ILE A N 1
ATOM 6321 C CA . ILE A 1 756 ? 24.378 -3.072 -28.172 1.00 92.38 756 ILE A CA 1
ATOM 6322 C C . ILE A 1 756 ? 24.905 -2.094 -29.232 1.00 92.38 756 ILE A C 1
ATOM 6324 O O . ILE A 1 756 ? 24.287 -1.963 -30.288 1.00 92.38 756 ILE A O 1
ATOM 6328 N N . GLU A 1 757 ? 26.047 -1.447 -28.980 1.00 92.25 757 GLU A N 1
ATOM 6329 C CA . GLU A 1 757 ? 26.714 -0.546 -29.932 1.00 92.25 757 GLU A CA 1
ATOM 6330 C C . GLU A 1 757 ? 27.002 -1.251 -31.269 1.00 92.25 757 GLU A C 1
ATOM 6332 O O . GLU A 1 757 ? 26.747 -0.689 -32.328 1.00 92.25 757 GLU A O 1
ATOM 6337 N N . ASN A 1 758 ? 27.462 -2.502 -31.242 1.00 91.88 758 ASN A N 1
ATOM 6338 C CA . ASN A 1 758 ? 27.834 -3.221 -32.463 1.00 91.88 758 ASN A CA 1
ATOM 6339 C C . ASN A 1 758 ? 26.638 -3.773 -33.259 1.00 91.88 758 ASN A C 1
ATOM 6341 O O . ASN A 1 758 ? 26.733 -3.899 -34.477 1.00 91.88 758 ASN A O 1
ATOM 6345 N N . HIS A 1 759 ? 25.534 -4.132 -32.592 1.00 89.62 759 HIS A N 1
ATOM 6346 C CA . HIS A 1 759 ? 24.423 -4.867 -33.219 1.00 89.62 759 HIS A CA 1
ATOM 6347 C C . HIS A 1 759 ? 23.125 -4.061 -33.379 1.00 89.62 759 HIS A C 1
ATOM 6349 O O . HIS A 1 759 ? 22.319 -4.379 -34.250 1.00 89.62 759 HIS A O 1
ATOM 6355 N N . PHE A 1 760 ? 22.900 -3.027 -32.562 1.00 85.06 760 PHE A N 1
ATOM 6356 C CA . PHE A 1 760 ? 21.632 -2.283 -32.519 1.00 85.06 760 PHE A CA 1
ATOM 6357 C C . PHE A 1 760 ? 21.784 -0.772 -32.743 1.00 85.06 760 PHE A C 1
ATOM 6359 O O . PHE A 1 760 ? 20.799 -0.035 -32.639 1.00 85.06 760 PHE A O 1
ATOM 6366 N N . ALA A 1 761 ? 22.981 -0.293 -33.092 1.00 78.00 761 ALA A N 1
ATOM 6367 C CA . ALA A 1 761 ? 23.250 1.132 -33.268 1.00 78.00 761 ALA A CA 1
ATOM 6368 C C . ALA A 1 761 ? 22.553 1.789 -34.472 1.00 78.00 761 ALA A C 1
ATOM 6370 O O . ALA A 1 761 ? 22.662 3.003 -34.610 1.00 78.00 761 ALA A O 1
ATOM 6371 N N . ASP A 1 762 ? 21.839 1.060 -35.333 1.00 70.88 762 ASP A N 1
ATOM 6372 C CA . ASP A 1 762 ? 21.218 1.627 -36.544 1.00 70.88 762 ASP A CA 1
ATOM 6373 C C . ASP A 1 762 ? 19.683 1.715 -36.510 1.00 70.88 762 ASP A C 1
ATOM 6375 O O . ASP A 1 762 ? 19.098 2.303 -37.416 1.00 70.88 762 ASP A O 1
ATOM 6379 N N . GLY A 1 763 ? 19.012 1.175 -35.483 1.00 70.12 763 GLY A N 1
ATOM 6380 C CA . GLY A 1 763 ? 17.563 0.923 -35.561 1.00 70.12 763 GLY A CA 1
ATOM 6381 C C . GLY A 1 763 ? 16.657 1.720 -34.617 1.00 70.12 763 GLY A C 1
ATOM 6382 O O . GLY A 1 763 ? 15.706 2.356 -35.060 1.00 70.12 763 GLY A O 1
ATOM 6383 N N . ASN A 1 764 ? 16.878 1.641 -33.300 1.00 79.38 764 ASN A N 1
ATOM 6384 C CA . ASN A 1 764 ? 15.859 2.020 -32.311 1.00 79.38 764 ASN A CA 1
ATOM 6385 C C . ASN A 1 764 ? 16.248 3.282 -31.524 1.00 79.38 764 ASN A C 1
ATOM 6387 O O . ASN A 1 764 ? 17.274 3.316 -30.845 1.00 79.38 764 ASN A O 1
ATOM 6391 N N . VAL A 1 765 ? 15.375 4.294 -31.560 1.00 84.19 765 VAL A N 1
ATOM 6392 C CA . VAL A 1 765 ? 15.505 5.567 -30.830 1.00 84.19 765 VAL A CA 1
ATOM 6393 C C . VAL A 1 765 ? 15.817 5.367 -29.345 1.00 84.19 765 VAL A C 1
ATOM 6395 O O . VAL A 1 765 ? 16.686 6.047 -28.806 1.00 84.19 765 VAL A O 1
ATOM 6398 N N . HIS A 1 766 ? 15.132 4.434 -28.680 1.00 82.12 766 HIS A N 1
ATOM 6399 C CA . HIS A 1 766 ? 15.309 4.184 -27.249 1.00 82.12 766 HIS A CA 1
ATOM 6400 C C . HIS A 1 766 ? 16.689 3.602 -26.946 1.00 82.12 766 HIS A C 1
ATOM 6402 O O . HIS A 1 766 ? 17.338 4.009 -25.987 1.00 82.12 766 HIS A O 1
ATOM 6408 N N . VAL A 1 767 ? 17.159 2.687 -27.793 1.00 88.00 767 VAL A N 1
ATOM 6409 C CA . VAL A 1 767 ? 18.483 2.068 -27.663 1.00 88.00 767 VAL A CA 1
ATOM 6410 C C . VAL A 1 767 ? 19.583 3.107 -27.873 1.00 88.00 767 VAL A C 1
ATOM 6412 O O . VAL A 1 767 ? 20.508 3.199 -27.071 1.00 88.00 767 VAL A O 1
ATOM 6415 N N . LEU A 1 768 ? 19.447 3.936 -28.910 1.00 89.94 768 LEU A N 1
ATOM 6416 C CA . LEU A 1 768 ? 20.366 5.040 -29.189 1.00 89.94 768 LEU A CA 1
ATOM 6417 C C . LEU A 1 768 ? 20.416 6.052 -28.048 1.00 89.94 768 LEU A C 1
ATOM 6419 O O . LEU A 1 768 ? 21.492 6.516 -27.684 1.00 89.94 768 LEU A O 1
ATOM 6423 N N . PHE A 1 769 ? 19.262 6.371 -27.465 1.00 89.44 769 PHE A N 1
ATOM 6424 C CA . PHE A 1 769 ? 19.187 7.257 -26.313 1.00 89.44 769 PHE A CA 1
ATOM 6425 C C . PHE A 1 769 ? 19.902 6.668 -25.089 1.00 89.44 769 PHE A C 1
ATOM 6427 O O . PHE A 1 769 ? 20.702 7.364 -24.473 1.00 89.44 769 PHE A O 1
ATOM 6434 N N . HIS A 1 770 ? 19.705 5.378 -24.792 1.00 89.62 770 HIS A N 1
ATOM 6435 C CA . HIS A 1 770 ? 20.426 4.695 -23.713 1.00 89.62 770 HIS A CA 1
ATOM 6436 C C . HIS A 1 770 ? 21.942 4.631 -23.942 1.00 89.62 770 HIS A C 1
ATOM 6438 O O . HIS A 1 770 ? 22.700 4.754 -22.983 1.00 89.62 770 HIS A O 1
ATOM 6444 N N . LEU A 1 771 ? 22.396 4.449 -25.188 1.00 92.50 771 LEU A N 1
ATOM 6445 C CA . LEU A 1 771 ? 23.820 4.542 -25.533 1.00 92.50 771 LEU A CA 1
ATOM 6446 C C . LEU A 1 771 ? 24.354 5.961 -25.293 1.00 92.50 771 LEU A C 1
ATOM 6448 O O . LEU A 1 771 ? 25.439 6.111 -24.739 1.00 92.50 771 LEU A O 1
ATOM 6452 N N . GLY A 1 772 ? 23.581 6.988 -25.662 1.00 92.19 772 GLY A N 1
ATOM 6453 C CA . GLY A 1 772 ? 23.890 8.388 -25.363 1.00 92.19 772 GLY A CA 1
ATOM 6454 C C . GLY A 1 772 ? 24.077 8.631 -23.865 1.00 92.19 772 GLY A C 1
ATOM 6455 O O . GLY A 1 772 ? 25.144 9.087 -23.466 1.00 92.19 772 GLY A O 1
ATOM 6456 N N . GLU A 1 773 ? 23.096 8.242 -23.042 1.00 91.75 773 GLU A N 1
ATOM 6457 C CA . GLU A 1 773 ? 23.159 8.376 -21.575 1.00 91.75 773 GLU A CA 1
ATOM 6458 C C . GLU A 1 773 ? 24.351 7.618 -20.970 1.00 91.75 773 GLU A C 1
ATOM 6460 O O . GLU A 1 773 ? 25.008 8.131 -20.068 1.00 91.75 773 GLU A O 1
ATOM 6465 N N . TYR A 1 774 ? 24.666 6.423 -21.479 1.00 93.69 774 TYR A N 1
ATOM 6466 C CA . TYR A 1 774 ? 25.807 5.633 -21.010 1.00 93.69 774 TYR A CA 1
ATOM 6467 C C . TYR A 1 774 ? 27.153 6.329 -21.267 1.00 93.69 774 TYR A C 1
ATOM 6469 O O . TYR A 1 774 ? 28.008 6.412 -20.379 1.00 93.69 774 TYR A O 1
ATOM 6477 N N . TYR A 1 775 ? 27.353 6.858 -22.479 1.00 94.00 775 TYR A N 1
ATOM 6478 C CA . TYR A 1 775 ? 28.585 7.579 -22.802 1.00 94.00 775 TYR A CA 1
ATOM 6479 C C . TYR A 1 775 ? 28.682 8.934 -22.106 1.00 94.00 775 TYR A C 1
ATOM 6481 O O . TYR A 1 775 ? 29.790 9.364 -21.803 1.00 94.00 775 TYR A O 1
ATOM 6489 N N . ASP A 1 776 ? 27.550 9.574 -21.838 1.00 92.44 776 ASP A N 1
ATOM 6490 C CA . ASP A 1 776 ? 27.451 10.845 -21.127 1.00 92.44 776 ASP A CA 1
ATOM 6491 C C . ASP A 1 776 ? 27.782 10.683 -19.632 1.00 92.44 776 ASP A C 1
ATOM 6493 O O . ASP A 1 776 ? 28.788 11.204 -19.144 1.00 92.44 776 ASP A O 1
ATOM 6497 N N . TYR A 1 777 ? 26.999 9.874 -18.913 1.00 90.44 777 TYR A N 1
ATOM 6498 C CA . TYR A 1 777 ? 27.070 9.791 -17.454 1.00 90.44 777 TYR A CA 1
ATOM 6499 C C . TYR A 1 777 ? 28.132 8.815 -16.930 1.00 90.44 777 TYR A C 1
ATOM 6501 O O . TYR A 1 777 ? 28.806 9.132 -15.945 1.00 90.44 777 TYR A O 1
ATOM 6509 N N . ASP A 1 778 ? 28.300 7.643 -17.555 1.00 91.81 778 ASP A N 1
ATOM 6510 C CA . ASP A 1 778 ? 29.154 6.578 -17.003 1.00 91.81 778 ASP A CA 1
ATOM 6511 C C . ASP A 1 778 ? 30.570 6.589 -17.591 1.00 91.81 778 ASP A C 1
ATOM 6513 O O . ASP A 1 778 ? 31.548 6.512 -16.846 1.00 91.81 778 ASP A O 1
ATOM 6517 N N . VAL A 1 779 ? 30.701 6.693 -18.920 1.00 92.25 779 VAL A N 1
ATOM 6518 C CA . VAL A 1 779 ? 32.016 6.702 -19.600 1.00 92.25 779 VAL A CA 1
ATOM 6519 C C . VAL A 1 779 ? 32.612 8.109 -19.680 1.00 92.25 779 VAL A C 1
ATOM 6521 O O . VAL A 1 779 ? 33.835 8.252 -19.672 1.00 92.25 779 VAL A O 1
ATOM 6524 N N . LYS A 1 780 ? 31.762 9.143 -19.729 1.00 91.06 780 LYS A N 1
ATOM 6525 C CA . LYS A 1 780 ? 32.125 10.557 -19.934 1.00 91.06 780 LYS A CA 1
ATOM 6526 C C . LYS A 1 780 ? 32.854 10.827 -21.258 1.00 91.06 780 LYS A C 1
ATOM 6528 O O . LYS A 1 780 ? 33.730 11.690 -21.337 1.00 91.06 780 LYS A O 1
ATOM 6533 N N . ASP A 1 781 ? 32.487 10.100 -22.314 1.00 93.38 781 ASP A N 1
ATOM 6534 C CA . ASP A 1 781 ? 32.949 10.346 -23.684 1.00 93.38 781 ASP A CA 1
ATOM 6535 C C . ASP A 1 781 ? 31.982 11.296 -24.400 1.00 93.38 781 ASP A C 1
ATOM 6537 O O . ASP A 1 781 ? 30.975 10.894 -24.988 1.00 93.38 781 ASP A O 1
ATOM 6541 N N . VAL A 1 782 ? 32.329 12.582 -24.370 1.00 90.88 782 VAL A N 1
ATOM 6542 C CA . VAL A 1 782 ? 31.538 13.671 -24.957 1.00 90.88 782 VAL A CA 1
ATOM 6543 C C . VAL A 1 782 ? 31.316 13.485 -26.465 1.00 90.88 782 VAL A C 1
ATOM 6545 O O . VAL A 1 782 ? 30.252 13.831 -26.982 1.00 90.88 782 VAL A O 1
ATOM 6548 N N . HIS A 1 783 ? 32.289 12.938 -27.199 1.00 91.31 783 HIS A N 1
ATOM 6549 C CA . HIS A 1 783 ? 32.171 12.787 -28.650 1.00 91.31 783 HIS A CA 1
ATOM 6550 C C . HIS A 1 783 ? 31.197 11.671 -29.015 1.00 91.31 783 HIS A C 1
ATOM 6552 O O . HIS A 1 783 ? 30.312 11.877 -29.854 1.00 91.31 783 HIS A O 1
ATOM 6558 N N . LYS A 1 784 ? 31.319 10.510 -28.363 1.00 92.19 784 LYS A N 1
ATOM 6559 C CA . LYS A 1 784 ? 30.391 9.392 -28.570 1.00 92.19 784 LYS A CA 1
ATOM 6560 C C . LYS A 1 784 ? 28.986 9.709 -28.071 1.00 92.19 784 LYS A C 1
ATOM 6562 O O . LYS A 1 784 ? 28.028 9.441 -28.794 1.00 92.19 784 LYS A O 1
ATOM 6567 N N . ALA A 1 785 ? 28.853 10.331 -26.899 1.00 92.12 785 ALA A N 1
ATOM 6568 C CA . ALA A 1 785 ? 27.556 10.756 -26.373 1.00 92.12 785 ALA A CA 1
ATOM 6569 C C . ALA A 1 785 ? 26.832 11.674 -27.370 1.00 92.12 785 ALA A C 1
ATOM 6571 O O . ALA A 1 785 ? 25.691 11.406 -27.753 1.00 92.12 785 ALA A O 1
ATOM 6572 N N . ASN A 1 786 ? 27.531 12.692 -27.890 1.00 91.44 786 ASN A N 1
ATOM 6573 C CA . ASN A 1 786 ? 26.973 13.598 -28.893 1.00 91.44 786 ASN A CA 1
ATOM 6574 C C . ASN A 1 786 ? 26.548 12.862 -30.174 1.00 91.44 786 ASN A C 1
ATOM 6576 O O . ASN A 1 786 ? 25.472 13.123 -30.710 1.00 91.44 786 ASN A O 1
ATOM 6580 N N . TYR A 1 787 ? 27.365 11.918 -30.654 1.00 91.81 787 TYR A N 1
ATOM 6581 C CA . TYR A 1 787 ? 27.045 11.108 -31.831 1.00 91.81 787 TYR A CA 1
ATOM 6582 C C . TYR A 1 787 ? 25.729 10.334 -31.657 1.00 91.81 787 TYR A C 1
ATOM 6584 O O . TYR A 1 787 ? 24.847 10.423 -32.518 1.00 91.81 787 TYR A O 1
ATOM 6592 N N . PHE A 1 788 ? 25.558 9.620 -30.540 1.00 92.12 788 PHE A N 1
ATOM 6593 C CA . PHE A 1 788 ? 24.360 8.811 -30.298 1.00 92.12 788 PHE A CA 1
ATOM 6594 C C . PHE A 1 788 ? 23.116 9.655 -30.024 1.00 92.12 788 PHE A C 1
ATOM 6596 O O . PHE A 1 788 ? 22.064 9.372 -30.605 1.00 92.12 788 PHE A O 1
ATOM 6603 N N . TYR A 1 789 ? 23.226 10.729 -29.234 1.00 91.19 789 TYR A N 1
ATOM 6604 C CA . TYR A 1 789 ? 22.109 11.654 -29.040 1.00 91.19 789 TYR A CA 1
ATOM 6605 C C . TYR A 1 789 ? 21.655 12.262 -30.370 1.00 91.19 789 TYR A C 1
ATOM 6607 O O . TYR A 1 789 ? 20.467 12.227 -30.695 1.00 91.19 789 TYR A O 1
ATOM 6615 N N . LYS A 1 790 ? 22.587 12.739 -31.202 1.00 89.31 790 LYS A N 1
ATOM 6616 C CA . LYS A 1 790 ? 22.267 13.306 -32.518 1.00 89.31 790 LYS A CA 1
ATOM 6617 C C . LYS A 1 790 ? 21.605 12.284 -33.442 1.00 89.31 790 LYS A C 1
ATOM 6619 O O . LYS A 1 790 ? 20.632 12.612 -34.124 1.00 89.31 790 LYS A O 1
ATOM 6624 N N . LYS A 1 791 ? 22.077 11.034 -33.433 1.00 87.88 791 LYS A N 1
ATOM 6625 C CA . LYS A 1 791 ? 21.472 9.930 -34.194 1.00 87.88 791 LYS A CA 1
ATOM 6626 C C . LYS A 1 791 ? 20.039 9.642 -33.731 1.00 87.88 791 LYS A C 1
ATOM 6628 O O . LYS A 1 791 ? 19.153 9.545 -34.576 1.00 87.88 791 LYS A O 1
ATOM 6633 N N . ALA A 1 792 ? 19.783 9.609 -32.420 1.00 86.69 792 ALA A N 1
ATOM 6634 C CA . ALA A 1 792 ? 18.434 9.451 -31.866 1.00 86.69 792 ALA A CA 1
ATOM 6635 C C . ALA A 1 792 ? 17.496 10.604 -32.277 1.00 86.69 792 ALA A C 1
ATOM 6637 O O . ALA A 1 792 ? 16.363 10.375 -32.698 1.00 86.69 792 ALA A O 1
ATOM 6638 N N . ILE A 1 793 ? 17.979 11.849 -32.223 1.00 85.94 793 ILE A N 1
ATOM 6639 C CA . ILE A 1 793 ? 17.210 13.051 -32.587 1.00 85.94 793 ILE A CA 1
ATOM 6640 C C . ILE A 1 793 ? 16.897 13.122 -34.084 1.00 85.94 793 ILE A C 1
ATOM 6642 O O . ILE A 1 793 ? 15.878 13.699 -34.468 1.00 85.94 793 ILE A O 1
ATOM 6646 N N . ASN A 1 794 ? 17.744 12.559 -34.942 1.00 83.38 794 ASN A N 1
ATOM 6647 C CA . ASN A 1 794 ? 17.479 12.497 -36.381 1.00 83.38 794 ASN A CA 1
ATOM 6648 C C . ASN A 1 794 ? 16.331 11.539 -36.726 1.00 83.38 794 ASN A C 1
ATOM 6650 O O . ASN A 1 794 ? 15.632 11.767 -37.711 1.00 83.38 794 ASN A O 1
ATOM 6654 N N . LEU A 1 795 ? 16.107 10.512 -35.903 1.00 77.69 795 LEU A N 1
ATOM 6655 C CA . LEU A 1 795 ? 14.978 9.590 -36.044 1.00 77.69 795 LEU A CA 1
ATOM 6656 C C . LEU A 1 795 ? 13.666 10.166 -35.474 1.00 77.69 795 LEU A C 1
ATOM 6658 O O . LEU A 1 795 ? 12.583 9.769 -35.900 1.00 77.69 795 LEU A O 1
ATOM 6662 N N . ILE A 1 796 ? 13.753 11.137 -34.557 1.00 74.31 796 ILE A N 1
ATOM 6663 C CA . ILE A 1 796 ? 12.605 11.829 -33.953 1.00 74.31 796 ILE A CA 1
ATOM 6664 C C . ILE A 1 796 ? 12.284 13.126 -34.717 1.00 74.31 796 ILE A C 1
ATOM 6666 O O . ILE A 1 796 ? 13.108 14.038 -34.778 1.00 74.31 796 ILE A O 1
ATOM 6670 N N . VAL A 1 797 ? 11.051 13.264 -35.223 1.00 63.97 797 VAL A N 1
ATOM 6671 C CA . VAL A 1 797 ? 10.505 14.481 -35.868 1.00 63.97 797 VAL A CA 1
ATOM 6672 C C . VAL A 1 797 ? 11.406 15.031 -36.976 1.00 63.97 797 VAL A C 1
ATOM 6674 O O . VAL A 1 797 ? 12.292 15.862 -36.750 1.00 63.97 797 VAL A O 1
ATOM 6677 N N . ASN A 1 798 ? 11.140 14.641 -38.220 1.00 60.81 798 ASN A N 1
ATOM 6678 C CA . ASN A 1 798 ? 11.781 15.280 -39.366 1.00 60.81 798 ASN A CA 1
ATOM 6679 C C . ASN A 1 798 ? 11.257 16.727 -39.461 1.00 60.81 798 ASN A C 1
ATOM 6681 O O . ASN A 1 798 ? 10.053 16.926 -39.578 1.00 60.81 798 ASN A O 1
ATOM 6685 N N . GLY A 1 799 ? 12.126 17.741 -39.370 1.00 49.25 799 GLY A N 1
ATOM 6686 C CA . GLY A 1 799 ? 11.781 19.163 -39.153 1.00 49.25 799 GLY A CA 1
ATOM 6687 C C . GLY A 1 799 ? 10.961 19.876 -40.249 1.00 49.25 799 GLY A C 1
ATOM 6688 O O . GLY A 1 799 ? 10.989 21.105 -40.339 1.00 49.25 799 GLY A O 1
ATOM 6689 N N . LYS A 1 800 ? 10.237 19.142 -41.101 1.00 53.34 800 LYS A N 1
ATOM 6690 C CA . LYS A 1 800 ? 9.285 19.680 -42.075 1.00 53.34 800 LYS A CA 1
ATOM 6691 C C . LYS A 1 800 ? 7.954 19.968 -41.378 1.00 53.34 800 LYS A C 1
ATOM 6693 O O . LYS A 1 800 ? 7.318 19.072 -40.835 1.00 53.34 800 LYS A O 1
ATOM 6698 N N . LYS A 1 801 ? 7.513 21.228 -41.431 1.00 48.94 801 LYS A N 1
ATOM 6699 C CA . LYS A 1 801 ? 6.208 21.676 -40.923 1.00 48.94 801 LYS A CA 1
ATOM 6700 C C . LYS A 1 801 ? 5.098 21.119 -41.828 1.00 48.94 801 LYS A C 1
ATOM 6702 O O . LYS A 1 801 ? 4.701 21.770 -42.791 1.00 48.94 801 LYS A O 1
ATOM 6707 N N . LEU A 1 802 ? 4.640 19.894 -41.573 1.00 56.00 802 LEU A N 1
ATOM 6708 C CA . LEU A 1 802 ? 3.373 19.405 -42.120 1.00 56.00 802 LEU A CA 1
ATOM 6709 C C . LEU A 1 802 ? 2.225 19.955 -41.261 1.00 56.00 802 LEU A C 1
ATOM 6711 O O . LEU A 1 802 ? 2.438 20.384 -40.133 1.00 56.00 802 LEU A O 1
ATOM 6715 N N . LYS A 1 803 ? 1.030 20.060 -41.843 1.00 61.38 803 LYS A N 1
ATOM 6716 C CA . LYS A 1 803 ? -0.163 20.714 -41.270 1.00 61.38 803 LYS A CA 1
ATOM 6717 C C . LYS A 1 803 ? -0.367 20.426 -39.766 1.00 61.38 803 LYS A C 1
ATOM 6719 O O . LYS A 1 803 ? -0.021 19.354 -39.280 1.00 61.38 803 LYS A O 1
ATOM 6724 N N . ARG A 1 804 ? -0.999 21.363 -39.044 1.00 60.81 804 ARG A N 1
ATOM 6725 C CA . ARG A 1 804 ? -1.297 21.246 -37.600 1.00 60.81 804 ARG A CA 1
ATOM 6726 C C . ARG A 1 804 ? -1.949 19.884 -37.288 1.00 60.81 804 ARG A C 1
ATOM 6728 O O . ARG A 1 804 ? -2.941 19.534 -37.924 1.00 60.81 804 ARG A O 1
ATOM 6735 N N . GLY A 1 805 ? -1.369 19.127 -36.351 1.00 59.03 805 GLY A N 1
ATOM 6736 C CA . GLY A 1 805 ? -1.851 17.797 -35.951 1.00 59.03 805 GLY A CA 1
ATOM 6737 C C . GLY A 1 805 ? -1.214 16.590 -36.656 1.00 59.03 805 GLY A C 1
ATOM 6738 O O . GLY A 1 805 ? -1.645 15.472 -36.382 1.00 59.03 805 GLY A O 1
ATOM 6739 N N . TYR A 1 806 ? -0.222 16.787 -37.535 1.00 66.44 806 TYR A N 1
ATOM 6740 C CA . TYR A 1 806 ? 0.508 15.711 -38.219 1.00 66.44 806 TYR A CA 1
ATOM 6741 C C . TYR A 1 806 ? 1.970 15.635 -37.750 1.00 66.44 806 TYR A C 1
ATOM 6743 O O . TYR A 1 806 ? 2.696 16.624 -37.834 1.00 66.44 806 TYR A O 1
ATOM 6751 N N . LEU A 1 807 ? 2.412 14.449 -37.326 1.00 64.12 807 LEU A N 1
ATOM 6752 C CA . LEU A 1 807 ? 3.802 14.128 -36.984 1.00 64.12 807 LEU A CA 1
ATOM 6753 C C . LEU A 1 807 ? 4.395 13.157 -38.001 1.00 64.12 807 LEU A C 1
ATOM 6755 O O . LEU A 1 807 ? 3.717 12.235 -38.439 1.00 64.12 807 LEU A O 1
ATOM 6759 N N . TYR A 1 808 ? 5.656 13.364 -38.374 1.00 64.19 808 TYR A N 1
ATOM 6760 C CA . TYR A 1 808 ? 6.404 12.439 -39.227 1.00 64.19 808 TYR A CA 1
ATOM 6761 C C . TYR A 1 808 ? 7.408 11.671 -38.368 1.00 64.19 808 TYR A C 1
ATOM 6763 O O . TYR A 1 808 ? 8.334 12.285 -37.828 1.00 64.19 808 TYR A O 1
ATOM 6771 N N . GLU A 1 809 ? 7.235 10.354 -38.256 1.00 60.12 809 GLU A N 1
ATOM 6772 C CA . GLU A 1 809 ? 8.090 9.479 -37.447 1.00 60.12 809 GLU A CA 1
ATOM 6773 C C . GLU A 1 809 ? 8.713 8.364 -38.288 1.00 60.12 809 GLU A C 1
ATOM 6775 O O . GLU A 1 809 ? 8.067 7.759 -39.150 1.00 60.12 809 GLU A O 1
ATOM 6780 N N . LEU A 1 810 ? 9.991 8.094 -38.017 1.00 54.69 810 LEU A N 1
ATOM 6781 C CA . LEU A 1 810 ? 10.690 6.916 -38.514 1.00 54.69 810 LEU A CA 1
ATOM 6782 C C . LEU A 1 810 ? 10.465 5.776 -37.513 1.00 54.69 810 LEU A C 1
ATOM 6784 O O . LEU A 1 810 ? 10.697 5.930 -36.320 1.00 54.69 810 LEU A O 1
ATOM 6788 N N . ASN A 1 811 ? 9.957 4.654 -38.015 1.00 52.47 811 ASN A N 1
ATOM 6789 C CA . ASN A 1 811 ? 9.602 3.457 -37.252 1.00 52.47 811 ASN A CA 1
ATOM 6790 C C . ASN A 1 811 ? 10.808 2.950 -36.415 1.00 52.47 811 ASN A C 1
ATOM 6792 O O . ASN A 1 811 ? 11.897 2.865 -36.988 1.00 52.47 811 ASN A O 1
ATOM 6796 N N . PRO A 1 812 ? 10.661 2.554 -35.129 1.00 53.94 812 PRO A N 1
ATOM 6797 C CA . PRO A 1 812 ? 9.428 2.405 -34.343 1.00 53.94 812 PRO A CA 1
ATOM 6798 C C . PRO A 1 812 ? 8.865 3.723 -33.769 1.00 53.94 812 PRO A C 1
ATOM 6800 O O . PRO A 1 812 ? 9.641 4.596 -33.381 1.00 53.94 812 PRO A O 1
ATOM 6803 N N . PRO A 1 813 ? 7.525 3.862 -33.664 1.00 60.88 813 PRO A N 1
ATOM 6804 C CA . PRO A 1 813 ? 6.891 5.079 -33.167 1.00 60.88 813 PRO A CA 1
ATOM 6805 C C . PRO A 1 813 ? 7.172 5.293 -31.675 1.00 60.88 813 PRO A C 1
ATOM 6807 O O . PRO A 1 813 ? 7.029 4.373 -30.867 1.00 60.88 813 PRO A O 1
ATOM 6810 N N . CYS A 1 814 ? 7.529 6.520 -31.304 1.00 70.12 814 CYS A N 1
ATOM 6811 C CA . CYS A 1 814 ? 7.897 6.903 -29.939 1.00 70.12 814 CYS A CA 1
ATOM 6812 C C . CYS A 1 814 ? 6.836 7.850 -29.374 1.00 70.12 814 CYS A C 1
ATOM 6814 O O . CYS A 1 814 ? 6.369 8.739 -30.075 1.00 70.12 814 CYS A O 1
ATOM 6816 N N . SER A 1 815 ? 6.435 7.712 -28.110 1.00 76.06 815 SER A N 1
ATOM 6817 C CA . SER A 1 815 ? 5.410 8.608 -27.557 1.00 76.06 815 SER A CA 1
ATOM 6818 C C . SER A 1 815 ? 5.910 10.059 -27.491 1.00 76.06 815 SER A C 1
ATOM 6820 O O . SER A 1 815 ? 7.067 10.317 -27.147 1.00 76.06 815 SER A O 1
ATOM 6822 N N . ILE A 1 816 ? 5.032 11.030 -27.771 1.00 79.19 816 ILE A N 1
ATOM 6823 C CA . ILE A 1 816 ? 5.373 12.466 -27.717 1.00 79.19 816 ILE A CA 1
ATOM 6824 C C . ILE A 1 816 ? 6.058 12.868 -26.389 1.00 79.19 816 ILE A C 1
ATOM 6826 O O . ILE A 1 816 ? 7.072 13.570 -26.442 1.00 79.19 816 ILE A O 1
ATOM 6830 N N . PRO A 1 817 ? 5.596 12.425 -25.198 1.00 80.88 817 PRO A N 1
ATOM 6831 C CA . PRO A 1 817 ? 6.284 12.726 -23.942 1.00 80.88 817 PRO A CA 1
ATOM 6832 C C . PRO A 1 817 ? 7.722 12.193 -23.922 1.00 80.88 817 PRO A C 1
ATOM 6834 O O . PRO A 1 817 ? 8.649 12.909 -23.545 1.00 80.88 817 PRO A O 1
ATOM 6837 N N . LYS A 1 818 ? 7.951 10.960 -24.386 1.00 79.75 818 LYS A N 1
ATOM 6838 C CA . LYS A 1 818 ? 9.299 10.386 -24.428 1.00 79.75 818 LYS A CA 1
ATOM 6839 C C . LYS A 1 818 ? 10.199 11.145 -25.404 1.00 79.75 818 LYS A C 1
ATOM 6841 O O . LYS A 1 818 ? 11.342 11.425 -25.055 1.00 79.75 818 LYS A O 1
ATOM 6846 N N . GLN A 1 819 ? 9.681 11.563 -26.560 1.00 85.69 819 GLN A N 1
ATOM 6847 C CA . GLN A 1 819 ? 10.411 12.423 -27.498 1.00 85.69 819 GLN A CA 1
ATOM 6848 C C . GLN A 1 819 ? 10.822 13.751 -26.850 1.00 85.69 819 GLN A C 1
ATOM 6850 O O . GLN A 1 819 ? 11.978 14.152 -26.961 1.00 85.69 819 GLN A O 1
ATOM 6855 N N . ILE A 1 820 ? 9.920 14.402 -26.106 1.00 87.19 820 ILE A N 1
ATOM 6856 C CA . ILE A 1 820 ? 10.231 15.634 -25.359 1.00 87.19 820 ILE A CA 1
ATOM 6857 C C . ILE A 1 820 ? 11.341 15.385 -24.334 1.00 87.19 820 ILE A C 1
ATOM 6859 O O . ILE A 1 820 ? 12.256 16.204 -24.226 1.00 87.19 820 ILE A O 1
ATOM 6863 N N . LYS A 1 821 ? 11.295 14.260 -23.607 1.00 87.38 821 LYS A N 1
ATOM 6864 C CA . LYS A 1 821 ? 12.340 13.886 -22.642 1.00 87.38 821 LYS A CA 1
ATOM 6865 C C . LYS A 1 821 ? 13.695 13.698 -23.330 1.00 87.38 821 LYS A C 1
ATOM 6867 O O . LYS A 1 821 ? 14.668 14.288 -22.880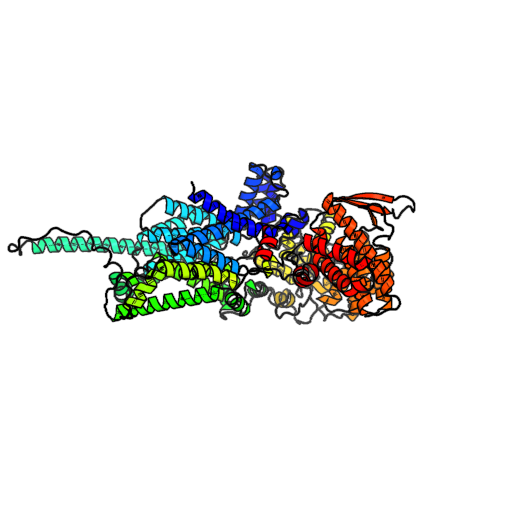 1.00 87.38 821 LYS A O 1
ATOM 6872 N N . ILE A 1 822 ? 13.739 12.962 -24.442 1.00 87.75 822 ILE A N 1
ATOM 6873 C CA . ILE A 1 822 ? 14.967 12.708 -25.215 1.00 87.75 822 ILE A CA 1
ATOM 6874 C C . ILE A 1 822 ? 15.577 14.017 -25.730 1.00 87.75 822 ILE A C 1
ATOM 6876 O O . ILE A 1 822 ? 16.765 14.265 -25.529 1.00 87.75 822 ILE A O 1
ATOM 6880 N N . VAL A 1 823 ? 14.763 14.880 -26.351 1.00 89.62 823 VAL A N 1
ATOM 6881 C CA . VAL A 1 823 ? 15.230 16.179 -26.865 1.00 89.62 823 VAL A CA 1
ATOM 6882 C C . VAL A 1 823 ? 15.732 17.061 -25.725 1.00 89.62 823 VAL A C 1
ATOM 6884 O O . VAL A 1 823 ? 16.776 17.692 -25.857 1.00 89.62 823 VAL A O 1
ATOM 6887 N N . THR A 1 824 ? 15.031 17.071 -24.591 1.00 90.81 824 THR A N 1
ATOM 6888 C CA . THR A 1 824 ? 15.444 17.850 -23.419 1.00 90.81 824 THR A CA 1
ATOM 6889 C C . THR A 1 824 ? 16.770 17.357 -22.841 1.00 90.81 824 THR A C 1
ATOM 6891 O O . THR A 1 824 ? 17.644 18.178 -22.578 1.00 90.81 824 THR A O 1
ATOM 6894 N N . SER A 1 825 ? 16.948 16.046 -22.651 1.00 90.19 825 SER A N 1
ATOM 6895 C CA . SER A 1 825 ? 18.206 15.489 -22.136 1.00 90.19 825 SER A CA 1
ATOM 6896 C C . SER A 1 825 ? 19.392 15.880 -23.018 1.00 90.19 825 SER A C 1
ATOM 6898 O O . SER A 1 825 ? 20.429 16.286 -22.503 1.00 90.19 825 SER A O 1
ATOM 6900 N N . TYR A 1 826 ? 19.218 15.869 -24.344 1.00 91.44 826 TYR A N 1
ATOM 6901 C CA . TYR A 1 826 ? 20.269 16.311 -25.258 1.00 91.44 826 TYR A CA 1
ATOM 6902 C C . TYR A 1 826 ? 20.563 17.817 -25.159 1.00 91.44 826 TYR A C 1
ATOM 6904 O O . TYR A 1 826 ? 21.724 18.218 -25.210 1.00 91.44 826 TYR A O 1
ATOM 6912 N N . ILE A 1 827 ? 19.542 18.661 -24.958 1.00 90.50 827 ILE A N 1
ATOM 6913 C CA . ILE A 1 827 ? 19.752 20.096 -24.693 1.00 90.50 827 ILE A CA 1
ATOM 6914 C C . ILE A 1 827 ? 20.600 20.283 -23.429 1.00 90.50 827 ILE A C 1
ATOM 6916 O O . ILE A 1 827 ? 21.565 21.043 -23.463 1.00 90.50 827 ILE A O 1
ATOM 6920 N N . TYR A 1 828 ? 20.283 19.582 -22.335 1.00 90.31 828 TYR A N 1
ATOM 6921 C CA . TYR A 1 828 ? 21.070 19.668 -21.101 1.00 90.31 828 TYR A CA 1
ATOM 6922 C C . TYR A 1 828 ? 22.519 19.213 -21.300 1.00 90.31 828 TYR A C 1
ATOM 6924 O O . TYR A 1 828 ? 23.429 19.908 -20.856 1.00 90.31 828 TYR A O 1
ATOM 6932 N N . PHE A 1 829 ? 22.741 18.123 -22.035 1.00 91.25 829 PHE A N 1
ATOM 6933 C CA . PHE A 1 829 ? 24.081 17.658 -22.400 1.00 91.25 829 PHE A CA 1
ATOM 6934 C C . PHE A 1 829 ? 24.891 18.717 -23.174 1.00 91.25 829 PHE A C 1
ATOM 6936 O O . PHE A 1 829 ? 26.058 18.973 -22.866 1.00 91.25 829 PHE A O 1
ATOM 6943 N N . LEU A 1 830 ? 24.285 19.378 -24.169 1.00 89.44 830 LEU A N 1
ATOM 6944 C CA . LEU A 1 830 ? 24.958 20.432 -24.943 1.00 89.44 830 LEU A CA 1
ATOM 6945 C C . LEU A 1 830 ? 25.282 21.667 -24.094 1.00 89.44 830 LEU A C 1
ATOM 6947 O O . LEU A 1 830 ? 26.305 22.318 -24.319 1.00 89.44 830 LEU A O 1
ATOM 6951 N N . LEU A 1 831 ? 24.420 21.991 -23.127 1.00 87.62 831 LEU A N 1
ATOM 6952 C CA . LEU A 1 831 ? 24.638 23.096 -22.196 1.00 87.62 831 LEU A CA 1
ATOM 6953 C C . LEU A 1 831 ? 25.788 22.827 -21.225 1.00 87.62 831 LEU A C 1
ATOM 6955 O O . LEU A 1 831 ? 26.525 23.759 -20.912 1.00 87.62 831 LEU A O 1
ATOM 6959 N N . ASP A 1 832 ? 25.954 21.581 -20.784 1.00 86.50 832 ASP A N 1
ATOM 6960 C CA . ASP A 1 832 ? 27.009 21.194 -19.842 1.00 86.50 832 ASP A CA 1
ATOM 6961 C C . ASP A 1 832 ? 28.385 21.067 -20.523 1.00 86.50 832 ASP A C 1
ATOM 6963 O O . ASP A 1 832 ? 29.410 21.467 -19.977 1.00 86.50 832 ASP A O 1
ATOM 6967 N N . THR A 1 833 ? 28.426 20.574 -21.767 1.00 83.12 833 THR A N 1
ATOM 6968 C CA . THR A 1 833 ? 29.690 20.216 -22.444 1.00 83.12 833 THR A CA 1
ATOM 6969 C C . THR A 1 833 ? 30.373 21.346 -23.225 1.00 83.12 833 THR A C 1
ATOM 6971 O O . THR A 1 833 ? 31.519 21.189 -23.645 1.00 83.12 833 THR A O 1
ATOM 6974 N N . SER A 1 834 ? 29.743 22.514 -23.396 1.00 67.62 834 SER A N 1
ATOM 6975 C CA . SER A 1 834 ? 30.347 23.721 -24.007 1.00 67.62 834 SER A CA 1
ATOM 6976 C C . SER A 1 834 ? 31.025 23.524 -25.393 1.00 67.62 834 SER A C 1
ATOM 6978 O O . SER A 1 834 ? 32.054 24.128 -25.696 1.00 67.62 834 SER A O 1
ATOM 6980 N N . GLN A 1 835 ? 30.439 22.699 -26.275 1.00 67.88 835 GLN A N 1
ATOM 6981 C CA . GLN A 1 835 ? 30.892 22.489 -27.666 1.00 67.88 835 GLN A CA 1
ATOM 6982 C C . GLN A 1 835 ? 30.872 23.759 -28.571 1.00 67.88 835 GLN A C 1
ATOM 6984 O O . GLN A 1 835 ? 30.345 24.813 -28.225 1.00 67.88 835 GLN A O 1
ATOM 6989 N N . ARG A 1 836 ? 31.458 23.698 -29.781 1.00 60.41 836 ARG A N 1
ATOM 6990 C CA . ARG A 1 836 ? 31.385 24.798 -30.778 1.00 60.41 836 ARG A CA 1
ATOM 6991 C C . ARG A 1 836 ? 30.027 24.774 -31.512 1.00 60.41 836 ARG A C 1
ATOM 6993 O O . ARG A 1 836 ? 29.548 23.697 -31.833 1.00 60.41 836 ARG A O 1
ATOM 7000 N N . ASN A 1 837 ? 29.447 25.942 -31.826 1.00 66.06 837 ASN A N 1
ATOM 7001 C CA . ASN A 1 837 ? 28.143 26.128 -32.510 1.00 66.06 837 ASN A CA 1
ATOM 7002 C C . ASN A 1 837 ? 26.877 25.668 -31.744 1.00 66.06 837 ASN A C 1
ATOM 7004 O O . ASN A 1 837 ? 25.852 25.366 -32.354 1.00 66.06 837 ASN A O 1
ATOM 7008 N N . ILE A 1 838 ? 26.902 25.692 -30.407 1.00 79.75 838 ILE A N 1
ATOM 7009 C CA . ILE A 1 838 ? 25.770 25.273 -29.556 1.00 79.75 838 ILE A CA 1
ATOM 7010 C C . ILE A 1 838 ? 24.483 26.060 -29.829 1.00 79.75 838 ILE A C 1
ATOM 7012 O O . ILE A 1 838 ? 23.395 25.494 -29.788 1.00 79.75 838 ILE A O 1
ATOM 7016 N N . GLU A 1 839 ? 24.570 27.372 -30.069 1.00 81.19 839 GLU A N 1
ATOM 7017 C CA . GLU A 1 839 ? 23.371 28.221 -30.079 1.00 81.19 839 GLU A CA 1
ATOM 7018 C C . GLU A 1 839 ? 22.399 27.886 -31.219 1.00 81.19 839 GLU A C 1
ATOM 7020 O O . GLU A 1 839 ? 21.184 27.922 -31.018 1.00 81.19 839 GLU A O 1
ATOM 7025 N N . GLU A 1 840 ? 22.912 27.530 -32.400 1.00 84.88 840 GLU A N 1
ATOM 7026 C CA . GLU A 1 840 ? 22.080 27.115 -33.535 1.00 84.88 840 GLU A CA 1
ATOM 7027 C C . GLU A 1 840 ? 21.497 25.714 -33.335 1.00 84.88 840 GLU A C 1
ATOM 7029 O O . GLU A 1 840 ? 20.336 25.472 -33.674 1.00 84.88 840 GLU A O 1
ATOM 7034 N N . GLU A 1 841 ? 22.270 24.801 -32.743 1.00 86.75 841 GLU A N 1
ATOM 7035 C CA . GLU A 1 841 ? 21.825 23.435 -32.467 1.00 86.75 841 GLU A CA 1
ATOM 7036 C C . GLU A 1 841 ? 20.748 23.412 -31.373 1.00 86.75 841 GLU A C 1
ATOM 7038 O O . GLU A 1 841 ? 19.692 22.812 -31.566 1.00 86.75 841 GLU A O 1
ATOM 7043 N N . ILE A 1 842 ? 20.925 24.166 -30.283 1.00 87.38 842 ILE A N 1
ATOM 7044 C CA . ILE A 1 842 ? 19.901 24.345 -29.241 1.00 87.38 842 ILE A CA 1
ATOM 7045 C C . ILE A 1 842 ? 18.627 24.958 -29.824 1.00 87.38 842 ILE A C 1
ATOM 7047 O O . ILE A 1 842 ? 17.524 24.483 -29.542 1.00 87.38 842 ILE A O 1
ATOM 7051 N N . PHE A 1 843 ? 18.755 25.984 -30.666 1.00 88.69 843 PHE A N 1
ATOM 7052 C CA . PHE A 1 843 ? 17.605 26.587 -31.334 1.00 88.69 843 PHE A CA 1
ATOM 7053 C C . PHE A 1 843 ? 16.855 25.566 -32.208 1.00 88.69 843 PHE A C 1
ATOM 7055 O O . PHE A 1 843 ? 15.624 25.485 -32.162 1.00 88.69 843 PHE A O 1
ATOM 7062 N N . TYR A 1 844 ? 17.583 24.732 -32.956 1.00 88.62 844 TYR A N 1
ATOM 7063 C CA . TYR A 1 844 ? 17.004 23.651 -33.754 1.00 88.62 844 TYR A CA 1
ATOM 7064 C C . TYR A 1 844 ? 16.257 22.614 -32.895 1.00 88.62 844 TYR A C 1
ATOM 7066 O O . TYR A 1 844 ? 15.145 22.207 -33.248 1.00 88.62 844 TYR A O 1
ATOM 7074 N N . LEU A 1 845 ? 16.809 22.230 -31.741 1.00 89.62 845 LEU A N 1
ATOM 7075 C CA . LEU A 1 845 ? 16.165 21.305 -30.799 1.00 89.62 845 LEU A CA 1
ATOM 7076 C C . LEU A 1 845 ? 14.889 21.901 -30.189 1.00 89.62 845 LEU A C 1
ATOM 7078 O O . LEU A 1 845 ? 13.850 21.237 -30.162 1.00 89.62 845 LEU A O 1
ATOM 7082 N N . TYR A 1 846 ? 14.912 23.173 -29.784 1.00 90.81 846 TYR A N 1
ATOM 7083 C CA . TYR A 1 846 ? 13.710 23.851 -29.289 1.00 90.81 846 TYR A CA 1
ATOM 7084 C C . TYR A 1 846 ? 12.633 24.008 -30.361 1.00 90.81 846 TYR A C 1
ATOM 7086 O O . TYR A 1 846 ? 11.447 23.869 -30.060 1.00 90.81 846 TYR A O 1
ATOM 7094 N N . ARG A 1 847 ? 13.014 24.195 -31.630 1.00 88.75 847 ARG A N 1
ATOM 7095 C CA . ARG A 1 847 ? 12.063 24.176 -32.749 1.00 88.75 847 ARG A CA 1
ATOM 7096 C C . ARG A 1 847 ? 11.389 22.808 -32.908 1.00 88.75 847 ARG A C 1
ATOM 7098 O O . ARG A 1 847 ? 10.190 22.765 -33.182 1.00 88.75 847 ARG A O 1
ATOM 7105 N N . LYS A 1 848 ? 12.106 21.697 -32.695 1.00 87.19 848 LYS A N 1
ATOM 7106 C CA . LYS A 1 848 ? 11.498 20.351 -32.654 1.00 87.19 848 LYS A CA 1
ATOM 7107 C C . LYS A 1 848 ? 10.518 20.208 -31.484 1.00 87.19 848 LYS A C 1
ATOM 7109 O O . LYS A 1 848 ? 9.391 19.768 -31.706 1.00 87.19 848 LYS A O 1
ATOM 7114 N N . ILE A 1 849 ? 10.893 20.642 -30.275 1.00 88.06 849 ILE A N 1
ATOM 7115 C CA . ILE A 1 849 ? 9.985 20.668 -29.107 1.00 88.06 849 ILE A CA 1
ATOM 7116 C C . ILE A 1 849 ? 8.729 21.493 -29.414 1.00 88.06 849 ILE A C 1
ATOM 7118 O O . ILE A 1 849 ? 7.619 21.082 -29.087 1.00 88.06 849 ILE A O 1
ATOM 7122 N N . HIS A 1 850 ? 8.880 22.634 -30.085 1.00 87.75 850 HIS A N 1
ATOM 7123 C CA . HIS A 1 850 ? 7.757 23.483 -30.458 1.00 87.75 850 HIS A CA 1
ATOM 7124 C C . HIS A 1 850 ? 6.762 22.769 -31.391 1.00 87.75 850 HIS A C 1
ATOM 7126 O O . HIS A 1 850 ? 5.561 22.829 -31.138 1.00 87.75 850 HIS A O 1
ATOM 7132 N N . ILE A 1 851 ? 7.237 22.022 -32.398 1.00 85.12 851 ILE A N 1
ATOM 7133 C CA . ILE A 1 851 ? 6.382 21.208 -33.291 1.00 85.12 851 ILE A CA 1
ATOM 7134 C C . ILE A 1 851 ? 5.622 20.128 -32.503 1.00 85.12 851 ILE A C 1
ATOM 7136 O O . ILE A 1 851 ? 4.423 19.917 -32.719 1.00 85.12 851 ILE A O 1
ATOM 7140 N N . LEU A 1 852 ? 6.302 19.464 -31.563 1.00 86.75 852 LEU A N 1
ATOM 7141 C CA . LEU A 1 852 ? 5.673 18.477 -30.683 1.00 86.75 852 LEU A CA 1
ATOM 7142 C C . LEU A 1 852 ? 4.557 19.112 -29.854 1.00 86.75 852 LEU A C 1
ATOM 7144 O O . LEU A 1 852 ? 3.460 18.565 -29.772 1.00 86.75 852 LEU A O 1
ATOM 7148 N N . ILE A 1 853 ? 4.793 20.302 -29.306 1.00 87.38 853 ILE A N 1
ATOM 7149 C CA . ILE A 1 853 ? 3.802 21.019 -28.501 1.00 87.38 853 ILE A CA 1
ATOM 7150 C C . ILE A 1 853 ? 2.625 21.513 -29.340 1.00 87.38 853 ILE A C 1
ATOM 7152 O O . ILE A 1 853 ? 1.487 21.391 -28.895 1.00 87.38 853 ILE A O 1
ATOM 7156 N N . GLU A 1 854 ? 2.849 22.027 -30.552 1.00 86.38 854 GLU A N 1
ATOM 7157 C CA . GLU A 1 854 ? 1.749 22.393 -31.457 1.00 86.38 854 GLU A CA 1
ATOM 7158 C C . GLU A 1 854 ? 0.854 21.183 -31.765 1.00 86.38 854 GLU A C 1
ATOM 7160 O O . GLU A 1 854 ? -0.375 21.315 -31.816 1.00 86.38 854 GLU A O 1
ATOM 7165 N N . THR A 1 855 ? 1.457 20.000 -31.913 1.00 83.75 855 THR A N 1
ATOM 7166 C CA . THR A 1 855 ? 0.720 18.744 -32.097 1.00 83.75 855 THR A CA 1
ATOM 7167 C C . THR A 1 855 ? -0.040 18.353 -30.837 1.00 83.75 855 THR A C 1
ATOM 7169 O O . THR A 1 855 ? -1.214 18.007 -30.927 1.00 83.75 855 THR A O 1
ATOM 7172 N N . VAL A 1 856 ? 0.579 18.457 -29.659 1.00 84.88 856 VAL A N 1
ATOM 7173 C CA . VAL A 1 856 ? -0.086 18.198 -28.374 1.00 84.88 856 VAL A CA 1
ATOM 7174 C C . VAL A 1 856 ? -1.279 19.124 -28.183 1.00 84.88 856 VAL A C 1
ATOM 7176 O O . VAL A 1 856 ? -2.353 18.652 -27.840 1.00 84.88 856 VAL A O 1
ATOM 7179 N N . LEU A 1 857 ? -1.136 20.424 -28.443 1.00 86.44 857 LEU A N 1
ATOM 7180 C CA . LEU A 1 857 ? -2.237 21.382 -28.322 1.00 86.44 857 LEU A CA 1
ATOM 7181 C C . LEU A 1 857 ? -3.396 21.023 -29.260 1.00 86.44 857 LEU A C 1
ATOM 7183 O O . LEU A 1 857 ? -4.546 21.004 -28.830 1.00 86.44 857 LEU A O 1
ATOM 7187 N N . PHE A 1 858 ? -3.098 20.650 -30.509 1.00 85.44 858 PHE A N 1
ATOM 7188 C CA . PHE A 1 858 ? -4.107 20.124 -31.433 1.00 85.44 858 PHE A CA 1
ATOM 7189 C C . PHE A 1 858 ? -4.770 18.845 -30.899 1.00 85.44 858 PHE A C 1
ATOM 7191 O O . PHE A 1 858 ? -5.990 18.693 -30.979 1.00 85.44 858 PHE A O 1
ATOM 7198 N N . ALA A 1 859 ? -3.979 17.931 -30.340 1.00 84.00 859 ALA A N 1
ATOM 7199 C CA . ALA A 1 859 ? -4.458 16.659 -29.823 1.00 84.00 859 ALA A CA 1
ATOM 7200 C C . ALA A 1 859 ? -5.308 16.821 -28.553 1.00 84.00 859 ALA A C 1
ATOM 7202 O O . ALA A 1 859 ? -6.257 16.068 -28.360 1.00 84.00 859 ALA A O 1
ATOM 7203 N N . ILE A 1 860 ? -5.025 17.828 -27.721 1.00 81.56 860 ILE A N 1
ATOM 7204 C CA . ILE A 1 860 ? -5.841 18.206 -26.559 1.00 81.56 860 ILE A CA 1
ATOM 7205 C C . ILE A 1 860 ? -7.206 18.742 -27.009 1.00 81.56 860 ILE A C 1
ATOM 7207 O O . ILE A 1 860 ? -8.218 18.402 -26.403 1.00 81.56 860 ILE A O 1
ATOM 7211 N N . GLU A 1 861 ? -7.248 19.548 -28.072 1.00 83.94 861 GLU A N 1
ATOM 7212 C CA . GLU A 1 861 ? -8.493 20.110 -28.615 1.00 83.94 861 GLU A CA 1
ATOM 7213 C C . GLU A 1 861 ? -9.369 19.046 -29.304 1.00 83.94 861 GLU A C 1
ATOM 7215 O O . GLU A 1 861 ? -10.593 19.087 -29.189 1.00 83.94 861 GLU A O 1
ATOM 7220 N N . ASN A 1 862 ? -8.758 18.083 -30.006 1.00 81.75 862 ASN A N 1
ATOM 7221 C CA . ASN A 1 862 ? -9.469 17.145 -30.889 1.00 81.75 862 ASN A CA 1
ATOM 7222 C C . ASN A 1 862 ? -9.532 15.693 -30.370 1.00 81.75 862 ASN A C 1
ATOM 7224 O O . ASN A 1 862 ? -10.275 14.877 -30.914 1.00 81.75 862 ASN A O 1
ATOM 7228 N N . GLY A 1 863 ? -8.755 15.340 -29.341 1.00 77.06 863 GLY A N 1
ATOM 7229 C CA . GLY A 1 863 ? -8.649 13.985 -28.776 1.00 77.06 863 GLY A CA 1
ATOM 7230 C C . GLY A 1 863 ? -7.802 12.995 -29.592 1.00 77.06 863 GLY A C 1
ATOM 7231 O O . GLY A 1 863 ? -7.745 11.807 -29.263 1.00 77.06 863 GLY A O 1
ATOM 7232 N N . PHE A 1 864 ? -7.161 13.441 -30.676 1.00 79.44 864 PHE A N 1
ATOM 7233 C CA . PHE A 1 864 ? -6.318 12.613 -31.544 1.00 79.44 864 PHE A CA 1
ATOM 7234 C C . PHE A 1 864 ? -5.278 13.449 -32.304 1.00 79.44 864 PHE A C 1
ATOM 7236 O O . PHE A 1 864 ? -5.440 14.657 -32.469 1.00 79.44 864 PHE A O 1
ATOM 7243 N N . TYR A 1 865 ? -4.248 12.786 -32.825 1.00 82.44 865 TYR A N 1
ATOM 7244 C CA . TYR A 1 865 ? -3.280 13.326 -33.785 1.00 82.44 865 TYR A CA 1
ATOM 7245 C C . TYR A 1 865 ? -2.991 12.291 -34.878 1.00 82.44 865 TYR A C 1
ATOM 7247 O O . TYR A 1 865 ? -3.392 11.128 -34.775 1.00 82.44 865 TYR A O 1
ATOM 7255 N N . TYR A 1 866 ? -2.339 12.723 -35.951 1.00 79.19 866 TYR A N 1
ATOM 7256 C CA . TYR A 1 866 ? -1.956 11.863 -37.063 1.00 79.19 866 TYR A CA 1
ATOM 7257 C C . TYR A 1 866 ? -0.451 11.626 -37.046 1.00 79.19 866 TYR A C 1
ATOM 7259 O O . TYR A 1 866 ? 0.324 12.578 -37.023 1.00 79.19 866 TYR A O 1
ATOM 7267 N N . GLU A 1 867 ? -0.040 10.367 -37.114 1.00 74.38 867 GLU A N 1
ATOM 7268 C CA . GLU A 1 867 ? 1.345 9.985 -37.378 1.00 74.38 867 GLU A CA 1
ATOM 7269 C C . GLU A 1 867 ? 1.480 9.517 -38.817 1.00 74.38 867 GLU A C 1
ATOM 7271 O O . GLU A 1 867 ? 0.701 8.699 -39.301 1.00 74.38 867 GLU A O 1
ATOM 7276 N N . ILE A 1 868 ? 2.478 10.041 -39.508 1.00 71.62 868 ILE A N 1
ATOM 7277 C CA . ILE A 1 868 ? 2.886 9.615 -40.834 1.00 71.62 868 ILE A CA 1
ATOM 7278 C C . ILE A 1 868 ? 4.117 8.739 -40.633 1.00 71.62 868 ILE A C 1
ATOM 7280 O O . ILE A 1 868 ? 5.188 9.244 -40.298 1.00 71.62 868 ILE A O 1
ATOM 7284 N N . VAL A 1 869 ? 3.942 7.433 -40.823 1.00 67.69 869 VAL A N 1
ATOM 7285 C CA . VAL A 1 869 ? 5.008 6.437 -40.694 1.00 67.69 869 VAL A CA 1
ATOM 7286 C C . VAL A 1 869 ? 5.484 6.037 -42.084 1.00 67.69 869 VAL A C 1
ATOM 7288 O O . VAL A 1 869 ? 4.680 5.707 -42.963 1.00 67.69 869 VAL A O 1
ATOM 7291 N N . GLN A 1 870 ? 6.797 6.067 -42.290 1.00 61.97 870 GLN A N 1
ATOM 7292 C CA . GLN A 1 870 ? 7.425 5.599 -43.523 1.00 61.97 870 GLN A CA 1
ATOM 7293 C C . GLN A 1 870 ? 7.630 4.076 -43.455 1.00 61.97 870 GLN A C 1
ATOM 7295 O O . GLN A 1 870 ? 8.166 3.566 -42.471 1.00 61.97 870 GLN A O 1
ATOM 7300 N N . SER A 1 871 ? 7.168 3.339 -44.474 1.00 48.84 871 SER A N 1
ATOM 7301 C CA . SER A 1 871 ? 7.349 1.882 -44.535 1.00 48.84 871 SER A CA 1
ATOM 7302 C C . SER A 1 871 ? 8.834 1.524 -44.695 1.00 48.84 871 SER A C 1
ATOM 7304 O O . SER A 1 871 ? 9.478 2.072 -45.590 1.00 48.84 871 SER A O 1
ATOM 7306 N N . PRO A 1 872 ? 9.381 0.575 -43.911 1.00 47.41 872 PRO A N 1
ATOM 7307 C CA . PRO A 1 872 ? 10.769 0.132 -44.061 1.00 47.41 872 PRO A CA 1
ATOM 7308 C C . PRO A 1 872 ? 11.027 -0.650 -45.362 1.00 47.41 872 PRO A C 1
ATOM 7310 O O . PRO A 1 872 ? 12.178 -0.868 -45.717 1.00 47.41 872 PRO A O 1
ATOM 7313 N N . PHE A 1 873 ? 9.977 -1.067 -46.084 1.00 44.59 873 PHE A N 1
ATOM 7314 C CA . PHE A 1 873 ? 10.085 -1.904 -47.288 1.00 44.59 873 PHE A CA 1
ATOM 7315 C C . PHE A 1 873 ? 9.867 -1.140 -48.608 1.00 44.59 873 PHE A C 1
ATOM 7317 O O . PHE A 1 873 ? 9.909 -1.747 -49.677 1.00 44.59 873 PHE A O 1
ATOM 7324 N N . SER A 1 874 ? 9.602 0.173 -48.569 1.00 40.81 874 SER A N 1
ATOM 7325 C CA . SER A 1 874 ? 9.413 0.991 -49.777 1.00 40.81 874 SER A CA 1
ATOM 7326 C C . SER A 1 874 ? 9.571 2.486 -49.478 1.00 40.81 874 SER A C 1
ATOM 7328 O O . SER A 1 874 ? 8.810 3.058 -48.695 1.00 40.81 874 SER A O 1
ATOM 7330 N N . ASP A 1 875 ? 10.490 3.141 -50.194 1.00 50.62 875 ASP A N 1
ATOM 7331 C CA . ASP A 1 875 ? 10.775 4.583 -50.097 1.00 50.62 875 ASP A CA 1
ATOM 7332 C C . ASP A 1 875 ? 9.593 5.495 -50.485 1.00 50.62 875 ASP A C 1
ATOM 7334 O O . ASP A 1 875 ? 9.674 6.713 -50.327 1.00 50.62 875 ASP A O 1
ATOM 7338 N N . LYS A 1 876 ? 8.479 4.942 -50.993 1.00 49.34 876 LYS A N 1
ATOM 7339 C CA . LYS A 1 876 ? 7.359 5.722 -51.556 1.00 49.34 876 LYS A CA 1
ATOM 7340 C C . LYS A 1 876 ? 6.006 5.526 -50.868 1.00 49.34 876 LYS A C 1
ATOM 7342 O O . LYS A 1 876 ? 5.043 6.179 -51.263 1.00 49.34 876 LYS A O 1
ATOM 7347 N N . THR A 1 877 ? 5.896 4.677 -49.846 1.00 55.75 877 THR A N 1
ATOM 7348 C CA . THR A 1 877 ? 4.612 4.402 -49.170 1.00 55.75 877 THR A CA 1
ATOM 7349 C C . THR A 1 877 ? 4.624 4.906 -47.729 1.00 55.75 877 THR A C 1
ATOM 7351 O O . THR A 1 877 ? 5.147 4.247 -46.830 1.00 55.75 877 THR A O 1
ATOM 7354 N N . THR A 1 878 ? 4.044 6.088 -47.513 1.00 63.75 878 THR A N 1
ATOM 7355 C CA . THR A 1 878 ? 3.769 6.647 -46.183 1.00 63.75 878 THR A CA 1
ATOM 7356 C C . THR A 1 878 ? 2.367 6.252 -45.728 1.00 63.75 878 THR A C 1
ATOM 7358 O O . THR A 1 878 ? 1.398 6.509 -46.445 1.00 63.75 878 THR A O 1
ATOM 7361 N N . HIS A 1 879 ? 2.237 5.684 -44.532 1.00 70.12 879 HIS A N 1
ATOM 7362 C CA . HIS A 1 879 ? 0.941 5.385 -43.923 1.00 70.12 879 HIS A CA 1
ATOM 7363 C C . HIS A 1 879 ? 0.583 6.461 -42.900 1.00 70.12 879 HIS A C 1
ATOM 7365 O O . HIS A 1 879 ? 1.393 6.793 -42.038 1.00 70.12 879 HIS A O 1
ATOM 7371 N N . THR A 1 880 ? -0.634 7.003 -42.982 1.00 76.50 880 THR A N 1
ATOM 7372 C CA . THR A 1 880 ? -1.165 7.925 -41.970 1.00 76.50 880 THR A CA 1
ATOM 7373 C C . THR A 1 880 ? -1.997 7.150 -40.957 1.00 76.50 880 THR A C 1
ATOM 7375 O O . THR A 1 880 ? -3.027 6.571 -41.297 1.00 76.50 880 THR A O 1
ATOM 7378 N N . ILE A 1 881 ? -1.562 7.156 -39.704 1.00 76.25 881 ILE A N 1
ATOM 7379 C CA . ILE A 1 881 ? -2.208 6.484 -38.582 1.00 76.25 881 ILE A CA 1
ATOM 7380 C C . ILE A 1 881 ? -2.861 7.552 -37.708 1.00 76.25 881 ILE A C 1
ATOM 7382 O O . ILE A 1 881 ? -2.203 8.477 -37.238 1.00 76.25 881 ILE A O 1
ATOM 7386 N N . LYS A 1 882 ? -4.169 7.433 -37.472 1.00 80.44 882 LYS A N 1
ATOM 7387 C CA . LYS A 1 882 ? -4.876 8.269 -36.494 1.00 80.44 882 LYS A CA 1
ATOM 7388 C C . LYS A 1 882 ? -4.650 7.692 -35.097 1.00 80.44 882 LYS A C 1
ATOM 7390 O O . LYS A 1 882 ? -5.217 6.648 -34.774 1.00 80.44 882 LYS A O 1
ATOM 7395 N N . LYS A 1 883 ? -3.872 8.375 -34.257 1.00 74.69 883 LYS A N 1
ATOM 7396 C CA . LYS A 1 883 ? -3.659 7.993 -32.857 1.00 74.69 883 LYS A CA 1
ATOM 7397 C C . LYS A 1 883 ? -4.551 8.793 -31.923 1.00 74.69 883 LYS A C 1
ATOM 7399 O O . LYS A 1 883 ? -4.644 10.014 -32.023 1.00 74.69 883 LYS A O 1
ATOM 7404 N N . LYS A 1 884 ? -5.204 8.099 -30.991 1.00 74.50 884 LYS A N 1
ATOM 7405 C CA . LYS A 1 884 ? -5.867 8.750 -29.855 1.00 74.50 884 LYS A CA 1
ATOM 7406 C C . LYS A 1 884 ? -4.801 9.353 -28.949 1.00 74.50 884 LYS A C 1
ATOM 7408 O O . LYS A 1 884 ? -3.763 8.735 -28.746 1.00 74.50 884 LYS A O 1
ATOM 7413 N N . PHE A 1 885 ? -5.077 10.535 -28.418 1.00 72.31 885 PHE A N 1
ATOM 7414 C CA . PHE A 1 885 ? -4.202 11.195 -27.460 1.00 72.31 885 PHE A CA 1
ATOM 7415 C C . PHE A 1 885 ? -4.899 11.272 -26.115 1.00 72.31 885 PHE A C 1
ATOM 7417 O O . PHE A 1 885 ? -5.994 11.832 -26.011 1.00 72.31 885 PHE A O 1
ATOM 7424 N N . TYR A 1 886 ? -4.263 10.734 -25.082 1.00 67.19 886 TYR A N 1
ATOM 7425 C CA . TYR A 1 886 ? -4.757 10.881 -23.725 1.00 67.19 886 TYR A CA 1
ATOM 7426 C C . TYR A 1 886 ? -4.060 12.071 -23.071 1.00 67.19 886 TYR A C 1
ATOM 7428 O O . TYR A 1 886 ? -2.842 12.096 -22.929 1.00 67.19 886 TYR A O 1
ATOM 7436 N N . TYR A 1 887 ? -4.849 13.049 -22.615 1.00 67.25 887 TYR A N 1
ATOM 7437 C CA . TYR A 1 887 ? -4.366 14.272 -21.955 1.00 67.25 887 TYR A CA 1
ATOM 7438 C C . TYR A 1 887 ? -3.349 14.013 -20.826 1.00 67.25 887 TYR A C 1
ATOM 7440 O O . TYR A 1 887 ? -2.497 14.849 -20.543 1.00 67.25 887 TYR A O 1
ATOM 7448 N N . ASN A 1 888 ? -3.419 12.850 -20.177 1.00 61.16 888 ASN A N 1
ATOM 7449 C CA . ASN A 1 888 ? -2.522 12.491 -19.085 1.00 61.16 888 ASN A CA 1
ATOM 7450 C C . ASN A 1 888 ? -1.113 12.073 -19.535 1.00 61.16 888 ASN A C 1
ATOM 7452 O O . ASN A 1 888 ? -0.193 12.201 -18.731 1.00 61.16 888 ASN A O 1
ATOM 7456 N N . GLU A 1 889 ? -0.910 11.641 -20.785 1.00 66.69 889 GLU A N 1
ATOM 7457 C CA . GLU A 1 889 ? 0.404 11.192 -21.282 1.00 66.69 889 GLU A CA 1
ATOM 7458 C C . GLU A 1 889 ? 1.465 12.296 -21.176 1.00 66.69 889 GLU A C 1
ATOM 7460 O O . GLU A 1 889 ? 2.586 12.060 -20.728 1.00 66.69 889 GLU A O 1
ATOM 7465 N N . ILE A 1 890 ? 1.102 13.533 -21.528 1.00 75.38 890 ILE A N 1
ATOM 7466 C CA . ILE A 1 890 ? 2.018 14.684 -21.527 1.00 75.38 890 ILE A CA 1
ATOM 7467 C C . ILE A 1 890 ? 2.325 15.213 -20.119 1.00 75.38 890 ILE A C 1
ATOM 7469 O O . ILE A 1 890 ? 3.269 15.977 -19.923 1.00 75.38 890 ILE A O 1
ATOM 7473 N N . ARG A 1 891 ? 1.557 14.808 -19.105 1.00 68.62 891 ARG A N 1
ATOM 7474 C CA . ARG A 1 891 ? 1.761 15.285 -17.733 1.00 68.62 891 ARG A CA 1
ATOM 7475 C C . ARG A 1 891 ? 3.036 14.725 -17.098 1.00 68.62 891 ARG A C 1
ATOM 7477 O O . ARG A 1 891 ? 3.625 15.406 -16.265 1.00 68.62 891 ARG A O 1
ATOM 7484 N N . SER A 1 892 ? 3.489 13.549 -17.539 1.00 70.88 892 SER A N 1
ATOM 7485 C CA . SER A 1 892 ? 4.768 12.930 -17.146 1.00 70.88 892 SER A CA 1
ATOM 7486 C C . SER A 1 892 ? 5.971 13.849 -17.402 1.00 70.88 892 SER A C 1
ATOM 7488 O O . SER A 1 892 ? 6.914 13.905 -16.616 1.00 70.88 892 SER A O 1
ATOM 7490 N N . VAL A 1 893 ? 5.903 14.653 -18.468 1.00 77.88 893 VAL A N 1
ATOM 7491 C CA . VAL A 1 893 ? 6.936 15.625 -18.846 1.00 77.88 893 VAL A CA 1
ATOM 7492 C C . VAL A 1 893 ? 6.609 17.049 -18.419 1.00 77.88 893 VAL A C 1
ATOM 7494 O O . VAL A 1 893 ? 7.280 17.985 -18.837 1.00 77.88 893 VAL A O 1
ATOM 7497 N N . GLN A 1 894 ? 5.611 17.259 -17.562 1.00 83.50 894 GLN A N 1
ATOM 7498 C CA . GLN A 1 894 ? 5.223 18.604 -17.145 1.00 83.50 894 GLN A CA 1
ATOM 7499 C C . GLN A 1 894 ? 6.378 19.374 -16.484 1.00 83.50 894 GLN A C 1
ATOM 7501 O O . GLN A 1 894 ? 6.598 20.539 -16.815 1.00 83.50 894 GLN A O 1
ATOM 7506 N N . GLY A 1 895 ? 7.117 18.729 -15.573 1.00 82.81 895 GLY A N 1
ATOM 7507 C CA . GLY A 1 895 ? 8.292 19.338 -14.942 1.00 82.81 895 GLY A CA 1
ATOM 7508 C C . GLY A 1 895 ? 9.330 19.739 -15.990 1.00 82.81 895 GLY A C 1
ATOM 7509 O O . GLY A 1 895 ? 9.770 20.881 -16.017 1.00 82.81 895 GLY A O 1
ATOM 7510 N N . VAL A 1 896 ? 9.604 18.842 -16.941 1.00 86.06 896 VAL A N 1
ATOM 7511 C CA . VAL A 1 896 ? 10.502 19.083 -18.079 1.00 86.06 896 VAL A CA 1
ATOM 7512 C C . VAL A 1 896 ? 10.043 20.265 -18.943 1.00 86.06 896 VAL A C 1
ATOM 7514 O O . VAL A 1 896 ? 10.854 21.112 -19.314 1.00 86.06 896 VAL A O 1
ATOM 7517 N N . LEU A 1 897 ? 8.748 20.367 -19.256 1.00 89.19 897 LEU A N 1
ATOM 7518 C CA . LEU A 1 897 ? 8.188 21.492 -20.013 1.00 89.19 897 LEU A CA 1
ATOM 7519 C C . LEU A 1 897 ? 8.370 22.816 -19.262 1.00 89.19 897 LEU A C 1
ATOM 7521 O O . LEU A 1 897 ? 8.706 23.830 -19.872 1.00 89.19 897 LEU A O 1
ATOM 7525 N N . CYS A 1 898 ? 8.170 22.800 -17.944 1.00 90.81 898 CYS A N 1
ATOM 7526 C CA . CYS A 1 898 ? 8.339 23.968 -17.090 1.00 90.81 898 CYS A CA 1
ATOM 7527 C C . CYS A 1 898 ? 9.807 24.413 -16.983 1.00 90.81 898 CYS A C 1
ATOM 7529 O O . CYS A 1 898 ? 10.083 25.602 -17.139 1.00 90.81 898 CYS A O 1
ATOM 7531 N N . GLU A 1 899 ? 10.750 23.487 -16.790 1.00 91.25 899 GLU A N 1
ATOM 7532 C CA . GLU A 1 899 ? 12.180 23.821 -16.716 1.00 91.25 899 GLU A CA 1
ATOM 7533 C C . GLU A 1 899 ? 12.686 24.391 -18.045 1.00 91.25 899 GLU A C 1
ATOM 7535 O O . GLU A 1 899 ? 13.366 25.416 -18.071 1.00 91.25 899 GLU A O 1
ATOM 7540 N N . ASN A 1 900 ? 12.269 23.800 -19.169 1.00 92.50 900 ASN A N 1
ATOM 7541 C CA . ASN A 1 900 ? 12.553 24.342 -20.498 1.00 92.50 900 ASN A CA 1
ATOM 7542 C C . ASN A 1 900 ? 11.947 25.740 -20.702 1.00 92.50 900 ASN A C 1
ATOM 7544 O O . ASN A 1 900 ? 12.588 26.605 -21.300 1.00 92.50 900 ASN A O 1
ATOM 7548 N N . ALA A 1 901 ? 10.730 25.988 -20.201 1.00 92.75 901 ALA A N 1
ATOM 7549 C CA . ALA A 1 901 ? 10.112 27.313 -20.256 1.00 92.75 901 ALA A CA 1
ATOM 7550 C C . ALA A 1 901 ? 10.940 28.345 -19.478 1.00 92.75 901 ALA A C 1
ATOM 7552 O O . ALA A 1 901 ? 11.228 29.422 -20.004 1.00 92.75 901 ALA A O 1
ATOM 7553 N N . ALA A 1 902 ? 11.329 28.012 -18.244 1.00 92.12 902 ALA A N 1
ATOM 7554 C CA . ALA A 1 902 ? 12.122 28.874 -17.373 1.00 92.12 902 ALA A CA 1
ATOM 7555 C C . ALA A 1 902 ? 13.503 29.168 -17.978 1.00 92.12 902 ALA A C 1
ATOM 7557 O O . ALA A 1 902 ? 13.928 30.326 -18.017 1.00 92.12 902 ALA A O 1
ATOM 7558 N N . TYR A 1 903 ? 14.161 28.146 -18.533 1.00 91.44 903 TYR A N 1
ATOM 7559 C CA . TYR A 1 903 ? 15.437 28.300 -19.222 1.00 91.44 903 TYR A CA 1
ATOM 7560 C C . TYR A 1 903 ? 15.319 29.245 -20.423 1.00 91.44 903 TYR A C 1
ATOM 7562 O O . TYR A 1 903 ? 16.007 30.266 -20.460 1.00 91.44 903 TYR A O 1
ATOM 7570 N N . LEU A 1 904 ? 14.391 28.992 -21.354 1.00 91.25 904 LEU A N 1
ATOM 7571 C CA . LEU A 1 904 ? 14.169 29.866 -22.514 1.00 91.25 904 LEU A CA 1
ATOM 7572 C C . LEU A 1 904 ? 13.824 31.304 -22.112 1.00 91.25 904 LEU A C 1
ATOM 7574 O O . LEU A 1 904 ? 14.253 32.257 -22.763 1.00 91.25 904 LEU A O 1
ATOM 7578 N N . HIS A 1 905 ? 13.076 31.474 -21.023 1.00 90.25 905 HIS A N 1
ATOM 7579 C CA . HIS A 1 905 ? 12.736 32.790 -20.499 1.00 90.25 905 HIS A CA 1
ATOM 7580 C C . HIS A 1 905 ? 13.964 33.551 -19.980 1.00 90.25 905 HIS A C 1
ATOM 7582 O O . HIS A 1 905 ? 14.054 34.764 -20.175 1.00 90.25 905 HIS A O 1
ATOM 7588 N N . SER A 1 906 ? 14.930 32.860 -19.368 1.00 90.38 906 SER A N 1
ATOM 7589 C CA . SER A 1 906 ? 16.183 33.467 -18.894 1.00 90.38 906 SER A CA 1
ATOM 7590 C C . SER A 1 906 ? 17.059 33.988 -20.045 1.00 90.38 906 SER A C 1
ATOM 7592 O O . SER A 1 906 ? 17.649 35.065 -19.946 1.00 90.38 906 SER A O 1
ATOM 7594 N N . ILE A 1 907 ? 17.059 33.289 -21.186 1.00 89.94 907 ILE A N 1
ATOM 7595 C CA . ILE A 1 907 ? 17.841 33.638 -22.385 1.00 89.94 907 ILE A CA 1
ATOM 7596 C C . ILE A 1 907 ? 17.034 34.396 -23.449 1.00 89.94 907 ILE A C 1
ATOM 7598 O O . ILE A 1 907 ? 17.482 34.546 -24.587 1.00 89.94 907 ILE A O 1
ATOM 7602 N N . ARG A 1 908 ? 15.857 34.922 -23.091 1.00 88.19 908 ARG A N 1
ATOM 7603 C CA . ARG A 1 908 ? 14.920 35.585 -24.018 1.00 88.19 908 ARG A CA 1
ATOM 7604 C C . ARG A 1 908 ? 15.505 36.757 -24.814 1.00 88.19 908 ARG A C 1
ATOM 7606 O O . ARG A 1 908 ? 14.977 37.099 -25.861 1.00 88.19 908 ARG A O 1
ATOM 7613 N N . HIS A 1 909 ? 16.574 37.381 -24.319 1.00 88.50 909 HIS A N 1
ATOM 7614 C CA . HIS A 1 909 ? 17.243 38.504 -24.981 1.00 88.50 909 HIS A CA 1
ATOM 7615 C C . HIS A 1 909 ? 18.068 38.078 -26.207 1.00 88.50 909 HIS A C 1
ATOM 7617 O O . HIS A 1 909 ? 18.421 38.928 -27.014 1.00 88.50 909 HIS A O 1
ATOM 7623 N N . LYS A 1 910 ? 18.378 36.780 -26.358 1.00 87.38 910 LYS A N 1
ATOM 7624 C CA . LYS A 1 910 ? 19.197 36.274 -27.469 1.00 87.38 910 LYS A CA 1
ATOM 7625 C C . LYS A 1 910 ? 18.432 36.167 -28.792 1.00 87.38 910 LYS A C 1
ATOM 7627 O O . LYS A 1 910 ? 19.024 36.369 -29.845 1.00 87.38 910 LYS A O 1
ATOM 7632 N N . ARG A 1 911 ? 17.141 35.811 -28.757 1.00 87.75 911 ARG A N 1
ATOM 7633 C CA . ARG A 1 911 ? 16.264 35.674 -29.938 1.00 87.75 911 ARG A CA 1
ATOM 7634 C C . ARG A 1 911 ? 14.814 35.960 -29.562 1.00 87.75 911 ARG A C 1
ATOM 7636 O O . ARG A 1 911 ? 14.331 35.443 -28.557 1.00 87.75 911 ARG A O 1
ATOM 7643 N N . GLU A 1 912 ? 14.093 36.683 -30.416 1.00 87.06 912 GLU A N 1
ATOM 7644 C CA . GLU A 1 912 ? 12.674 37.000 -30.194 1.00 87.06 912 GLU A CA 1
ATOM 7645 C C . GLU A 1 912 ? 11.787 35.747 -30.142 1.00 87.06 912 GLU A C 1
ATOM 7647 O O . GLU A 1 912 ? 10.867 35.657 -29.329 1.00 87.06 912 GLU A O 1
ATOM 7652 N N . GLU A 1 913 ? 12.097 34.726 -30.946 1.00 87.75 913 GLU A N 1
ATOM 7653 C CA . GLU A 1 913 ? 11.312 33.488 -31.005 1.00 87.75 913 GLU A CA 1
ATOM 7654 C C . GLU A 1 913 ? 11.278 32.727 -29.666 1.00 87.75 913 GLU A C 1
ATOM 7656 O O . GLU A 1 913 ? 10.283 32.066 -29.353 1.00 87.75 913 GLU A O 1
ATOM 7661 N N . TYR A 1 914 ? 12.312 32.867 -28.825 1.00 89.69 914 TYR A N 1
ATOM 7662 C CA . TYR A 1 914 ? 12.343 32.263 -27.487 1.00 89.69 914 TYR A CA 1
ATOM 7663 C C . TYR A 1 914 ? 11.268 32.829 -26.560 1.00 89.69 914 TYR A C 1
ATOM 7665 O O . TYR A 1 914 ? 10.763 32.112 -25.691 1.00 89.69 914 TYR A O 1
ATOM 7673 N N . ILE A 1 915 ? 10.850 34.081 -26.765 1.00 87.88 915 ILE A N 1
ATOM 7674 C CA . ILE A 1 915 ? 9.746 34.683 -26.011 1.00 87.88 915 ILE A CA 1
ATOM 7675 C C . ILE A 1 915 ? 8.456 33.914 -26.308 1.00 87.88 915 ILE A C 1
ATOM 7677 O O . ILE A 1 915 ? 7.758 33.491 -25.388 1.00 87.88 915 ILE A O 1
ATOM 7681 N N . HIS A 1 916 ? 8.167 33.668 -27.585 1.00 89.38 916 HIS A N 1
ATOM 7682 C CA . HIS A 1 916 ? 6.967 32.943 -27.991 1.00 89.38 916 HIS A CA 1
ATOM 7683 C C . HIS A 1 916 ? 7.003 31.470 -27.548 1.00 89.38 916 HIS A C 1
ATOM 7685 O O . HIS A 1 916 ? 6.035 30.973 -26.966 1.00 89.38 916 HIS A O 1
ATOM 7691 N N . MET A 1 917 ? 8.132 30.778 -27.749 1.00 90.31 917 MET A N 1
ATOM 7692 C CA . MET A 1 917 ? 8.285 29.373 -27.347 1.00 90.31 917 MET A CA 1
ATOM 7693 C C . MET A 1 917 ? 8.167 29.187 -25.827 1.00 90.31 917 MET A C 1
ATOM 7695 O O . MET A 1 917 ? 7.431 28.305 -25.380 1.00 90.31 917 MET A O 1
ATOM 7699 N N . SER A 1 918 ? 8.827 30.038 -25.028 1.00 91.50 918 SER A N 1
ATOM 7700 C CA . SER A 1 918 ? 8.755 29.975 -23.558 1.00 91.50 918 SER A CA 1
ATOM 7701 C C . SER A 1 918 ? 7.337 30.206 -23.037 1.00 91.50 918 SER A C 1
ATOM 7703 O O . SER A 1 918 ? 6.890 29.487 -22.145 1.00 91.50 918 SER A O 1
ATOM 7705 N N . GLN A 1 919 ? 6.587 31.144 -23.624 1.00 90.56 919 GLN A N 1
ATOM 7706 C CA . GLN A 1 919 ? 5.194 31.386 -23.245 1.00 90.56 919 GLN A CA 1
ATOM 7707 C C . GLN A 1 919 ? 4.285 30.194 -23.554 1.00 90.56 919 GLN A C 1
ATOM 7709 O O . GLN A 1 919 ? 3.413 29.878 -22.746 1.00 90.56 919 GLN A O 1
ATOM 7714 N N . ILE A 1 920 ? 4.462 29.529 -24.698 1.00 90.81 920 ILE A N 1
ATOM 7715 C CA . ILE A 1 920 ? 3.668 28.344 -25.057 1.00 90.81 920 ILE A CA 1
ATOM 7716 C C . ILE A 1 920 ? 3.972 27.177 -24.116 1.00 90.81 920 ILE A C 1
ATOM 7718 O O . ILE A 1 920 ? 3.042 26.567 -23.586 1.00 90.81 920 ILE A O 1
ATOM 7722 N N . LEU A 1 921 ? 5.256 26.905 -23.870 1.00 90.94 921 LEU A N 1
ATOM 7723 C CA . LEU A 1 921 ? 5.707 25.888 -22.919 1.00 90.94 921 LEU A CA 1
ATOM 7724 C C . LEU A 1 921 ? 5.134 26.140 -21.521 1.00 90.94 921 LEU A C 1
ATOM 7726 O O . LEU A 1 921 ? 4.551 25.237 -20.923 1.00 90.94 921 LEU A O 1
ATOM 7730 N N . TRP A 1 922 ? 5.227 27.382 -21.036 1.00 92.25 922 TRP A N 1
ATOM 7731 C CA . TRP A 1 922 ? 4.665 27.790 -19.751 1.00 92.25 922 TRP A CA 1
ATOM 7732 C C . TRP A 1 922 ? 3.146 27.608 -19.697 1.00 92.25 922 TRP A C 1
ATOM 7734 O O . TRP A 1 922 ? 2.632 27.031 -18.740 1.00 92.25 922 TRP A O 1
ATOM 7744 N N . ARG A 1 923 ? 2.410 28.058 -20.724 1.00 90.00 923 ARG A N 1
ATOM 7745 C CA . ARG A 1 923 ? 0.946 27.906 -20.782 1.00 90.00 923 ARG A CA 1
ATOM 7746 C C . ARG A 1 923 ? 0.539 26.439 -20.726 1.00 90.00 923 ARG A C 1
ATOM 7748 O O . ARG A 1 923 ? -0.350 26.112 -19.943 1.00 90.00 923 ARG A O 1
ATOM 7755 N N . LEU A 1 924 ? 1.202 25.570 -21.492 1.00 87.69 924 LEU A N 1
ATOM 7756 C CA . LEU A 1 924 ? 0.927 24.134 -21.475 1.00 87.69 924 LEU A CA 1
ATOM 7757 C C . LEU A 1 924 ? 1.278 23.518 -20.113 1.00 87.69 924 LEU A C 1
ATOM 7759 O O . LEU A 1 924 ? 0.440 22.843 -19.522 1.00 87.69 924 LEU A O 1
ATOM 7763 N N . ALA A 1 925 ? 2.470 23.791 -19.573 1.00 86.56 925 ALA A N 1
ATOM 7764 C CA . ALA A 1 925 ? 2.889 23.279 -18.268 1.00 86.56 925 ALA A CA 1
ATOM 7765 C C . ALA A 1 925 ? 1.938 23.721 -17.143 1.00 86.56 925 ALA A C 1
ATOM 7767 O O . ALA A 1 925 ? 1.563 22.911 -16.298 1.00 86.56 925 ALA A O 1
ATOM 7768 N N . LYS A 1 926 ? 1.487 24.979 -17.160 1.00 87.31 926 LYS A N 1
ATOM 7769 C CA . LYS A 1 926 ? 0.515 25.525 -16.206 1.00 87.31 926 LYS A CA 1
ATOM 7770 C C . LYS A 1 926 ? -0.870 24.891 -16.368 1.00 87.31 926 LYS A C 1
ATOM 7772 O O . LYS A 1 926 ? -1.473 24.509 -15.370 1.00 87.31 926 LYS A O 1
ATOM 7777 N N . GLN A 1 927 ? -1.349 24.740 -17.608 1.00 83.00 927 GLN A N 1
ATOM 7778 C CA . GLN A 1 927 ? -2.627 24.086 -17.913 1.00 83.00 927 GLN A CA 1
ATOM 7779 C C . GLN A 1 927 ? -2.639 22.628 -17.440 1.00 83.00 927 GLN A C 1
ATOM 7781 O O . GLN A 1 927 ? -3.672 22.151 -16.981 1.00 83.00 927 GLN A O 1
ATOM 7786 N N . LEU A 1 928 ? -1.496 21.941 -17.527 1.00 75.94 928 LEU A N 1
ATOM 7787 C CA . LEU A 1 928 ? -1.343 20.565 -17.070 1.00 75.94 928 LEU A CA 1
ATOM 7788 C C . LEU A 1 928 ? -1.453 20.436 -15.555 1.00 75.94 928 LEU A C 1
ATOM 7790 O O . LEU A 1 928 ? -2.166 19.565 -15.086 1.00 75.94 928 LEU A O 1
ATOM 7794 N N . SER A 1 929 ? -0.789 21.252 -14.747 1.00 75.44 929 SER A N 1
ATOM 7795 C CA . SER A 1 929 ? -1.044 21.285 -13.300 1.00 75.44 929 SER A CA 1
ATOM 7796 C C . SER A 1 929 ? -0.458 22.545 -12.692 1.00 75.44 929 SER A C 1
ATOM 7798 O O . SER A 1 929 ? 0.756 22.732 -12.665 1.00 75.44 929 SER A O 1
ATOM 7800 N N . HIS A 1 930 ? -1.311 23.363 -12.093 1.00 77.81 930 HIS A N 1
ATOM 7801 C CA . HIS A 1 930 ? -0.871 24.526 -11.328 1.00 77.81 930 HIS A CA 1
ATOM 7802 C C . HIS A 1 930 ? -0.077 24.159 -10.064 1.00 77.81 930 HIS A C 1
ATOM 7804 O O . HIS A 1 930 ? 0.591 25.014 -9.496 1.00 77.81 930 HIS A O 1
ATOM 7810 N N . LEU A 1 931 ? -0.166 22.901 -9.622 1.00 73.31 931 LEU A N 1
ATOM 7811 C CA . LEU A 1 931 ? 0.432 22.408 -8.384 1.00 73.31 931 LEU A CA 1
ATOM 7812 C C . LEU A 1 931 ? 1.755 21.662 -8.622 1.00 73.31 931 LEU A C 1
ATOM 7814 O O . LEU A 1 931 ? 2.280 21.058 -7.703 1.00 73.31 931 LEU A O 1
ATOM 7818 N N . ASN A 1 932 ? 2.306 21.662 -9.837 1.00 77.69 932 ASN A N 1
ATOM 7819 C CA . ASN A 1 932 ? 3.636 21.092 -10.062 1.00 77.69 932 ASN A CA 1
ATOM 7820 C C . ASN A 1 932 ? 4.719 21.968 -9.407 1.00 77.69 932 ASN A C 1
ATOM 7822 O O . ASN A 1 932 ? 4.651 23.193 -9.501 1.00 77.69 932 ASN A O 1
ATOM 7826 N N . ASP A 1 933 ? 5.724 21.344 -8.788 1.00 79.69 933 ASP A N 1
ATOM 7827 C CA . ASP A 1 933 ? 6.771 22.044 -8.031 1.00 79.69 933 ASP A CA 1
ATOM 7828 C C . ASP A 1 933 ? 7.530 23.084 -8.876 1.00 79.69 933 ASP A C 1
ATOM 7830 O O . ASP A 1 933 ? 7.661 24.245 -8.484 1.00 79.69 933 ASP A O 1
ATOM 7834 N N . CYS A 1 934 ? 7.911 22.730 -10.110 1.00 85.69 934 CYS A N 1
ATOM 7835 C CA . CYS A 1 934 ? 8.553 23.676 -11.025 1.00 85.69 934 CYS A CA 1
ATOM 7836 C C . CYS A 1 934 ? 7.628 24.852 -11.375 1.00 85.69 934 CYS A C 1
ATOM 7838 O O . CYS A 1 934 ? 8.079 26.000 -11.449 1.00 85.69 934 CYS A O 1
ATOM 7840 N N . VAL A 1 935 ? 6.332 24.585 -11.591 1.00 85.94 935 VAL A N 1
ATOM 7841 C CA . VAL A 1 935 ? 5.348 25.627 -11.927 1.00 85.94 935 VAL A CA 1
ATOM 7842 C C . VAL A 1 935 ? 5.186 26.587 -10.755 1.00 85.94 935 VAL A C 1
ATOM 7844 O O . VAL A 1 935 ? 5.195 27.793 -10.969 1.00 85.94 935 VAL A O 1
ATOM 7847 N N . LEU A 1 936 ? 5.104 26.088 -9.523 1.00 84.50 936 LEU A N 1
ATOM 7848 C CA . LEU A 1 936 ? 5.010 26.930 -8.330 1.00 84.50 936 LEU A CA 1
ATOM 7849 C C . LEU A 1 936 ? 6.275 27.772 -8.126 1.00 84.50 936 LEU A C 1
ATOM 7851 O O . LEU A 1 936 ? 6.164 28.979 -7.910 1.00 84.50 936 LEU A O 1
ATOM 7855 N N . ARG A 1 937 ? 7.464 27.174 -8.280 1.00 87.12 937 ARG A N 1
ATOM 7856 C CA . ARG A 1 937 ? 8.755 27.873 -8.149 1.00 87.12 937 ARG A CA 1
ATOM 7857 C C . ARG A 1 937 ? 8.909 29.016 -9.153 1.00 87.12 937 ARG A C 1
ATOM 7859 O O . ARG A 1 937 ? 9.398 30.085 -8.802 1.00 87.12 937 ARG A O 1
ATOM 7866 N N . ASN A 1 938 ? 8.474 28.804 -10.394 1.00 88.88 938 ASN A N 1
ATOM 7867 C CA . ASN A 1 938 ? 8.580 29.795 -11.468 1.00 88.88 938 ASN A CA 1
ATOM 7868 C C . ASN A 1 938 ? 7.324 30.675 -11.620 1.00 88.88 938 ASN A C 1
ATOM 7870 O O . ASN A 1 938 ? 7.292 31.551 -12.485 1.00 88.88 938 ASN A O 1
ATOM 7874 N N . PHE A 1 939 ? 6.296 30.499 -10.783 1.00 88.38 939 PHE A N 1
ATOM 7875 C CA . PHE A 1 939 ? 5.011 31.193 -10.924 1.00 88.38 939 PHE A CA 1
ATOM 7876 C C . PHE A 1 939 ? 5.163 32.717 -10.877 1.00 88.38 939 PHE A C 1
ATOM 7878 O O . PHE A 1 939 ? 4.611 33.426 -11.717 1.00 88.38 939 PHE A O 1
ATOM 7885 N N . ARG A 1 940 ? 5.992 33.227 -9.959 1.00 88.00 940 ARG A N 1
ATOM 7886 C CA . ARG A 1 940 ? 6.284 34.661 -9.834 1.00 88.00 940 ARG A CA 1
ATOM 7887 C C . ARG A 1 940 ? 6.949 35.248 -11.078 1.00 88.00 940 ARG A C 1
ATOM 7889 O O . ARG A 1 940 ? 6.665 36.390 -11.426 1.00 88.00 940 ARG A O 1
ATOM 7896 N N . ILE A 1 941 ? 7.812 34.477 -11.743 1.00 87.62 941 ILE A N 1
ATOM 7897 C CA . ILE A 1 941 ? 8.563 34.922 -12.926 1.00 87.62 941 ILE A CA 1
ATOM 7898 C C . ILE A 1 941 ? 7.610 35.184 -14.095 1.00 87.62 941 ILE A C 1
ATOM 7900 O O . ILE A 1 941 ? 7.742 36.193 -14.784 1.00 87.62 941 ILE A O 1
ATOM 7904 N N . PHE A 1 942 ? 6.632 34.301 -14.299 1.00 88.88 942 PHE A N 1
ATOM 7905 C CA . PHE A 1 942 ? 5.718 34.387 -15.437 1.00 88.88 942 PHE A CA 1
ATOM 7906 C C . PHE A 1 942 ? 4.414 35.143 -15.143 1.00 88.88 942 PHE A C 1
ATOM 7908 O O . PHE A 1 942 ? 3.850 35.738 -16.058 1.00 88.88 942 PHE A O 1
ATOM 7915 N N . GLU A 1 943 ? 3.924 35.138 -13.900 1.00 87.50 943 GLU A N 1
ATOM 7916 C CA . GLU A 1 943 ? 2.618 35.715 -13.529 1.00 87.50 943 GLU A CA 1
ATOM 7917 C C . GLU A 1 943 ? 2.731 36.965 -12.637 1.00 87.50 943 GLU A C 1
ATOM 7919 O O . GLU A 1 943 ? 1.720 37.592 -12.326 1.00 87.50 943 GLU A O 1
ATOM 7924 N N . GLY A 1 944 ? 3.939 37.338 -12.198 1.00 86.00 944 GLY A N 1
ATOM 7925 C CA . GLY A 1 944 ? 4.196 38.567 -11.435 1.00 86.00 944 GLY A CA 1
ATOM 7926 C C . GLY A 1 944 ? 3.693 38.569 -9.986 1.00 86.00 944 GLY A C 1
ATOM 7927 O O . GLY A 1 944 ? 3.777 39.599 -9.320 1.00 86.00 944 GLY A O 1
ATOM 7928 N N . LYS A 1 945 ? 3.182 37.440 -9.477 1.00 87.00 945 LYS A N 1
ATOM 7929 C CA . LYS A 1 945 ? 2.711 37.283 -8.092 1.00 87.00 945 LYS A CA 1
ATOM 7930 C C . LYS A 1 945 ? 3.094 35.926 -7.510 1.00 87.00 945 LYS A C 1
ATOM 7932 O O . LYS A 1 945 ? 3.184 34.953 -8.252 1.00 87.00 945 LYS A O 1
ATOM 7937 N N . ASP A 1 946 ? 3.250 35.854 -6.192 1.00 82.38 946 ASP A N 1
ATOM 7938 C CA . ASP A 1 946 ? 3.361 34.579 -5.478 1.00 82.38 946 ASP A CA 1
ATOM 7939 C C . ASP A 1 946 ? 1.957 33.976 -5.240 1.00 82.38 946 ASP A C 1
ATOM 7941 O O . ASP A 1 946 ? 0.994 34.722 -5.014 1.00 82.38 946 ASP A O 1
ATOM 7945 N N . PRO A 1 947 ? 1.788 32.642 -5.333 1.00 79.88 947 PRO A N 1
ATOM 7946 C CA . PRO A 1 947 ? 0.496 31.999 -5.118 1.00 79.88 947 PRO A CA 1
ATOM 7947 C C . PRO A 1 947 ? 0.076 32.074 -3.643 1.00 79.88 947 PRO A C 1
ATOM 7949 O O . PRO A 1 947 ? 0.776 31.601 -2.750 1.00 79.88 947 PRO A O 1
ATOM 7952 N N . ASN A 1 948 ? -1.113 32.626 -3.389 1.00 78.56 948 ASN A N 1
ATOM 7953 C CA . ASN A 1 948 ? -1.696 32.695 -2.045 1.00 78.56 948 ASN A CA 1
ATOM 7954 C C . ASN A 1 948 ? -2.502 31.424 -1.710 1.00 78.56 948 ASN A C 1
ATOM 7956 O O . ASN A 1 948 ? -2.858 30.647 -2.591 1.00 78.56 948 ASN A O 1
ATOM 7960 N N . ILE A 1 949 ? -2.894 31.235 -0.443 1.00 69.50 949 ILE A N 1
ATOM 7961 C CA . ILE A 1 949 ? -3.686 30.066 0.016 1.00 69.50 949 ILE A CA 1
ATOM 7962 C C . ILE A 1 949 ? -4.968 29.860 -0.815 1.00 69.50 949 ILE A C 1
ATOM 7964 O O . ILE A 1 949 ? -5.338 28.734 -1.148 1.00 69.50 949 ILE A O 1
ATOM 7968 N N . VAL A 1 950 ? -5.643 30.951 -1.188 1.00 76.69 950 VAL A N 1
ATOM 7969 C CA . VAL A 1 950 ? -6.837 30.898 -2.046 1.00 76.69 950 VAL A CA 1
ATOM 7970 C C . VAL A 1 950 ? -6.495 30.361 -3.435 1.00 76.69 950 VAL A C 1
ATOM 7972 O O . VAL A 1 950 ? -7.281 29.603 -3.997 1.00 76.69 950 VAL A O 1
ATOM 7975 N N . ASP A 1 951 ? -5.328 30.711 -3.974 1.00 76.38 951 ASP A N 1
ATOM 7976 C CA . ASP A 1 951 ? -4.867 30.203 -5.264 1.00 76.38 951 ASP A CA 1
ATOM 7977 C C . ASP A 1 951 ? -4.589 28.695 -5.172 1.00 76.38 951 ASP A C 1
ATOM 7979 O O . ASP A 1 951 ? -5.106 27.960 -6.005 1.00 76.38 951 ASP A O 1
ATOM 7983 N N . TYR A 1 952 ? -3.943 28.197 -4.108 1.00 72.50 952 TYR A N 1
ATOM 7984 C CA . TYR A 1 952 ? -3.768 26.749 -3.878 1.00 72.50 952 TYR A CA 1
ATOM 7985 C C . TYR A 1 952 ? -5.100 25.984 -3.816 1.00 72.50 952 TYR A C 1
ATOM 7987 O O . TYR A 1 952 ? -5.256 24.939 -4.451 1.00 72.50 952 TYR A O 1
ATOM 7995 N N . LEU A 1 953 ? -6.096 26.518 -3.100 1.00 71.00 953 LEU A N 1
ATOM 7996 C CA . LEU A 1 953 ? -7.433 25.917 -3.047 1.00 71.00 953 LEU A CA 1
ATOM 7997 C C . LEU A 1 953 ? -8.116 25.923 -4.418 1.00 71.00 953 LEU A C 1
ATOM 7999 O O . LEU A 1 953 ? -8.744 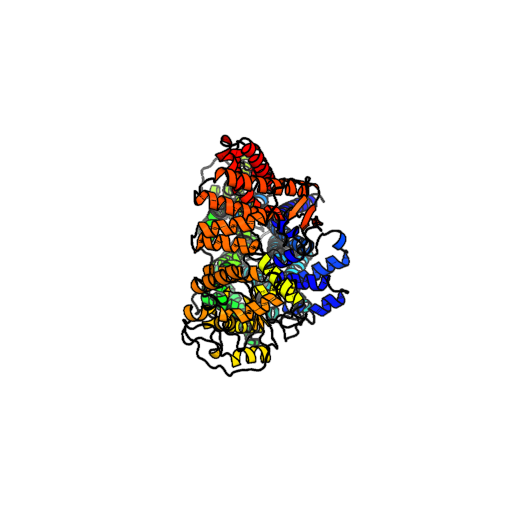24.934 -4.797 1.00 71.00 953 LEU A O 1
ATOM 8003 N N . ARG A 1 954 ? -7.983 27.011 -5.185 1.00 75.00 954 ARG A N 1
ATOM 8004 C CA . ARG A 1 954 ? -8.509 27.082 -6.555 1.00 75.00 954 ARG A CA 1
ATOM 8005 C C . ARG A 1 954 ? -7.807 26.076 -7.461 1.00 75.00 954 ARG A C 1
ATOM 8007 O O . ARG A 1 954 ? -8.491 25.351 -8.180 1.00 75.00 954 ARG A O 1
ATOM 8014 N N . PHE A 1 955 ? -6.480 26.000 -7.400 1.00 76.25 955 PHE A N 1
ATOM 8015 C CA . PHE A 1 955 ? -5.654 25.069 -8.171 1.00 76.25 955 PHE A CA 1
ATOM 8016 C C . PHE A 1 955 ? -6.075 23.618 -7.952 1.00 76.25 955 PHE A C 1
ATOM 8018 O O . PHE A 1 955 ? -6.135 22.860 -8.913 1.00 76.25 955 PHE A O 1
ATOM 8025 N N . PHE A 1 956 ? -6.445 23.248 -6.725 1.00 70.50 956 PHE A N 1
ATOM 8026 C CA . PHE A 1 956 ? -6.876 21.886 -6.426 1.00 70.50 956 PHE A CA 1
ATOM 8027 C C . PHE A 1 956 ? -8.361 21.614 -6.740 1.00 70.50 956 PHE A C 1
ATOM 8029 O O . PHE A 1 956 ? -8.698 20.633 -7.407 1.00 70.50 956 PHE A O 1
ATOM 8036 N N . TYR A 1 957 ? -9.278 22.463 -6.259 1.00 70.19 957 TYR A N 1
ATOM 8037 C CA . TYR A 1 957 ? -10.720 22.186 -6.338 1.00 70.19 957 TYR A CA 1
ATOM 8038 C C . TYR A 1 957 ? -11.348 22.604 -7.671 1.00 70.19 957 TYR A C 1
ATOM 8040 O O . TYR A 1 957 ? -12.246 21.914 -8.159 1.00 70.19 957 TYR A O 1
ATOM 8048 N N . ILE A 1 958 ? -10.895 23.716 -8.256 1.00 72.19 958 ILE A N 1
ATOM 8049 C CA . ILE A 1 958 ? -11.527 24.336 -9.430 1.00 72.19 958 ILE A CA 1
ATOM 8050 C C . ILE A 1 958 ? -10.833 23.899 -10.718 1.00 72.19 958 ILE A C 1
ATOM 8052 O O . ILE A 1 958 ? -11.510 23.538 -11.679 1.00 72.19 958 ILE A O 1
ATOM 8056 N N . TYR A 1 959 ? -9.501 23.902 -10.739 1.00 64.19 959 TYR A N 1
ATOM 8057 C CA . TYR A 1 959 ? -8.751 23.623 -11.960 1.00 64.19 959 TYR A CA 1
ATOM 8058 C C . TYR A 1 959 ? -8.638 22.106 -12.274 1.00 64.19 959 TYR A C 1
ATOM 8060 O O . TYR A 1 959 ? -8.750 21.255 -11.373 1.00 64.19 959 TYR A O 1
ATOM 8068 N N . PRO A 1 960 ? -8.538 21.750 -13.573 1.00 53.34 960 PRO A N 1
ATOM 8069 C CA . PRO A 1 960 ? -8.574 20.371 -14.069 1.00 53.34 960 PRO A CA 1
ATOM 8070 C C . PRO A 1 960 ? -7.285 19.569 -13.882 1.00 53.34 960 PRO A C 1
ATOM 8072 O O . PRO A 1 960 ? -6.299 20.047 -13.282 1.00 53.34 960 PRO A O 1
#